Protein AF-0000000069404797 (afdb_homodimer)

Secondary structure (DSSP, 8-state):
------------------------------EETT-STTS-TTS-EEEEEEEEEGGGTEEEEEEEEEE-TTSGGG--EEEEEEEETTEEEEEEEETTTTEEEEEETTEEEEEES--SSB---TT-TT-GGG--B--HHHHHHHHHHSEEEEEEEEEETTEEEEEEEEEPPP-SSEEEEEEEEEEE-TT-B-SS-SSS--EEEEEEEEEETTT--EEEEEEEEEEEESS----HHHHHHHHSPPTT--BTTPPP-SPPPPPPSEEEEEEEEEETTTTEEEEEEEEEETTTTEEEEEE--SS-SSS---EEEEEETTTTEEEEEETTT--EEEEE-----S--S-HHHHHHHHHTT-SSS---HHHHTT--GGGEEEEEEEEETTEEEEEEEEEEEEE-TTS-EEEEEEEEEEE-TT-EEE-SSS-TT--B-S-EEEEEEEEEETTEEEEEEEEEEEEES---GGGG--GGGS-GGG-EEEEEEEES---GGGHHHHHHHHHHHHHHHHTS-GGGEEEEEEEE-SSEEEEEEEEPPPPPGGGGEEEETTEEES--SSEEE--SS--HHHHHHHHHHSTT--EEEEETT--EEEE-SPP-SSSGGG-EEE-TTEEEEEESSSS------HHHHHHHHHHHHHTT-----/------------------------------EEGGGSTT--TTS-EEEEEEEEEGGGTEEEEEEEEEE-TTSGGG--EEEEEEEETTEEEEEEEETTTTEEEEEETTEEEEEES--SS----TT-TT-GGG-----HHHHHHHHHHSEEEEEEEEEETTEEEEEEEEEPPP-SSEEEEEEEEEEE-TT-B-SS-SSS--EEEEEEEEEETTT--EEEEEEEEEEEESS----HHHHHHHHSPPTT--BTTPPP-SPPPPPPSEEEEEEEEEETTTTEEEEEEEEEETTTTEEEEEE--S--SS----EEEEEETTTTEEEEEETTT--EEEEE-----S--S-HHHHHHHHHTT-SSS---HHHHTT--GGGEEEEEEEEETTEEEEEEEEEEEEE-TTS-EEEEEEEEEEE-TT-EEE-SSS-TT--B-S-EEEEEEEEEETTEEEEEEEEEEEEES---GGGG--GGGS-GGG-EEEEEEEES---GGGHHHHHHHHHHHHHHHHTS-GGGEEEEEEEE-SSEEEEEEEEPPPPPGGGGEEEETTEEES--SSEEE--SS--HHHHHHHHHHSTT--EEEEETT--EEEE-SPP-SSSGGG-EEE-TTEEEEEESSS-------HHHHHHHHHHHHHTT-----

pLDDT: mean 77.27, std 16.29, range [20.8, 96.31]

Organism: NCBI:txid2607531

Radius of gyration: 42.54 Å; Cα contacts (8 Å, |Δi|>4): 2980; chains: 2; bounding box: 99×185×119 Å

Nearest PDB structures (foldseek):
  6jld-assembly2_D  TM=6.716E-01  e=2.270E-06  Homo sapiens
  6e8n-assembly1_B  TM=6.639E-01  e=4.235E-06  Homo sapiens
  6jl9-assembly1_A  TM=6.398E-01  e=2.653E-06  Xenopus tropicalis
  6jld-assembly2_C  TM=6.633E-01  e=7.903E-06  Homo sapiens
  6jla-assembly2_C  TM=6.370E-01  e=9.237E-06  Mus musculus

Sequence (1290 aa):
MLFTNRKSGPDFLLWPLIPLLLVMSQTVTGNTCGTSSTLGITKPFEAHIEGTFTDKSTSILIKEYFQPTGSVDNVELGAVVQTFNGEKIQAILNYTSSELFYIADDVCTVAQGIPRFTNLLPDNRSNVENAFIYSTKDILRMLQDTVCVSLPNGTVRGIEAEHFHGKLEDNVQFQDVVVDIYISRDNWTTANDYTKPEPLRIEFCGKVKSSGKTFCNYFDYFYFNYDPNFTFKERESVFEIPPGVYCTGRKTESDIPYLPLEYFVTIEFVDPAENSVKISKLWVSEKYQMVRRDFHPISYADAGHPVTEIYNYLTGTVYTRDNLMLNCSYNTLQNADTNDDDILQHILDVMNGKATRMVDTLQILQLDRENTFYNGQRSLRNVVCDVFISMKTIQTDSGASKNVTFEYYFMTNDWKLIPDRGGPESVITQIPMMLEISYSHKGHKRNFFYNFFDFSDVVSYKDFDTSACYNQTREIVFKIAFKGQYIPSLINAFEKKAHSQIADYGKVNPFRVQNMHLTYDDDYVFVFASIIDPAPPETLFTLHENKMIKSKTNRNLMFKKMTLNLCAVNCVEYSGCYGFELTADGVCTITTMVFSEQKSDSQLQDSQGTNFYARTIMHHIKWESNSNVWNKLFSSVYNRIWIFTMLFTNRKSGPDFLLWPLIPLLLVMSQTVTGNTCGTSSTLGITKPFEAHIEGTFTDKSTSILIKEYFQPTGSVDNVELGAVVQTFNGEKIQAILNYTSSELFYIADDVCTVAQGIPRFTNLLPDNRSNVENAFIYSTKDILRMLQDTVCVSLPNGTVRGIEAEHFHGKLEDNVQFQDVVVDIYISRDNWTTANDYTKPEPLRIEFCGKVKSSGKTFCNYFDYFYFNYDPNFTFKERESVFEIPPGVYCTGRKTESDIPYLPLEYFVTIEFVDPAENSVKISKLWVSEKYQMVRRDFHPISYADAGHPVTEIYNYLTGTVYTRDNLMLNCSYNTLQNADTNDDDILQHILDVMNGKATRMVDTLQILQLDRENTFYNGQRSLRNVVCDVFISMKTIQTDSGASKNVTFEYYFMTNDWKLIPDRGGPESVITQIPMMLEISYSHKGHKRNFFYNFFDFSDVVSYKDFDTSACYNQTREIVFKIAFKGQYIPSLINAFEKKAHSQIADYGKVNPFRVQNMHLTYDDDYVFVFASIIDPAPPETLFTLHENKMIKSKTNRNLMFKKMTLNLCAVNCVEYSGCYGFELTADGVCTITTMVFSEQKSDSQLQDSQGTNFYARTIMHHIKWESNSNVWNKLFSSVYNRIWIFT

Structure (mmCIF, N/CA/C/O backbone):
data_AF-0000000069404797-model_v1
#
loop_
_entity.id
_entity.type
_entity.pdbx_description
1 polymer 'Uncharacterized protein LOC115223610'
#
loop_
_atom_site.group_PDB
_atom_site.id
_atom_site.type_symbol
_atom_site.label_atom_id
_atom_site.label_alt_id
_atom_site.label_comp_id
_atom_site.label_asym_id
_atom_site.label_entity_id
_atom_site.label_seq_id
_atom_site.pdbx_PDB_ins_code
_atom_site.Cartn_x
_atom_site.Cartn_y
_atom_site.Cartn_z
_atom_site.occupancy
_atom_site.B_iso_or_equiv
_atom_site.auth_seq_id
_atom_site.auth_comp_id
_atom_site.auth_asym_id
_atom_site.auth_atom_id
_atom_site.pdbx_PDB_model_num
ATOM 1 N N . MET A 1 1 ? 43.094 -93.938 -79 1 25.91 1 MET A N 1
ATOM 2 C CA . MET A 1 1 ? 41.906 -94.438 -78.312 1 25.91 1 MET A CA 1
ATOM 3 C C . MET A 1 1 ? 41.438 -93.562 -77.188 1 25.91 1 MET A C 1
ATOM 5 O O . MET A 1 1 ? 42 -93.625 -76.125 1 25.91 1 MET A O 1
ATOM 9 N N . LEU A 1 2 ? 41.219 -92.312 -77.5 1 23.5 2 LEU A N 1
ATOM 10 C CA . LEU A 1 2 ? 41.219 -91.062 -76.75 1 23.5 2 LEU A CA 1
ATOM 11 C C . LEU A 1 2 ? 39.938 -91 -75.938 1 23.5 2 LEU A C 1
ATOM 13 O O . LEU A 1 2 ? 38.844 -91 -76.5 1 23.5 2 LEU A O 1
ATOM 17 N N . PHE A 1 3 ? 39.938 -91.688 -74.75 1 25.08 3 PHE A N 1
ATOM 18 C CA . PHE A 1 3 ? 38.812 -92.062 -73.875 1 25.08 3 PHE A CA 1
ATOM 19 C C . PHE A 1 3 ? 38.031 -90.812 -73.438 1 25.08 3 PHE A C 1
ATOM 21 O O . PHE A 1 3 ? 37 -90.938 -72.75 1 25.08 3 PHE A O 1
ATOM 28 N N . THR A 1 4 ? 38.469 -89.625 -73.625 1 22.5 4 THR A N 1
ATOM 29 C CA . THR A 1 4 ? 38.312 -88.688 -72.5 1 22.5 4 THR A CA 1
ATOM 30 C C . THR A 1 4 ? 36.875 -88.188 -72.438 1 22.5 4 THR A C 1
ATOM 32 O O . THR A 1 4 ? 36.625 -87.125 -71.75 1 22.5 4 THR A O 1
ATOM 35 N N . ASN A 1 5 ? 35.875 -89 -72.562 1 22.39 5 ASN A N 1
ATOM 36 C CA . ASN A 1 5 ? 34.562 -88.375 -72.875 1 22.39 5 ASN A CA 1
ATOM 37 C C . ASN A 1 5 ? 34 -87.625 -71.688 1 22.39 5 ASN A C 1
ATOM 39 O O . ASN A 1 5 ? 33.75 -88.188 -70.625 1 22.39 5 ASN A O 1
ATOM 43 N N . ARG A 1 6 ? 34.312 -86.375 -71.562 1 20.8 6 ARG A N 1
ATOM 44 C CA . ARG A 1 6 ? 33.969 -85.438 -70.438 1 20.8 6 ARG A CA 1
ATOM 45 C C . ARG A 1 6 ? 32.5 -85.438 -70.188 1 20.8 6 ARG A C 1
ATOM 47 O O . ARG A 1 6 ? 31.672 -85.688 -71.062 1 20.8 6 ARG A O 1
ATOM 54 N N . LYS A 1 7 ? 32.281 -85.375 -68.875 1 23.95 7 LYS A N 1
ATOM 55 C CA . LYS A 1 7 ? 31.297 -85.5 -67.812 1 23.95 7 LYS A CA 1
ATOM 56 C C . LYS A 1 7 ? 30.188 -84.438 -67.938 1 23.95 7 LYS A C 1
ATOM 58 O O . LYS A 1 7 ? 30.469 -83.25 -68.125 1 23.95 7 LYS A O 1
ATOM 63 N N . SER A 1 8 ? 29.156 -84.938 -68.625 1 21.88 8 SER A N 1
ATOM 64 C CA . SER A 1 8 ? 27.938 -84.188 -69 1 21.88 8 SER A CA 1
ATOM 65 C C . SER A 1 8 ? 27.5 -83.25 -67.875 1 21.88 8 SER A C 1
ATOM 67 O O . SER A 1 8 ? 27.578 -83.625 -66.688 1 21.88 8 SER A O 1
ATOM 69 N N . GLY A 1 9 ? 27.641 -82 -68 1 24.23 9 GLY A N 1
ATOM 70 C CA . GLY A 1 9 ? 27.453 -80.688 -67.375 1 24.23 9 GLY A CA 1
ATOM 71 C C . GLY A 1 9 ? 26.047 -80.5 -66.875 1 24.23 9 GLY A C 1
ATOM 72 O O . GLY A 1 9 ? 25.078 -80.625 -67.625 1 24.23 9 GLY A O 1
ATOM 73 N N . PRO A 1 10 ? 25.781 -81.25 -65.812 1 25.88 10 PRO A N 1
ATOM 74 C CA . PRO A 1 10 ? 24.375 -81.188 -65.375 1 25.88 10 PRO A CA 1
ATOM 75 C C . PRO A 1 10 ? 23.828 -79.75 -65.5 1 25.88 10 PRO A C 1
ATOM 77 O O . PRO A 1 10 ? 24.609 -78.75 -65.438 1 25.88 10 PRO A O 1
ATOM 80 N N . ASP A 1 11 ? 22.781 -79.562 -66.188 1 23.83 11 ASP A N 1
ATOM 81 C CA . ASP A 1 11 ? 21.953 -78.438 -66.5 1 23.83 11 ASP A CA 1
ATOM 82 C C . ASP A 1 11 ? 21.578 -77.625 -65.188 1 23.83 11 ASP A C 1
ATOM 84 O O . ASP A 1 11 ? 21.062 -78.25 -64.25 1 23.83 11 ASP A O 1
ATOM 88 N N . PHE A 1 12 ? 22.391 -76.688 -64.812 1 25.3 12 PHE A N 1
ATOM 89 C CA . PHE A 1 12 ? 22.172 -75.688 -63.75 1 25.3 12 PHE A CA 1
ATOM 90 C C . PHE A 1 12 ? 20.812 -75.062 -63.906 1 25.3 12 PHE A C 1
ATOM 92 O O . PHE A 1 12 ? 20.516 -74.438 -64.938 1 25.3 12 PHE A O 1
ATOM 99 N N . LEU A 1 13 ? 19.828 -75.812 -63.5 1 23.03 13 LEU A N 1
ATOM 100 C CA . LEU A 1 13 ? 18.516 -75.125 -63.438 1 23.03 13 LEU A CA 1
ATOM 101 C C . LEU A 1 13 ? 18.641 -73.75 -62.875 1 23.03 13 LEU A C 1
ATOM 103 O O . LEU A 1 13 ? 19.156 -73.5 -61.781 1 23.03 13 LEU A O 1
ATOM 107 N N . LEU A 1 14 ? 18.734 -72.75 -63.719 1 22.94 14 LEU A N 1
ATOM 108 C CA . LEU A 1 14 ? 18.703 -71.312 -63.5 1 22.94 14 LEU A CA 1
ATOM 109 C C . LEU A 1 14 ? 17.5 -70.938 -62.625 1 22.94 14 LEU A C 1
ATOM 111 O O . LEU A 1 14 ? 16.359 -71.062 -63.094 1 22.94 14 LEU A O 1
ATOM 115 N N . TRP A 1 15 ? 17.484 -71.312 -61.438 1 26.03 15 TRP A N 1
ATOM 116 C CA . TRP A 1 15 ? 16.375 -70.75 -60.688 1 26.03 15 TRP A CA 1
ATOM 117 C C . TRP A 1 15 ? 16.219 -69.25 -60.906 1 26.03 15 TRP A C 1
ATOM 119 O O . TRP A 1 15 ? 17.219 -68.562 -60.969 1 26.03 15 TRP A O 1
ATOM 129 N N . PRO A 1 16 ? 15.172 -68.875 -61.531 1 27.33 16 PRO A N 1
ATOM 130 C CA . PRO A 1 16 ? 14.984 -67.438 -61.781 1 27.33 16 PRO A CA 1
ATOM 131 C C . PRO A 1 16 ? 15.305 -66.562 -60.562 1 27.33 16 PRO A C 1
ATOM 133 O O . PRO A 1 16 ? 15.094 -67 -59.438 1 27.33 16 PRO A O 1
ATOM 136 N N . LEU A 1 17 ? 16.344 -65.75 -60.656 1 24.69 17 LEU A N 1
ATOM 137 C CA . LEU A 1 17 ? 16.672 -64.688 -59.75 1 24.69 17 LEU A CA 1
ATOM 138 C C . LEU A 1 17 ? 15.414 -63.875 -59.344 1 24.69 17 LEU A C 1
ATOM 140 O O . LEU A 1 17 ? 14.75 -63.312 -60.219 1 24.69 17 LEU A O 1
ATOM 144 N N . ILE A 1 18 ? 14.617 -64.375 -58.469 1 30.2 18 ILE A N 1
ATOM 145 C CA . ILE A 1 18 ? 13.594 -63.469 -57.969 1 30.2 18 ILE A CA 1
ATOM 146 C C . ILE A 1 18 ? 14.195 -62.094 -57.781 1 30.2 18 ILE A C 1
ATOM 148 O O . ILE A 1 18 ? 15.211 -61.938 -57.094 1 30.2 18 ILE A O 1
ATOM 152 N N . PRO A 1 19 ? 13.953 -61.156 -58.719 1 25.42 19 PRO A N 1
ATOM 153 C CA . PRO A 1 19 ? 14.484 -59.812 -58.531 1 25.42 19 PRO A CA 1
ATOM 154 C C . PRO A 1 19 ? 14.383 -59.375 -57.062 1 25.42 19 PRO A C 1
ATOM 156 O O . PRO A 1 19 ? 13.367 -59.594 -56.406 1 25.42 19 PRO A O 1
ATOM 159 N N . LEU A 1 20 ? 15.492 -59.469 -56.375 1 26.2 20 LEU A N 1
ATOM 160 C CA . LEU A 1 20 ? 15.625 -58.656 -55.156 1 26.2 20 LEU A CA 1
ATOM 161 C C . LEU A 1 20 ? 14.961 -57.312 -55.344 1 26.2 20 LEU A C 1
ATOM 163 O O . LEU A 1 20 ? 15.43 -56.469 -56.125 1 26.2 20 LEU A O 1
ATOM 167 N N . LEU A 1 21 ? 13.641 -57.312 -55.438 1 26.72 21 LEU A N 1
ATOM 168 C CA . LEU A 1 21 ? 13.078 -55.969 -55.25 1 26.72 21 LEU A CA 1
ATOM 169 C C . LEU A 1 21 ? 13.906 -55.156 -54.25 1 26.72 21 LEU A C 1
ATOM 171 O O . LEU A 1 21 ? 13.969 -55.5 -53.094 1 26.72 21 LEU A O 1
ATOM 175 N N . LEU A 1 22 ? 15.023 -54.625 -54.75 1 26.77 22 LEU A N 1
ATOM 176 C CA . LEU A 1 22 ? 15.602 -53.5 -54.031 1 26.77 22 LEU A CA 1
ATOM 177 C C . LEU A 1 22 ? 14.508 -52.656 -53.406 1 26.77 22 LEU A C 1
ATOM 179 O O . LEU A 1 22 ? 13.695 -52.031 -54.094 1 26.77 22 LEU A O 1
ATOM 183 N N . VAL A 1 23 ? 14.008 -53.125 -52.344 1 29.33 23 VAL A N 1
ATOM 184 C CA . VAL A 1 23 ? 13.383 -52.094 -51.5 1 29.33 23 VAL A CA 1
ATOM 185 C C . VAL A 1 23 ? 14.188 -50.781 -51.594 1 29.33 23 VAL A C 1
ATOM 187 O O . VAL A 1 23 ? 15.344 -50.75 -51.156 1 29.33 23 VAL A O 1
ATOM 190 N N . MET A 1 24 ? 14.086 -50.094 -52.781 1 28.8 24 MET A N 1
ATOM 191 C CA . MET A 1 24 ? 14.5 -48.688 -52.719 1 28.8 24 MET A CA 1
ATOM 192 C C . MET A 1 24 ? 14.297 -48.125 -51.312 1 28.8 24 MET A C 1
ATOM 194 O O . MET A 1 24 ? 13.227 -48.25 -50.719 1 28.8 24 MET A O 1
ATOM 198 N N . SER A 1 25 ? 15.367 -48.094 -50.625 1 31.48 25 SER A N 1
ATOM 199 C CA . SER A 1 25 ? 15.398 -47.125 -49.531 1 31.48 25 SER A CA 1
ATOM 200 C C . SER A 1 25 ? 14.664 -45.844 -49.906 1 31.48 25 SER A C 1
ATOM 202 O O . SER A 1 25 ? 15.117 -45.094 -50.781 1 31.48 25 SER A O 1
ATOM 204 N N . GLN A 1 26 ? 13.383 -45.906 -50.125 1 33.25 26 GLN A N 1
ATOM 205 C CA . GLN A 1 26 ? 12.797 -44.562 -50.125 1 33.25 26 GLN A CA 1
ATOM 206 C C . GLN A 1 26 ? 13.602 -43.625 -49.219 1 33.25 26 GLN A C 1
ATOM 208 O O . GLN A 1 26 ? 13.828 -43.938 -48.062 1 33.25 26 GLN A O 1
ATOM 213 N N . THR A 1 27 ? 14.594 -42.938 -49.812 1 34.31 27 THR A N 1
ATOM 214 C CA . THR A 1 27 ? 15.039 -41.75 -49.125 1 34.31 27 THR A CA 1
ATOM 215 C C . THR A 1 27 ? 13.898 -41.125 -48.344 1 34.31 27 THR A C 1
ATOM 217 O O . THR A 1 27 ? 12.953 -40.562 -48.906 1 34.31 27 THR A O 1
ATOM 220 N N . VAL A 1 28 ? 13.445 -41.781 -47.344 1 38.69 28 VAL A N 1
ATOM 221 C CA . VAL A 1 28 ? 12.656 -41 -46.406 1 38.69 28 VAL A CA 1
ATOM 222 C C . VAL A 1 28 ? 13.188 -39.562 -46.344 1 38.69 28 VAL A C 1
ATOM 224 O O . VAL A 1 28 ? 14.328 -39.344 -45.938 1 38.69 28 VAL A O 1
ATOM 227 N N . THR A 1 29 ? 13 -38.781 -47.406 1 40.12 29 THR A N 1
ATOM 228 C CA . THR A 1 29 ? 13.203 -37.344 -47.188 1 40.12 29 THR A CA 1
ATOM 229 C C . THR A 1 29 ? 12.922 -36.969 -45.75 1 40.12 29 THR A C 1
ATOM 231 O O . THR A 1 29 ? 11.797 -37.125 -45.281 1 40.12 29 THR A O 1
ATOM 234 N N . GLY A 1 30 ? 13.82 -37.219 -44.906 1 48.16 30 GLY A N 1
ATOM 235 C CA . GLY A 1 30 ? 13.766 -36.781 -43.531 1 48.16 30 GLY A CA 1
ATOM 236 C C . GLY A 1 30 ? 13.156 -35.375 -43.375 1 48.16 30 GLY A C 1
ATOM 237 O O . GLY A 1 30 ? 13.594 -34.438 -44.031 1 48.16 30 GLY A O 1
ATOM 238 N N . ASN A 1 31 ? 11.852 -35.344 -43.312 1 52.81 31 ASN A N 1
ATOM 239 C CA . ASN A 1 31 ? 11.242 -34.062 -43 1 52.81 31 ASN A CA 1
ATOM 240 C C . ASN A 1 31 ? 11.695 -33.531 -41.656 1 52.81 31 ASN A C 1
ATOM 242 O O . ASN A 1 31 ? 12.031 -34.312 -40.75 1 52.81 31 ASN A O 1
ATOM 246 N N . THR A 1 32 ? 12.117 -32.344 -41.688 1 59.91 32 THR A N 1
ATOM 247 C CA . THR A 1 32 ? 12.375 -31.656 -40.438 1 59.91 32 THR A CA 1
ATOM 248 C C . THR A 1 32 ? 11.164 -31.781 -39.5 1 59.91 32 THR A C 1
ATOM 250 O O . THR A 1 32 ? 10.031 -31.547 -39.906 1 59.91 32 THR A O 1
ATOM 253 N N . CYS A 1 33 ? 11.359 -32.625 -38.5 1 61.16 33 CYS A N 1
ATOM 254 C CA . CYS A 1 33 ? 10.312 -32.906 -37.531 1 61.16 33 CYS A CA 1
ATOM 255 C C . CYS A 1 33 ? 9.461 -31.672 -37.281 1 61.16 33 CYS A C 1
ATOM 257 O O . CYS A 1 33 ? 8.273 -31.781 -36.969 1 61.16 33 CYS A O 1
ATOM 259 N N . GLY A 1 34 ? 10 -30.469 -37.219 1 55.19 34 GLY A N 1
ATOM 260 C CA . GLY A 1 34 ? 9.359 -29.234 -36.75 1 55.19 34 GLY A CA 1
ATOM 261 C C . GLY A 1 34 ? 8.695 -28.453 -37.875 1 55.19 34 GLY A C 1
ATOM 262 O O . GLY A 1 34 ? 8.539 -27.234 -37.781 1 55.19 34 GLY A O 1
ATOM 263 N N . THR A 1 35 ? 8.617 -29.062 -38.969 1 52.03 35 THR A N 1
ATOM 264 C CA . THR A 1 35 ? 8.094 -28.234 -40.062 1 52.03 35 THR A CA 1
ATOM 265 C C . THR A 1 35 ? 6.664 -27.797 -39.75 1 52.03 35 THR A C 1
ATOM 267 O O . THR A 1 35 ? 6.023 -27.141 -40.562 1 52.03 35 THR A O 1
ATOM 270 N N . SER A 1 36 ? 6.152 -28.391 -38.719 1 49.75 36 SER A N 1
ATOM 271 C CA . SER A 1 36 ? 4.871 -27.719 -38.5 1 49.75 36 SER A CA 1
ATOM 272 C C . SER A 1 36 ? 5.074 -26.266 -38.062 1 49.75 36 SER A C 1
ATOM 274 O O . SER A 1 36 ? 5.848 -26 -37.156 1 49.75 36 SER A O 1
ATOM 276 N N . SER A 1 37 ? 4.914 -25.375 -38.906 1 50.44 37 SER A N 1
ATOM 277 C CA . SER A 1 37 ? 4.996 -23.922 -38.781 1 50.44 37 SER A CA 1
ATOM 278 C C . SER A 1 37 ? 4.5 -23.469 -37.406 1 50.44 37 SER A C 1
ATOM 280 O O . SER A 1 37 ? 4.816 -22.359 -36.969 1 50.44 37 SER A O 1
ATOM 282 N N . THR A 1 38 ? 3.779 -24.328 -36.719 1 54.81 38 THR A N 1
ATOM 283 C CA . THR A 1 38 ? 3.086 -23.766 -35.562 1 54.81 38 THR A CA 1
ATOM 284 C C . THR A 1 38 ? 3.986 -23.797 -34.312 1 54.81 38 THR A C 1
ATOM 286 O O . THR A 1 38 ? 3.771 -23.031 -33.375 1 54.81 38 THR A O 1
ATOM 289 N N . LEU A 1 39 ? 5.02 -24.562 -34.375 1 60.19 39 LEU A N 1
ATOM 290 C CA . LEU A 1 39 ? 5.875 -24.656 -33.188 1 60.19 39 LEU A CA 1
ATOM 291 C C . LEU A 1 39 ? 7.098 -23.766 -33.344 1 60.19 39 LEU A C 1
ATOM 293 O O . LEU A 1 39 ? 8.234 -24.234 -33.219 1 60.19 39 LEU A O 1
ATOM 297 N N . GLY A 1 40 ? 6.855 -22.562 -33.719 1 62.34 40 GLY A N 1
ATOM 298 C CA . GLY A 1 40 ? 7.977 -21.656 -33.938 1 62.34 40 GLY A CA 1
ATOM 299 C C . GLY A 1 40 ? 8.594 -21.141 -32.656 1 62.34 40 GLY A C 1
ATOM 300 O O . GLY A 1 40 ? 7.875 -20.766 -31.719 1 62.34 40 GLY A O 1
ATOM 301 N N . ILE A 1 41 ? 9.922 -21.172 -32.438 1 64.81 41 ILE A N 1
ATOM 302 C CA . ILE A 1 41 ? 10.711 -20.688 -31.312 1 64.81 41 ILE A CA 1
ATOM 303 C C . ILE A 1 41 ? 10.594 -19.172 -31.219 1 64.81 41 ILE A C 1
ATOM 305 O O . ILE A 1 41 ? 11.008 -18.562 -30.219 1 64.81 41 ILE A O 1
ATOM 309 N N . THR A 1 42 ? 9.977 -18.531 -32.062 1 69.94 42 THR A N 1
ATOM 310 C CA . THR A 1 42 ? 9.938 -17.062 -32.094 1 69.94 42 THR A CA 1
ATOM 311 C C . THR A 1 42 ? 8.68 -16.547 -31.422 1 69.94 42 THR A C 1
ATOM 313 O O . THR A 1 42 ? 8.477 -15.336 -31.312 1 69.94 42 THR A O 1
ATOM 316 N N . LYS A 1 43 ? 7.977 -17.328 -30.812 1 78.19 43 LYS A N 1
ATOM 317 C CA . LYS A 1 43 ? 6.762 -16.922 -30.109 1 78.19 43 LYS A CA 1
ATOM 318 C C . LYS A 1 43 ? 6.914 -17.094 -28.594 1 78.19 43 LYS A C 1
ATOM 320 O O . LYS A 1 43 ? 7.668 -17.953 -28.141 1 78.19 43 LYS A O 1
ATOM 325 N N . PRO A 1 44 ? 6.289 -16.156 -27.891 1 84.06 44 PRO A N 1
ATOM 326 C CA . PRO A 1 44 ? 6.273 -16.406 -26.453 1 84.06 44 PRO A CA 1
ATOM 327 C C . PRO A 1 44 ? 5.57 -17.703 -26.078 1 84.06 44 PRO A C 1
ATOM 329 O O . PRO A 1 44 ? 4.656 -18.141 -26.797 1 84.06 44 PRO A O 1
ATOM 332 N N . PHE A 1 45 ? 5.988 -18.328 -25.078 1 86.56 45 PHE A N 1
ATOM 333 C CA . PHE A 1 45 ? 5.285 -19.531 -24.656 1 86.56 45 PHE A CA 1
ATOM 334 C C . PHE A 1 45 ? 5.418 -19.75 -23.156 1 86.56 45 PHE A C 1
ATOM 336 O O . PHE A 1 45 ? 6.297 -19.156 -22.516 1 86.56 45 PHE A O 1
ATOM 343 N N . GLU A 1 46 ? 4.578 -20.484 -22.578 1 89.62 46 GLU A N 1
ATOM 344 C CA . GLU A 1 46 ? 4.578 -21.062 -21.25 1 89.62 46 GLU A CA 1
ATOM 345 C C . GLU A 1 46 ? 4.406 -22.578 -21.297 1 89.62 46 GLU A C 1
ATOM 347 O O . GLU A 1 46 ? 3.504 -23.078 -21.969 1 89.62 46 GLU A O 1
ATOM 352 N N . ALA A 1 47 ? 5.332 -23.281 -20.656 1 90.12 47 ALA A N 1
ATOM 353 C CA . ALA A 1 47 ? 5.273 -24.75 -20.656 1 90.12 47 ALA A CA 1
ATOM 354 C C . ALA A 1 47 ? 5.406 -25.312 -19.25 1 90.12 47 ALA A C 1
ATOM 356 O O . ALA A 1 47 ? 6.211 -24.812 -18.453 1 90.12 47 ALA A O 1
ATOM 357 N N . HIS A 1 48 ? 4.586 -26.25 -18.938 1 91.75 48 HIS A N 1
ATOM 358 C CA . HIS A 1 48 ? 4.719 -27.062 -17.734 1 91.75 48 HIS A CA 1
ATOM 359 C C . HIS A 1 48 ? 5.094 -28.5 -18.078 1 91.75 48 HIS A C 1
ATOM 361 O O . HIS A 1 48 ? 4.383 -29.156 -18.828 1 91.75 48 HIS A O 1
ATOM 367 N N . ILE A 1 49 ? 6.219 -28.922 -17.484 1 91.12 49 ILE A N 1
ATOM 368 C CA . ILE A 1 49 ? 6.832 -30.172 -17.906 1 91.12 49 ILE A CA 1
ATOM 369 C C . ILE A 1 49 ? 7.141 -31.031 -16.688 1 91.12 49 ILE A C 1
ATOM 371 O O . ILE A 1 49 ? 7.621 -30.531 -15.672 1 91.12 49 ILE A O 1
ATOM 375 N N . GLU A 1 50 ? 6.809 -32.281 -16.797 1 91.75 50 GLU A N 1
ATOM 376 C CA . GLU A 1 50 ? 7.371 -33.281 -15.875 1 91.75 50 GLU A CA 1
ATOM 377 C C . GLU A 1 50 ? 8.578 -33.969 -16.484 1 91.75 50 GLU A C 1
ATOM 379 O O . GLU A 1 50 ? 8.461 -34.625 -17.531 1 91.75 50 GLU A O 1
ATOM 384 N N . GLY A 1 51 ? 9.734 -33.719 -15.914 1 87.19 51 GLY A N 1
ATOM 385 C CA . GLY A 1 51 ? 10.922 -34.438 -16.328 1 87.19 51 GLY A CA 1
ATOM 386 C C . GLY A 1 51 ? 11.18 -35.688 -15.508 1 87.19 51 GLY A C 1
ATOM 387 O O . GLY A 1 51 ? 11.25 -35.625 -14.281 1 87.19 51 GLY A O 1
ATOM 388 N N . THR A 1 52 ? 11.172 -36.844 -16.188 1 89.56 52 THR A N 1
ATOM 389 C CA . THR A 1 52 ? 11.391 -38.125 -15.531 1 89.56 52 THR A CA 1
ATOM 390 C C . THR A 1 52 ? 12.727 -38.75 -15.945 1 89.56 52 THR A C 1
ATOM 392 O O . THR A 1 52 ? 12.953 -39 -17.125 1 89.56 52 THR A O 1
ATOM 395 N N . PHE A 1 53 ? 13.516 -38.906 -14.977 1 84.81 53 PHE A N 1
ATOM 396 C CA . PHE A 1 53 ? 14.82 -39.531 -15.164 1 84.81 53 PHE A CA 1
ATOM 397 C C . PHE A 1 53 ? 14.836 -40.969 -14.594 1 84.81 53 PHE A C 1
ATOM 399 O O . PHE A 1 53 ? 15.117 -41.156 -13.406 1 84.81 53 PHE A O 1
ATOM 406 N N . THR A 1 54 ? 14.672 -41.906 -15.438 1 84.06 54 THR A N 1
ATOM 407 C CA . THR A 1 54 ? 14.445 -43.281 -15.016 1 84.06 54 THR A CA 1
ATOM 408 C C . THR A 1 54 ? 15.719 -43.875 -14.414 1 84.06 54 THR A C 1
ATOM 410 O O . THR A 1 54 ? 15.648 -44.719 -13.5 1 84.06 54 THR A O 1
ATOM 413 N N . ASP A 1 55 ? 16.844 -43.469 -14.961 1 78.81 55 ASP A N 1
ATOM 414 C CA . ASP A 1 55 ? 18.109 -44 -14.469 1 78.81 55 ASP A CA 1
ATOM 415 C C . ASP A 1 55 ? 18.375 -43.562 -13.031 1 78.81 55 ASP A C 1
ATOM 417 O O . ASP A 1 55 ? 19.125 -44.219 -12.305 1 78.81 55 ASP A O 1
ATOM 421 N N . LYS A 1 56 ? 17.75 -42.562 -12.609 1 80.62 56 LYS A N 1
ATOM 422 C CA . LYS A 1 56 ? 17.953 -42.031 -11.258 1 80.62 56 LYS A CA 1
ATOM 423 C C . LYS A 1 56 ? 16.703 -42.219 -10.414 1 80.62 56 LYS A C 1
ATOM 425 O O . LYS A 1 56 ? 16.672 -41.812 -9.242 1 80.62 56 LYS A O 1
ATOM 430 N N . SER A 1 57 ? 15.586 -42.75 -10.961 1 84.81 57 SER A N 1
ATOM 431 C CA . SER A 1 57 ? 14.305 -42.875 -10.281 1 84.81 57 SER A CA 1
ATOM 432 C C . SER A 1 57 ? 13.82 -41.562 -9.711 1 84.81 57 SER A C 1
ATOM 434 O O . SER A 1 57 ? 13.469 -41.469 -8.531 1 84.81 57 SER A O 1
ATOM 436 N N . THR A 1 58 ? 13.945 -40.562 -10.602 1 86.19 58 THR A N 1
ATOM 437 C CA . THR A 1 58 ? 13.617 -39.219 -10.172 1 86.19 58 THR A CA 1
ATOM 438 C C . THR A 1 58 ? 12.719 -38.5 -11.188 1 86.19 58 THR A C 1
ATOM 440 O O . THR A 1 58 ? 12.922 -38.656 -12.398 1 86.19 58 THR A O 1
ATOM 443 N N . SER A 1 59 ? 11.727 -37.875 -10.648 1 88.62 59 SER A N 1
ATOM 444 C CA . SER A 1 59 ? 10.906 -36.969 -11.469 1 88.62 59 SER A CA 1
ATOM 445 C C . SER A 1 59 ? 10.93 -35.562 -10.93 1 88.62 59 SER A C 1
ATOM 447 O O . SER A 1 59 ? 10.93 -35.344 -9.719 1 88.62 59 SER A O 1
ATOM 449 N N . ILE A 1 60 ? 10.969 -34.562 -11.836 1 87.31 60 ILE A N 1
ATOM 450 C CA . ILE A 1 60 ? 11 -33.156 -11.461 1 87.31 60 ILE A CA 1
ATOM 451 C C . ILE A 1 60 ? 9.883 -32.406 -12.188 1 87.31 60 ILE A C 1
ATOM 453 O O . ILE A 1 60 ? 9.398 -32.844 -13.227 1 87.31 60 ILE A O 1
ATOM 457 N N . LEU A 1 61 ? 9.453 -31.344 -11.57 1 91 61 LEU A N 1
ATOM 458 C CA . LEU A 1 61 ? 8.523 -30.422 -12.219 1 91 61 LEU A CA 1
ATOM 459 C C . LEU A 1 61 ? 9.25 -29.203 -12.766 1 91 61 LEU A C 1
ATOM 461 O O . LEU A 1 61 ? 10.023 -28.562 -12.055 1 91 61 LEU A O 1
ATOM 465 N N . ILE A 1 62 ? 8.969 -28.906 -14.055 1 88.75 62 ILE A N 1
ATOM 466 C CA . ILE A 1 62 ? 9.609 -27.766 -14.719 1 88.75 62 ILE A CA 1
ATOM 467 C C . ILE A 1 62 ? 8.547 -26.828 -15.289 1 88.75 62 ILE A C 1
ATOM 469 O O . ILE A 1 62 ? 7.648 -27.281 -16.016 1 88.75 62 ILE A O 1
ATOM 473 N N . LYS A 1 63 ? 8.594 -25.609 -14.945 1 90.94 63 LYS A N 1
ATOM 474 C CA . LYS A 1 63 ? 7.824 -24.547 -15.594 1 90.94 63 LYS A CA 1
ATOM 475 C C . LYS A 1 63 ? 8.734 -23.594 -16.344 1 90.94 63 LYS A C 1
ATOM 477 O O . LYS A 1 63 ? 9.672 -23.031 -15.781 1 90.94 63 LYS A O 1
ATOM 482 N N . GLU A 1 64 ? 8.414 -23.453 -17.609 1 90.38 64 GLU A N 1
ATOM 483 C CA . GLU A 1 64 ? 9.258 -22.609 -18.469 1 90.38 64 GLU A CA 1
ATOM 484 C C . GLU A 1 64 ? 8.453 -21.484 -19.094 1 90.38 64 GLU A C 1
ATOM 486 O O . GLU A 1 64 ? 7.309 -21.688 -19.516 1 90.38 64 GLU A O 1
ATOM 491 N N . TYR A 1 65 ? 9.102 -20.359 -19.109 1 90.25 65 TYR A N 1
ATOM 492 C CA . TYR A 1 65 ? 8.531 -19.156 -19.719 1 90.25 65 TYR A CA 1
ATOM 493 C C . TYR A 1 65 ? 9.516 -18.516 -20.688 1 90.25 65 TYR A C 1
ATOM 495 O O . TYR A 1 65 ? 10.719 -18.469 -20.422 1 90.25 65 TYR A O 1
ATOM 503 N N . PHE A 1 66 ? 8.969 -18.031 -21.859 1 86.94 66 PHE A N 1
ATOM 504 C CA . PHE A 1 66 ? 9.805 -17.375 -22.859 1 86.94 66 PHE A CA 1
ATOM 505 C C . PHE A 1 66 ? 9.094 -16.156 -23.453 1 86.94 66 PHE A C 1
ATOM 507 O O . PHE A 1 66 ? 7.926 -16.25 -23.844 1 86.94 66 PHE A O 1
ATOM 514 N N . GLN A 1 67 ? 9.758 -15.062 -23.359 1 87.31 67 GLN A N 1
ATOM 515 C CA . GLN A 1 67 ? 9.32 -13.828 -24 1 87.31 67 GLN A CA 1
ATOM 516 C C . GLN A 1 67 ? 10.328 -13.359 -25.047 1 87.31 67 GLN A C 1
ATOM 518 O O . GLN A 1 67 ? 11.445 -12.969 -24.703 1 87.31 67 GLN A O 1
ATOM 523 N N . PRO A 1 68 ? 9.922 -13.25 -26.234 1 82.25 68 PRO A N 1
ATOM 524 C CA . PRO A 1 68 ? 10.836 -12.812 -27.297 1 82.25 68 PRO A CA 1
ATOM 525 C C . PRO A 1 68 ? 11 -11.289 -27.344 1 82.25 68 PRO A C 1
ATOM 527 O O . PRO A 1 68 ? 10.281 -10.57 -26.641 1 82.25 68 PRO A O 1
ATOM 530 N N . THR A 1 69 ? 12.047 -10.609 -28 1 74.25 69 THR A N 1
ATOM 531 C CA . THR A 1 69 ? 12.414 -9.203 -28.094 1 74.25 69 THR A CA 1
ATOM 532 C C . THR A 1 69 ? 11.234 -8.367 -28.578 1 74.25 69 THR A C 1
ATOM 534 O O . THR A 1 69 ? 11.086 -7.203 -28.188 1 74.25 69 THR A O 1
ATOM 537 N N . GLY A 1 70 ? 10.32 -8.859 -29.25 1 60.44 70 GLY A N 1
ATOM 538 C CA . GLY A 1 70 ? 9.227 -8.125 -29.875 1 60.44 70 GLY A CA 1
ATOM 539 C C . GLY A 1 70 ? 8.039 -7.934 -28.953 1 60.44 70 GLY A C 1
ATOM 540 O O . GLY A 1 70 ? 7.059 -7.285 -29.312 1 60.44 70 GLY A O 1
ATOM 541 N N . SER A 1 71 ? 8.242 -8.508 -27.859 1 55.34 71 SER A N 1
ATOM 542 C CA . SER A 1 71 ? 7.09 -8.32 -26.984 1 55.34 71 SER A CA 1
ATOM 543 C C . SER A 1 71 ? 7.148 -6.977 -26.266 1 55.34 71 SER A C 1
ATOM 545 O O . SER A 1 71 ? 7.797 -6.043 -26.75 1 55.34 71 SER A O 1
ATOM 547 N N . VAL A 1 72 ? 6.953 -6.91 -24.875 1 53.84 72 VAL A N 1
ATOM 548 C CA . VAL A 1 72 ? 6.941 -5.738 -24 1 53.84 72 VAL A CA 1
ATOM 549 C C . VAL A 1 72 ? 8.375 -5.316 -23.688 1 53.84 72 VAL A C 1
ATOM 551 O O . VAL A 1 72 ? 9.211 -6.145 -23.312 1 53.84 72 VAL A O 1
ATOM 554 N N . ASP A 1 73 ? 8.914 -3.996 -24.141 1 59.72 73 ASP A N 1
ATOM 555 C CA . ASP A 1 73 ? 10.078 -3.199 -23.75 1 59.72 73 ASP A CA 1
ATOM 556 C C . ASP A 1 73 ? 11.305 -3.584 -24.578 1 59.72 73 ASP A C 1
ATOM 558 O O . ASP A 1 73 ? 12.43 -3.201 -24.25 1 59.72 73 ASP A O 1
ATOM 562 N N . ASN A 1 74 ? 11.211 -4.629 -25.625 1 69.88 74 ASN A N 1
ATOM 563 C CA . ASN A 1 74 ? 12.273 -5.02 -26.531 1 69.88 74 ASN A CA 1
ATOM 564 C C . ASN A 1 74 ? 13.344 -5.84 -25.828 1 69.88 74 ASN A C 1
ATOM 566 O O . ASN A 1 74 ? 14.539 -5.688 -26.109 1 69.88 74 ASN A O 1
ATOM 570 N N . VAL A 1 75 ? 12.977 -6.5 -24.781 1 80.31 75 VAL A N 1
ATOM 571 C CA . VAL A 1 75 ? 13.891 -7.371 -24.062 1 80.31 75 VAL A CA 1
ATOM 572 C C . VAL A 1 75 ? 13.477 -8.828 -24.25 1 80.31 75 VAL A C 1
ATOM 574 O O . VAL A 1 75 ? 12.289 -9.156 -24.25 1 80.31 75 VAL A O 1
ATOM 577 N N . GLU A 1 76 ? 14.469 -9.703 -24.578 1 84.81 76 GLU A N 1
ATOM 578 C CA . GLU A 1 76 ? 14.242 -11.148 -24.672 1 84.81 76 GLU A CA 1
ATOM 579 C C . GLU A 1 76 ? 14.539 -11.836 -23.344 1 84.81 76 GLU A C 1
ATOM 581 O O . GLU A 1 76 ? 15.664 -11.773 -22.844 1 84.81 76 GLU A O 1
ATOM 586 N N . LEU A 1 77 ? 13.508 -12.492 -22.797 1 86.62 77 LEU A N 1
ATOM 587 C CA . LEU A 1 77 ? 13.625 -13.062 -21.469 1 86.62 77 LEU A CA 1
ATOM 588 C C . LEU A 1 77 ? 13.18 -14.523 -21.453 1 86.62 77 LEU A C 1
ATOM 590 O O . LEU A 1 77 ? 12.312 -14.914 -22.25 1 86.62 77 LEU A O 1
ATOM 594 N N . GLY A 1 78 ? 13.797 -15.32 -20.625 1 86.06 78 GLY A N 1
ATOM 595 C CA . GLY A 1 78 ? 13.398 -16.688 -20.297 1 86.06 78 GLY A CA 1
ATOM 596 C C . GLY A 1 78 ? 13.422 -16.969 -18.812 1 86.06 78 GLY A C 1
ATOM 597 O O . GLY A 1 78 ? 14.156 -16.312 -18.062 1 86.06 78 GLY A O 1
ATOM 598 N N . ALA A 1 79 ? 12.602 -17.781 -18.391 1 90 79 ALA A N 1
ATOM 599 C CA . ALA A 1 79 ? 12.602 -18.203 -16.984 1 90 79 ALA A CA 1
ATOM 600 C C . ALA A 1 79 ? 12.266 -19.688 -16.859 1 90 79 ALA A C 1
ATOM 602 O O . ALA A 1 79 ? 11.422 -20.203 -17.594 1 90 79 ALA A O 1
ATOM 603 N N . VAL A 1 80 ? 12.906 -20.359 -15.953 1 88.12 80 VAL A N 1
ATOM 604 C CA . VAL A 1 80 ? 12.664 -21.766 -15.656 1 88.12 80 VAL A CA 1
ATOM 605 C C . VAL A 1 80 ? 12.547 -21.969 -14.148 1 88.12 80 VAL A C 1
ATOM 607 O O . VAL A 1 80 ? 13.422 -21.531 -13.391 1 88.12 80 VAL A O 1
ATOM 610 N N . VAL A 1 81 ? 11.516 -22.531 -13.75 1 89.19 81 VAL A N 1
ATOM 611 C CA . VAL A 1 81 ? 11.328 -22.906 -12.352 1 89.19 81 VAL A CA 1
ATOM 612 C C . VAL A 1 81 ? 11.297 -24.438 -12.234 1 89.19 81 VAL A C 1
ATOM 614 O O . VAL A 1 81 ? 10.445 -25.094 -12.844 1 89.19 81 VAL A O 1
ATOM 617 N N . GLN A 1 82 ? 12.164 -24.938 -11.43 1 86.81 82 GLN A N 1
ATOM 618 C CA . GLN A 1 82 ? 12.227 -26.375 -11.211 1 86.81 82 GLN A CA 1
ATOM 619 C C . GLN A 1 82 ? 11.938 -26.719 -9.75 1 86.81 82 GLN A C 1
ATOM 621 O O . GLN A 1 82 ? 12.398 -26.031 -8.844 1 86.81 82 GLN A O 1
ATOM 626 N N . THR A 1 83 ? 11.133 -27.688 -9.594 1 87.44 83 THR A N 1
ATOM 627 C CA . THR A 1 83 ? 10.859 -28.219 -8.266 1 87.44 83 THR A CA 1
ATOM 628 C C . THR A 1 83 ? 11.305 -29.672 -8.172 1 87.44 83 THR A C 1
ATOM 630 O O . THR A 1 83 ? 10.891 -30.516 -8.969 1 87.44 83 THR A O 1
ATOM 633 N N . PHE A 1 84 ? 12.18 -29.906 -7.18 1 83.75 84 PHE A N 1
ATOM 634 C CA . PHE A 1 84 ? 12.727 -31.234 -6.98 1 83.75 84 PHE A CA 1
ATOM 635 C C . PHE A 1 84 ? 12.875 -31.547 -5.492 1 83.75 84 PHE A C 1
ATOM 637 O O . PHE A 1 84 ? 13.539 -30.812 -4.762 1 83.75 84 PHE A O 1
ATOM 644 N N . ASN A 1 85 ? 12.227 -32.562 -5.066 1 84.19 85 ASN A N 1
ATOM 645 C CA . ASN A 1 85 ? 12.297 -33 -3.682 1 84.19 85 ASN A CA 1
ATOM 646 C C . ASN A 1 85 ? 11.953 -31.891 -2.711 1 84.19 85 ASN A C 1
ATOM 648 O O . ASN A 1 85 ? 12.672 -31.656 -1.743 1 84.19 85 ASN A O 1
ATOM 652 N N . GLY A 1 86 ? 10.977 -31.141 -3.182 1 81.06 86 GLY A N 1
ATOM 653 C CA . GLY A 1 86 ? 10.492 -30.078 -2.314 1 81.06 86 GLY A CA 1
ATOM 654 C C . GLY A 1 86 ? 11.273 -28.781 -2.463 1 81.06 86 GLY A C 1
ATOM 655 O O . GLY A 1 86 ? 10.891 -27.75 -1.909 1 81.06 86 GLY A O 1
ATOM 656 N N . GLU A 1 87 ? 12.344 -28.875 -3.164 1 83.06 87 GLU A N 1
ATOM 657 C CA . GLU A 1 87 ? 13.18 -27.688 -3.363 1 83.06 87 GLU A CA 1
ATOM 658 C C . GLU A 1 87 ? 12.852 -27 -4.688 1 83.06 87 GLU A C 1
ATOM 660 O O . GLU A 1 87 ? 12.633 -27.672 -5.699 1 83.06 87 GLU A O 1
ATOM 665 N N . LYS A 1 88 ? 12.781 -25.703 -4.582 1 86.25 88 LYS A N 1
ATOM 666 C CA . LYS A 1 88 ? 12.477 -24.922 -5.773 1 86.25 88 LYS A CA 1
ATOM 667 C C . LYS A 1 88 ? 13.688 -24.094 -6.203 1 86.25 88 LYS A C 1
ATOM 669 O O . LYS A 1 88 ? 14.32 -23.438 -5.375 1 86.25 88 LYS A O 1
ATOM 674 N N . ILE A 1 89 ? 14.023 -24.219 -7.496 1 85.69 89 ILE A N 1
ATOM 675 C CA . ILE A 1 89 ? 15.102 -23.438 -8.102 1 85.69 89 ILE A CA 1
ATOM 676 C C . ILE A 1 89 ? 14.555 -22.625 -9.281 1 85.69 89 ILE A C 1
ATOM 678 O O . ILE A 1 89 ? 13.758 -23.141 -10.07 1 85.69 89 ILE A O 1
ATOM 682 N N . GLN A 1 90 ? 14.977 -21.406 -9.312 1 88.62 90 GLN A N 1
ATOM 683 C CA . GLN A 1 90 ? 14.539 -20.531 -10.398 1 88.62 90 GLN A CA 1
ATOM 684 C C . GLN A 1 90 ? 15.727 -19.984 -11.18 1 88.62 90 GLN A C 1
ATOM 686 O O . GLN A 1 90 ? 16.719 -19.562 -10.586 1 88.62 90 GLN A O 1
ATOM 691 N N . ALA A 1 91 ? 15.625 -20.078 -12.477 1 87.75 91 ALA A N 1
ATOM 692 C CA . ALA A 1 91 ? 16.609 -19.469 -13.375 1 87.75 91 ALA A CA 1
ATOM 693 C C . ALA A 1 91 ? 15.953 -18.422 -14.273 1 87.75 91 ALA A C 1
ATOM 695 O O . ALA A 1 91 ? 14.93 -18.688 -14.906 1 87.75 91 ALA A O 1
ATOM 696 N N . ILE A 1 92 ? 16.453 -17.297 -14.188 1 89.12 92 ILE A N 1
ATOM 697 C CA . ILE A 1 92 ? 16 -16.219 -15.055 1 89.12 92 ILE A CA 1
ATOM 698 C C . ILE A 1 92 ? 17.078 -15.875 -16.078 1 89.12 92 ILE A C 1
ATOM 700 O O . ILE A 1 92 ? 18.234 -15.633 -15.703 1 89.12 92 ILE A O 1
ATOM 704 N N . LEU A 1 93 ? 16.688 -15.875 -17.344 1 85.94 93 LEU A N 1
ATOM 705 C CA . LEU A 1 93 ? 17.625 -15.625 -18.438 1 85.94 93 LEU A CA 1
ATOM 706 C C . LEU A 1 93 ? 17.297 -14.312 -19.141 1 85.94 93 LEU A C 1
ATOM 708 O O . LEU A 1 93 ? 16.188 -14.141 -19.656 1 85.94 93 LEU A O 1
ATOM 712 N N . ASN A 1 94 ? 18.203 -13.438 -19.062 1 85.56 94 ASN A N 1
ATOM 713 C CA . ASN A 1 94 ? 18.156 -12.242 -19.891 1 85.56 94 ASN A CA 1
ATOM 714 C C . ASN A 1 94 ? 19.062 -12.359 -21.109 1 85.56 94 ASN A C 1
ATOM 716 O O . ASN A 1 94 ? 20.266 -12.078 -21.016 1 85.56 94 ASN A O 1
ATOM 720 N N . TYR A 1 95 ? 18.469 -12.578 -22.219 1 81.19 95 TYR A N 1
ATOM 721 C CA . TYR A 1 95 ? 19.25 -12.828 -23.422 1 81.19 95 TYR A CA 1
ATOM 722 C C . TYR A 1 95 ? 19.828 -11.531 -23.984 1 81.19 95 TYR A C 1
ATOM 724 O O . TYR A 1 95 ? 20.859 -11.539 -24.656 1 81.19 95 TYR A O 1
ATOM 732 N N . THR A 1 96 ? 19.172 -10.523 -23.719 1 82.62 96 THR A N 1
ATOM 733 C CA . THR A 1 96 ? 19.641 -9.234 -24.219 1 82.62 96 THR A CA 1
ATOM 734 C C . THR A 1 96 ? 20.922 -8.812 -23.516 1 82.62 96 THR A C 1
ATOM 736 O O . THR A 1 96 ? 21.891 -8.398 -24.156 1 82.62 96 THR A O 1
ATOM 739 N N . SER A 1 97 ? 20.969 -8.914 -22.234 1 82.38 97 SER A N 1
ATOM 740 C CA . SER A 1 97 ? 22.172 -8.562 -21.484 1 82.38 97 SER A CA 1
ATOM 741 C C . SER A 1 97 ? 23.094 -9.758 -21.328 1 82.38 97 SER A C 1
ATOM 743 O O . SER A 1 97 ? 24.234 -9.617 -20.859 1 82.38 97 SER A O 1
ATOM 745 N N . SER A 1 98 ? 22.656 -10.914 -21.719 1 84.5 98 SER A N 1
ATOM 746 C CA . SER A 1 98 ? 23.406 -12.164 -21.625 1 84.5 98 SER A CA 1
ATOM 747 C C . SER A 1 98 ? 23.75 -12.5 -20.172 1 84.5 98 SER A C 1
ATOM 749 O O . SER A 1 98 ? 24.906 -12.742 -19.844 1 84.5 98 SER A O 1
ATOM 751 N N . GLU A 1 99 ? 22.781 -12.453 -19.328 1 85.69 99 GLU A N 1
ATOM 752 C CA . GLU A 1 99 ? 22.922 -12.781 -17.922 1 85.69 99 GLU A CA 1
ATOM 753 C C . GLU A 1 99 ? 21.953 -13.891 -17.5 1 85.69 99 GLU A C 1
ATOM 755 O O . GLU A 1 99 ? 20.812 -13.93 -17.953 1 85.69 99 GLU A O 1
ATOM 760 N N . LEU A 1 100 ? 22.453 -14.773 -16.734 1 86.75 100 LEU A N 1
ATOM 761 C CA . LEU A 1 100 ? 21.656 -15.812 -16.094 1 86.75 100 LEU A CA 1
ATOM 762 C C . LEU A 1 100 ? 21.625 -15.625 -14.578 1 86.75 100 LEU A C 1
ATOM 764 O O . LEU A 1 100 ? 22.672 -15.609 -13.93 1 86.75 100 LEU A O 1
ATOM 768 N N . PHE A 1 101 ? 20.484 -15.453 -14.062 1 88.06 101 PHE A N 1
ATOM 769 C CA . PHE A 1 101 ? 20.281 -15.367 -12.617 1 88.06 101 PHE A CA 1
ATOM 770 C C . PHE A 1 101 ? 19.797 -16.688 -12.055 1 88.06 101 PHE A C 1
ATOM 772 O O . PHE A 1 101 ? 18.703 -17.156 -12.398 1 88.06 101 PHE A O 1
ATOM 779 N N . TYR A 1 102 ? 20.578 -17.297 -11.25 1 87.31 102 TYR A N 1
ATOM 780 C CA . TYR A 1 102 ? 20.234 -18.547 -10.602 1 87.31 102 TYR A CA 1
ATOM 781 C C . TYR A 1 102 ? 19.875 -18.328 -9.141 1 87.31 102 TYR A C 1
ATOM 783 O O . TYR A 1 102 ? 20.703 -17.891 -8.344 1 87.31 102 TYR A O 1
ATOM 791 N N . ILE A 1 103 ? 18.688 -18.625 -8.836 1 88.56 103 ILE A N 1
ATOM 792 C CA . ILE A 1 103 ? 18.172 -18.328 -7.5 1 88.56 103 ILE A CA 1
ATOM 793 C C . ILE A 1 103 ? 17.766 -19.625 -6.805 1 88.56 103 ILE A C 1
ATOM 795 O O . ILE A 1 103 ? 16.906 -20.359 -7.309 1 88.56 103 ILE A O 1
ATOM 799 N N . ALA A 1 104 ? 18.297 -19.922 -5.676 1 85.56 104 ALA A N 1
ATOM 800 C CA . ALA A 1 104 ? 17.984 -21.047 -4.812 1 85.56 104 ALA A CA 1
ATOM 801 C C . ALA A 1 104 ? 18.047 -20.656 -3.34 1 85.56 104 ALA A C 1
ATOM 803 O O . ALA A 1 104 ? 19.031 -20.047 -2.9 1 85.56 104 ALA A O 1
ATOM 804 N N . ASP A 1 105 ? 17.047 -20.938 -2.596 1 81.56 105 ASP A N 1
ATOM 805 C CA . ASP A 1 105 ? 17 -20.609 -1.172 1 81.56 105 ASP A CA 1
ATOM 806 C C . ASP A 1 105 ? 17.281 -19.141 -0.927 1 81.56 105 ASP A C 1
ATOM 808 O O . ASP A 1 105 ? 18.125 -18.797 -0.093 1 81.56 105 ASP A O 1
ATOM 812 N N . ASP A 1 106 ? 16.844 -18.328 -1.812 1 79.81 106 ASP A N 1
ATOM 813 C CA . ASP A 1 106 ? 16.906 -16.875 -1.708 1 79.81 106 ASP A CA 1
ATOM 814 C C . ASP A 1 106 ? 18.328 -16.359 -1.963 1 79.81 106 ASP A C 1
ATOM 816 O O . ASP A 1 106 ? 18.672 -15.258 -1.546 1 79.81 106 ASP A O 1
ATOM 820 N N . VAL A 1 107 ? 19.125 -17.25 -2.455 1 84.25 107 VAL A N 1
ATOM 821 C CA . VAL A 1 107 ? 20.469 -16.828 -2.859 1 84.25 107 VAL A CA 1
ATOM 822 C C . VAL A 1 107 ? 20.547 -16.75 -4.383 1 84.25 107 VAL A C 1
ATOM 824 O O . VAL A 1 107 ? 20.125 -17.672 -5.082 1 84.25 107 VAL A O 1
ATOM 827 N N . CYS A 1 108 ? 21.031 -15.648 -4.797 1 90.44 108 CYS A N 1
ATOM 828 C CA . CYS A 1 108 ? 21.109 -15.414 -6.234 1 90.44 108 CYS A CA 1
ATOM 829 C C . CYS A 1 108 ? 22.562 -15.414 -6.703 1 90.44 108 CYS A C 1
ATOM 831 O O . CYS A 1 108 ? 23.406 -14.727 -6.133 1 90.44 108 CYS A O 1
ATOM 833 N N . THR A 1 109 ? 22.859 -16.203 -7.723 1 86.5 109 THR A N 1
ATOM 834 C CA . THR A 1 109 ? 24.141 -16.219 -8.406 1 86.5 109 THR A CA 1
ATOM 835 C C . THR A 1 109 ? 23.984 -15.789 -9.859 1 86.5 109 THR A C 1
ATOM 837 O O . THR A 1 109 ? 23.062 -16.234 -10.547 1 86.5 109 THR A O 1
ATOM 840 N N . VAL A 1 110 ? 24.875 -14.906 -10.227 1 87.31 110 VAL A N 1
ATOM 841 C CA . VAL A 1 110 ? 24.781 -14.383 -11.586 1 87.31 110 VAL A CA 1
ATOM 842 C C . VAL A 1 110 ? 25.891 -14.977 -12.445 1 87.31 110 VAL A C 1
ATOM 844 O O . VAL A 1 110 ? 27.062 -15 -12.039 1 87.31 110 VAL A O 1
ATOM 847 N N . ALA A 1 111 ? 25.484 -15.547 -13.5 1 82.75 111 ALA A N 1
ATOM 848 C CA . ALA A 1 111 ? 26.453 -16 -14.492 1 82.75 111 ALA A CA 1
ATOM 849 C C . ALA A 1 111 ? 26.391 -15.133 -15.75 1 82.75 111 ALA A C 1
ATOM 851 O O . ALA A 1 111 ? 25.297 -14.766 -16.203 1 82.75 111 ALA A O 1
ATOM 852 N N . GLN A 1 112 ? 27.672 -14.75 -16.188 1 82.81 112 GLN A N 1
ATOM 853 C CA . GLN A 1 112 ? 27.734 -14.008 -17.438 1 82.81 112 GLN A CA 1
ATOM 854 C C . GLN A 1 112 ? 27.812 -14.961 -18.641 1 82.81 112 GLN A C 1
ATOM 856 O O . GLN A 1 112 ? 28.578 -15.938 -18.609 1 82.81 112 GLN A O 1
ATOM 861 N N . GLY A 1 113 ? 26.969 -14.82 -19.562 1 74.69 113 GLY A N 1
ATOM 862 C CA . GLY A 1 113 ? 26.891 -15.719 -20.703 1 74.69 113 GLY A CA 1
ATOM 863 C C . GLY A 1 113 ? 25.859 -16.828 -20.531 1 74.69 113 GLY A C 1
ATOM 864 O O . GLY A 1 113 ? 25.812 -17.453 -19.484 1 74.69 113 GLY A O 1
ATOM 865 N N . ILE A 1 114 ? 24.875 -16.766 -21.359 1 66.25 114 ILE A N 1
ATOM 866 C CA . ILE A 1 114 ? 23.828 -17.766 -21.281 1 66.25 114 ILE A CA 1
ATOM 867 C C . ILE A 1 114 ? 24.25 -19 -22.078 1 66.25 114 ILE A C 1
ATOM 869 O O . ILE A 1 114 ? 24.453 -18.938 -23.297 1 66.25 114 ILE A O 1
ATOM 873 N N . PRO A 1 115 ? 24.625 -20.047 -21.297 1 57.5 115 PRO A N 1
ATOM 874 C CA . PRO A 1 115 ? 25 -21.25 -22.031 1 57.5 115 PRO A CA 1
ATOM 875 C C . PRO A 1 115 ? 23.859 -21.797 -22.891 1 57.5 115 PRO A C 1
ATOM 877 O O . PRO A 1 115 ? 22.688 -21.594 -22.594 1 57.5 115 PRO A O 1
ATOM 880 N N . ARG A 1 116 ? 24.172 -22.016 -24.219 1 50.41 116 ARG A N 1
ATOM 881 C CA . ARG A 1 116 ? 23.266 -22.75 -25.094 1 50.41 116 ARG A CA 1
ATOM 882 C C . ARG A 1 116 ? 22.953 -24.125 -24.531 1 50.41 116 ARG A C 1
ATOM 884 O O . ARG A 1 116 ? 23.766 -24.719 -23.812 1 50.41 116 ARG A O 1
ATOM 891 N N . PHE A 1 117 ? 22.109 -24.891 -24.734 1 47.5 117 PHE A N 1
ATOM 892 C CA . PHE A 1 117 ? 21.5 -26.172 -24.391 1 47.5 117 PHE A CA 1
ATOM 893 C C . PHE A 1 117 ? 22.125 -26.734 -23.125 1 47.5 117 PHE A C 1
ATOM 895 O O . PHE A 1 117 ? 23.297 -27.109 -23.125 1 47.5 117 PHE A O 1
ATOM 902 N N . THR A 1 118 ? 21.984 -26.141 -21.938 1 41.91 118 THR A N 1
ATOM 903 C CA . THR A 1 118 ? 22.719 -26.734 -20.828 1 41.91 118 THR A CA 1
ATOM 904 C C . THR A 1 118 ? 21.812 -27.672 -20.031 1 41.91 118 THR A C 1
ATOM 906 O O . THR A 1 118 ? 20.609 -27.469 -19.969 1 41.91 118 THR A O 1
ATOM 909 N N . ASN A 1 119 ? 22.125 -28.984 -19.844 1 38.22 119 ASN A N 1
ATOM 910 C CA . ASN A 1 119 ? 21.531 -30.094 -19.109 1 38.22 119 ASN A CA 1
ATOM 911 C C . ASN A 1 119 ? 21.25 -29.734 -17.656 1 38.22 119 ASN A C 1
ATOM 913 O O . ASN A 1 119 ? 22.172 -29.422 -16.906 1 38.22 119 ASN A O 1
ATOM 917 N N . LEU A 1 120 ? 20.266 -29.219 -17.266 1 41.84 120 LEU A N 1
ATOM 918 C CA . LEU A 1 120 ? 20.047 -28.766 -15.891 1 41.84 120 LEU A CA 1
ATOM 919 C C . LEU A 1 120 ? 19.781 -29.938 -14.961 1 41.84 120 LEU A C 1
ATOM 921 O O . LEU A 1 120 ? 18.719 -30.547 -15.008 1 41.84 120 LEU A O 1
ATOM 925 N N . LEU A 1 121 ? 20.234 -31.109 -14.984 1 45.47 121 LEU A N 1
ATOM 926 C CA . LEU A 1 121 ? 19.906 -31.797 -13.734 1 45.47 121 LEU A CA 1
ATOM 927 C C . LEU A 1 121 ? 20.469 -31.031 -12.539 1 45.47 121 LEU A C 1
ATOM 929 O O . LEU A 1 121 ? 21.625 -30.594 -12.562 1 45.47 121 LEU A O 1
ATOM 933 N N . PRO A 1 122 ? 19.625 -30.531 -11.531 1 43.78 122 PRO A N 1
ATOM 934 C CA . PRO A 1 122 ? 20.078 -29.859 -10.32 1 43.78 122 PRO A CA 1
ATOM 935 C C . PRO A 1 122 ? 21.219 -30.609 -9.625 1 43.78 122 PRO A C 1
ATOM 937 O O . PRO A 1 122 ? 21.516 -30.344 -8.461 1 43.78 122 PRO A O 1
ATOM 940 N N . ASP A 1 123 ? 21.797 -31.516 -10 1 43 123 ASP A N 1
ATOM 941 C CA . ASP A 1 123 ? 22.625 -32.219 -9.023 1 43 123 ASP A CA 1
ATOM 942 C C . ASP A 1 123 ? 23.625 -31.25 -8.375 1 43 123 ASP A C 1
ATOM 944 O O . ASP A 1 123 ? 23.906 -31.359 -7.18 1 43 123 ASP A O 1
ATOM 948 N N . ASN A 1 124 ? 24.641 -30.672 -8.992 1 40.12 124 ASN A N 1
ATOM 949 C CA . ASN A 1 124 ? 25.734 -30.047 -8.266 1 40.12 124 ASN A CA 1
ATOM 950 C C . ASN A 1 124 ? 25.531 -28.547 -8.125 1 40.12 124 ASN A C 1
ATOM 952 O O . ASN A 1 124 ? 25.719 -27.797 -9.086 1 40.12 124 ASN A O 1
ATOM 956 N N . ARG A 1 125 ? 24.75 -28.141 -7.148 1 46.19 125 ARG A N 1
ATOM 957 C CA . ARG A 1 125 ? 24.516 -26.797 -6.637 1 46.19 125 ARG A CA 1
ATOM 958 C C . ARG A 1 125 ? 25.734 -25.906 -6.84 1 46.19 125 ARG A C 1
ATOM 960 O O . ARG A 1 125 ? 25.656 -24.688 -6.727 1 46.19 125 ARG A O 1
ATOM 967 N N . SER A 1 126 ? 26.828 -26.453 -6.766 1 45.69 126 SER A N 1
ATOM 968 C CA . SER A 1 126 ? 28.031 -25.656 -6.531 1 45.69 126 SER A CA 1
ATOM 969 C C . SER A 1 126 ? 28.5 -24.969 -7.809 1 45.69 126 SER A C 1
ATOM 971 O O . SER A 1 126 ? 29.297 -24.031 -7.758 1 45.69 126 SER A O 1
ATOM 973 N N . ASN A 1 127 ? 28.172 -25.516 -9.047 1 46.03 127 ASN A N 1
ATOM 974 C CA . ASN A 1 127 ? 28.719 -24.812 -10.211 1 46.03 127 ASN A CA 1
ATOM 975 C C . ASN A 1 127 ? 27.625 -24.406 -11.188 1 46.03 127 ASN A C 1
ATOM 977 O O . ASN A 1 127 ? 27.234 -25.188 -12.055 1 46.03 127 ASN A O 1
ATOM 981 N N . VAL A 1 128 ? 26.969 -23.281 -10.898 1 50.09 128 VAL A N 1
ATOM 982 C CA . VAL A 1 128 ? 25.922 -22.672 -11.719 1 50.09 128 VAL A CA 1
ATOM 983 C C . VAL A 1 128 ? 26.328 -22.719 -13.188 1 50.09 128 VAL A C 1
ATOM 985 O O . VAL A 1 128 ? 25.469 -22.875 -14.07 1 50.09 128 VAL A O 1
ATOM 988 N N . GLU A 1 129 ? 27.547 -22.578 -13.453 1 48.31 129 GLU A N 1
ATOM 989 C CA . GLU A 1 129 ? 28.031 -22.594 -14.828 1 48.31 129 GLU A CA 1
ATOM 990 C C . GLU A 1 129 ? 27.656 -23.891 -15.531 1 48.31 129 GLU A C 1
ATOM 992 O O . GLU A 1 129 ? 27.562 -23.938 -16.766 1 48.31 129 GLU A O 1
ATOM 997 N N . ASN A 1 130 ? 27.438 -24.859 -14.688 1 43.56 130 ASN A N 1
ATOM 998 C CA . ASN A 1 130 ? 27.141 -26.156 -15.273 1 43.56 130 ASN A CA 1
ATOM 999 C C . ASN A 1 130 ? 25.688 -26.562 -15.047 1 43.56 130 ASN A C 1
ATOM 1001 O O . ASN A 1 130 ? 25.344 -27.734 -15.188 1 43.56 130 ASN A O 1
ATOM 1005 N N . ALA A 1 131 ? 25.062 -25.594 -14.438 1 45.62 131 ALA A N 1
ATOM 1006 C CA . ALA A 1 131 ? 23.672 -25.922 -14.18 1 45.62 131 ALA A CA 1
ATOM 1007 C C . ALA A 1 131 ? 22.906 -26.125 -15.484 1 45.62 131 ALA A C 1
ATOM 1009 O O . ALA A 1 131 ? 23.047 -25.328 -16.422 1 45.62 131 ALA A O 1
ATOM 1010 N N . PHE A 1 132 ? 22.484 -27.375 -15.805 1 45.38 132 PHE A N 1
ATOM 1011 C CA . PHE A 1 132 ? 21.766 -27.828 -16.984 1 45.38 132 PHE A CA 1
ATOM 1012 C C . PHE A 1 132 ? 20.297 -27.406 -16.906 1 45.38 132 PHE A C 1
ATOM 1014 O O . PHE A 1 132 ? 19.594 -27.734 -15.945 1 45.38 132 PHE A O 1
ATOM 1021 N N . ILE A 1 133 ? 19.953 -26.297 -17.516 1 50.81 133 ILE A N 1
ATOM 1022 C CA . ILE A 1 133 ? 18.531 -25.953 -17.594 1 50.81 133 ILE A CA 1
ATOM 1023 C C . ILE A 1 133 ? 17.953 -26.453 -18.906 1 50.81 133 ILE A C 1
ATOM 1025 O O . ILE A 1 133 ? 18.406 -26.047 -19.984 1 50.81 133 ILE A O 1
ATOM 1029 N N . TYR A 1 134 ? 17.172 -27.594 -19 1 53.28 134 TYR A N 1
ATOM 1030 C CA . TYR A 1 134 ? 16.438 -28 -20.188 1 53.28 134 TYR A CA 1
ATOM 1031 C C . TYR A 1 134 ? 15.445 -26.922 -20.609 1 53.28 134 TYR A C 1
ATOM 1033 O O . TYR A 1 134 ? 14.641 -26.453 -19.797 1 53.28 134 TYR A O 1
ATOM 1041 N N . SER A 1 135 ? 15.758 -26.125 -21.719 1 65.19 135 SER A N 1
ATOM 1042 C CA . SER A 1 135 ? 14.82 -25.094 -22.156 1 65.19 135 SER A CA 1
ATOM 1043 C C . SER A 1 135 ? 13.953 -25.594 -23.312 1 65.19 135 SER A C 1
ATOM 1045 O O . SER A 1 135 ? 14.461 -26.188 -24.266 1 65.19 135 SER A O 1
ATOM 1047 N N . THR A 1 136 ? 12.648 -25.594 -23.141 1 74.38 136 THR A N 1
ATOM 1048 C CA . THR A 1 136 ? 11.719 -25.891 -24.234 1 74.38 136 THR A CA 1
ATOM 1049 C C . THR A 1 136 ? 12.148 -25.188 -25.516 1 74.38 136 THR A C 1
ATOM 1051 O O . THR A 1 136 ? 12 -25.75 -26.609 1 74.38 136 THR A O 1
ATOM 1054 N N . LYS A 1 137 ? 12.719 -24.078 -25.328 1 72.38 137 LYS A N 1
ATOM 1055 C CA . LYS A 1 137 ? 13.227 -23.359 -26.484 1 72.38 137 LYS A CA 1
ATOM 1056 C C . LYS A 1 137 ? 14.273 -24.188 -27.234 1 72.38 137 LYS A C 1
ATOM 1058 O O . LYS A 1 137 ? 14.227 -24.297 -28.453 1 72.38 137 LYS A O 1
ATOM 1063 N N . ASP A 1 138 ? 15.203 -24.766 -26.547 1 67.38 138 ASP A N 1
ATOM 1064 C CA . ASP A 1 138 ? 16.266 -25.562 -27.156 1 67.38 138 ASP A CA 1
ATOM 1065 C C . ASP A 1 138 ? 15.703 -26.859 -27.734 1 67.38 138 ASP A C 1
ATOM 1067 O O . ASP A 1 138 ? 16.156 -27.328 -28.781 1 67.38 138 ASP A O 1
ATOM 1071 N N . ILE A 1 139 ? 14.789 -27.312 -26.984 1 66.25 139 ILE A N 1
ATOM 1072 C CA . ILE A 1 139 ? 14.148 -28.531 -27.484 1 66.25 139 ILE A CA 1
ATOM 1073 C C . ILE A 1 139 ? 13.438 -28.234 -28.797 1 66.25 139 ILE A C 1
ATOM 1075 O O . ILE A 1 139 ? 13.562 -29 -29.766 1 66.25 139 ILE A O 1
ATOM 1079 N N . LEU A 1 140 ? 12.734 -27.156 -28.812 1 70.56 140 LEU A N 1
ATOM 1080 C CA . LEU A 1 140 ? 12.047 -26.766 -30.031 1 70.56 140 LEU A CA 1
ATOM 1081 C C . LEU A 1 140 ? 13.047 -26.516 -31.156 1 70.56 140 LEU A C 1
ATOM 1083 O O . LEU A 1 140 ? 12.805 -26.891 -32.312 1 70.56 140 LEU A O 1
ATOM 1087 N N . ARG A 1 141 ? 14.117 -25.953 -30.781 1 70.19 141 ARG A N 1
ATOM 1088 C CA . ARG A 1 141 ? 15.172 -25.75 -31.766 1 70.19 141 ARG A CA 1
ATOM 1089 C C . ARG A 1 141 ? 15.719 -27.094 -32.281 1 70.19 141 ARG A C 1
ATOM 1091 O O . ARG A 1 141 ? 15.969 -27.25 -33.469 1 70.19 141 ARG A O 1
ATOM 1098 N N . MET A 1 142 ? 15.977 -27.906 -31.375 1 63.84 142 MET A N 1
ATOM 1099 C CA . MET A 1 142 ? 16.438 -29.234 -31.75 1 63.84 142 MET A CA 1
ATOM 1100 C C . MET A 1 142 ? 15.453 -29.906 -32.719 1 63.84 142 MET A C 1
ATOM 1102 O O . MET A 1 142 ? 15.859 -30.531 -33.688 1 63.84 142 MET A O 1
ATOM 1106 N N . LEU A 1 143 ? 14.195 -29.672 -32.375 1 65.5 143 LEU A N 1
ATOM 1107 C CA . LEU A 1 143 ? 13.156 -30.234 -33.25 1 65.5 143 LEU A CA 1
ATOM 1108 C C . LEU A 1 143 ? 13.25 -29.656 -34.656 1 65.5 143 LEU A C 1
ATOM 1110 O O . LEU A 1 143 ? 13.102 -30.391 -35.625 1 65.5 143 LEU A O 1
ATOM 1114 N N . GLN A 1 144 ? 13.555 -28.469 -34.688 1 68.5 144 GLN A N 1
ATOM 1115 C CA . GLN A 1 144 ? 13.625 -27.797 -35.969 1 68.5 144 GLN A CA 1
ATOM 1116 C C . GLN A 1 144 ? 14.867 -28.234 -36.75 1 68.5 144 GLN A C 1
ATOM 1118 O O . GLN A 1 144 ? 14.852 -28.281 -38 1 68.5 144 GLN A O 1
ATOM 1123 N N . ASP A 1 145 ? 15.922 -28.562 -36.031 1 68.19 145 ASP A N 1
ATOM 1124 C CA . ASP A 1 145 ? 17.203 -28.844 -36.688 1 68.19 145 ASP A CA 1
ATOM 1125 C C . ASP A 1 145 ? 17.359 -30.344 -36.938 1 68.19 145 ASP A C 1
ATOM 1127 O O . ASP A 1 145 ? 18.266 -30.75 -37.656 1 68.19 145 ASP A O 1
ATOM 1131 N N . THR A 1 146 ? 16.531 -31.047 -36.281 1 67.5 146 THR A N 1
ATOM 1132 C CA . THR A 1 146 ? 16.719 -32.5 -36.375 1 67.5 146 THR A CA 1
ATOM 1133 C C . THR A 1 146 ? 15.969 -33.062 -37.562 1 67.5 146 THR A C 1
ATOM 1135 O O . THR A 1 146 ? 14.789 -32.75 -37.75 1 67.5 146 THR A O 1
ATOM 1138 N N . VAL A 1 147 ? 16.734 -33.812 -38.375 1 69.94 147 VAL A N 1
ATOM 1139 C CA . VAL A 1 147 ? 16.094 -34.594 -39.406 1 69.94 147 VAL A CA 1
ATOM 1140 C C . VAL A 1 147 ? 15.336 -35.781 -38.812 1 69.94 147 VAL A C 1
ATOM 1142 O O . VAL A 1 147 ? 15.898 -36.562 -38.031 1 69.94 147 VAL A O 1
ATOM 1145 N N . CYS A 1 148 ? 14.055 -35.719 -38.938 1 77.81 148 CYS A N 1
ATOM 1146 C CA . CYS A 1 148 ? 13.242 -36.75 -38.312 1 77.81 148 CYS A CA 1
ATOM 1147 C C . CYS A 1 148 ? 12.398 -37.5 -39.375 1 77.81 148 CYS A C 1
ATOM 1149 O O . CYS A 1 148 ? 12.219 -37 -40.469 1 77.81 148 CYS A O 1
ATOM 1151 N N . VAL A 1 149 ? 12.07 -38.719 -39 1 82.44 149 VAL A N 1
ATOM 1152 C CA . VAL A 1 149 ? 11.125 -39.531 -39.781 1 82.44 149 VAL A CA 1
ATOM 1153 C C . VAL A 1 149 ? 9.781 -39.594 -39.062 1 82.44 149 VAL A C 1
ATOM 1155 O O . VAL A 1 149 ? 9.734 -39.688 -37.844 1 82.44 149 VAL A O 1
ATOM 1158 N N . SER A 1 150 ? 8.758 -39.438 -39.844 1 83.94 150 SER A N 1
ATOM 1159 C CA . SER A 1 150 ? 7.414 -39.594 -39.281 1 83.94 150 SER A CA 1
ATOM 1160 C C . SER A 1 150 ? 7.07 -41.062 -39.062 1 83.94 150 SER A C 1
ATOM 1162 O O . SER A 1 150 ? 7.246 -41.875 -39.969 1 83.94 150 SER A O 1
ATOM 1164 N N . LEU A 1 151 ? 6.727 -41.344 -37.906 1 87.75 151 LEU A N 1
ATOM 1165 C CA . LEU A 1 151 ? 6.25 -42.688 -37.562 1 87.75 151 LEU A CA 1
ATOM 1166 C C . LEU A 1 151 ? 4.727 -42.719 -37.438 1 87.75 151 LEU A C 1
ATOM 1168 O O . LEU A 1 151 ? 4.086 -41.656 -37.469 1 87.75 151 LEU A O 1
ATOM 1172 N N . PRO A 1 152 ? 4.195 -43.969 -37.438 1 88.75 152 PRO A N 1
ATOM 1173 C CA . PRO A 1 152 ? 2.744 -44 -37.25 1 88.75 152 PRO A CA 1
ATOM 1174 C C . PRO A 1 152 ? 2.303 -43.281 -36 1 88.75 152 PRO A C 1
ATOM 1176 O O . PRO A 1 152 ? 2.998 -43.312 -34.969 1 88.75 152 PRO A O 1
ATOM 1179 N N . ASN A 1 153 ? 1.136 -42.656 -36.188 1 88.31 153 ASN A N 1
ATOM 1180 C CA . ASN A 1 153 ? 0.583 -41.906 -35.062 1 88.31 153 ASN A CA 1
ATOM 1181 C C . ASN A 1 153 ? 0.489 -42.781 -33.812 1 88.31 153 ASN A C 1
ATOM 1183 O O . ASN A 1 153 ? 0.298 -44 -33.875 1 88.31 153 ASN A O 1
ATOM 1187 N N . GLY A 1 154 ? 0.773 -42.156 -32.688 1 89 154 GLY A N 1
ATOM 1188 C CA . GLY A 1 154 ? 0.668 -42.781 -31.391 1 89 154 GLY A CA 1
ATOM 1189 C C . GLY A 1 154 ? -0.226 -42.062 -30.422 1 89 154 GLY A C 1
ATOM 1190 O O . GLY A 1 154 ? -1.034 -41.219 -30.828 1 89 154 GLY A O 1
ATOM 1191 N N . THR A 1 155 ? -0.307 -42.594 -29.203 1 91.31 155 THR A N 1
ATOM 1192 C CA . THR A 1 155 ? -1.048 -41.938 -28.125 1 91.31 155 THR A CA 1
ATOM 1193 C C . THR A 1 155 ? -0.138 -41.688 -26.922 1 91.31 155 THR A C 1
ATOM 1195 O O . THR A 1 155 ? 0.695 -42.531 -26.578 1 91.31 155 THR A O 1
ATOM 1198 N N . VAL A 1 156 ? -0.186 -40.469 -26.484 1 93.5 156 VAL A N 1
ATOM 1199 C CA . VAL A 1 156 ? 0.511 -40.094 -25.25 1 93.5 156 VAL A CA 1
ATOM 1200 C C . VAL A 1 156 ? -0.503 -39.688 -24.188 1 93.5 156 VAL A C 1
ATOM 1202 O O . VAL A 1 156 ? -1.228 -38.688 -24.359 1 93.5 156 VAL A O 1
ATOM 1205 N N . ARG A 1 157 ? -0.55 -40.344 -23.078 1 92.19 157 ARG A N 1
ATOM 1206 C CA . ARG A 1 157 ? -1.472 -40.062 -21.984 1 92.19 157 ARG A CA 1
ATOM 1207 C C . ARG A 1 157 ? -2.912 -40 -22.484 1 92.19 157 ARG A C 1
ATOM 1209 O O . ARG A 1 157 ? -3.674 -39.125 -22.078 1 92.19 157 ARG A O 1
ATOM 1216 N N . GLY A 1 158 ? -3.242 -40.719 -23.453 1 89.88 158 GLY A N 1
ATOM 1217 C CA . GLY A 1 158 ? -4.582 -40.812 -24 1 89.88 158 GLY A CA 1
ATOM 1218 C C . GLY A 1 158 ? -4.82 -39.812 -25.125 1 89.88 158 GLY A C 1
ATOM 1219 O O . GLY A 1 158 ? -5.883 -39.812 -25.75 1 89.88 158 GLY A O 1
ATOM 1220 N N . ILE A 1 159 ? -3.879 -38.938 -25.422 1 92.06 159 ILE A N 1
ATOM 1221 C CA . ILE A 1 159 ? -4.016 -37.906 -26.453 1 92.06 159 ILE A CA 1
ATOM 1222 C C . ILE A 1 159 ? -3.439 -38.438 -27.766 1 92.06 159 ILE A C 1
ATOM 1224 O O . ILE A 1 159 ? -2.307 -38.906 -27.812 1 92.06 159 ILE A O 1
ATOM 1228 N N . GLU A 1 160 ? -4.141 -38.312 -28.844 1 90 160 GLU A N 1
ATOM 1229 C CA . GLU A 1 160 ? -3.625 -38.688 -30.156 1 90 160 GLU A CA 1
ATOM 1230 C C . GLU A 1 160 ? -2.516 -37.75 -30.594 1 90 160 GLU A C 1
ATOM 1232 O O . GLU A 1 160 ? -2.65 -36.531 -30.5 1 90 160 GLU A O 1
ATOM 1237 N N . ALA A 1 161 ? -1.396 -38.375 -31.062 1 91.19 161 ALA A N 1
ATOM 1238 C CA . ALA A 1 161 ? -0.215 -37.562 -31.359 1 91.19 161 ALA A CA 1
ATOM 1239 C C . ALA A 1 161 ? 0.449 -38 -32.656 1 91.19 161 ALA A C 1
ATOM 1241 O O . ALA A 1 161 ? 0.449 -39.188 -33 1 91.19 161 ALA A O 1
ATOM 1242 N N . GLU A 1 162 ? 0.95 -37 -33.312 1 86.75 162 GLU A N 1
ATOM 1243 C CA . GLU A 1 162 ? 1.938 -37.281 -34.344 1 86.75 162 GLU A CA 1
ATOM 1244 C C . GLU A 1 162 ? 3.277 -37.688 -33.75 1 86.75 162 GLU A C 1
ATOM 1246 O O . GLU A 1 162 ? 3.695 -37.125 -32.719 1 86.75 162 GLU A O 1
ATOM 1251 N N . HIS A 1 163 ? 3.846 -38.719 -34.344 1 88.38 163 HIS A N 1
ATOM 1252 C CA . HIS A 1 163 ? 5.07 -39.281 -33.812 1 88.38 163 HIS A CA 1
ATOM 1253 C C . HIS A 1 163 ? 6.238 -39.125 -34.781 1 88.38 163 HIS A C 1
ATOM 1255 O O . HIS A 1 163 ? 6.168 -39.594 -35.906 1 88.38 163 HIS A O 1
ATOM 1261 N N . PHE A 1 164 ? 7.246 -38.469 -34.25 1 83.88 164 PHE A N 1
ATOM 1262 C CA . PHE A 1 164 ? 8.469 -38.25 -35.031 1 83.88 164 PHE A CA 1
ATOM 1263 C C . PHE A 1 164 ? 9.656 -38.906 -34.344 1 83.88 164 PHE A C 1
ATOM 1265 O O . PHE A 1 164 ? 9.719 -38.969 -33.094 1 83.88 164 PHE A O 1
ATOM 1272 N N . HIS A 1 165 ? 10.484 -39.469 -35.094 1 86.12 165 HIS A N 1
ATOM 1273 C CA . HIS A 1 165 ? 11.68 -40.125 -34.594 1 86.12 165 HIS A CA 1
ATOM 1274 C C . HIS A 1 165 ? 12.938 -39.594 -35.281 1 86.12 165 HIS A C 1
ATOM 1276 O O . HIS A 1 165 ? 12.945 -39.344 -36.5 1 86.12 165 HIS A O 1
ATOM 1282 N N . GLY A 1 166 ? 13.891 -39.281 -34.375 1 83.25 166 GLY A N 1
ATOM 1283 C CA . GLY A 1 166 ? 15.148 -38.781 -34.906 1 83.25 166 GLY A CA 1
ATOM 1284 C C . GLY A 1 166 ? 16.359 -39.25 -34.125 1 83.25 166 GLY A C 1
ATOM 1285 O O . GLY A 1 166 ? 16.203 -39.844 -33.031 1 83.25 166 GLY A O 1
ATOM 1286 N N . LYS A 1 167 ? 17.531 -39.188 -34.781 1 82.31 167 LYS A N 1
ATOM 1287 C CA . LYS A 1 167 ? 18.812 -39.5 -34.156 1 82.31 167 LYS A CA 1
ATOM 1288 C C . LYS A 1 167 ? 19.641 -38.219 -33.969 1 82.31 167 LYS A C 1
ATOM 1290 O O . LYS A 1 167 ? 19.781 -37.438 -34.906 1 82.31 167 LYS A O 1
ATOM 1295 N N . LEU A 1 168 ? 20.062 -38.062 -32.75 1 76.38 168 LEU A N 1
ATOM 1296 C CA . LEU A 1 168 ? 20.922 -36.906 -32.469 1 76.38 168 LEU A CA 1
ATOM 1297 C C . LEU A 1 168 ? 22.391 -37.281 -32.562 1 76.38 168 LEU A C 1
ATOM 1299 O O . LEU A 1 168 ? 22.766 -38.438 -32.344 1 76.38 168 LEU A O 1
ATOM 1303 N N . GLU A 1 169 ? 23.156 -36.25 -32.938 1 72.88 169 GLU A N 1
ATOM 1304 C CA . GLU A 1 169 ? 24.609 -36.469 -33 1 72.88 169 GLU A CA 1
ATOM 1305 C C . GLU A 1 169 ? 25.188 -36.688 -31.594 1 72.88 169 GLU A C 1
ATOM 1307 O O . GLU A 1 169 ? 24.719 -36.062 -30.625 1 72.88 169 GLU A O 1
ATOM 1312 N N . ASP A 1 170 ? 26.156 -37.562 -31.656 1 72.56 170 ASP A N 1
ATOM 1313 C CA . ASP A 1 170 ? 26.844 -37.812 -30.406 1 72.56 170 ASP A CA 1
ATOM 1314 C C . ASP A 1 170 ? 27.469 -36.562 -29.844 1 72.56 170 ASP A C 1
ATOM 1316 O O . ASP A 1 170 ? 27.938 -35.688 -30.609 1 72.56 170 ASP A O 1
ATOM 1320 N N . ASN A 1 171 ? 27.359 -36.344 -28.516 1 70.44 171 ASN A N 1
ATOM 1321 C CA . ASN A 1 171 ? 28.062 -35.25 -27.875 1 70.44 171 ASN A CA 1
ATOM 1322 C C . ASN A 1 171 ? 29.016 -35.75 -26.781 1 70.44 171 ASN A C 1
ATOM 1324 O O . ASN A 1 171 ? 29.344 -36.938 -26.75 1 70.44 171 ASN A O 1
ATOM 1328 N N . VAL A 1 172 ? 29.578 -34.812 -25.969 1 68.56 172 VAL A N 1
ATOM 1329 C CA . VAL A 1 172 ? 30.625 -35.156 -25 1 68.56 172 VAL A CA 1
ATOM 1330 C C . VAL A 1 172 ? 30.047 -36.062 -23.922 1 68.56 172 VAL A C 1
ATOM 1332 O O . VAL A 1 172 ? 30.766 -36.906 -23.359 1 68.56 172 VAL A O 1
ATOM 1335 N N . GLN A 1 173 ? 28.812 -36.156 -23.719 1 70.62 173 GLN A N 1
ATOM 1336 C CA . GLN A 1 173 ? 28.25 -36.844 -22.562 1 70.62 173 GLN A CA 1
ATOM 1337 C C . GLN A 1 173 ? 27.453 -38.094 -23 1 70.62 173 GLN A C 1
ATOM 1339 O O . GLN A 1 173 ? 27.359 -39.062 -22.266 1 70.62 173 GLN A O 1
ATOM 1344 N N . PHE A 1 174 ? 26.859 -37.969 -24.156 1 75.5 174 PHE A N 1
ATOM 1345 C CA . PHE A 1 174 ? 25.922 -39.031 -24.531 1 75.5 174 PHE A CA 1
ATOM 1346 C C . PHE A 1 174 ? 26.266 -39.594 -25.906 1 75.5 174 PHE A C 1
ATOM 1348 O O . PHE A 1 174 ? 26.812 -38.875 -26.75 1 75.5 174 PHE A O 1
ATOM 1355 N N . GLN A 1 175 ? 26.047 -40.906 -26.094 1 83.25 175 GLN A N 1
ATOM 1356 C CA . GLN A 1 175 ? 26.219 -41.562 -27.391 1 83.25 175 GLN A CA 1
ATOM 1357 C C . GLN A 1 175 ? 24.969 -42.344 -27.766 1 83.25 175 GLN A C 1
ATOM 1359 O O . GLN A 1 175 ? 24.172 -42.75 -26.891 1 83.25 175 GLN A O 1
ATOM 1364 N N . ASP A 1 176 ? 24.672 -42.531 -29.141 1 85.69 176 ASP A N 1
ATOM 1365 C CA . ASP A 1 176 ? 23.562 -43.281 -29.719 1 85.69 176 ASP A CA 1
ATOM 1366 C C . ASP A 1 176 ? 22.219 -42.75 -29.219 1 85.69 176 ASP A C 1
ATOM 1368 O O . ASP A 1 176 ? 21.359 -43.5 -28.797 1 85.69 176 ASP A O 1
ATOM 1372 N N . VAL A 1 177 ? 22.219 -41.375 -29.203 1 82.19 177 VAL A N 1
ATOM 1373 C CA . VAL A 1 177 ? 21.031 -40.75 -28.641 1 82.19 177 VAL A CA 1
ATOM 1374 C C . VAL A 1 177 ? 19.906 -40.75 -29.688 1 82.19 177 VAL A C 1
ATOM 1376 O O . VAL A 1 177 ? 20.109 -40.312 -30.828 1 82.19 177 VAL A O 1
ATOM 1379 N N . VAL A 1 178 ? 18.766 -41.312 -29.375 1 85.19 178 VAL A N 1
ATOM 1380 C CA . VAL A 1 178 ? 17.547 -41.25 -30.188 1 85.19 178 VAL A CA 1
ATOM 1381 C C . VAL A 1 178 ? 16.5 -40.406 -29.484 1 85.19 178 VAL A C 1
ATOM 1383 O O . VAL A 1 178 ? 16.406 -40.406 -28.25 1 85.19 178 VAL A O 1
ATOM 1386 N N . VAL A 1 179 ? 15.781 -39.625 -30.328 1 84.44 179 VAL A N 1
ATOM 1387 C CA . VAL A 1 179 ? 14.766 -38.75 -29.766 1 84.44 179 VAL A CA 1
ATOM 1388 C C . VAL A 1 179 ? 13.414 -39.031 -30.422 1 84.44 179 VAL A C 1
ATOM 1390 O O . VAL A 1 179 ? 13.305 -39.094 -31.656 1 84.44 179 VAL A O 1
ATOM 1393 N N . ASP A 1 180 ? 12.438 -39.312 -29.641 1 87.38 180 ASP A N 1
ATOM 1394 C CA . ASP A 1 180 ? 11.055 -39.406 -30.094 1 87.38 180 ASP A CA 1
ATOM 1395 C C . ASP A 1 180 ? 10.258 -38.156 -29.641 1 87.38 180 ASP A C 1
ATOM 1397 O O . ASP A 1 180 ? 10.336 -37.75 -28.484 1 87.38 180 ASP A O 1
ATOM 1401 N N . ILE A 1 181 ? 9.578 -37.594 -30.578 1 84.62 181 ILE A N 1
ATOM 1402 C CA . ILE A 1 181 ? 8.789 -36.406 -30.328 1 84.62 181 ILE A CA 1
ATOM 1403 C C . ILE A 1 181 ? 7.324 -36.656 -30.656 1 84.62 181 ILE A C 1
ATOM 1405 O O . ILE A 1 181 ? 7 -37.156 -31.734 1 84.62 181 ILE A O 1
ATOM 1409 N N . TYR A 1 182 ? 6.523 -36.281 -29.703 1 88.44 182 TYR A N 1
ATOM 1410 C CA . TYR A 1 182 ? 5.082 -36.438 -29.891 1 88.44 182 TYR A CA 1
ATOM 1411 C C . TYR A 1 182 ? 4.383 -35.094 -29.859 1 88.44 182 TYR A C 1
ATOM 1413 O O . TYR A 1 182 ? 4.555 -34.312 -28.906 1 88.44 182 TYR A O 1
ATOM 1421 N N . ILE A 1 183 ? 3.561 -34.75 -30.859 1 85.19 183 ILE A N 1
ATOM 1422 C CA . ILE A 1 183 ? 2.801 -33.531 -30.984 1 85.19 183 ILE A CA 1
ATOM 1423 C C . ILE A 1 183 ? 1.315 -33.844 -31.125 1 85.19 183 ILE A C 1
ATOM 1425 O O . ILE A 1 183 ? 0.937 -34.75 -31.875 1 85.19 183 ILE A O 1
ATOM 1429 N N . SER A 1 184 ? 0.514 -33.125 -30.406 1 88.25 184 SER A N 1
ATOM 1430 C CA . SER A 1 184 ? -0.923 -33.375 -30.484 1 88.25 184 SER A CA 1
ATOM 1431 C C . SER A 1 184 ? -1.441 -33.156 -31.906 1 88.25 184 SER A C 1
ATOM 1433 O O . SER A 1 184 ? -0.942 -32.312 -32.656 1 88.25 184 SER A O 1
ATOM 1435 N N . ARG A 1 185 ? -2.48 -33.844 -32.219 1 85.81 185 ARG A N 1
ATOM 1436 C CA . ARG A 1 185 ? -3.088 -33.719 -33.531 1 85.81 185 ARG A CA 1
ATOM 1437 C C . ARG A 1 185 ? -3.951 -32.438 -33.625 1 85.81 185 ARG A C 1
ATOM 1439 O O . ARG A 1 185 ? -4.395 -31.938 -32.594 1 85.81 185 ARG A O 1
ATOM 1446 N N . ASP A 1 186 ? -4.254 -31.922 -34.844 1 78.69 186 ASP A N 1
ATOM 1447 C CA . ASP A 1 186 ? -5.008 -30.703 -35.125 1 78.69 186 ASP A CA 1
ATOM 1448 C C . ASP A 1 186 ? -6.43 -30.812 -34.562 1 78.69 186 ASP A C 1
ATOM 1450 O O . ASP A 1 186 ? -7.043 -29.797 -34.219 1 78.69 186 ASP A O 1
ATOM 1454 N N . ASN A 1 187 ? -7.008 -31.922 -34.312 1 80.31 187 ASN A N 1
ATOM 1455 C CA . ASN A 1 187 ? -8.406 -32.031 -33.906 1 80.31 187 ASN A CA 1
ATOM 1456 C C . ASN A 1 187 ? -8.539 -32.312 -32.406 1 80.31 187 ASN A C 1
ATOM 1458 O O . ASN A 1 187 ? -9.602 -32.719 -31.938 1 80.31 187 ASN A O 1
ATOM 1462 N N . TRP A 1 188 ? -7.469 -32 -31.641 1 86.62 188 TRP A N 1
ATOM 1463 C CA . TRP A 1 188 ? -7.539 -32.219 -30.203 1 86.62 188 TRP A CA 1
ATOM 1464 C C . TRP A 1 188 ? -7.609 -30.891 -29.453 1 86.62 188 TRP A C 1
ATOM 1466 O O . TRP A 1 188 ? -6.762 -30.016 -29.656 1 86.62 188 TRP A O 1
ATOM 1476 N N . THR A 1 189 ? -8.648 -30.703 -28.625 1 86.69 189 THR A N 1
ATOM 1477 C CA . THR A 1 189 ? -8.75 -29.5 -27.797 1 86.69 189 THR A CA 1
ATOM 1478 C C . THR A 1 189 ? -7.926 -29.641 -26.531 1 86.69 189 THR A C 1
ATOM 1480 O O . THR A 1 189 ? -8.141 -30.578 -25.75 1 86.69 189 THR A O 1
ATOM 1483 N N . THR A 1 190 ? -7.008 -28.781 -26.359 1 87 190 THR A N 1
ATOM 1484 C CA . THR A 1 190 ? -6.176 -28.797 -25.172 1 87 190 THR A CA 1
ATOM 1485 C C . THR A 1 190 ? -6.637 -27.75 -24.156 1 87 190 THR A C 1
ATOM 1487 O O . THR A 1 190 ? -7.66 -27.094 -24.375 1 87 190 THR A O 1
ATOM 1490 N N . ALA A 1 191 ? -5.941 -27.625 -23.047 1 86.5 191 ALA A N 1
ATOM 1491 C CA . ALA A 1 191 ? -6.262 -26.656 -22.016 1 86.5 191 ALA A CA 1
ATOM 1492 C C . ALA A 1 191 ? -6.168 -25.234 -22.547 1 86.5 191 ALA A C 1
ATOM 1494 O O . ALA A 1 191 ? -6.926 -24.344 -22.141 1 86.5 191 ALA A O 1
ATOM 1495 N N . ASN A 1 192 ? -5.328 -24.906 -23.453 1 80.25 192 ASN A N 1
ATOM 1496 C CA . ASN A 1 192 ? -5.102 -23.531 -23.922 1 80.25 192 ASN A CA 1
ATOM 1497 C C . ASN A 1 192 ? -5.852 -23.25 -25.219 1 80.25 192 ASN A C 1
ATOM 1499 O O . ASN A 1 192 ? -6.305 -22.125 -25.438 1 80.25 192 ASN A O 1
ATOM 1503 N N . ASP A 1 193 ? -5.711 -24.125 -26.188 1 72.75 193 ASP A N 1
ATOM 1504 C CA . ASP A 1 193 ? -6.215 -23.781 -27.516 1 72.75 193 ASP A CA 1
ATOM 1505 C C . ASP A 1 193 ? -6.832 -24.984 -28.203 1 72.75 193 ASP A C 1
ATOM 1507 O O . ASP A 1 193 ? -6.395 -26.125 -27.984 1 72.75 193 ASP A O 1
ATOM 1511 N N . TYR A 1 194 ? -7.801 -24.75 -28.938 1 65.44 194 TYR A N 1
ATOM 1512 C CA . TYR A 1 194 ? -8.445 -25.781 -29.719 1 65.44 194 TYR A CA 1
ATOM 1513 C C . TYR A 1 194 ? -7.789 -25.906 -31.094 1 65.44 194 TYR A C 1
ATOM 1515 O O . TYR A 1 194 ? -7.988 -26.906 -31.797 1 65.44 194 TYR A O 1
ATOM 1523 N N . THR A 1 195 ? -7.016 -25.031 -31.328 1 66 195 THR A N 1
ATOM 1524 C CA . THR A 1 195 ? -6.707 -25 -32.75 1 66 195 THR A CA 1
ATOM 1525 C C . THR A 1 195 ? -5.227 -25.266 -33 1 66 195 THR A C 1
ATOM 1527 O O . THR A 1 195 ? -4.805 -25.469 -34.125 1 66 195 THR A O 1
ATOM 1530 N N . LYS A 1 196 ? -4.457 -25.297 -31.953 1 75.06 196 LYS A N 1
ATOM 1531 C CA . LYS A 1 196 ? -3.023 -25.375 -32.219 1 75.06 196 LYS A CA 1
ATOM 1532 C C . LYS A 1 196 ? -2.422 -26.641 -31.625 1 75.06 196 LYS A C 1
ATOM 1534 O O . LYS A 1 196 ? -2.695 -26.984 -30.469 1 75.06 196 LYS A O 1
ATOM 1539 N N . PRO A 1 197 ? -1.602 -27.375 -32.5 1 80.56 197 PRO A N 1
ATOM 1540 C CA . PRO A 1 197 ? -0.877 -28.516 -31.953 1 80.56 197 PRO A CA 1
ATOM 1541 C C . PRO A 1 197 ? 0.13 -28.125 -30.875 1 80.56 197 PRO A C 1
ATOM 1543 O O . PRO A 1 197 ? 0.745 -27.062 -30.953 1 80.56 197 PRO A O 1
ATOM 1546 N N . GLU A 1 198 ? 0.228 -28.969 -29.859 1 83.75 198 GLU A N 1
ATOM 1547 C CA . GLU A 1 198 ? 1.154 -28.719 -28.75 1 83.75 198 GLU A CA 1
ATOM 1548 C C . GLU A 1 198 ? 2.07 -29.922 -28.531 1 83.75 198 GLU A C 1
ATOM 1550 O O . GLU A 1 198 ? 1.678 -31.062 -28.766 1 83.75 198 GLU A O 1
ATOM 1555 N N . PRO A 1 199 ? 3.346 -29.609 -28.156 1 86 199 PRO A N 1
ATOM 1556 C CA . PRO A 1 199 ? 4.172 -30.75 -27.734 1 86 199 PRO A CA 1
ATOM 1557 C C . PRO A 1 199 ? 3.57 -31.516 -26.562 1 86 199 PRO A C 1
ATOM 1559 O O . PRO A 1 199 ? 3.047 -30.906 -25.625 1 86 199 PRO A O 1
ATOM 1562 N N . LEU A 1 200 ? 3.66 -32.844 -26.656 1 89.81 200 LEU A N 1
ATOM 1563 C CA . LEU A 1 200 ? 3.113 -33.688 -25.594 1 89.81 200 LEU A CA 1
ATOM 1564 C C . LEU A 1 200 ? 4.227 -34.375 -24.828 1 89.81 200 LEU A C 1
ATOM 1566 O O . LEU A 1 200 ? 4.156 -34.531 -23.609 1 89.81 200 LEU A O 1
ATOM 1570 N N . ARG A 1 201 ? 5.262 -34.812 -25.594 1 91.94 201 ARG A N 1
ATOM 1571 C CA . ARG A 1 201 ? 6.336 -35.594 -24.953 1 91.94 201 ARG A CA 1
ATOM 1572 C C . ARG A 1 201 ? 7.586 -35.594 -25.828 1 91.94 201 ARG A C 1
ATOM 1574 O O . ARG A 1 201 ? 7.496 -35.688 -27.062 1 91.94 201 ARG A O 1
ATOM 1581 N N . ILE A 1 202 ? 8.648 -35.562 -25.141 1 86.38 202 ILE A N 1
ATOM 1582 C CA . ILE A 1 202 ? 9.945 -35.812 -25.75 1 86.38 202 ILE A CA 1
ATOM 1583 C C . ILE A 1 202 ? 10.656 -36.938 -25 1 86.38 202 ILE A C 1
ATOM 1585 O O . ILE A 1 202 ? 10.82 -36.875 -23.781 1 86.38 202 ILE A O 1
ATOM 1589 N N . GLU A 1 203 ? 11 -38.031 -25.703 1 87.94 203 GLU A N 1
ATOM 1590 C CA . GLU A 1 203 ? 11.789 -39.125 -25.156 1 87.94 203 GLU A CA 1
ATOM 1591 C C . GLU A 1 203 ? 13.234 -39.062 -25.641 1 87.94 203 GLU A C 1
ATOM 1593 O O . GLU A 1 203 ? 13.492 -39 -26.844 1 87.94 203 GLU A O 1
ATOM 1598 N N . PHE A 1 204 ? 14.008 -38.969 -24.672 1 83.38 204 PHE A N 1
ATOM 1599 C CA . PHE A 1 204 ? 15.445 -38.906 -24.922 1 83.38 204 PHE A CA 1
ATOM 1600 C C . PHE A 1 204 ? 16.141 -40.156 -24.375 1 83.38 204 PHE A C 1
ATOM 1602 O O . PHE A 1 204 ? 16.391 -40.281 -23.172 1 83.38 204 PHE A O 1
ATOM 1609 N N . CYS A 1 205 ? 16.484 -41.094 -25.312 1 86.5 205 CYS A N 1
ATOM 1610 C CA . CYS A 1 205 ? 17.141 -42.312 -24.906 1 86.5 205 CYS A CA 1
ATOM 1611 C C . CYS A 1 205 ? 18.516 -42.469 -25.531 1 86.5 205 CYS A C 1
ATOM 1613 O O . CYS A 1 205 ? 18.734 -42.031 -26.672 1 86.5 205 CYS A O 1
ATOM 1615 N N . GLY A 1 206 ? 19.469 -42.938 -24.75 1 88.06 206 GLY A N 1
ATOM 1616 C CA . GLY A 1 206 ? 20.828 -43.125 -25.234 1 88.06 206 GLY A CA 1
ATOM 1617 C C . GLY A 1 206 ? 21.719 -43.812 -24.219 1 88.06 206 GLY A C 1
ATOM 1618 O O . GLY A 1 206 ? 21.266 -44.625 -23.406 1 88.06 206 GLY A O 1
ATOM 1619 N N . LYS A 1 207 ? 22.984 -43.625 -24.469 1 87 207 LYS A N 1
ATOM 1620 C CA . LYS A 1 207 ? 23.984 -44.156 -23.562 1 87 207 LYS A CA 1
ATOM 1621 C C . LYS A 1 207 ? 24.906 -43.062 -23.031 1 87 207 LYS A C 1
ATOM 1623 O O . LYS A 1 207 ? 25.266 -42.125 -23.766 1 87 207 LYS A O 1
ATOM 1628 N N . VAL A 1 208 ? 25.141 -43.188 -21.766 1 79.06 208 VAL A N 1
ATOM 1629 C CA . VAL A 1 208 ? 26.156 -42.312 -21.188 1 79.06 208 VAL A CA 1
ATOM 1630 C C . VAL A 1 208 ? 27.547 -42.75 -21.641 1 79.06 208 VAL A C 1
ATOM 1632 O O . VAL A 1 208 ? 27.922 -43.906 -21.438 1 79.06 208 VAL A O 1
ATOM 1635 N N . LYS A 1 209 ? 28.297 -41.844 -22.094 1 78.12 209 LYS A N 1
ATOM 1636 C CA . LYS A 1 209 ? 29.578 -42.219 -22.672 1 78.12 209 LYS A CA 1
ATOM 1637 C C . LYS A 1 209 ? 30.547 -42.75 -21.609 1 78.12 209 LYS A C 1
ATOM 1639 O O . LYS A 1 209 ? 31.25 -43.719 -21.844 1 78.12 209 LYS A O 1
ATOM 1644 N N . SER A 1 210 ? 30.578 -42.031 -20.5 1 77.81 210 SER A N 1
ATOM 1645 C CA . SER A 1 210 ? 31.547 -42.375 -19.469 1 77.81 210 SER A CA 1
ATOM 1646 C C . SER A 1 210 ? 31.266 -43.75 -18.875 1 77.81 210 SER A C 1
ATOM 1648 O O . SER A 1 210 ? 32.188 -44.531 -18.625 1 77.81 210 SER A O 1
ATOM 1650 N N . SER A 1 211 ? 30.031 -44.125 -18.688 1 79.69 211 SER A N 1
ATOM 1651 C CA . SER A 1 211 ? 29.703 -45.344 -17.969 1 79.69 211 SER A CA 1
ATOM 1652 C C . SER A 1 211 ? 29.141 -46.406 -18.906 1 79.69 211 SER A C 1
ATOM 1654 O O . SER A 1 211 ? 29.125 -47.594 -18.562 1 79.69 211 SER A O 1
ATOM 1656 N N . GLY A 1 212 ? 28.719 -46.031 -20.047 1 82.12 212 GLY A N 1
ATOM 1657 C CA . GLY A 1 212 ? 28.062 -46.969 -20.953 1 82.12 212 GLY A CA 1
ATOM 1658 C C . GLY A 1 212 ? 26.641 -47.312 -20.547 1 82.12 212 GLY A C 1
ATOM 1659 O O . GLY A 1 212 ? 25.969 -48.094 -21.219 1 82.12 212 GLY A O 1
ATOM 1660 N N . LYS A 1 213 ? 26.234 -46.688 -19.5 1 86.56 213 LYS A N 1
ATOM 1661 C CA . LYS A 1 213 ? 24.891 -46.969 -19 1 86.56 213 LYS A CA 1
ATOM 1662 C C . LYS A 1 213 ? 23.812 -46.375 -19.906 1 86.56 213 LYS A C 1
ATOM 1664 O O . LYS A 1 213 ? 23.969 -45.25 -20.391 1 86.56 213 LYS A O 1
ATOM 1669 N N . THR A 1 214 ? 22.734 -47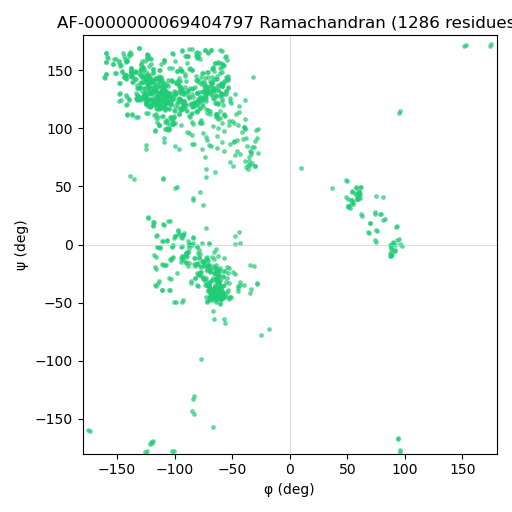.25 -20.156 1 87.62 214 THR A N 1
ATOM 1670 C CA . THR A 1 214 ? 21.625 -46.781 -20.969 1 87.62 214 THR A CA 1
ATOM 1671 C C . THR A 1 214 ? 20.656 -45.938 -20.125 1 87.62 214 THR A C 1
ATOM 1673 O O . THR A 1 214 ? 20.5 -46.188 -18.922 1 87.62 214 THR A O 1
ATOM 1676 N N . PHE A 1 215 ? 20.156 -44.938 -20.703 1 82.94 215 PHE A N 1
ATOM 1677 C CA . PHE A 1 215 ? 19.156 -44.125 -20.047 1 82.94 215 PHE A CA 1
ATOM 1678 C C . PHE A 1 215 ? 18.016 -43.781 -20.984 1 82.94 215 PHE A C 1
ATOM 1680 O O . PHE A 1 215 ? 18.172 -43.844 -22.203 1 82.94 215 PHE A O 1
ATOM 1687 N N . CYS A 1 216 ? 16.812 -43.656 -20.422 1 85.69 216 CYS A N 1
ATOM 1688 C CA . CYS A 1 216 ? 15.664 -43.094 -21.125 1 85.69 216 CYS A CA 1
ATOM 1689 C C . CYS A 1 216 ? 14.961 -42.031 -20.266 1 85.69 216 CYS A C 1
ATOM 1691 O O . CYS A 1 216 ? 14.391 -42.344 -19.219 1 85.69 216 CYS A O 1
ATOM 1693 N N . ASN A 1 217 ? 15.117 -40.812 -20.703 1 83.62 217 ASN A N 1
ATOM 1694 C CA . ASN A 1 217 ? 14.461 -39.719 -20.016 1 83.62 217 ASN A CA 1
ATOM 1695 C C . ASN A 1 217 ? 13.211 -39.25 -20.75 1 83.62 217 ASN A C 1
ATOM 1697 O O . ASN A 1 217 ? 13.172 -39.25 -21.984 1 83.62 217 ASN A O 1
ATOM 1701 N N . TYR A 1 218 ? 12.211 -38.938 -19.984 1 89.31 218 TYR A N 1
ATOM 1702 C CA . TYR A 1 218 ? 10.945 -38.469 -20.547 1 89.31 218 TYR A CA 1
ATOM 1703 C C . TYR A 1 218 ? 10.625 -37.062 -20.109 1 89.31 218 TYR A C 1
ATOM 1705 O O . TYR A 1 218 ? 10.766 -36.719 -18.938 1 89.31 218 TYR A O 1
ATOM 1713 N N . PHE A 1 219 ? 10.242 -36.219 -21.047 1 87.81 219 PHE A N 1
ATOM 1714 C CA . PHE A 1 219 ? 9.719 -34.875 -20.797 1 87.81 219 PHE A CA 1
ATOM 1715 C C . PHE A 1 219 ? 8.266 -34.781 -21.25 1 87.81 219 PHE A C 1
ATOM 1717 O O . PHE A 1 219 ? 7.996 -34.656 -22.453 1 87.81 219 PHE A O 1
ATOM 1724 N N . ASP A 1 220 ? 7.418 -34.781 -20.312 1 92.94 220 ASP A N 1
ATOM 1725 C CA . ASP A 1 220 ? 5.988 -34.719 -20.609 1 92.94 220 ASP A CA 1
ATOM 1726 C C . ASP A 1 220 ? 5.461 -33.312 -20.438 1 92.94 220 ASP A C 1
ATOM 1728 O O . ASP A 1 220 ? 5.516 -32.719 -19.359 1 92.94 220 ASP A O 1
ATOM 1732 N N . TYR A 1 221 ? 4.934 -32.719 -21.5 1 91.12 221 TYR A N 1
ATOM 1733 C CA . TYR A 1 221 ? 4.301 -31.406 -21.484 1 91.12 221 TYR A CA 1
ATOM 1734 C C . TYR A 1 221 ? 2.82 -31.516 -21.141 1 91.12 221 TYR A C 1
ATOM 1736 O O . TYR A 1 221 ? 2.02 -31.984 -21.953 1 91.12 221 TYR A O 1
ATOM 1744 N N . PHE A 1 222 ? 2.48 -31.047 -20 1 91.38 222 PHE A N 1
ATOM 1745 C CA . PHE A 1 222 ? 1.081 -31.172 -19.609 1 91.38 222 PHE A CA 1
ATOM 1746 C C . PHE A 1 222 ? 0.348 -29.859 -19.797 1 91.38 222 PHE A C 1
ATOM 1748 O O . PHE A 1 222 ? -0.879 -29.797 -19.688 1 91.38 222 PHE A O 1
ATOM 1755 N N . TYR A 1 223 ? 1.078 -28.859 -20.016 1 89.94 223 TYR A N 1
ATOM 1756 C CA . TYR A 1 223 ? 0.538 -27.562 -20.359 1 89.94 223 TYR A CA 1
ATOM 1757 C C . TYR A 1 223 ? 1.474 -26.812 -21.297 1 89.94 223 TYR A C 1
ATOM 1759 O O . TYR A 1 223 ? 2.688 -26.781 -21.078 1 89.94 223 TYR A O 1
ATOM 1767 N N . PHE A 1 224 ? 0.868 -26.297 -22.391 1 89.06 224 PHE A N 1
ATOM 1768 C CA . PHE A 1 224 ? 1.646 -25.484 -23.328 1 89.06 224 PHE A CA 1
ATOM 1769 C C . PHE A 1 224 ? 0.783 -24.406 -23.938 1 89.06 224 PHE A C 1
ATOM 1771 O O . PHE A 1 224 ? -0.253 -24.688 -24.547 1 89.06 224 PHE A O 1
ATOM 1778 N N . ASN A 1 225 ? 1.263 -23.156 -23.766 1 86.31 225 ASN A N 1
ATOM 1779 C CA . ASN A 1 225 ? 0.615 -22 -24.375 1 86.31 225 ASN A CA 1
ATOM 1780 C C . ASN A 1 225 ? 1.586 -21.219 -25.25 1 86.31 225 ASN A C 1
ATOM 1782 O O . ASN A 1 225 ? 2.506 -20.562 -24.75 1 86.31 225 ASN A O 1
ATOM 1786 N N . TYR A 1 226 ? 1.397 -21.188 -26.562 1 78.12 226 TYR A N 1
ATOM 1787 C CA . TYR A 1 226 ? 2.334 -20.578 -27.5 1 78.12 226 TYR A CA 1
ATOM 1788 C C . TYR A 1 226 ? 2.127 -19.078 -27.594 1 78.12 226 TYR A C 1
ATOM 1790 O O . TYR A 1 226 ? 3.016 -18.344 -28.031 1 78.12 226 TYR A O 1
ATOM 1798 N N . ASP A 1 227 ? 1.155 -18.531 -27.25 1 73.44 227 ASP A N 1
ATOM 1799 C CA . ASP A 1 227 ? 0.927 -17.094 -27.375 1 73.44 227 ASP A CA 1
ATOM 1800 C C . ASP A 1 227 ? 0.26 -16.531 -26.125 1 73.44 227 ASP A C 1
ATOM 1802 O O . ASP A 1 227 ? -0.806 -15.914 -26.203 1 73.44 227 ASP A O 1
ATOM 1806 N N . PRO A 1 228 ? 1.156 -16.844 -25.141 1 74 228 PRO A N 1
ATOM 1807 C CA . PRO A 1 228 ? 0.544 -16.281 -23.938 1 74 228 PRO A CA 1
ATOM 1808 C C . PRO A 1 228 ? 0.599 -14.758 -23.891 1 74 228 PRO A C 1
ATOM 1810 O O . PRO A 1 228 ? 1.58 -14.164 -24.344 1 74 228 PRO A O 1
ATOM 1813 N N . ASN A 1 229 ? -0.438 -14.109 -23.625 1 75.56 229 ASN A N 1
ATOM 1814 C CA . ASN A 1 229 ? -0.42 -12.688 -23.281 1 75.56 229 ASN A CA 1
ATOM 1815 C C . ASN A 1 229 ? -0.096 -12.477 -21.812 1 75.56 229 ASN A C 1
ATOM 1817 O O . ASN A 1 229 ? -1 -12.391 -20.984 1 75.56 229 ASN A O 1
ATOM 1821 N N . PHE A 1 230 ? 1.293 -12.445 -21.625 1 79.25 230 PHE A N 1
ATOM 1822 C CA . PHE A 1 230 ? 1.688 -12.281 -20.234 1 79.25 230 PHE A CA 1
ATOM 1823 C C . PHE A 1 230 ? 1.229 -10.93 -19.688 1 79.25 230 PHE A C 1
ATOM 1825 O O . PHE A 1 230 ? 1.603 -9.883 -20.219 1 79.25 230 PHE A O 1
ATOM 1832 N N . THR A 1 231 ? 0.485 -11.008 -18.688 1 78.94 231 THR A N 1
ATOM 1833 C CA . THR A 1 231 ? 0.116 -9.781 -17.984 1 78.94 231 THR A CA 1
ATOM 1834 C C . THR A 1 231 ? 1.309 -9.211 -17.234 1 78.94 231 THR A C 1
ATOM 1836 O O . THR A 1 231 ? 2.318 -9.891 -17.047 1 78.94 231 THR A O 1
ATOM 1839 N N . PHE A 1 232 ? 1.203 -8.016 -16.844 1 81.06 232 PHE A N 1
ATOM 1840 C CA . PHE A 1 232 ? 2.26 -7.402 -16.047 1 81.06 232 PHE A CA 1
ATOM 1841 C C . PHE A 1 232 ? 2.516 -8.203 -14.781 1 81.06 232 PHE A C 1
ATOM 1843 O O . PHE A 1 232 ? 3.67 -8.438 -14.406 1 81.06 232 PHE A O 1
ATOM 1850 N N . LYS A 1 233 ? 1.526 -8.578 -14.141 1 79.12 233 LYS A N 1
ATOM 1851 C CA . LYS A 1 233 ? 1.645 -9.328 -12.898 1 79.12 233 LYS A CA 1
ATOM 1852 C C . LYS A 1 233 ? 2.379 -10.648 -13.109 1 79.12 233 LYS A C 1
ATOM 1854 O O . LYS A 1 233 ? 3.182 -11.062 -12.273 1 79.12 233 LYS A O 1
ATOM 1859 N N . GLU A 1 234 ? 2.086 -11.25 -14.164 1 82.31 234 GLU A N 1
ATOM 1860 C CA . GLU A 1 234 ? 2.766 -12.5 -14.484 1 82.31 234 GLU A CA 1
ATOM 1861 C C . GLU A 1 234 ? 4.242 -12.266 -14.781 1 82.31 234 GLU A C 1
ATOM 1863 O O . GLU A 1 234 ? 5.102 -13.023 -14.32 1 82.31 234 GLU A O 1
ATOM 1868 N N . ARG A 1 235 ? 4.445 -11.266 -15.469 1 85.81 235 ARG A N 1
ATOM 1869 C CA . ARG A 1 235 ? 5.836 -10.945 -15.789 1 85.81 235 ARG A CA 1
ATOM 1870 C C . ARG A 1 235 ? 6.629 -10.648 -14.523 1 85.81 235 ARG A C 1
ATOM 1872 O O . ARG A 1 235 ? 7.766 -11.117 -14.367 1 85.81 235 ARG A O 1
ATOM 1879 N N . GLU A 1 236 ? 6.016 -9.977 -13.656 1 87.62 236 GLU A N 1
ATOM 1880 C CA . GLU A 1 236 ? 6.637 -9.641 -12.383 1 87.62 236 GLU A CA 1
ATOM 1881 C C . GLU A 1 236 ? 6.996 -10.906 -11.594 1 87.62 236 GLU A C 1
ATOM 1883 O O . GLU A 1 236 ? 8.078 -10.984 -11.008 1 87.62 236 GLU A O 1
ATOM 1888 N N . SER A 1 237 ? 6.199 -11.781 -11.688 1 86.44 237 SER A N 1
ATOM 1889 C CA . SER A 1 237 ? 6.355 -12.984 -10.875 1 86.44 237 SER A CA 1
ATOM 1890 C C . SER A 1 237 ? 7.348 -13.953 -11.516 1 86.44 237 SER A C 1
ATOM 1892 O O . SER A 1 237 ? 8.023 -14.711 -10.812 1 86.44 237 SER A O 1
ATOM 1894 N N . VAL A 1 238 ? 7.434 -13.891 -12.828 1 90.56 238 VAL A N 1
ATOM 1895 C CA . VAL A 1 238 ? 8.156 -14.969 -13.5 1 90.56 238 VAL A CA 1
ATOM 1896 C C . VAL A 1 238 ? 9.531 -14.469 -13.945 1 90.56 238 VAL A C 1
ATOM 1898 O O . VAL A 1 238 ? 10.516 -15.203 -13.883 1 90.56 238 VAL A O 1
ATOM 1901 N N . PHE A 1 239 ? 9.609 -13.234 -14.422 1 90.19 239 PHE A N 1
ATOM 1902 C CA . PHE A 1 239 ? 10.828 -12.789 -15.086 1 90.19 239 PHE A CA 1
ATOM 1903 C C . PHE A 1 239 ? 11.656 -11.891 -14.172 1 90.19 239 PHE A C 1
ATOM 1905 O O . PHE A 1 239 ? 12.812 -11.594 -14.469 1 90.19 239 PHE A O 1
ATOM 1912 N N . GLU A 1 240 ? 11.062 -11.453 -13.117 1 90.94 240 GLU A N 1
ATOM 1913 C CA . GLU A 1 240 ? 11.805 -10.57 -12.219 1 90.94 240 GLU A CA 1
ATOM 1914 C C . GLU A 1 240 ? 12.391 -11.344 -11.039 1 90.94 240 GLU A C 1
ATOM 1916 O O . GLU A 1 240 ? 11.844 -12.375 -10.633 1 90.94 240 GLU A O 1
ATOM 1921 N N . ILE A 1 241 ? 13.508 -10.836 -10.594 1 92.31 241 ILE A N 1
ATOM 1922 C CA . ILE A 1 241 ? 14.094 -11.406 -9.383 1 92.31 241 ILE A CA 1
ATOM 1923 C C . ILE A 1 241 ? 13.141 -11.227 -8.211 1 92.31 241 ILE A C 1
ATOM 1925 O O . ILE A 1 241 ? 12.578 -10.141 -8.023 1 92.31 241 ILE A O 1
ATOM 1929 N N . PRO A 1 242 ? 12.922 -12.234 -7.473 1 89.81 242 PRO A N 1
ATOM 1930 C CA . PRO A 1 242 ? 11.977 -12.125 -6.355 1 89.81 242 PRO A CA 1
ATOM 1931 C C . PRO A 1 242 ? 12.367 -11.031 -5.363 1 89.81 242 PRO A C 1
ATOM 1933 O O . PRO A 1 242 ? 13.547 -10.695 -5.238 1 89.81 242 PRO A O 1
ATOM 1936 N N . PRO A 1 243 ? 11.344 -10.523 -4.656 1 88.62 243 PRO A N 1
ATOM 1937 C CA . PRO A 1 243 ? 11.625 -9.484 -3.67 1 88.62 243 PRO A CA 1
ATOM 1938 C C . PRO A 1 243 ? 12.609 -9.938 -2.598 1 88.62 243 PRO A C 1
ATOM 1940 O O . PRO A 1 243 ? 12.531 -11.07 -2.123 1 88.62 243 PRO A O 1
ATOM 1943 N N . GLY A 1 244 ? 13.562 -9.078 -2.256 1 87.94 244 GLY A N 1
ATOM 1944 C CA . GLY A 1 244 ? 14.5 -9.336 -1.17 1 87.94 244 GLY A CA 1
ATOM 1945 C C . GLY A 1 244 ? 15.727 -10.102 -1.607 1 87.94 244 GLY A C 1
ATOM 1946 O O . GLY A 1 244 ? 16.656 -10.289 -0.82 1 87.94 244 GLY A O 1
ATOM 1947 N N . VAL A 1 245 ? 15.758 -10.57 -2.852 1 90.12 245 VAL A N 1
ATOM 1948 C CA . VAL A 1 245 ? 16.891 -11.359 -3.322 1 90.12 245 VAL A CA 1
ATOM 1949 C C . VAL A 1 245 ? 17.906 -10.453 -4.016 1 90.12 245 VAL A C 1
ATOM 1951 O O . VAL A 1 245 ? 17.578 -9.789 -5 1 90.12 245 VAL A O 1
ATOM 1954 N N . TYR A 1 246 ? 19.078 -10.414 -3.418 1 91.06 246 TYR A N 1
ATOM 1955 C CA . TYR A 1 246 ? 20.172 -9.609 -3.953 1 91.06 246 TYR A CA 1
ATOM 1956 C C . TYR A 1 246 ? 21.094 -10.453 -4.812 1 91.06 246 TYR A C 1
ATOM 1958 O O . TYR A 1 246 ? 21.562 -11.508 -4.383 1 91.06 246 TYR A O 1
ATOM 1966 N N . CYS A 1 247 ? 21.328 -10.008 -6.07 1 90.19 247 CYS A N 1
ATOM 1967 C CA . CYS A 1 247 ? 22.219 -10.703 -6.984 1 90.19 247 CYS A CA 1
ATOM 1968 C C . CYS A 1 247 ? 23.531 -9.93 -7.16 1 90.19 247 CYS A C 1
ATOM 1970 O O . CYS A 1 247 ? 23.594 -8.984 -7.941 1 90.19 247 CYS A O 1
ATOM 1972 N N . THR A 1 248 ? 24.516 -10.461 -6.566 1 83.69 248 THR A N 1
ATOM 1973 C CA . THR A 1 248 ? 25.812 -9.797 -6.648 1 83.69 248 THR A CA 1
ATOM 1974 C C . THR A 1 248 ? 26.375 -9.891 -8.062 1 83.69 248 THR A C 1
ATOM 1976 O O . THR A 1 248 ? 26.312 -10.945 -8.695 1 83.69 248 THR A O 1
ATOM 1979 N N . GLY A 1 249 ? 26.922 -8.82 -8.586 1 79.25 249 GLY A N 1
ATOM 1980 C CA . GLY A 1 249 ? 27.625 -8.836 -9.859 1 79.25 249 GLY A CA 1
ATOM 1981 C C . GLY A 1 249 ? 26.719 -8.57 -11.047 1 79.25 249 GLY A C 1
ATOM 1982 O O . GLY A 1 249 ? 27.156 -8.664 -12.203 1 79.25 249 GLY A O 1
ATOM 1983 N N . ARG A 1 250 ? 25.469 -8.32 -10.781 1 83.12 250 ARG A N 1
ATOM 1984 C CA . ARG A 1 250 ? 24.578 -8.039 -11.898 1 83.12 250 ARG A CA 1
ATOM 1985 C C . ARG A 1 250 ? 24.953 -6.719 -12.57 1 83.12 250 ARG A C 1
ATOM 1987 O O . ARG A 1 250 ? 25.531 -5.832 -11.938 1 83.12 250 ARG A O 1
ATOM 1994 N N . LYS A 1 251 ? 24.641 -6.629 -13.828 1 80 251 LYS A N 1
ATOM 1995 C CA . LYS A 1 251 ? 24.875 -5.387 -14.57 1 80 251 LYS A CA 1
ATOM 1996 C C . LYS A 1 251 ? 23.812 -4.34 -14.211 1 80 251 LYS A C 1
ATOM 1998 O O . LYS A 1 251 ? 22.656 -4.676 -13.953 1 80 251 LYS A O 1
ATOM 2003 N N . THR A 1 252 ? 24.312 -3.088 -14.094 1 73.44 252 THR A N 1
ATOM 2004 C CA . THR A 1 252 ? 23.406 -1.999 -13.766 1 73.44 252 THR A CA 1
ATOM 2005 C C . THR A 1 252 ? 22.641 -1.541 -15 1 73.44 252 THR A C 1
ATOM 2007 O O . THR A 1 252 ? 23.234 -1.215 -16.031 1 73.44 252 THR A O 1
ATOM 2010 N N . GLU A 1 253 ? 21.312 -1.528 -14.93 1 69.88 253 GLU A N 1
ATOM 2011 C CA . GLU A 1 253 ? 20.484 -1.193 -16.078 1 69.88 253 GLU A CA 1
ATOM 2012 C C . GLU A 1 253 ? 19.906 0.214 -15.953 1 69.88 253 GLU A C 1
ATOM 2014 O O . GLU A 1 253 ? 19.578 0.853 -16.953 1 69.88 253 GLU A O 1
ATOM 2019 N N . SER A 1 254 ? 19.688 0.694 -14.805 1 79 254 SER A N 1
ATOM 2020 C CA . SER A 1 254 ? 19.047 1.986 -14.609 1 79 254 SER A CA 1
ATOM 2021 C C . SER A 1 254 ? 19.609 2.709 -13.391 1 79 254 SER A C 1
ATOM 2023 O O . SER A 1 254 ? 20.031 2.072 -12.422 1 79 254 SER A O 1
ATOM 2025 N N . ASP A 1 255 ? 19.562 4.062 -13.578 1 84 255 ASP A N 1
ATOM 2026 C CA . ASP A 1 255 ? 20.031 4.879 -12.461 1 84 255 ASP A CA 1
ATOM 2027 C C . ASP A 1 255 ? 18.922 5.121 -11.445 1 84 255 ASP A C 1
ATOM 2029 O O . ASP A 1 255 ? 17.734 5.129 -11.797 1 84 255 ASP A O 1
ATOM 2033 N N . ILE A 1 256 ? 19.375 5.277 -10.203 1 86.56 256 ILE A N 1
ATOM 2034 C CA . ILE A 1 256 ? 18.438 5.629 -9.148 1 86.56 256 ILE A CA 1
ATOM 2035 C C . ILE A 1 256 ? 17.875 7.027 -9.398 1 86.56 256 ILE A C 1
ATOM 2037 O O . ILE A 1 256 ? 18.625 7.949 -9.742 1 86.56 256 ILE A O 1
ATOM 2041 N N . PRO A 1 257 ? 16.609 7.203 -9.258 1 85.88 257 PRO A N 1
ATOM 2042 C CA . PRO A 1 257 ? 16.047 8.539 -9.422 1 85.88 257 PRO A CA 1
ATOM 2043 C C . PRO A 1 257 ? 16.625 9.562 -8.445 1 85.88 257 PRO A C 1
ATOM 2045 O O . PRO A 1 257 ? 17.078 9.188 -7.363 1 85.88 257 PRO A O 1
ATOM 2048 N N . TYR A 1 258 ? 16.516 10.781 -8.914 1 82.88 258 TYR A N 1
ATOM 2049 C CA . TYR A 1 258 ? 16.953 11.875 -8.062 1 82.88 258 TYR A CA 1
ATOM 2050 C C . TYR A 1 258 ? 15.859 12.258 -7.066 1 82.88 258 TYR A C 1
ATOM 2052 O O . TYR A 1 258 ? 14.68 12.336 -7.422 1 82.88 258 TYR A O 1
ATOM 2060 N N . LEU A 1 259 ? 16.29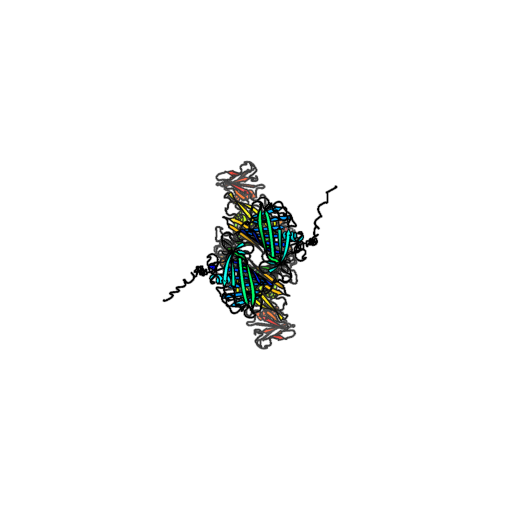7 12.445 -5.836 1 82.69 259 LEU A N 1
ATOM 2061 C CA . LEU A 1 259 ? 15.375 12.961 -4.828 1 82.69 259 LEU A CA 1
ATOM 2062 C C . LEU A 1 259 ? 15.547 14.469 -4.645 1 82.69 259 LEU A C 1
ATOM 2064 O O . LEU A 1 259 ? 16.672 14.969 -4.672 1 82.69 259 LEU A O 1
ATOM 2068 N N . PRO A 1 260 ? 14.445 15.156 -4.48 1 83.31 260 PRO A N 1
ATOM 2069 C CA . PRO A 1 260 ? 14.555 16.594 -4.242 1 83.31 260 PRO A CA 1
ATOM 2070 C C . PRO A 1 260 ? 15.305 16.922 -2.955 1 83.31 260 PRO A C 1
ATOM 2072 O O . PRO A 1 260 ? 15.305 16.125 -2.016 1 83.31 260 PRO A O 1
ATOM 2075 N N . LEU A 1 261 ? 15.852 18.125 -2.916 1 83.81 261 LEU A N 1
ATOM 2076 C CA . LEU A 1 261 ? 16.625 18.578 -1.772 1 83.81 261 LEU A CA 1
ATOM 2077 C C . LEU A 1 261 ? 15.719 19 -0.625 1 83.81 261 LEU A C 1
ATOM 2079 O O . LEU A 1 261 ? 16.156 19.109 0.519 1 83.81 261 LEU A O 1
ATOM 2083 N N . GLU A 1 262 ? 14.547 19.344 -0.916 1 86.31 262 GLU A N 1
ATOM 2084 C CA . GLU A 1 262 ? 13.5 19.641 0.062 1 86.31 262 GLU A CA 1
ATOM 2085 C C . GLU A 1 262 ? 12.258 18.781 -0.182 1 86.31 262 GLU A C 1
ATOM 2087 O O . GLU A 1 262 ? 11.758 18.719 -1.306 1 86.31 262 GLU A O 1
ATOM 2092 N N . TYR A 1 263 ? 11.852 18.141 0.859 1 87.94 263 TYR A N 1
ATOM 2093 C CA . TYR A 1 263 ? 10.625 17.359 0.66 1 87.94 263 TYR A CA 1
ATOM 2094 C C . TYR A 1 263 ? 9.953 17.062 1.991 1 87.94 263 TYR A C 1
ATOM 2096 O O . TYR A 1 263 ? 10.57 17.188 3.051 1 87.94 263 TYR A O 1
ATOM 2104 N N . PHE A 1 264 ? 8.781 16.828 1.92 1 89.75 264 PHE A N 1
ATOM 2105 C CA . PHE A 1 264 ? 7.922 16.297 2.975 1 89.75 264 PHE A CA 1
ATOM 2106 C C . PHE A 1 264 ? 7.375 14.93 2.598 1 89.75 264 PHE A C 1
ATOM 2108 O O . PHE A 1 264 ? 7.055 14.688 1.433 1 89.75 264 PHE A O 1
ATOM 2115 N N . VAL A 1 265 ? 7.391 14 3.596 1 90.62 265 VAL A N 1
ATOM 2116 C CA . VAL A 1 265 ? 6.84 12.68 3.314 1 90.62 265 VAL A CA 1
ATOM 2117 C C . VAL A 1 265 ? 6.215 12.102 4.582 1 90.62 265 VAL A C 1
ATOM 2119 O O . VAL A 1 265 ? 6.711 12.336 5.688 1 90.62 265 VAL A O 1
ATOM 2122 N N . THR A 1 266 ? 5.098 11.484 4.434 1 92.94 266 THR A N 1
ATOM 2123 C CA . THR A 1 266 ? 4.527 10.664 5.496 1 92.94 266 THR A CA 1
ATOM 2124 C C . THR A 1 266 ? 4.984 9.211 5.367 1 92.94 266 THR A C 1
ATOM 2126 O O . THR A 1 266 ? 4.992 8.656 4.27 1 92.94 266 THR A O 1
ATOM 2129 N N . ILE A 1 267 ? 5.383 8.586 6.488 1 91.44 267 ILE A N 1
ATOM 2130 C CA . ILE A 1 267 ? 5.945 7.234 6.484 1 91.44 267 ILE A CA 1
ATOM 2131 C C . ILE A 1 267 ? 5.055 6.305 7.301 1 91.44 267 ILE A C 1
ATOM 2133 O O . ILE A 1 267 ? 4.727 6.602 8.453 1 91.44 267 ILE A O 1
ATOM 2137 N N . GLU A 1 268 ? 4.637 5.277 6.73 1 94.06 268 GLU A N 1
ATOM 2138 C CA . GLU A 1 268 ? 4.016 4.148 7.418 1 94.06 268 GLU A CA 1
ATOM 2139 C C . GLU A 1 268 ? 5.008 3.004 7.609 1 94.06 268 GLU A C 1
ATOM 2141 O O . GLU A 1 268 ? 5.445 2.389 6.633 1 94.06 268 GLU A O 1
ATOM 2146 N N . PHE A 1 269 ? 5.379 2.797 8.844 1 91.19 269 PHE A N 1
ATOM 2147 C CA . PHE A 1 269 ? 6.277 1.7 9.172 1 91.19 269 PHE A CA 1
ATOM 2148 C C . PHE A 1 269 ? 5.492 0.449 9.547 1 91.19 269 PHE A C 1
ATOM 2150 O O . PHE A 1 269 ? 4.699 0.469 10.492 1 91.19 269 PHE A O 1
ATOM 2157 N N . VAL A 1 270 ? 5.672 -0.576 8.82 1 94.31 270 VAL A N 1
ATOM 2158 C CA . VAL A 1 270 ? 4.957 -1.827 9.055 1 94.31 270 VAL A CA 1
ATOM 2159 C C . VAL A 1 270 ? 5.934 -2.895 9.547 1 94.31 270 VAL A C 1
ATOM 2161 O O . VAL A 1 270 ? 6.941 -3.168 8.898 1 94.31 270 VAL A O 1
ATOM 2164 N N . ASP A 1 271 ? 5.633 -3.471 10.68 1 91.06 271 ASP A N 1
ATOM 2165 C CA . ASP A 1 271 ? 6.371 -4.598 11.242 1 91.06 271 ASP A CA 1
ATOM 2166 C C . ASP A 1 271 ? 5.48 -5.832 11.359 1 91.06 271 ASP A C 1
ATOM 2168 O O . ASP A 1 271 ? 4.773 -6 12.352 1 91.06 271 ASP A O 1
ATOM 2172 N N . PRO A 1 272 ? 5.586 -6.691 10.414 1 91 272 PRO A N 1
ATOM 2173 C CA . PRO A 1 272 ? 4.711 -7.867 10.422 1 91 272 PRO A CA 1
ATOM 2174 C C . PRO A 1 272 ? 4.953 -8.781 11.617 1 91 272 PRO A C 1
ATOM 2176 O O . PRO A 1 272 ? 4.043 -9.492 12.055 1 91 272 PRO A O 1
ATOM 2179 N N . ALA A 1 273 ? 6.148 -8.836 12.18 1 86.88 273 ALA A N 1
ATOM 2180 C CA . ALA A 1 273 ? 6.449 -9.695 13.32 1 86.88 273 ALA A CA 1
ATOM 2181 C C . ALA A 1 273 ? 5.719 -9.219 14.57 1 86.88 273 ALA A C 1
ATOM 2183 O O . ALA A 1 273 ? 5.312 -10.031 15.406 1 86.88 273 ALA A O 1
ATOM 2184 N N . GLU A 1 274 ? 5.52 -7.984 14.672 1 88.44 274 GLU A N 1
ATOM 2185 C CA . GLU A 1 274 ? 4.848 -7.41 15.836 1 88.44 274 GLU A CA 1
ATOM 2186 C C . GLU A 1 274 ? 3.396 -7.062 15.516 1 88.44 274 GLU A C 1
ATOM 2188 O O . GLU A 1 274 ? 2.648 -6.633 16.391 1 88.44 274 GLU A O 1
ATOM 2193 N N . ASN A 1 275 ? 2.99 -7.281 14.352 1 93.31 275 ASN A N 1
ATOM 2194 C CA . ASN A 1 275 ? 1.662 -6.875 13.898 1 93.31 275 ASN A CA 1
ATOM 2195 C C . ASN A 1 275 ? 1.374 -5.418 14.25 1 93.31 275 ASN A C 1
ATOM 2197 O O . ASN A 1 275 ? 0.355 -5.113 14.875 1 93.31 275 ASN A O 1
ATOM 2201 N N . SER A 1 276 ? 2.295 -4.574 13.773 1 92.31 276 SER A N 1
ATOM 2202 C CA . SER A 1 276 ? 2.146 -3.17 14.133 1 92.31 276 SER A CA 1
ATOM 2203 C C . SER A 1 276 ? 2.398 -2.262 12.938 1 92.31 276 SER A C 1
ATOM 2205 O O . SER A 1 276 ? 3.211 -2.582 12.062 1 92.31 276 SER A O 1
ATOM 2207 N N . VAL A 1 277 ? 1.666 -1.229 12.898 1 93.44 277 VAL A N 1
ATOM 2208 C CA . VAL A 1 277 ? 1.812 -0.137 11.945 1 93.44 277 VAL A CA 1
ATOM 2209 C C . VAL A 1 277 ? 2.062 1.173 12.688 1 93.44 277 VAL A C 1
ATOM 2211 O O . VAL A 1 277 ? 1.307 1.532 13.594 1 93.44 277 VAL A O 1
ATOM 2214 N N . LYS A 1 278 ? 3.109 1.865 12.375 1 90.25 278 LYS A N 1
ATOM 2215 C CA . LYS A 1 278 ? 3.438 3.156 12.977 1 90.25 278 LYS A CA 1
ATOM 2216 C C . LYS A 1 278 ? 3.494 4.254 11.914 1 90.25 278 LYS A C 1
ATOM 2218 O O . LYS A 1 278 ? 3.984 4.031 10.812 1 90.25 278 LYS A O 1
ATOM 2223 N N . ILE A 1 279 ? 2.996 5.395 12.328 1 91.25 279 ILE A N 1
ATOM 2224 C CA . ILE A 1 279 ? 2.992 6.527 11.406 1 91.25 279 ILE A CA 1
ATOM 2225 C C . ILE A 1 279 ? 4.004 7.574 11.867 1 91.25 279 ILE A C 1
ATOM 2227 O O . ILE A 1 279 ? 4.109 7.855 13.062 1 91.25 279 ILE A O 1
ATOM 2231 N N . SER A 1 280 ? 4.758 8.094 10.945 1 89.56 280 SER A N 1
ATOM 2232 C CA . SER A 1 280 ? 5.637 9.234 11.188 1 89.56 280 SER A CA 1
ATOM 2233 C C . SER A 1 280 ? 5.66 10.188 10 1 89.56 280 SER A C 1
ATOM 2235 O O . SER A 1 280 ? 5.277 9.805 8.891 1 89.56 280 SER A O 1
ATOM 2237 N N . LYS A 1 281 ? 6.023 11.359 10.25 1 91.44 281 LYS A N 1
ATOM 2238 C CA . LYS A 1 281 ? 6.18 12.367 9.203 1 91.44 281 LYS A CA 1
ATOM 2239 C C . LYS A 1 281 ? 7.586 12.961 9.219 1 91.44 281 LYS A C 1
ATOM 2241 O O . LYS A 1 281 ? 8.188 13.133 10.281 1 91.44 281 LYS A O 1
ATOM 2246 N N . LEU A 1 282 ? 8.055 13.227 8.008 1 89.19 282 LEU A N 1
ATOM 2247 C CA . LEU A 1 282 ? 9.43 13.695 7.855 1 89.19 282 LEU A CA 1
ATOM 2248 C C . LEU A 1 282 ? 9.492 14.906 6.93 1 89.19 282 LEU A C 1
ATOM 2250 O O . LEU A 1 282 ? 8.906 14.891 5.844 1 89.19 282 LEU A O 1
ATOM 2254 N N . TRP A 1 283 ? 10.055 16.016 7.395 1 89.62 283 TRP A N 1
ATOM 2255 C CA . TRP A 1 283 ? 10.422 17.172 6.59 1 89.62 283 TRP A CA 1
ATOM 2256 C C . TRP A 1 283 ? 11.938 17.281 6.461 1 89.62 283 TRP A C 1
ATOM 2258 O O . TRP A 1 283 ? 12.656 17.203 7.457 1 89.62 283 TRP A O 1
ATOM 2268 N N . VAL A 1 284 ? 12.391 17.438 5.258 1 86.12 284 VAL A N 1
ATOM 2269 C CA . VAL A 1 284 ? 13.82 17.641 5.004 1 86.12 284 VAL A CA 1
ATOM 2270 C C . VAL A 1 284 ? 14.031 18.891 4.168 1 86.12 284 VAL A C 1
ATOM 2272 O O . VAL A 1 284 ? 13.352 19.094 3.16 1 86.12 284 VAL A O 1
ATOM 2275 N N . SER A 1 285 ? 14.93 19.766 4.613 1 86.62 285 SER A N 1
ATOM 2276 C CA . SER A 1 285 ? 15.305 20.953 3.846 1 86.62 285 SER A CA 1
ATOM 2277 C C . SER A 1 285 ? 16.812 21.172 3.879 1 86.62 285 SER A C 1
ATOM 2279 O O . SER A 1 285 ? 17.359 21.547 4.914 1 86.62 285 SER A O 1
ATOM 2281 N N . GLU A 1 286 ? 17.375 21 2.754 1 82.31 286 GLU A N 1
ATOM 2282 C CA . GLU A 1 286 ? 18.797 21.312 2.654 1 82.31 286 GLU A CA 1
ATOM 2283 C C . GLU A 1 286 ? 19.047 22.828 2.732 1 82.31 286 GLU A C 1
ATOM 2285 O O . GLU A 1 286 ? 20.062 23.266 3.27 1 82.31 286 GLU A O 1
ATOM 2290 N N . LYS A 1 287 ? 18.125 23.562 2.219 1 80.56 287 LYS A N 1
ATOM 2291 C CA . LYS A 1 287 ? 18.234 25.016 2.23 1 80.56 287 LYS A CA 1
ATOM 2292 C C . LYS A 1 287 ? 18.344 25.547 3.658 1 80.56 287 LYS A C 1
ATOM 2294 O O . LYS A 1 287 ? 19.172 26.406 3.943 1 80.56 287 LYS A O 1
ATOM 2299 N N . TYR A 1 288 ? 17.531 25 4.527 1 82.12 288 TYR A N 1
ATOM 2300 C CA . TYR A 1 288 ? 17.516 25.453 5.914 1 82.12 288 TYR A CA 1
ATOM 2301 C C . TYR A 1 288 ? 18.438 24.594 6.773 1 82.12 288 TYR A C 1
ATOM 2303 O O . TYR A 1 288 ? 18.703 24.922 7.934 1 82.12 288 TYR A O 1
ATOM 2311 N N . GLN A 1 289 ? 18.891 23.484 6.234 1 83.19 289 GLN A N 1
ATOM 2312 C CA . GLN A 1 289 ? 19.719 22.516 6.945 1 83.19 289 GLN A CA 1
ATOM 2313 C C . GLN A 1 289 ? 19.016 22 8.195 1 83.19 289 GLN A C 1
ATOM 2315 O O . GLN A 1 289 ? 19.578 22.031 9.289 1 83.19 289 GLN A O 1
ATOM 2320 N N . MET A 1 290 ? 17.781 21.609 7.973 1 86.81 290 MET A N 1
ATOM 2321 C CA . MET A 1 290 ? 16.953 21.141 9.086 1 86.81 290 MET A CA 1
ATOM 2322 C C . MET A 1 290 ? 16.141 19.906 8.695 1 86.81 290 MET A C 1
ATOM 2324 O O . MET A 1 290 ? 15.805 19.734 7.523 1 86.81 290 MET A O 1
ATOM 2328 N N . VAL A 1 291 ? 15.906 19.062 9.664 1 87.81 291 VAL A N 1
ATOM 2329 C CA . VAL A 1 291 ? 15.023 17.906 9.539 1 87.81 291 VAL A CA 1
ATOM 2330 C C . VAL A 1 291 ? 14.008 17.891 10.68 1 87.81 291 VAL A C 1
ATOM 2332 O O . VAL A 1 291 ? 14.359 18.141 11.836 1 87.81 291 VAL A O 1
ATOM 2335 N N . ARG A 1 292 ? 12.789 17.812 10.336 1 89.12 292 ARG A N 1
ATOM 2336 C CA . ARG A 1 292 ? 11.727 17.656 11.328 1 89.12 292 ARG A CA 1
ATOM 2337 C C . ARG A 1 292 ? 11.117 16.25 11.242 1 89.12 292 ARG A C 1
ATOM 2339 O O . ARG A 1 292 ? 10.898 15.727 10.148 1 89.12 292 ARG A O 1
ATOM 2346 N N . ARG A 1 293 ? 10.859 15.695 12.375 1 88.44 293 ARG A N 1
ATOM 2347 C CA . ARG A 1 293 ? 10.188 14.406 12.469 1 88.44 293 ARG A CA 1
ATOM 2348 C C . ARG A 1 293 ? 9.047 14.461 13.477 1 88.44 293 ARG A C 1
ATOM 2350 O O . ARG A 1 293 ? 9.234 14.914 14.609 1 88.44 293 ARG A O 1
ATOM 2357 N N . ASP A 1 294 ? 7.926 14.07 13.094 1 88.94 294 ASP A N 1
ATOM 2358 C CA . ASP A 1 294 ? 6.789 13.852 13.977 1 88.94 294 ASP A CA 1
ATOM 2359 C C . ASP A 1 294 ? 6.516 12.359 14.148 1 88.94 294 ASP A C 1
ATOM 2361 O O . ASP A 1 294 ? 6.355 11.633 13.164 1 88.94 294 ASP A O 1
ATOM 2365 N N . PHE A 1 295 ? 6.539 11.852 15.328 1 84.56 295 PHE A N 1
ATOM 2366 C CA . PHE A 1 295 ? 6.367 10.422 15.539 1 84.56 295 PHE A CA 1
ATOM 2367 C C . PHE A 1 295 ? 5.93 10.133 16.969 1 84.56 295 PHE A C 1
ATOM 2369 O O . PHE A 1 295 ? 5.855 11.047 17.797 1 84.56 295 PHE A O 1
ATOM 2376 N N . HIS A 1 296 ? 5.457 8.906 17.141 1 82.44 296 HIS A N 1
ATOM 2377 C CA . HIS A 1 296 ? 5.16 8.383 18.469 1 82.44 296 HIS A CA 1
ATOM 2378 C C . HIS A 1 296 ? 6.266 7.457 18.953 1 82.44 296 HIS A C 1
ATOM 2380 O O . HIS A 1 296 ? 6.41 6.34 18.453 1 82.44 296 HIS A O 1
ATOM 2386 N N . PRO A 1 297 ? 7.156 7.938 19.891 1 72.06 297 PRO A N 1
ATOM 2387 C CA . PRO A 1 297 ? 8.25 7.086 20.344 1 72.06 297 PRO A CA 1
ATOM 2388 C C . PRO A 1 297 ? 7.766 5.867 21.125 1 72.06 297 PRO A C 1
ATOM 2390 O O . PRO A 1 297 ? 6.695 5.91 21.734 1 72.06 297 PRO A O 1
ATOM 2393 N N . ILE A 1 298 ? 8.43 4.648 20.953 1 55.75 298 ILE A N 1
ATOM 2394 C CA . ILE A 1 298 ? 8.078 3.471 21.734 1 55.75 298 ILE A CA 1
ATOM 2395 C C . ILE A 1 298 ? 8.422 3.717 23.203 1 55.75 298 ILE A C 1
ATOM 2397 O O . ILE A 1 298 ? 7.645 3.359 24.094 1 55.75 298 ILE A O 1
ATOM 2401 N N . SER A 1 299 ? 9.859 3.92 23.562 1 47.31 299 SER A N 1
ATOM 2402 C CA . SER A 1 299 ? 10.375 3.957 24.922 1 47.31 299 SER A CA 1
ATOM 2403 C C . SER A 1 299 ? 10.547 5.395 25.406 1 47.31 299 SER A C 1
ATOM 2405 O O . SER A 1 299 ? 11.211 5.637 26.422 1 47.31 299 SER A O 1
ATOM 2407 N N . TYR A 1 300 ? 10.703 6.324 24.688 1 37.06 300 TYR A N 1
ATOM 2408 C CA . TYR A 1 300 ? 11.234 7.398 25.531 1 37.06 300 TYR A CA 1
ATOM 2409 C C . TYR A 1 300 ? 10.688 7.297 26.953 1 37.06 300 TYR A C 1
ATOM 2411 O O . TYR A 1 300 ? 9.602 6.762 27.172 1 37.06 300 TYR A O 1
ATOM 2419 N N . ALA A 1 301 ? 11.664 7.668 27.797 1 38.69 301 ALA A N 1
ATOM 2420 C CA . ALA A 1 301 ? 11.367 7.703 29.234 1 38.69 301 ALA A CA 1
ATOM 2421 C C . ALA A 1 301 ? 9.875 7.902 29.469 1 38.69 301 ALA A C 1
ATOM 2423 O O . ALA A 1 301 ? 9.289 7.262 30.344 1 38.69 301 ALA A O 1
ATOM 2424 N N . ASP A 1 302 ? 9.5 9.195 29.297 1 40.34 302 ASP A N 1
ATOM 2425 C CA . ASP A 1 302 ? 8.25 9.734 29.812 1 40.34 302 ASP A CA 1
ATOM 2426 C C . ASP A 1 302 ? 7.051 9.102 29.109 1 40.34 302 ASP A C 1
ATOM 2428 O O . ASP A 1 302 ? 7.211 8.359 28.141 1 40.34 302 ASP A O 1
ATOM 2432 N N . ALA A 1 303 ? 5.711 9.797 29.062 1 46.38 303 ALA A N 1
ATOM 2433 C CA . ALA A 1 303 ? 4.273 9.562 29.094 1 46.38 303 ALA A CA 1
ATOM 2434 C C . ALA A 1 303 ? 3.789 8.938 27.781 1 46.38 303 ALA A C 1
ATOM 2436 O O . ALA A 1 303 ? 2.588 8.742 27.594 1 46.38 303 ALA A O 1
ATOM 2437 N N . GLY A 1 304 ? 4.938 8.312 26.719 1 64.06 304 GLY A N 1
ATOM 2438 C CA . GLY A 1 304 ? 4.344 7.66 25.562 1 64.06 304 GLY A CA 1
ATOM 2439 C C . GLY A 1 304 ? 3.504 8.594 24.719 1 64.06 304 GLY A C 1
ATOM 2440 O O . GLY A 1 304 ? 2.461 8.195 24.188 1 64.06 304 GLY A O 1
ATOM 2441 N N . HIS A 1 305 ? 4.008 9.867 24.547 1 77 305 HIS A N 1
ATOM 2442 C CA . HIS A 1 305 ? 3.246 10.859 23.797 1 77 305 HIS A CA 1
ATOM 2443 C C . HIS A 1 305 ? 3.846 11.086 22.406 1 77 305 HIS A C 1
ATOM 2445 O O . HIS A 1 305 ? 5.039 10.859 22.203 1 77 305 HIS A O 1
ATOM 2451 N N . PRO A 1 306 ? 3.002 11.477 21.438 1 82.69 306 PRO A N 1
ATOM 2452 C CA . PRO A 1 306 ? 3.555 11.922 20.156 1 82.69 306 PRO A CA 1
ATOM 2453 C C . PRO A 1 306 ? 4.484 13.125 20.297 1 82.69 306 PRO A C 1
ATOM 2455 O O . PRO A 1 306 ? 4.211 14.031 21.094 1 82.69 306 PRO A O 1
ATOM 2458 N N . VAL A 1 307 ? 5.598 13.086 19.578 1 85 307 VAL A N 1
ATOM 2459 C CA . VAL A 1 307 ? 6.594 14.148 19.719 1 85 307 VAL A CA 1
ATOM 2460 C C . VAL A 1 307 ? 6.969 14.688 18.344 1 85 307 VAL A C 1
ATOM 2462 O O . VAL A 1 307 ? 6.82 13.992 17.344 1 85 307 VAL A O 1
ATOM 2465 N N . THR A 1 308 ? 7.34 15.93 18.344 1 88.81 308 THR A N 1
ATOM 2466 C CA . THR A 1 308 ? 7.996 16.562 17.219 1 88.81 308 THR A CA 1
ATOM 2467 C C . THR A 1 308 ? 9.469 16.844 17.531 1 88.81 308 THR A C 1
ATOM 2469 O O . THR A 1 308 ? 9.781 17.484 18.531 1 88.81 308 THR A O 1
ATOM 2472 N N . GLU A 1 309 ? 10.352 16.344 16.703 1 88.56 309 GLU A N 1
ATOM 2473 C CA . GLU A 1 309 ? 11.773 16.656 16.812 1 88.56 309 GLU A CA 1
ATOM 2474 C C . GLU A 1 309 ? 12.266 17.453 15.609 1 88.56 309 GLU A C 1
ATOM 2476 O O . GLU A 1 309 ? 11.969 17.109 14.461 1 88.56 309 GLU A O 1
ATOM 2481 N N . ILE A 1 310 ? 12.891 18.5 15.891 1 89.31 310 ILE A N 1
ATOM 2482 C CA . ILE A 1 310 ? 13.484 19.328 14.844 1 89.31 310 ILE A CA 1
ATOM 2483 C C . ILE A 1 310 ? 15.008 19.344 15 1 89.31 310 ILE A C 1
ATOM 2485 O O . ILE A 1 310 ? 15.523 19.828 16 1 89.31 310 ILE A O 1
ATOM 2489 N N . TYR A 1 311 ? 15.656 18.844 14.023 1 86.19 311 TYR A N 1
ATOM 2490 C CA . TYR A 1 311 ? 17.109 18.797 13.977 1 86.19 311 TYR A CA 1
ATOM 2491 C C . TYR A 1 311 ? 17.672 19.984 13.211 1 86.19 311 TYR A C 1
ATOM 2493 O O . TYR A 1 311 ? 17.406 20.141 12.016 1 86.19 311 TYR A O 1
ATOM 2501 N N . ASN A 1 312 ? 18.375 20.781 13.898 1 86.06 312 ASN A N 1
ATOM 2502 C CA . ASN A 1 312 ? 19.047 21.922 13.281 1 86.06 312 ASN A CA 1
ATOM 2503 C C . ASN A 1 312 ? 20.547 21.656 13.102 1 86.06 312 ASN A C 1
ATOM 2505 O O . ASN A 1 312 ? 21.328 21.797 14.039 1 86.06 312 ASN A O 1
ATOM 2509 N N . TYR A 1 313 ? 20.891 21.5 11.906 1 83.19 313 TYR A N 1
ATOM 2510 C CA . TYR A 1 313 ? 22.266 21.094 11.625 1 83.19 313 TYR A CA 1
ATOM 2511 C C . TYR A 1 313 ? 23.172 22.312 11.492 1 83.19 313 TYR A C 1
ATOM 2513 O O . TYR A 1 313 ? 24.391 22.188 11.414 1 83.19 313 TYR A O 1
ATOM 2521 N N . LEU A 1 314 ? 22.641 23.453 11.508 1 80.5 314 LEU A N 1
ATOM 2522 C CA . LEU A 1 314 ? 23.453 24.672 11.508 1 80.5 314 LEU A CA 1
ATOM 2523 C C . LEU A 1 314 ? 23.984 24.953 12.906 1 80.5 314 LEU A C 1
ATOM 2525 O O . LEU A 1 314 ? 25.109 25.453 13.055 1 80.5 314 LEU A O 1
ATOM 2529 N N . THR A 1 315 ? 23.188 24.656 13.867 1 79.19 315 THR A N 1
ATOM 2530 C CA . THR A 1 315 ? 23.562 25 15.227 1 79.19 315 THR A CA 1
ATOM 2531 C C . THR A 1 315 ? 23.938 23.75 16.016 1 79.19 315 THR A C 1
ATOM 2533 O O . THR A 1 315 ? 24.562 23.844 17.078 1 79.19 315 THR A O 1
ATOM 2536 N N . GLY A 1 316 ? 23.531 22.609 15.5 1 79.5 316 GLY A N 1
ATOM 2537 C CA . GLY A 1 316 ? 23.797 21.375 16.219 1 79.5 316 GLY A CA 1
ATOM 2538 C C . GLY A 1 316 ? 22.828 21.141 17.359 1 79.5 316 GLY A C 1
ATOM 2539 O O . GLY A 1 316 ? 23.156 20.484 18.359 1 79.5 316 GLY A O 1
ATOM 2540 N N . THR A 1 317 ? 21.672 21.672 17.281 1 84 317 THR A N 1
ATOM 2541 C CA . THR A 1 317 ? 20.672 21.578 18.344 1 84 317 THR A CA 1
ATOM 2542 C C . THR A 1 317 ? 19.484 20.75 17.875 1 84 317 THR A C 1
ATOM 2544 O O . THR A 1 317 ? 19.062 20.844 16.719 1 84 317 THR A O 1
ATOM 2547 N N . VAL A 1 318 ? 18.938 19.922 18.766 1 87.44 318 VAL A N 1
ATOM 2548 C CA . VAL A 1 318 ? 17.703 19.203 18.531 1 87.44 318 VAL A CA 1
ATOM 2549 C C . VAL A 1 318 ? 16.609 19.719 19.469 1 87.44 318 VAL A C 1
ATOM 2551 O O . VAL A 1 318 ? 16.797 19.75 20.688 1 87.44 318 VAL A O 1
ATOM 2554 N N . TYR A 1 319 ? 15.609 20.203 18.891 1 88 319 TYR A N 1
ATOM 2555 C CA . TYR A 1 319 ? 14.438 20.609 19.656 1 88 319 TYR A CA 1
ATOM 2556 C C . TYR A 1 319 ? 13.398 19.5 19.703 1 88 319 TYR A C 1
ATOM 2558 O O . TYR A 1 319 ? 13.07 18.906 18.672 1 88 319 TYR A O 1
ATOM 2566 N N . THR A 1 320 ? 12.898 19.188 20.891 1 87.38 320 THR A N 1
ATOM 2567 C CA . THR A 1 320 ? 11.875 18.156 21.062 1 87.38 320 THR A CA 1
ATOM 2568 C C . THR A 1 320 ? 10.633 18.75 21.719 1 87.38 320 THR A C 1
ATOM 2570 O O . THR A 1 320 ? 10.695 19.25 22.859 1 87.38 320 THR A O 1
ATOM 2573 N N . ARG A 1 321 ? 9.555 18.672 21 1 86.06 321 ARG A N 1
ATOM 2574 C CA . ARG A 1 321 ? 8.281 19.156 21.531 1 86.06 321 ARG A CA 1
ATOM 2575 C C . ARG A 1 321 ? 7.34 18 21.828 1 86.06 321 ARG A C 1
ATOM 2577 O O . ARG A 1 321 ? 7.098 17.141 20.969 1 86.06 321 ARG A O 1
ATOM 2584 N N . ASP A 1 322 ? 6.789 17.938 23 1 80.44 322 ASP A N 1
ATOM 2585 C CA . ASP A 1 322 ? 5.699 17.031 23.344 1 80.44 322 ASP A CA 1
ATOM 2586 C C . ASP A 1 322 ? 4.363 17.547 22.812 1 80.44 322 ASP A C 1
ATOM 2588 O O . ASP A 1 322 ? 3.871 18.578 23.25 1 80.44 322 ASP A O 1
ATOM 2592 N N . ASN A 1 323 ? 3.764 16.844 21.969 1 79.5 323 ASN A N 1
ATOM 2593 C CA . ASN A 1 323 ? 2.592 17.344 21.266 1 79.5 323 ASN A CA 1
ATOM 2594 C C . ASN A 1 323 ? 1.322 17.188 22.094 1 79.5 323 ASN A C 1
ATOM 2596 O O . ASN A 1 323 ? 0.269 17.719 21.734 1 79.5 323 ASN A O 1
ATOM 2600 N N . LEU A 1 324 ? 1.459 16.469 23.109 1 72.44 324 LEU A N 1
ATOM 2601 C CA . LEU A 1 324 ? 0.32 16.344 24.016 1 72.44 324 LEU A CA 1
ATOM 2602 C C . LEU A 1 324 ? 0.416 17.375 25.141 1 72.44 324 LEU A C 1
ATOM 2604 O O . LEU A 1 324 ? -0.551 18.078 25.438 1 72.44 324 LEU A O 1
ATOM 2608 N N . MET A 1 325 ? 1.653 17.422 25.781 1 68.94 325 MET A N 1
ATOM 2609 C CA . MET A 1 325 ? 1.851 18.312 26.922 1 68.94 325 MET A CA 1
ATOM 2610 C C . MET A 1 325 ? 2.336 19.688 26.469 1 68.94 325 MET A C 1
ATOM 2612 O O . MET A 1 325 ? 2.291 20.656 27.219 1 68.94 325 MET A O 1
ATOM 2616 N N . LEU A 1 326 ? 2.787 19.766 25.234 1 68.75 326 LEU A N 1
ATOM 2617 C CA . LEU A 1 326 ? 3.205 20.984 24.562 1 68.75 326 LEU A CA 1
ATOM 2618 C C . LEU A 1 326 ? 4.48 21.547 25.188 1 68.75 326 LEU A C 1
ATOM 2620 O O . LEU A 1 326 ? 4.836 22.703 24.953 1 68.75 326 LEU A O 1
ATOM 2624 N N . ASN A 1 327 ? 5.117 20.734 26.062 1 71.5 327 ASN A N 1
ATOM 2625 C CA . ASN A 1 327 ? 6.43 21.141 26.562 1 71.5 327 ASN A CA 1
ATOM 2626 C C . ASN A 1 327 ? 7.516 20.922 25.516 1 71.5 327 ASN A C 1
ATOM 2628 O O . ASN A 1 327 ? 7.352 20.109 24.594 1 71.5 327 ASN A O 1
ATOM 2632 N N . CYS A 1 328 ? 8.492 21.781 25.547 1 81.12 328 CYS A N 1
ATOM 2633 C CA . CYS A 1 328 ? 9.586 21.719 24.594 1 81.12 328 CYS A CA 1
ATOM 2634 C C . CYS A 1 328 ? 10.938 21.672 25.297 1 81.12 328 CYS A C 1
ATOM 2636 O O . CYS A 1 328 ? 11.141 22.344 26.297 1 81.12 328 CYS A O 1
ATOM 2638 N N . SER A 1 329 ? 11.719 20.766 24.906 1 82.5 329 SER A N 1
ATOM 2639 C CA . SER A 1 329 ? 13.086 20.625 25.391 1 82.5 329 SER A CA 1
ATOM 2640 C C . SER A 1 329 ? 14.094 20.719 24.25 1 82.5 329 SER A C 1
ATOM 2642 O O . SER A 1 329 ? 13.711 20.703 23.078 1 82.5 329 SER A O 1
ATOM 2644 N N . TYR A 1 330 ? 15.305 21.016 24.594 1 83.62 330 TYR A N 1
ATOM 2645 C CA . TYR A 1 330 ? 16.359 21.031 23.594 1 83.62 330 TYR A CA 1
ATOM 2646 C C . TYR A 1 330 ? 17.547 20.188 24.031 1 83.62 330 TYR A C 1
ATOM 2648 O O . TYR A 1 330 ? 17.828 20.078 25.234 1 83.62 330 TYR A O 1
ATOM 2656 N N . ASN A 1 331 ? 18.172 19.547 23.062 1 83.81 331 ASN A N 1
ATOM 2657 C CA . ASN A 1 331 ? 19.375 18.734 23.281 1 83.81 331 ASN A CA 1
ATOM 2658 C C . ASN A 1 331 ? 20.391 18.953 22.156 1 83.81 331 ASN A C 1
ATOM 2660 O O . ASN A 1 331 ? 20.078 19.547 21.125 1 83.81 331 ASN A O 1
ATOM 2664 N N . THR A 1 332 ? 21.609 18.484 22.453 1 82.56 332 THR A N 1
ATOM 2665 C CA . THR A 1 332 ? 22.641 18.516 21.438 1 82.56 332 THR A CA 1
ATOM 2666 C C . THR A 1 332 ? 22.422 17.391 20.422 1 82.56 332 THR A C 1
ATOM 2668 O O . THR A 1 332 ? 22 16.297 20.781 1 82.56 332 THR A O 1
ATOM 2671 N N . LEU A 1 333 ? 22.75 17.734 19.188 1 80.88 333 LEU A N 1
ATOM 2672 C CA . LEU A 1 333 ? 22.688 16.734 18.141 1 80.88 333 LEU A CA 1
ATOM 2673 C C . LEU A 1 333 ? 23.625 15.562 18.453 1 80.88 333 LEU A C 1
ATOM 2675 O O . LEU A 1 333 ? 24.766 15.773 18.875 1 80.88 333 LEU A O 1
ATOM 2679 N N . GLN A 1 334 ? 23.094 14.367 18.359 1 72.94 334 GLN A N 1
ATOM 2680 C CA . GLN A 1 334 ? 23.891 13.172 18.594 1 72.94 334 GLN A CA 1
ATOM 2681 C C . GLN A 1 334 ? 23.859 12.242 17.391 1 72.94 334 GLN A C 1
ATOM 2683 O O . GLN A 1 334 ? 22.859 12.211 16.641 1 72.94 334 GLN A O 1
ATOM 2688 N N . ASN A 1 335 ? 24.953 11.57 17.156 1 67.75 335 ASN A N 1
ATOM 2689 C CA . ASN A 1 335 ? 24.969 10.531 16.125 1 67.75 335 ASN A CA 1
ATOM 2690 C C . ASN A 1 335 ? 24.172 9.305 16.562 1 67.75 335 ASN A C 1
ATOM 2692 O O . ASN A 1 335 ? 23.984 9.07 17.75 1 67.75 335 ASN A O 1
ATOM 2696 N N . ALA A 1 336 ? 23.578 8.664 15.484 1 62.25 336 ALA A N 1
ATOM 2697 C CA . ALA A 1 336 ? 22.906 7.398 15.781 1 62.25 336 ALA A CA 1
ATOM 2698 C C . ALA A 1 336 ? 23.844 6.461 16.547 1 62.25 336 ALA A C 1
ATOM 2700 O O . ALA A 1 336 ? 25.031 6.387 16.266 1 62.25 336 ALA A O 1
ATOM 2701 N N . ASP A 1 337 ? 23.25 6.008 17.766 1 55.72 337 ASP A N 1
ATOM 2702 C CA . ASP A 1 337 ? 24.047 5.105 18.594 1 55.72 337 ASP A CA 1
ATOM 2703 C C . ASP A 1 337 ? 24.312 3.791 17.875 1 55.72 337 ASP A C 1
ATOM 2705 O O . ASP A 1 337 ? 23.406 3.168 17.328 1 55.72 337 ASP A O 1
ATOM 2709 N N . THR A 1 338 ? 25.469 3.531 17.469 1 53.22 338 THR A N 1
ATOM 2710 C CA . THR A 1 338 ? 25.859 2.256 16.875 1 53.22 338 THR A CA 1
ATOM 2711 C C . THR A 1 338 ? 25.812 1.143 17.922 1 53.22 338 THR A C 1
ATOM 2713 O O . THR A 1 338 ? 25.984 -0.033 17.594 1 53.22 338 THR A O 1
ATOM 2716 N N . ASN A 1 339 ? 25.672 1.441 19.141 1 49.88 339 ASN A N 1
ATOM 2717 C CA . ASN A 1 339 ? 25.828 0.427 20.188 1 49.88 339 ASN A CA 1
ATOM 2718 C C . ASN A 1 339 ? 24.562 -0.422 20.312 1 49.88 339 ASN A C 1
ATOM 2720 O O . ASN A 1 339 ? 24.516 -1.354 21.125 1 49.88 339 ASN A O 1
ATOM 2724 N N . ASP A 1 340 ? 23.578 0.047 19.781 1 47.12 340 ASP A N 1
ATOM 2725 C CA . ASP A 1 340 ? 22.406 -0.757 20.109 1 47.12 340 ASP A CA 1
ATOM 2726 C C . ASP A 1 340 ? 22.391 -2.047 19.297 1 47.12 340 ASP A C 1
ATOM 2728 O O . ASP A 1 340 ? 22.781 -2.057 18.125 1 47.12 340 ASP A O 1
ATOM 2732 N N . ASP A 1 341 ? 22.391 -3.133 19.953 1 51.38 341 ASP A N 1
ATOM 2733 C CA . ASP A 1 341 ? 22.25 -4.48 19.422 1 51.38 341 ASP A CA 1
ATOM 2734 C C . ASP A 1 341 ? 21.062 -4.551 18.438 1 51.38 341 ASP A C 1
ATOM 2736 O O . ASP A 1 341 ? 20.859 -5.578 17.797 1 51.38 341 ASP A O 1
ATOM 2740 N N . ASP A 1 342 ? 20.453 -3.404 18.297 1 57.16 342 ASP A N 1
ATOM 2741 C CA . ASP A 1 342 ? 19.25 -3.475 17.453 1 57.16 342 ASP A CA 1
ATOM 2742 C C . ASP A 1 342 ? 19.484 -2.785 16.109 1 57.16 342 ASP A C 1
ATOM 2744 O O . ASP A 1 342 ? 19.438 -1.557 16.016 1 57.16 342 ASP A O 1
ATOM 2748 N N . ILE A 1 343 ? 19.922 -3.564 15.172 1 58.81 343 ILE A N 1
ATOM 2749 C CA . ILE A 1 343 ? 20.188 -3.121 13.805 1 58.81 343 ILE A CA 1
ATOM 2750 C C . ILE A 1 343 ? 19.031 -2.244 13.312 1 58.81 343 ILE A C 1
ATOM 2752 O O . ILE A 1 343 ? 19.25 -1.215 12.68 1 58.81 343 ILE A O 1
ATOM 2756 N N . LEU A 1 344 ? 17.984 -2.664 13.664 1 62.66 344 LEU A N 1
ATOM 2757 C CA . LEU A 1 344 ? 16.812 -1.909 13.219 1 62.66 344 LEU A CA 1
ATOM 2758 C C . LEU A 1 344 ? 16.797 -0.515 13.836 1 62.66 344 LEU A C 1
ATOM 2760 O O . LEU A 1 344 ? 16.562 0.475 13.141 1 62.66 344 LEU A O 1
ATOM 2764 N N . GLN A 1 345 ? 17.078 -0.455 15.008 1 65.19 345 GLN A N 1
ATOM 2765 C CA . GLN A 1 345 ? 17.078 0.839 15.68 1 65.19 345 GLN A CA 1
ATOM 2766 C C . GLN A 1 345 ? 18.125 1.777 15.086 1 65.19 345 GLN A C 1
ATOM 2768 O O . GLN A 1 345 ? 17.859 2.967 14.898 1 65.19 345 GLN A O 1
ATOM 2773 N N . HIS A 1 346 ? 19.219 1.204 14.805 1 62.97 346 HIS A N 1
ATOM 2774 C CA . HIS A 1 346 ? 20.25 2.016 14.18 1 62.97 346 HIS A CA 1
ATOM 2775 C C . HIS A 1 346 ? 19.781 2.59 12.852 1 62.97 346 HIS A C 1
ATOM 2777 O O . HIS A 1 346 ? 19.922 3.789 12.602 1 62.97 346 HIS A O 1
ATOM 2783 N N . ILE A 1 347 ? 19.297 1.744 12.055 1 62.59 347 ILE A N 1
ATOM 2784 C CA . ILE A 1 347 ? 18.797 2.17 10.742 1 62.59 347 ILE A CA 1
ATOM 2785 C C . ILE A 1 347 ? 17.734 3.24 10.922 1 62.59 347 ILE A C 1
ATOM 2787 O O . ILE A 1 347 ? 17.766 4.273 10.25 1 62.59 347 ILE A O 1
ATOM 2791 N N . LEU A 1 348 ? 16.938 2.945 11.883 1 63.56 348 LEU A N 1
ATOM 2792 C CA . LEU A 1 348 ? 15.852 3.879 12.133 1 63.56 348 LEU A CA 1
ATOM 2793 C C . LEU A 1 348 ? 16.391 5.223 12.617 1 63.56 348 LEU A C 1
ATOM 2795 O O . LEU A 1 348 ? 15.898 6.277 12.195 1 63.56 348 LEU A O 1
ATOM 2799 N N . ASP A 1 349 ? 17.344 5.172 13.414 1 63.75 349 ASP A N 1
ATOM 2800 C CA . ASP A 1 349 ? 17.938 6.395 13.945 1 63.75 349 ASP A CA 1
ATOM 2801 C C . ASP A 1 349 ? 18.547 7.234 12.828 1 63.75 349 ASP A C 1
ATOM 2803 O O . ASP A 1 349 ? 18.359 8.453 12.781 1 63.75 349 ASP A O 1
ATOM 2807 N N . VAL A 1 350 ? 19.125 6.523 11.977 1 58.44 350 VAL A N 1
ATOM 2808 C CA . VAL A 1 350 ? 19.734 7.219 10.852 1 58.44 350 VAL A CA 1
ATOM 2809 C C . VAL A 1 350 ? 18.641 7.809 9.953 1 58.44 350 VAL A C 1
ATOM 2811 O O . VAL A 1 350 ? 18.719 8.977 9.578 1 58.44 350 VAL A O 1
ATOM 2814 N N . MET A 1 351 ? 17.703 7.012 9.742 1 60.78 351 MET A N 1
ATOM 2815 C CA . MET A 1 351 ? 16.625 7.43 8.867 1 60.78 351 MET A CA 1
ATOM 2816 C C . MET A 1 351 ? 15.836 8.586 9.484 1 60.78 351 MET A C 1
ATOM 2818 O O . MET A 1 351 ? 15.25 9.398 8.773 1 60.78 351 MET A O 1
ATOM 2822 N N . ASN A 1 352 ? 15.945 8.594 10.742 1 58.25 352 ASN A N 1
ATOM 2823 C CA . ASN A 1 352 ? 15.211 9.625 11.469 1 58.25 352 ASN A CA 1
ATOM 2824 C C . ASN A 1 352 ? 16.078 10.859 11.695 1 58.25 352 ASN A C 1
ATOM 2826 O O . ASN A 1 352 ? 15.703 11.742 12.477 1 58.25 352 ASN A O 1
ATOM 2830 N N . GLY A 1 353 ? 17.219 10.891 11.109 1 53.81 353 GLY A N 1
ATOM 2831 C CA . GLY A 1 353 ? 18.031 12.102 11.109 1 53.81 353 GLY A CA 1
ATOM 2832 C C . GLY A 1 353 ? 19.078 12.125 12.203 1 53.81 353 GLY A C 1
ATOM 2833 O O . GLY A 1 353 ? 19.797 13.109 12.352 1 53.81 353 GLY A O 1
ATOM 2834 N N . LYS A 1 354 ? 19.094 11.07 12.969 1 57.81 354 LYS A N 1
ATOM 2835 C CA . LYS A 1 354 ? 20.109 11.086 14.031 1 57.81 354 LYS A CA 1
ATOM 2836 C C . LYS A 1 354 ? 21.516 10.992 13.445 1 57.81 354 LYS A C 1
ATOM 2838 O O . LYS A 1 354 ? 22.047 9.891 13.289 1 57.81 354 LYS A O 1
ATOM 2843 N N . ALA A 1 355 ? 21.969 12.188 13.086 1 55.22 355 ALA A N 1
ATOM 2844 C CA . ALA A 1 355 ? 23.328 12.336 12.562 1 55.22 355 ALA A CA 1
ATOM 2845 C C . ALA A 1 355 ? 23.891 13.711 12.883 1 55.22 355 ALA A C 1
ATOM 2847 O O . ALA A 1 355 ? 23.141 14.68 13.039 1 55.22 355 ALA A O 1
ATOM 2848 N N . THR A 1 356 ? 25.156 13.75 13.07 1 51.38 356 THR A N 1
ATOM 2849 C CA . THR A 1 356 ? 25.797 15.023 13.383 1 51.38 356 THR A CA 1
ATOM 2850 C C . THR A 1 356 ? 25.906 15.898 12.133 1 51.38 356 THR A C 1
ATOM 2852 O O . THR A 1 356 ? 26.156 17.109 12.234 1 51.38 356 THR A O 1
ATOM 2855 N N . ARG A 1 357 ? 25.719 15.281 11 1 57.56 357 ARG A N 1
ATOM 2856 C CA . ARG A 1 357 ? 25.625 16.047 9.766 1 57.56 357 ARG A CA 1
ATOM 2857 C C . ARG A 1 357 ? 24.328 15.734 9.031 1 57.56 357 ARG A C 1
ATOM 2859 O O . ARG A 1 357 ? 23.797 14.625 9.133 1 57.56 357 ARG A O 1
ATOM 2866 N N . MET A 1 358 ? 23.922 16.875 8.508 1 62.66 358 MET A N 1
ATOM 2867 C CA . MET A 1 358 ? 22.688 16.656 7.75 1 62.66 358 MET A CA 1
ATOM 2868 C C . MET A 1 358 ? 22.891 15.578 6.688 1 62.66 358 MET A C 1
ATOM 2870 O O . MET A 1 358 ? 23.875 15.602 5.945 1 62.66 358 MET A O 1
ATOM 2874 N N . VAL A 1 359 ? 22.297 14.492 6.863 1 59.47 359 VAL A N 1
ATOM 2875 C CA . VAL A 1 359 ? 22.359 13.406 5.887 1 59.47 359 VAL A CA 1
ATOM 2876 C C . VAL A 1 359 ? 21.5 13.75 4.68 1 59.47 359 VAL A C 1
ATOM 2878 O O . VAL A 1 359 ? 20.453 14.375 4.82 1 59.47 359 VAL A O 1
ATOM 2881 N N . ASP A 1 360 ? 22.203 13.688 3.525 1 61.72 360 ASP A N 1
ATOM 2882 C CA . ASP A 1 360 ? 21.438 13.922 2.305 1 61.72 360 ASP A CA 1
ATOM 2883 C C . ASP A 1 360 ? 20.234 12.984 2.229 1 61.72 360 ASP A C 1
ATOM 2885 O O . ASP A 1 360 ? 20.141 12.023 2.998 1 61.72 360 ASP A O 1
ATOM 2889 N N . THR A 1 361 ? 19.328 13.406 1.459 1 61.94 361 THR A N 1
ATOM 2890 C CA . THR A 1 361 ? 18.062 12.695 1.319 1 61.94 361 THR A CA 1
ATOM 2891 C C . THR A 1 361 ? 18.297 11.227 0.982 1 61.94 361 THR A C 1
ATOM 2893 O O . THR A 1 361 ? 17.594 10.344 1.471 1 61.94 361 THR A O 1
ATOM 2896 N N . LEU A 1 362 ? 19.328 10.977 0.256 1 64.19 362 LEU A N 1
ATOM 2897 C CA . LEU A 1 362 ? 19.625 9.602 -0.124 1 64.19 362 LEU A CA 1
ATOM 2898 C C . LEU A 1 362 ? 20.141 8.805 1.076 1 64.19 362 LEU A C 1
ATOM 2900 O O . LEU A 1 362 ? 19.781 7.637 1.236 1 64.19 362 LEU A O 1
ATOM 2904 N N . GLN A 1 363 ? 20.828 9.508 1.849 1 65.81 363 GLN A N 1
ATOM 2905 C CA . GLN A 1 363 ? 21.391 8.836 3.016 1 65.81 363 GLN A CA 1
ATOM 2906 C C . GLN A 1 363 ? 20.312 8.539 4.051 1 65.81 363 GLN A C 1
ATOM 2908 O O . GLN A 1 363 ? 20.375 7.516 4.742 1 65.81 363 GLN A O 1
ATOM 2913 N N . ILE A 1 364 ? 19.375 9.367 4.035 1 66.56 364 ILE A N 1
ATOM 2914 C CA . ILE A 1 364 ? 18.266 9.133 4.953 1 66.56 364 ILE A CA 1
ATOM 2915 C C . ILE A 1 364 ? 17.562 7.832 4.594 1 66.56 364 ILE A C 1
ATOM 2917 O O . ILE A 1 364 ? 17.156 7.07 5.477 1 66.56 364 ILE A O 1
ATOM 2921 N N . LEU A 1 365 ? 17.594 7.559 3.297 1 68.88 365 LEU A N 1
ATOM 2922 C CA . LEU A 1 365 ? 16.969 6.328 2.828 1 68.88 365 LEU A CA 1
ATOM 2923 C C . LEU A 1 365 ? 17.984 5.195 2.746 1 68.88 365 LEU A C 1
ATOM 2925 O O . LEU A 1 365 ? 17.656 4.102 2.279 1 68.88 365 LEU A O 1
ATOM 2929 N N . GLN A 1 366 ? 19.219 5.438 3.209 1 67.44 366 GLN A N 1
ATOM 2930 C CA . GLN A 1 366 ? 20.281 4.449 3.178 1 67.44 366 GLN A CA 1
ATOM 2931 C C . GLN A 1 366 ? 20.625 4.047 1.743 1 67.44 366 GLN A C 1
ATOM 2933 O O . GLN A 1 366 ? 20.969 2.895 1.479 1 67.44 366 GLN A O 1
ATOM 2938 N N . LEU A 1 367 ? 20.344 4.895 0.881 1 74.75 367 LEU A N 1
ATOM 2939 C CA . LEU A 1 367 ? 20.625 4.641 -0.53 1 74.75 367 LEU A CA 1
ATOM 2940 C C . LEU A 1 367 ? 22.062 4.984 -0.876 1 74.75 367 LEU A C 1
ATOM 2942 O O . LEU A 1 367 ? 22.578 6.031 -0.466 1 74.75 367 LEU A O 1
ATOM 2946 N N . ASP A 1 368 ? 22.781 3.934 -1.341 1 73.75 368 ASP A N 1
ATOM 2947 C CA . ASP A 1 368 ? 24.109 4.129 -1.905 1 73.75 368 ASP A CA 1
ATOM 2948 C C . ASP A 1 368 ? 24.125 3.854 -3.408 1 73.75 368 ASP A C 1
ATOM 2950 O O . ASP A 1 368 ? 23.859 2.73 -3.84 1 73.75 368 ASP A O 1
ATOM 2954 N N . ARG A 1 369 ? 24.438 4.848 -4.199 1 73.94 369 ARG A N 1
ATOM 2955 C CA . ARG A 1 369 ? 24.359 4.727 -5.652 1 73.94 369 ARG A CA 1
ATOM 2956 C C . ARG A 1 369 ? 25.344 3.678 -6.168 1 73.94 369 ARG A C 1
ATOM 2958 O O . ARG A 1 369 ? 25.078 3.02 -7.18 1 73.94 369 ARG A O 1
ATOM 2965 N N . GLU A 1 370 ? 26.406 3.527 -5.473 1 74.19 370 GLU A N 1
ATOM 2966 C CA . GLU A 1 370 ? 27.453 2.646 -5.969 1 74.19 370 GLU A CA 1
ATOM 2967 C C . GLU A 1 370 ? 27.078 1.179 -5.785 1 74.19 370 GLU A C 1
ATOM 2969 O O . GLU A 1 370 ? 27.422 0.334 -6.609 1 74.19 370 GLU A O 1
ATOM 2974 N N . ASN A 1 371 ? 26.312 0.881 -4.812 1 78.5 371 ASN A N 1
ATOM 2975 C CA . ASN A 1 371 ? 26.016 -0.513 -4.5 1 78.5 371 ASN A CA 1
ATOM 2976 C C . ASN A 1 371 ? 24.531 -0.813 -4.637 1 78.5 371 ASN A C 1
ATOM 2978 O O . ASN A 1 371 ? 24.031 -1.77 -4.043 1 78.5 371 ASN A O 1
ATOM 2982 N N . THR A 1 372 ? 23.891 -0.002 -5.328 1 88 372 THR A N 1
ATOM 2983 C CA . THR A 1 372 ? 22.469 -0.208 -5.566 1 88 372 THR A CA 1
ATOM 2984 C C . THR A 1 372 ? 22.203 -0.575 -7.023 1 88 372 THR A C 1
ATOM 2986 O O . THR A 1 372 ? 22.703 0.091 -7.934 1 88 372 THR A O 1
ATOM 2989 N N . PHE A 1 373 ? 21.453 -1.668 -7.238 1 87.94 373 PHE A N 1
ATOM 2990 C CA . PHE A 1 373 ? 21.203 -2.178 -8.578 1 87.94 373 PHE A CA 1
ATOM 2991 C C . PHE A 1 373 ? 19.703 -2.16 -8.898 1 87.94 373 PHE A C 1
ATOM 2993 O O . PHE A 1 373 ? 18.875 -2.336 -8.008 1 87.94 373 PHE A O 1
ATOM 3000 N N . TYR A 1 374 ? 19.484 -2.01 -10.148 1 89.88 374 TYR A N 1
ATOM 3001 C CA . TYR A 1 374 ? 18.109 -2.098 -10.633 1 89.88 374 TYR A CA 1
ATOM 3002 C C . TYR A 1 374 ? 17.609 -3.537 -10.602 1 89.88 374 TYR A C 1
ATOM 3004 O O . TYR A 1 374 ? 18.297 -4.453 -11.062 1 89.88 374 TYR A O 1
ATOM 3012 N N . ASN A 1 375 ? 16.422 -3.713 -10.055 1 89.62 375 ASN A N 1
ATOM 3013 C CA . ASN A 1 375 ? 15.891 -5.055 -9.836 1 89.62 375 ASN A CA 1
ATOM 3014 C C . ASN A 1 375 ? 14.547 -5.238 -10.523 1 89.62 375 ASN A C 1
ATOM 3016 O O . ASN A 1 375 ? 13.695 -5.988 -10.047 1 89.62 375 ASN A O 1
ATOM 3020 N N . GLY A 1 376 ? 14.25 -4.465 -11.555 1 88 376 GLY A N 1
ATOM 3021 C CA . GLY A 1 376 ? 13.055 -4.629 -12.359 1 88 376 GLY A CA 1
ATOM 3022 C C . GLY A 1 376 ? 11.898 -3.762 -11.898 1 88 376 GLY A C 1
ATOM 3023 O O . GLY A 1 376 ? 12.109 -2.75 -11.227 1 88 376 GLY A O 1
ATOM 3024 N N . GLN A 1 377 ? 10.688 -4.109 -12.453 1 89.94 377 GLN A N 1
ATOM 3025 C CA . GLN A 1 377 ? 9.484 -3.361 -12.109 1 89.94 377 GLN A CA 1
ATOM 3026 C C . GLN A 1 377 ? 8.5 -4.227 -11.328 1 89.94 377 GLN A C 1
ATOM 3028 O O . GLN A 1 377 ? 8.414 -5.438 -11.547 1 89.94 377 GLN A O 1
ATOM 3033 N N . ARG A 1 378 ? 7.859 -3.629 -10.422 1 94 378 ARG A N 1
ATOM 3034 C CA . ARG A 1 378 ? 6.82 -4.281 -9.625 1 94 378 ARG A CA 1
ATOM 3035 C C . ARG A 1 378 ? 5.668 -3.326 -9.344 1 94 378 ARG A C 1
ATOM 3037 O O . ARG A 1 378 ? 5.84 -2.105 -9.391 1 94 378 ARG A O 1
ATOM 3044 N N . SER A 1 379 ? 4.574 -3.951 -9.062 1 93.19 379 SER A N 1
ATOM 3045 C CA . SER A 1 379 ? 3.418 -3.154 -8.68 1 93.19 379 SER A CA 1
ATOM 3046 C C . SER A 1 379 ? 3.344 -2.99 -7.16 1 93.19 379 SER A C 1
ATOM 3048 O O . SER A 1 379 ? 3.553 -3.951 -6.418 1 93.19 379 SER A O 1
ATOM 3050 N N . LEU A 1 380 ? 3.199 -1.796 -6.742 1 95.69 380 LEU A N 1
ATOM 3051 C CA . LEU A 1 380 ? 2.977 -1.463 -5.34 1 95.69 380 LEU A CA 1
ATOM 3052 C C . LEU A 1 380 ? 1.785 -0.524 -5.188 1 95.69 380 LEU A C 1
ATOM 3054 O O . LEU A 1 380 ? 1.759 0.555 -5.781 1 95.69 380 LEU A O 1
ATOM 3058 N N . ARG A 1 381 ? 0.816 -0.9 -4.383 1 94.5 381 ARG A N 1
ATOM 3059 C CA . ARG A 1 381 ? -0.402 -0.114 -4.219 1 94.5 381 ARG A CA 1
ATOM 3060 C C . ARG A 1 381 ? -1.017 0.232 -5.57 1 94.5 381 ARG A C 1
ATOM 3062 O O . ARG A 1 381 ? -1.453 1.364 -5.785 1 94.5 381 ARG A O 1
ATOM 3069 N N . ASN A 1 382 ? -0.852 -0.705 -6.516 1 92.81 382 ASN A N 1
ATOM 3070 C CA . ASN A 1 382 ? -1.402 -0.633 -7.863 1 92.81 382 ASN A CA 1
ATOM 3071 C C . ASN A 1 382 ? -0.717 0.451 -8.695 1 92.81 382 ASN A C 1
ATOM 3073 O O . ASN A 1 382 ? -1.299 0.969 -9.648 1 92.81 382 ASN A O 1
ATOM 3077 N N . VAL A 1 383 ? 0.404 0.861 -8.281 1 95.94 383 VAL A N 1
ATOM 3078 C CA . VAL A 1 383 ? 1.276 1.759 -9.031 1 95.94 383 VAL A CA 1
ATOM 3079 C C . VAL A 1 383 ? 2.496 0.992 -9.539 1 95.94 383 VAL A C 1
ATOM 3081 O O . VAL A 1 383 ? 3.072 0.18 -8.805 1 95.94 383 VAL A O 1
ATOM 3084 N N . VAL A 1 384 ? 2.854 1.231 -10.742 1 94.94 384 VAL A N 1
ATOM 3085 C CA . VAL A 1 384 ? 4.043 0.574 -11.273 1 94.94 384 VAL A CA 1
ATOM 3086 C C . VAL A 1 384 ? 5.297 1.277 -10.758 1 94.94 384 VAL A C 1
ATOM 3088 O O . VAL A 1 384 ? 5.418 2.5 -10.867 1 94.94 384 VAL A O 1
ATOM 3091 N N . CYS A 1 385 ? 6.164 0.505 -10.195 1 96.19 385 CYS A N 1
ATOM 3092 C CA . CYS A 1 385 ? 7.371 1.058 -9.586 1 96.19 385 CYS A CA 1
ATOM 3093 C C . CYS A 1 385 ? 8.625 0.429 -10.188 1 96.19 385 CYS A C 1
ATOM 3095 O O . CYS A 1 385 ? 8.625 -0.758 -10.516 1 96.19 385 CYS A O 1
ATOM 3097 N N . ASP A 1 386 ? 9.648 1.202 -10.336 1 93.62 386 ASP A N 1
ATOM 3098 C CA . ASP A 1 386 ? 11 0.704 -10.531 1 93.62 386 ASP A CA 1
ATOM 3099 C C . ASP A 1 386 ? 11.633 0.297 -9.203 1 93.62 386 ASP A C 1
ATOM 3101 O O . ASP A 1 386 ? 11.617 1.064 -8.242 1 93.62 386 ASP A O 1
ATOM 3105 N N . VAL A 1 387 ? 12.18 -0.891 -9.195 1 94.38 387 VAL A N 1
ATOM 3106 C CA . VAL A 1 387 ? 12.695 -1.427 -7.938 1 94.38 387 VAL A CA 1
ATOM 3107 C C . VAL A 1 387 ? 14.227 -1.473 -7.988 1 94.38 387 VAL A C 1
ATOM 3109 O O . VAL A 1 387 ? 14.805 -1.916 -8.977 1 94.38 387 VAL A O 1
ATOM 3112 N N . PHE A 1 388 ? 14.867 -0.954 -6.953 1 92.62 388 PHE A N 1
ATOM 3113 C CA . PHE A 1 388 ? 16.312 -0.994 -6.77 1 92.62 388 PHE A CA 1
ATOM 3114 C C . PHE A 1 388 ? 16.672 -1.749 -5.496 1 92.62 388 PHE A C 1
ATOM 3116 O O . PHE A 1 388 ? 15.914 -1.743 -4.527 1 92.62 388 PHE A O 1
ATOM 3123 N N . ILE A 1 389 ? 17.812 -2.42 -5.504 1 92.19 389 ILE A N 1
ATOM 3124 C CA . ILE A 1 389 ? 18.172 -3.252 -4.359 1 92.19 389 ILE A CA 1
ATOM 3125 C C . ILE A 1 389 ? 19.656 -3.049 -4.016 1 92.19 389 ILE A C 1
ATOM 3127 O O . ILE A 1 389 ? 20.484 -2.848 -4.902 1 92.19 389 ILE A O 1
ATOM 3131 N N . SER A 1 390 ? 19.906 -2.998 -2.727 1 90 390 SER A N 1
ATOM 3132 C CA . SER A 1 390 ? 21.266 -2.939 -2.197 1 90 390 SER A CA 1
ATOM 3133 C C . SER A 1 390 ? 21.422 -3.85 -0.985 1 90 390 SER A C 1
ATOM 3135 O O . SER A 1 390 ? 20.438 -4.203 -0.332 1 90 390 SER A O 1
ATOM 3137 N N . MET A 1 391 ? 22.609 -4.301 -0.795 1 88.81 391 MET A N 1
ATOM 3138 C CA . MET A 1 391 ? 22.938 -5.102 0.379 1 88.81 391 MET A CA 1
ATOM 3139 C C . MET A 1 391 ? 24.094 -4.461 1.162 1 88.81 391 MET A C 1
ATOM 3141 O O . MET A 1 391 ? 25.094 -4.062 0.58 1 88.81 391 MET A O 1
ATOM 3145 N N . LYS A 1 392 ? 23.844 -4.219 2.428 1 83.38 392 LYS A N 1
ATOM 3146 C CA . LYS A 1 392 ? 24.859 -3.65 3.303 1 83.38 392 LYS A CA 1
ATOM 3147 C C . LYS A 1 392 ? 25.141 -4.566 4.492 1 83.38 392 LYS A C 1
ATOM 3149 O O . LYS A 1 392 ? 24.219 -5.18 5.039 1 83.38 392 LYS A O 1
ATOM 3154 N N . THR A 1 393 ? 26.422 -4.625 4.785 1 82.19 393 THR A N 1
ATOM 3155 C CA . THR A 1 393 ? 26.812 -5.348 5.992 1 82.19 393 THR A CA 1
ATOM 3156 C C . THR A 1 393 ? 26.844 -4.41 7.195 1 82.19 393 THR A C 1
ATOM 3158 O O . THR A 1 393 ? 27.578 -3.424 7.203 1 82.19 393 THR A O 1
ATOM 3161 N N . ILE A 1 394 ? 25.984 -4.68 8.102 1 76.5 394 ILE A N 1
ATOM 3162 C CA . ILE A 1 394 ? 25.906 -3.855 9.305 1 76.5 394 ILE A CA 1
ATOM 3163 C C . ILE A 1 394 ? 26.531 -4.609 10.484 1 76.5 394 ILE A C 1
ATOM 3165 O O . ILE A 1 394 ? 26.219 -5.785 10.695 1 76.5 394 ILE A O 1
ATOM 3169 N N . GLN A 1 395 ? 27.484 -3.99 11.094 1 72 395 GLN A N 1
ATOM 3170 C CA . GLN A 1 395 ? 28.156 -4.57 12.258 1 72 395 GLN A CA 1
ATOM 3171 C C . GLN A 1 395 ? 27.453 -4.164 13.547 1 72 395 GLN A C 1
ATOM 3173 O O . GLN A 1 395 ? 27.203 -2.979 13.781 1 72 395 GLN A O 1
ATOM 3178 N N . THR A 1 396 ? 27.016 -5.18 14.219 1 62.44 396 THR A N 1
ATOM 3179 C CA . THR A 1 396 ? 26.422 -4.902 15.523 1 62.44 396 THR A CA 1
ATOM 3180 C C . THR A 1 396 ? 27.5 -4.719 16.578 1 62.44 396 THR A C 1
ATOM 3182 O O . THR A 1 396 ? 28.656 -5.051 16.359 1 62.44 396 THR A O 1
ATOM 3185 N N . ASP A 1 397 ? 27.125 -4.184 17.703 1 59.19 397 ASP A N 1
ATOM 3186 C CA . ASP A 1 397 ? 28.078 -3.951 18.781 1 59.19 397 ASP A CA 1
ATOM 3187 C C . ASP A 1 397 ? 28.688 -5.266 19.281 1 59.19 397 ASP A C 1
ATOM 3189 O O . ASP A 1 397 ? 29.797 -5.285 19.797 1 59.19 397 ASP A O 1
ATOM 3193 N N . SER A 1 398 ? 27.812 -6.148 19.141 1 61.88 398 SER A N 1
ATOM 3194 C CA . SER A 1 398 ? 28.328 -7.434 19.609 1 61.88 398 SER A CA 1
ATOM 3195 C C . SER A 1 398 ? 29.406 -7.973 18.672 1 61.88 398 SER A C 1
ATOM 3197 O O . SER A 1 398 ? 30 -9.016 18.938 1 61.88 398 SER A O 1
ATOM 3199 N N . GLY A 1 399 ? 29.688 -7.18 17.641 1 63.78 399 GLY A N 1
ATOM 3200 C CA . GLY A 1 399 ? 30.703 -7.625 16.688 1 63.78 399 GLY A CA 1
ATOM 3201 C C . GLY A 1 399 ? 30.125 -8.484 15.578 1 63.78 399 GLY A C 1
ATOM 3202 O O . GLY A 1 399 ? 30.828 -8.828 14.625 1 63.78 399 GLY A O 1
ATOM 3203 N N . ALA A 1 400 ? 28.859 -8.812 15.789 1 69.5 400 ALA A N 1
ATOM 3204 C CA . ALA A 1 400 ? 28.266 -9.648 14.75 1 69.5 400 ALA A CA 1
ATOM 3205 C C . ALA A 1 400 ? 27.953 -8.828 13.5 1 69.5 400 ALA A C 1
ATOM 3207 O O . ALA A 1 400 ? 27.578 -7.66 13.594 1 69.5 400 ALA A O 1
ATOM 3208 N N . SER A 1 401 ? 28.375 -9.391 12.398 1 75.88 401 SER A N 1
ATOM 3209 C CA . SER A 1 401 ? 28.047 -8.766 11.117 1 75.88 401 SER A CA 1
ATOM 3210 C C . SER A 1 401 ? 26.812 -9.383 10.492 1 75.88 401 SER A C 1
ATOM 3212 O O . SER A 1 401 ? 26.641 -10.609 10.5 1 75.88 401 SER A O 1
ATOM 3214 N N . LYS A 1 402 ? 25.844 -8.555 10.172 1 79.06 402 LYS A N 1
ATOM 3215 C CA . LYS A 1 402 ? 24.641 -9.016 9.5 1 79.06 402 LYS A CA 1
ATOM 3216 C C . LYS A 1 402 ? 24.484 -8.344 8.133 1 79.06 402 LYS A C 1
ATOM 3218 O O . LYS A 1 402 ? 24.719 -7.145 7.992 1 79.06 402 LYS A O 1
ATOM 3223 N N . ASN A 1 403 ? 24.156 -9.211 7.191 1 83.38 403 ASN A N 1
ATOM 3224 C CA . ASN A 1 403 ? 23.812 -8.672 5.879 1 83.38 403 ASN A CA 1
ATOM 3225 C C . ASN A 1 403 ? 22.359 -8.219 5.82 1 83.38 403 ASN A C 1
ATOM 3227 O O . ASN A 1 403 ? 21.453 -9 6.113 1 83.38 403 ASN A O 1
ATOM 3231 N N . VAL A 1 404 ? 22.234 -6.926 5.52 1 86.62 404 VAL A N 1
ATOM 3232 C CA . VAL A 1 404 ? 20.906 -6.348 5.418 1 86.62 404 VAL A CA 1
ATOM 3233 C C . VAL A 1 404 ? 20.625 -5.938 3.975 1 86.62 404 VAL A C 1
ATOM 3235 O O . VAL A 1 404 ? 21.453 -5.293 3.336 1 86.62 404 VAL A O 1
ATOM 3238 N N . THR A 1 405 ? 19.484 -6.367 3.508 1 89.5 405 THR A N 1
ATOM 3239 C CA . THR A 1 405 ? 19.062 -6 2.158 1 89.5 405 THR A CA 1
ATOM 3240 C C . THR A 1 405 ? 18.078 -4.84 2.197 1 89.5 405 THR A C 1
ATOM 3242 O O . THR A 1 405 ? 17.141 -4.836 3.008 1 89.5 405 THR A O 1
ATOM 3245 N N . PHE A 1 406 ? 18.344 -3.836 1.362 1 91.12 406 PHE A N 1
ATOM 3246 C CA . PHE A 1 406 ? 17.469 -2.691 1.176 1 91.12 406 PHE A CA 1
ATOM 3247 C C . PHE A 1 406 ? 16.859 -2.693 -0.224 1 91.12 406 PHE A C 1
ATOM 3249 O O . PHE A 1 406 ? 17.594 -2.668 -1.219 1 91.12 406 PHE A O 1
ATOM 3256 N N . GLU A 1 407 ? 15.586 -2.787 -0.284 1 93.56 407 GLU A N 1
ATOM 3257 C CA . GLU A 1 407 ? 14.891 -2.723 -1.566 1 93.56 407 GLU A CA 1
ATOM 3258 C C . GLU A 1 407 ? 14.016 -1.477 -1.658 1 93.56 407 GLU A C 1
ATOM 3260 O O . GLU A 1 407 ? 13.141 -1.261 -0.814 1 93.56 407 GLU A O 1
ATOM 3265 N N . TYR A 1 408 ? 14.297 -0.687 -2.715 1 93.31 408 TYR A N 1
ATOM 3266 C CA . TYR A 1 408 ? 13.641 0.604 -2.895 1 93.31 408 TYR A CA 1
ATOM 3267 C C . TYR A 1 408 ? 12.664 0.561 -4.059 1 93.31 408 TYR A C 1
ATOM 3269 O O . TYR A 1 408 ? 13 0.087 -5.148 1 93.31 408 TYR A O 1
ATOM 3277 N N . TYR A 1 409 ? 11.523 1.039 -3.85 1 95.31 409 TYR A N 1
ATOM 3278 C CA . TYR A 1 409 ? 10.508 1.177 -4.887 1 95.31 409 TYR A CA 1
ATOM 3279 C C . TYR A 1 409 ? 10.297 2.641 -5.254 1 95.31 409 TYR A C 1
ATOM 3281 O O . TYR A 1 409 ? 9.945 3.459 -4.398 1 95.31 409 TYR A O 1
ATOM 3289 N N . PHE A 1 410 ? 10.492 2.99 -6.52 1 94.88 410 PHE A N 1
ATOM 3290 C CA . PHE A 1 410 ? 10.234 4.332 -7.031 1 94.88 410 PHE A CA 1
ATOM 3291 C C . PHE A 1 410 ? 9.133 4.305 -8.086 1 94.88 410 PHE A C 1
ATOM 3293 O O . PHE A 1 410 ? 9.133 3.445 -8.969 1 94.88 410 PHE A O 1
ATOM 3300 N N . MET A 1 411 ? 8.203 5.184 -7.93 1 96 411 MET A N 1
ATOM 3301 C CA . MET A 1 411 ? 7.195 5.336 -8.977 1 96 411 MET A CA 1
ATOM 3302 C C . MET A 1 411 ? 7.848 5.566 -10.336 1 96 411 MET A C 1
ATOM 3304 O O . MET A 1 411 ? 8.805 6.328 -10.445 1 96 411 MET A O 1
ATOM 3308 N N . THR A 1 412 ? 7.359 4.883 -11.336 1 94.44 412 THR A N 1
ATOM 3309 C CA . THR A 1 412 ? 7.941 5.043 -12.664 1 94.44 412 THR A CA 1
ATOM 3310 C C . THR A 1 412 ? 7.648 6.434 -13.219 1 94.44 412 THR A C 1
ATOM 3312 O O . THR A 1 412 ? 6.773 7.141 -12.711 1 94.44 412 THR A O 1
ATOM 3315 N N . ASN A 1 413 ? 8.328 6.793 -14.297 1 92.69 413 ASN A N 1
ATOM 3316 C CA . ASN A 1 413 ? 8.227 8.125 -14.883 1 92.69 413 ASN A CA 1
ATOM 3317 C C . ASN A 1 413 ? 6.883 8.336 -15.578 1 92.69 413 ASN A C 1
ATOM 3319 O O . ASN A 1 413 ? 6.48 9.477 -15.828 1 92.69 413 ASN A O 1
ATOM 3323 N N . ASP A 1 414 ? 6.195 7.285 -15.891 1 92.56 414 ASP A N 1
ATOM 3324 C CA . ASP A 1 414 ? 4.91 7.379 -16.578 1 92.56 414 ASP A CA 1
ATOM 3325 C C . ASP A 1 414 ? 3.799 7.777 -15.602 1 92.56 414 ASP A C 1
ATOM 3327 O O . ASP A 1 414 ? 2.719 8.195 -16.016 1 92.56 414 ASP A O 1
ATOM 3331 N N . TRP A 1 415 ? 4.094 7.594 -14.391 1 94.69 415 TRP A N 1
ATOM 3332 C CA . TRP A 1 415 ? 3.115 7.934 -13.359 1 94.69 415 TRP A CA 1
ATOM 3333 C C . TRP A 1 415 ? 3.361 9.344 -12.828 1 94.69 415 TRP A C 1
ATOM 3335 O O . TRP A 1 415 ? 4.5 9.812 -12.797 1 94.69 415 TRP A O 1
ATOM 3345 N N . LYS A 1 416 ? 2.271 10.008 -12.406 1 92.88 416 LYS A N 1
ATOM 3346 C CA . LYS A 1 416 ? 2.357 11.352 -11.844 1 92.88 416 LYS A CA 1
ATOM 3347 C C . LYS A 1 416 ? 1.657 11.422 -10.492 1 92.88 416 LYS A C 1
ATOM 3349 O O . LYS A 1 416 ? 0.599 10.82 -10.297 1 92.88 416 LYS A O 1
ATOM 3354 N N . LEU A 1 417 ? 2.275 12.141 -9.586 1 93 417 LEU A N 1
ATOM 3355 C CA . LEU A 1 417 ? 1.688 12.438 -8.281 1 93 417 LEU A CA 1
ATOM 3356 C C . LEU A 1 417 ? 1.18 13.875 -8.242 1 93 417 LEU A C 1
ATOM 3358 O O . LEU A 1 417 ? 1.907 14.812 -8.594 1 93 417 LEU A O 1
ATOM 3362 N N . ILE A 1 418 ? -0.031 14.062 -7.883 1 88.12 418 ILE A N 1
ATOM 3363 C CA . ILE A 1 418 ? -0.63 15.359 -7.605 1 88.12 418 ILE A CA 1
ATOM 3364 C C . ILE A 1 418 ? -0.795 15.539 -6.102 1 88.12 418 ILE A C 1
ATOM 3366 O O . ILE A 1 418 ? -1.748 15.031 -5.508 1 88.12 418 ILE A O 1
ATOM 3370 N N . PRO A 1 419 ? 0.119 16.25 -5.484 1 88.5 419 PRO A N 1
ATOM 3371 C CA . PRO A 1 419 ? 0.061 16.422 -4.027 1 88.5 419 PRO A CA 1
ATOM 3372 C C . PRO A 1 419 ? -1.045 17.375 -3.592 1 88.5 419 PRO A C 1
ATOM 3374 O O . PRO A 1 419 ? -1.613 18.094 -4.426 1 88.5 419 PRO A O 1
ATOM 3377 N N . ASP A 1 420 ? -1.379 17.422 -2.297 1 84.69 420 ASP A N 1
ATOM 3378 C CA . ASP A 1 420 ? -2.361 18.359 -1.742 1 84.69 420 ASP A CA 1
ATOM 3379 C C . ASP A 1 420 ? -1.706 19.672 -1.352 1 84.69 420 ASP A C 1
ATOM 3381 O O . ASP A 1 420 ? -2.359 20.547 -0.781 1 84.69 420 ASP A O 1
ATOM 3385 N N . ARG A 1 421 ? -0.45 19.734 -1.584 1 78.81 421 ARG A N 1
ATOM 3386 C CA . ARG A 1 421 ? 0.291 20.969 -1.305 1 78.81 421 ARG A CA 1
ATOM 3387 C C . ARG A 1 421 ? 1.059 21.438 -2.535 1 78.81 421 ARG A C 1
ATOM 3389 O O . ARG A 1 421 ? 1.277 20.656 -3.471 1 78.81 421 ARG A O 1
ATOM 3396 N N . GLY A 1 422 ? 1.366 22.641 -2.559 1 69.06 422 GLY A N 1
ATOM 3397 C CA . GLY A 1 422 ? 2.18 23.203 -3.629 1 69.06 422 GLY A CA 1
ATOM 3398 C C . GLY A 1 422 ? 1.356 23.844 -4.73 1 69.06 422 GLY A C 1
ATOM 3399 O O . GLY A 1 422 ? 0.156 24.062 -4.562 1 69.06 422 GLY A O 1
ATOM 3400 N N . GLY A 1 423 ? 2.02 24.328 -5.773 1 63.47 423 GLY A N 1
ATOM 3401 C CA . GLY A 1 423 ? 1.374 25 -6.887 1 63.47 423 GLY A CA 1
ATOM 3402 C C . GLY A 1 423 ? 0.923 24.047 -7.98 1 63.47 423 GLY A C 1
ATOM 3403 O O . GLY A 1 423 ? 1.102 22.828 -7.863 1 63.47 423 GLY A O 1
ATOM 3404 N N . PRO A 1 424 ? 0.185 24.547 -8.812 1 59.66 424 PRO A N 1
ATOM 3405 C CA . PRO A 1 424 ? -0.312 23.75 -9.938 1 59.66 424 PRO A CA 1
ATOM 3406 C C . PRO A 1 424 ? 0.793 22.953 -10.633 1 59.66 424 PRO A C 1
ATOM 3408 O O . PRO A 1 424 ? 0.527 21.906 -11.234 1 59.66 424 PRO A O 1
ATOM 3411 N N . GLU A 1 425 ? 1.914 23.453 -10.5 1 63.16 425 GLU A N 1
ATOM 3412 C CA . GLU A 1 425 ? 3.043 22.812 -11.156 1 63.16 425 GLU A CA 1
ATOM 3413 C C . GLU A 1 425 ? 3.6 21.656 -10.312 1 63.16 425 GLU A C 1
ATOM 3415 O O . GLU A 1 425 ? 4.516 20.953 -10.742 1 63.16 425 GLU A O 1
ATOM 3420 N N . SER A 1 426 ? 2.887 21.469 -9.336 1 68.88 426 SER A N 1
ATOM 3421 C CA . SER A 1 426 ? 3.469 20.516 -8.406 1 68.88 426 SER A CA 1
ATOM 3422 C C . SER A 1 426 ? 3.154 19.078 -8.828 1 68.88 426 SER A C 1
ATOM 3424 O O . SER A 1 426 ? 2.889 18.219 -7.98 1 68.88 426 SER A O 1
ATOM 3426 N N . VAL A 1 427 ? 3.197 18.797 -10.062 1 79.81 427 VAL A N 1
ATOM 3427 C CA . VAL A 1 427 ? 3.129 17.406 -10.523 1 79.81 427 VAL A CA 1
ATOM 3428 C C . VAL A 1 427 ? 4.523 16.781 -10.484 1 79.81 427 VAL A C 1
ATOM 3430 O O . VAL A 1 427 ? 5.457 17.297 -11.102 1 79.81 427 VAL A O 1
ATOM 3433 N N . ILE A 1 428 ? 4.57 15.742 -9.641 1 88.31 428 ILE A N 1
ATOM 3434 C CA . ILE A 1 428 ? 5.871 15.148 -9.352 1 88.31 428 ILE A CA 1
ATOM 3435 C C . ILE A 1 428 ? 5.918 13.719 -9.883 1 88.31 428 ILE A C 1
ATOM 3437 O O . ILE A 1 428 ? 4.902 13.023 -9.898 1 88.31 428 ILE A O 1
ATOM 3441 N N . THR A 1 429 ? 7.07 13.336 -10.375 1 91.12 429 THR A N 1
ATOM 3442 C CA . THR A 1 429 ? 7.301 11.977 -10.844 1 91.12 429 THR A CA 1
ATOM 3443 C C . THR A 1 429 ? 8.492 11.344 -10.125 1 91.12 429 THR A C 1
ATOM 3445 O O . THR A 1 429 ? 9.211 12.031 -9.398 1 91.12 429 THR A O 1
ATOM 3448 N N . GLN A 1 430 ? 8.617 9.992 -10.188 1 91.31 430 GLN A N 1
ATOM 3449 C CA . GLN A 1 430 ? 9.758 9.227 -9.688 1 91.31 430 GLN A CA 1
ATOM 3450 C C . GLN A 1 430 ? 9.953 9.438 -8.195 1 91.31 430 GLN A C 1
ATOM 3452 O O . GLN A 1 430 ? 11.07 9.68 -7.734 1 91.31 430 GLN A O 1
ATOM 3457 N N . ILE A 1 431 ? 8.859 9.391 -7.496 1 92 431 ILE A N 1
ATOM 3458 C CA . ILE A 1 431 ? 8.922 9.547 -6.047 1 92 431 ILE A CA 1
ATOM 3459 C C . ILE A 1 431 ? 9.156 8.195 -5.391 1 92 431 ILE A C 1
ATOM 3461 O O . ILE A 1 431 ? 8.781 7.156 -5.938 1 92 431 ILE A O 1
ATOM 3465 N N . PRO A 1 432 ? 9.805 8.195 -4.215 1 92.5 432 PRO A N 1
ATOM 3466 C CA . PRO A 1 432 ? 9.875 6.941 -3.463 1 92.5 432 PRO A CA 1
ATOM 3467 C C . PRO A 1 432 ? 8.516 6.492 -2.941 1 92.5 432 PRO A C 1
ATOM 3469 O O . PRO A 1 432 ? 7.742 7.305 -2.43 1 92.5 432 PRO A O 1
ATOM 3472 N N . MET A 1 433 ? 8.258 5.207 -3.025 1 95.38 433 MET A N 1
ATOM 3473 C CA . MET A 1 433 ? 6.961 4.688 -2.6 1 95.38 433 MET A CA 1
ATOM 3474 C C . MET A 1 433 ? 7.117 3.734 -1.421 1 95.38 433 MET A C 1
ATOM 3476 O O . MET A 1 433 ? 6.227 3.633 -0.577 1 95.38 433 MET A O 1
ATOM 3480 N N . MET A 1 434 ? 8.211 2.988 -1.421 1 94.69 434 MET A N 1
ATOM 3481 C CA . MET A 1 434 ? 8.398 2.033 -0.333 1 94.69 434 MET A CA 1
ATOM 3482 C C . MET A 1 434 ? 9.867 1.638 -0.207 1 94.69 434 MET A C 1
ATOM 3484 O O . MET A 1 434 ? 10.602 1.627 -1.199 1 94.69 434 MET A O 1
ATOM 3488 N N . LEU A 1 435 ? 10.312 1.385 0.995 1 92.5 435 LEU A N 1
ATOM 3489 C CA . LEU A 1 435 ? 11.578 0.741 1.336 1 92.5 435 LEU A CA 1
ATOM 3490 C C . LEU A 1 435 ? 11.336 -0.537 2.135 1 92.5 435 LEU A C 1
ATOM 3492 O O . LEU A 1 435 ? 10.688 -0.508 3.18 1 92.5 435 LEU A O 1
ATOM 3496 N N . GLU A 1 436 ? 11.758 -1.604 1.602 1 93.06 436 GLU A N 1
ATOM 3497 C CA . GLU A 1 436 ? 11.742 -2.873 2.322 1 93.06 436 GLU A CA 1
ATOM 3498 C C . GLU A 1 436 ? 13.125 -3.223 2.859 1 93.06 436 GLU A C 1
ATOM 3500 O O . GLU A 1 436 ? 14.109 -3.207 2.115 1 93.06 436 GLU A O 1
ATOM 3505 N N . ILE A 1 437 ? 13.195 -3.459 4.121 1 90.19 437 ILE A N 1
ATOM 3506 C CA . ILE A 1 437 ? 14.422 -3.896 4.773 1 90.19 437 ILE A CA 1
ATOM 3507 C C . ILE A 1 437 ? 14.281 -5.348 5.223 1 90.19 437 ILE A C 1
ATOM 3509 O O . ILE A 1 437 ? 13.312 -5.699 5.91 1 90.19 437 ILE A O 1
ATOM 3513 N N . SER A 1 438 ? 15.195 -6.141 4.805 1 89.69 438 SER A N 1
ATOM 3514 C CA . SER A 1 438 ? 15.125 -7.547 5.184 1 89.69 438 SER A CA 1
ATOM 3515 C C . SER A 1 438 ? 16.484 -8.07 5.645 1 89.69 438 SER A C 1
ATOM 3517 O O . SER A 1 438 ? 17.516 -7.656 5.121 1 89.69 438 SER A O 1
ATOM 3519 N N . TYR A 1 439 ? 16.516 -8.906 6.629 1 84.81 439 TYR A N 1
ATOM 3520 C CA . TYR A 1 439 ? 17.719 -9.602 7.082 1 84.81 439 TYR A CA 1
ATOM 3521 C C . TYR A 1 439 ? 17.359 -10.922 7.754 1 84.81 439 TYR A C 1
ATOM 3523 O O . TYR A 1 439 ? 16.203 -11.148 8.117 1 84.81 439 TYR A O 1
ATOM 3531 N N . SER A 1 440 ? 18.297 -11.781 7.727 1 80.94 440 SER A N 1
ATOM 3532 C CA . SER A 1 440 ? 18.094 -13.07 8.391 1 80.94 440 SER A CA 1
ATOM 3533 C C . SER A 1 440 ? 18.438 -12.984 9.875 1 80.94 440 SER A C 1
ATOM 3535 O O . SER A 1 440 ? 19.484 -12.453 10.25 1 80.94 440 SER A O 1
ATOM 3537 N N . HIS A 1 441 ? 17.484 -13.297 10.727 1 76.12 441 HIS A N 1
ATOM 3538 C CA . HIS A 1 441 ? 17.672 -13.359 12.164 1 76.12 441 HIS A CA 1
ATOM 3539 C C . HIS A 1 441 ? 17.297 -14.742 12.711 1 76.12 441 HIS A C 1
ATOM 3541 O O . HIS A 1 441 ? 16.141 -15.148 12.648 1 76.12 441 HIS A O 1
ATOM 3547 N N . LYS A 1 442 ? 18.266 -15.422 13.32 1 73.25 442 LYS A N 1
ATOM 3548 C CA . LYS A 1 442 ? 18.094 -16.75 13.906 1 73.25 442 LYS A CA 1
ATOM 3549 C C . LYS A 1 442 ? 17.406 -17.688 12.922 1 73.25 442 LYS A C 1
ATOM 3551 O O . LYS A 1 442 ? 16.438 -18.359 13.273 1 73.25 442 LYS A O 1
ATOM 3556 N N . GLY A 1 443 ? 17.766 -17.609 11.688 1 71.56 443 GLY A N 1
ATOM 3557 C CA . GLY A 1 443 ? 17.297 -18.531 10.688 1 71.56 443 GLY A CA 1
ATOM 3558 C C . GLY A 1 443 ? 15.977 -18.109 10.055 1 71.56 443 GLY A C 1
ATOM 3559 O O . GLY A 1 443 ? 15.469 -18.781 9.148 1 71.56 443 GLY A O 1
ATOM 3560 N N . HIS A 1 444 ? 15.461 -17 10.508 1 80.62 444 HIS A N 1
ATOM 3561 C CA . HIS A 1 444 ? 14.211 -16.516 9.93 1 80.62 444 HIS A CA 1
ATOM 3562 C C . HIS A 1 444 ? 14.406 -15.164 9.242 1 80.62 444 HIS A C 1
ATOM 3564 O O . HIS A 1 444 ? 15.195 -14.328 9.711 1 80.62 444 HIS A O 1
ATOM 3570 N N . LYS A 1 445 ? 13.719 -15.094 8.227 1 82.25 445 LYS A N 1
ATOM 3571 C CA . LYS A 1 445 ? 13.75 -13.812 7.523 1 82.25 445 LYS A CA 1
ATOM 3572 C C . LYS A 1 445 ? 12.844 -12.789 8.203 1 82.25 445 LYS A C 1
ATOM 3574 O O . LYS A 1 445 ? 11.688 -13.078 8.5 1 82.25 445 LYS A O 1
ATOM 3579 N N . ARG A 1 446 ? 13.461 -11.68 8.531 1 85.56 446 ARG A N 1
ATOM 3580 C CA . ARG A 1 446 ? 12.711 -10.547 9.078 1 85.56 446 ARG A CA 1
ATOM 3581 C C . ARG A 1 446 ? 12.594 -9.422 8.062 1 85.56 446 ARG A C 1
ATOM 3583 O O . ARG A 1 446 ? 13.57 -9.07 7.398 1 85.56 446 ARG A O 1
ATOM 3590 N N . ASN A 1 447 ? 11.336 -9 7.934 1 89.56 447 ASN A N 1
ATOM 3591 C CA . ASN A 1 447 ? 11.078 -7.914 6.996 1 89.56 447 ASN A CA 1
ATOM 3592 C C . ASN A 1 447 ? 10.414 -6.723 7.68 1 89.56 447 ASN A C 1
ATOM 3594 O O . ASN A 1 447 ? 9.594 -6.898 8.578 1 89.56 447 ASN A O 1
ATOM 3598 N N . PHE A 1 448 ? 10.883 -5.551 7.27 1 90.25 448 PHE A N 1
ATOM 3599 C CA . PHE A 1 448 ? 10.266 -4.285 7.652 1 90.25 448 PHE A CA 1
ATOM 3600 C C . PHE A 1 448 ? 9.914 -3.459 6.422 1 90.25 448 PHE A C 1
ATOM 3602 O O . PHE A 1 448 ? 10.656 -3.451 5.438 1 90.25 448 PHE A O 1
ATOM 3609 N N . PHE A 1 449 ? 8.836 -2.809 6.57 1 92.88 449 PHE A N 1
ATOM 3610 C CA . PHE A 1 449 ? 8.383 -2.049 5.41 1 92.88 449 PHE A CA 1
ATOM 3611 C C . PHE A 1 449 ? 8.148 -0.589 5.777 1 92.88 449 PHE A C 1
ATOM 3613 O O . PHE A 1 449 ? 7.461 -0.292 6.758 1 92.88 449 PHE A O 1
ATOM 3620 N N . TYR A 1 450 ? 8.742 0.316 5.035 1 92.12 450 TYR A N 1
ATOM 3621 C CA . TYR A 1 450 ? 8.5 1.753 5.094 1 92.12 450 TYR A CA 1
ATOM 3622 C C . TYR A 1 450 ? 7.723 2.223 3.869 1 92.12 450 TYR A C 1
ATOM 3624 O O . TYR A 1 450 ? 8.297 2.416 2.797 1 92.12 450 TYR A O 1
ATOM 3632 N N . ASN A 1 451 ? 6.461 2.379 4.043 1 94.69 451 ASN A N 1
ATOM 3633 C CA . ASN A 1 451 ? 5.652 2.945 2.969 1 94.69 451 ASN A CA 1
ATOM 3634 C C . ASN A 1 451 ? 5.691 4.473 2.98 1 94.69 451 ASN A C 1
ATOM 3636 O O . ASN A 1 451 ? 5.422 5.094 4.008 1 94.69 451 ASN A O 1
ATOM 3640 N N . PHE A 1 452 ? 6.023 5.02 1.875 1 93.38 452 PHE A N 1
ATOM 3641 C CA . PHE A 1 452 ? 6.055 6.473 1.73 1 93.38 452 PHE A CA 1
ATOM 3642 C C . PHE A 1 452 ? 4.801 6.973 1.02 1 93.38 452 PHE A C 1
ATOM 3644 O O . PHE A 1 452 ? 4.426 6.445 -0.029 1 93.38 452 PHE A O 1
ATOM 3651 N N . PHE A 1 453 ? 4.168 7.887 1.587 1 93 453 PHE A N 1
ATOM 3652 C CA . PHE A 1 453 ? 2.998 8.492 0.966 1 93 453 PHE A CA 1
ATOM 3653 C C . PHE A 1 453 ? 2.92 9.977 1.294 1 93 453 PHE A C 1
ATOM 3655 O O . PHE A 1 453 ? 3.699 10.484 2.105 1 93 453 PHE A O 1
ATOM 3662 N N . ASP A 1 454 ? 2.1 10.742 0.578 1 93 454 ASP A N 1
ATOM 3663 C CA . ASP A 1 454 ? 1.93 12.18 0.778 1 93 454 ASP A CA 1
ATOM 3664 C C . ASP A 1 454 ? 3.242 12.93 0.546 1 93 454 ASP A C 1
ATOM 3666 O O . ASP A 1 454 ? 3.654 13.742 1.374 1 93 454 ASP A O 1
ATOM 3670 N N . PHE A 1 455 ? 3.902 12.531 -0.506 1 90.88 455 PHE A N 1
ATOM 3671 C CA . PHE A 1 455 ? 5.18 13.148 -0.847 1 90.88 455 PHE A CA 1
ATOM 3672 C C . PHE A 1 455 ? 4.969 14.539 -1.431 1 90.88 455 PHE A C 1
ATOM 3674 O O . PHE A 1 455 ? 4.047 14.758 -2.223 1 90.88 455 PHE A O 1
ATOM 3681 N N . SER A 1 456 ? 5.75 15.492 -0.997 1 89.12 456 SER A N 1
ATOM 3682 C CA . SER A 1 456 ? 5.742 16.844 -1.534 1 89.12 456 SER A CA 1
ATOM 3683 C C . SER A 1 456 ? 7.152 17.438 -1.567 1 89.12 456 SER A C 1
ATOM 3685 O O . SER A 1 456 ? 7.953 17.188 -0.663 1 89.12 456 SER A O 1
ATOM 3687 N N . ASP A 1 457 ? 7.348 18.219 -2.627 1 86.56 457 ASP A N 1
ATOM 3688 C CA . ASP A 1 457 ? 8.648 18.859 -2.729 1 86.56 457 ASP A CA 1
ATOM 3689 C C . ASP A 1 457 ? 8.609 20.281 -2.186 1 86.56 457 ASP A C 1
ATOM 3691 O O . ASP A 1 457 ? 9.531 21.062 -2.406 1 86.56 457 ASP A O 1
ATOM 3695 N N . VAL A 1 458 ? 7.527 20.578 -1.526 1 83.19 458 VAL A N 1
ATOM 3696 C CA . VAL A 1 458 ? 7.371 21.922 -0.967 1 83.19 458 VAL A CA 1
ATOM 3697 C C . VAL A 1 458 ? 7.504 21.859 0.553 1 83.19 458 VAL A C 1
ATOM 3699 O O . VAL A 1 458 ? 6.719 21.188 1.228 1 83.19 458 VAL A O 1
ATOM 3702 N N . VAL A 1 459 ? 8.484 22.5 1.028 1 86.44 459 VAL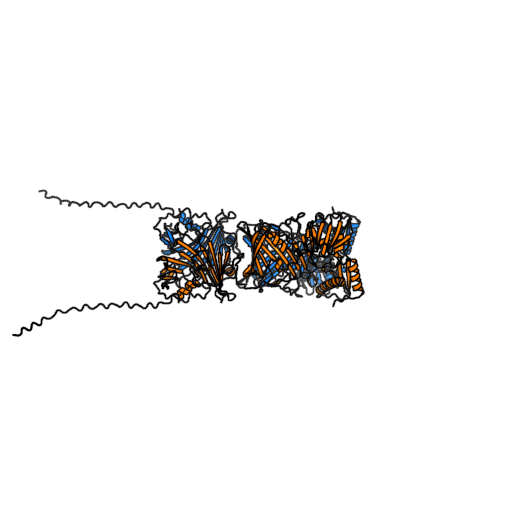 A N 1
ATOM 3703 C CA . VAL A 1 459 ? 8.719 22.656 2.461 1 86.44 459 VAL A CA 1
ATOM 3704 C C . VAL A 1 459 ? 8.875 24.125 2.807 1 86.44 459 VAL A C 1
ATOM 3706 O O . VAL A 1 459 ? 9.516 24.875 2.07 1 86.44 459 VAL A O 1
ATOM 3709 N N . SER A 1 460 ? 8.211 24.578 3.881 1 83.69 460 SER A N 1
ATOM 3710 C CA . SER A 1 460 ? 8.242 25.969 4.32 1 83.69 460 SER A CA 1
ATOM 3711 C C . SER A 1 460 ? 9.039 26.125 5.609 1 83.69 460 SER A C 1
ATOM 3713 O O . SER A 1 460 ? 9.227 25.156 6.348 1 83.69 460 SER A O 1
ATOM 3715 N N . TYR A 1 461 ? 9.492 27.359 5.832 1 84.81 461 TYR A N 1
ATOM 3716 C CA . TYR A 1 461 ? 10.156 27.641 7.098 1 84.81 461 TYR A CA 1
ATOM 3717 C C . TYR A 1 461 ? 9.211 27.438 8.273 1 84.81 461 TYR A C 1
ATOM 3719 O O . TYR A 1 461 ? 9.648 27.125 9.383 1 84.81 461 TYR A O 1
ATOM 3727 N N . LYS A 1 462 ? 7.938 27.516 8.039 1 84.5 462 LYS A N 1
ATOM 3728 C CA . LYS A 1 462 ? 6.926 27.375 9.078 1 84.5 462 LYS A CA 1
ATOM 3729 C C . LYS A 1 462 ? 6.855 25.938 9.602 1 84.5 462 LYS A C 1
ATOM 3731 O O . LYS A 1 462 ? 6.359 25.703 10.703 1 84.5 462 LYS A O 1
ATOM 3736 N N . ASP A 1 463 ? 7.34 25.094 8.781 1 90.12 463 ASP A N 1
ATOM 3737 C CA . ASP A 1 463 ? 7.328 23.688 9.172 1 90.12 463 ASP A CA 1
ATOM 3738 C C . ASP A 1 463 ? 8.336 23.422 10.289 1 90.12 463 ASP A C 1
ATOM 3740 O O . ASP A 1 463 ? 8.258 22.391 10.977 1 90.12 463 ASP A O 1
ATOM 3744 N N . PHE A 1 464 ? 9.25 24.312 10.445 1 90.12 464 PHE A N 1
ATOM 3745 C CA . PHE A 1 464 ? 10.289 24.156 11.453 1 90.12 464 PHE A CA 1
ATOM 3746 C C . PHE A 1 464 ? 10.109 25.156 12.586 1 90.12 464 PHE A C 1
ATOM 3748 O O . PHE A 1 464 ? 11.047 25.875 12.953 1 90.12 464 PHE A O 1
ATOM 3755 N N . ASP A 1 465 ? 8.953 25.109 13.211 1 86.12 465 ASP A N 1
ATOM 3756 C CA . ASP A 1 465 ? 8.617 26.031 14.289 1 86.12 465 ASP A CA 1
ATOM 3757 C C . ASP A 1 465 ? 9.172 25.547 15.625 1 86.12 465 ASP A C 1
ATOM 3759 O O . ASP A 1 465 ? 8.781 24.484 16.109 1 86.12 465 ASP A O 1
ATOM 3763 N N . THR A 1 466 ? 10.008 26.281 16.25 1 84.44 466 THR A N 1
ATOM 3764 C CA . THR A 1 466 ? 10.586 25.938 17.547 1 84.44 466 THR A CA 1
ATOM 3765 C C . THR A 1 466 ? 10.227 26.969 18.594 1 84.44 466 THR A C 1
ATOM 3767 O O . THR A 1 466 ? 10.844 27.031 19.656 1 84.44 466 THR A O 1
ATOM 3770 N N . SER A 1 467 ? 9.258 27.75 18.328 1 77.12 467 SER A N 1
ATOM 3771 C CA . SER A 1 467 ? 8.922 28.875 19.188 1 77.12 467 SER A CA 1
ATOM 3772 C C . SER A 1 467 ? 8.508 28.406 20.578 1 77.12 467 SER A C 1
ATOM 3774 O O . SER A 1 467 ? 8.75 29.078 21.578 1 77.12 467 SER A O 1
ATOM 3776 N N . ALA A 1 468 ? 8 27.234 20.609 1 74.69 468 ALA A N 1
ATOM 3777 C CA . ALA A 1 468 ? 7.52 26.703 21.891 1 74.69 468 ALA A CA 1
ATOM 3778 C C . ALA A 1 468 ? 8.68 26.391 22.828 1 74.69 468 ALA A C 1
ATOM 3780 O O . ALA A 1 468 ? 8.484 26.266 24.047 1 74.69 468 ALA A O 1
ATOM 3781 N N . CYS A 1 469 ? 9.828 26.281 22.312 1 79.06 469 CYS A N 1
ATOM 3782 C CA . CYS A 1 469 ? 10.977 25.875 23.109 1 79.06 469 CYS A CA 1
ATOM 3783 C C . CYS A 1 469 ? 11.664 27.094 23.734 1 79.06 469 CYS A C 1
ATOM 3785 O O . CYS A 1 469 ? 12.578 26.938 24.547 1 79.06 469 CYS A O 1
ATOM 3787 N N . TYR A 1 470 ? 11.258 28.188 23.391 1 74.31 470 TYR A N 1
ATOM 3788 C CA . TYR A 1 470 ? 11.914 29.391 23.891 1 74.31 470 TYR A CA 1
ATOM 3789 C C . TYR A 1 470 ? 10.977 30.188 24.797 1 74.31 470 TYR A C 1
ATOM 3791 O O . TYR A 1 470 ? 9.758 30.031 24.734 1 74.31 470 TYR A O 1
ATOM 3799 N N . ASN A 1 471 ? 11.688 30.797 25.656 1 59.47 471 ASN A N 1
ATOM 3800 C CA . ASN A 1 471 ? 10.945 31.641 26.578 1 59.47 471 ASN A CA 1
ATOM 3801 C C . ASN A 1 471 ? 10.258 32.781 25.875 1 59.47 471 ASN A C 1
ATOM 3803 O O . ASN A 1 471 ? 10.922 33.688 25.312 1 59.47 471 ASN A O 1
ATOM 3807 N N . GLN A 1 472 ? 9.031 32.75 25.844 1 59.69 472 GLN A N 1
ATOM 3808 C CA . GLN A 1 472 ? 8.211 33.719 25.094 1 59.69 472 GLN A CA 1
ATOM 3809 C C . GLN A 1 472 ? 8.367 35.125 25.641 1 59.69 472 GLN A C 1
ATOM 3811 O O . GLN A 1 472 ? 8.141 36.094 24.922 1 59.69 472 GLN A O 1
ATOM 3816 N N . THR A 1 473 ? 8.773 35.188 26.844 1 52.34 473 THR A N 1
ATOM 3817 C CA . THR A 1 473 ? 8.906 36.531 27.406 1 52.34 473 THR A CA 1
ATOM 3818 C C . THR A 1 473 ? 10.078 37.281 26.781 1 52.34 473 THR A C 1
ATOM 3820 O O . THR A 1 473 ? 10.164 38.5 26.875 1 52.34 473 THR A O 1
ATOM 3823 N N . ARG A 1 474 ? 10.859 36.594 26.125 1 59.81 474 ARG A N 1
ATOM 3824 C CA . ARG A 1 474 ? 12.039 37.219 25.547 1 59.81 474 ARG A CA 1
ATOM 3825 C C . ARG A 1 474 ? 11.891 37.375 24.047 1 59.81 474 ARG A C 1
ATOM 3827 O O . ARG A 1 474 ? 12.805 37.875 23.375 1 59.81 474 ARG A O 1
ATOM 3834 N N . GLU A 1 475 ? 10.852 37.031 23.578 1 71.25 475 GLU A N 1
ATOM 3835 C CA . GLU A 1 475 ? 10.625 37.156 22.141 1 71.25 475 GLU A CA 1
ATOM 3836 C C . GLU A 1 475 ? 10.266 38.594 21.766 1 71.25 475 GLU A C 1
ATOM 3838 O O . GLU A 1 475 ? 9.664 39.312 22.562 1 71.25 475 GLU A O 1
ATOM 3843 N N . ILE A 1 476 ? 10.828 39 20.641 1 76.06 476 ILE A N 1
ATOM 3844 C CA . ILE A 1 476 ? 10.398 40.25 20.047 1 76.06 476 ILE A CA 1
ATOM 3845 C C . ILE A 1 476 ? 9.273 40 19.047 1 76.06 476 ILE A C 1
ATOM 3847 O O . ILE A 1 476 ? 9.43 39.219 18.109 1 76.06 476 ILE A O 1
ATOM 3851 N N . VAL A 1 477 ? 8.164 40.594 19.359 1 79.44 477 VAL A N 1
ATOM 3852 C CA . VAL A 1 477 ? 7.055 40.562 18.422 1 79.44 477 VAL A CA 1
ATOM 3853 C C . VAL A 1 477 ? 6.887 41.938 17.766 1 79.44 477 VAL A C 1
ATOM 3855 O O . VAL A 1 477 ? 6.883 42.938 18.453 1 79.44 477 VAL A O 1
ATOM 3858 N N . PHE A 1 478 ? 6.867 41.906 16.484 1 80.88 478 PHE A N 1
ATOM 3859 C CA . PHE A 1 478 ? 6.789 43.188 15.812 1 80.88 478 PHE A CA 1
ATOM 3860 C C . PHE A 1 478 ? 5.844 43.125 14.617 1 80.88 478 PHE A C 1
ATOM 3862 O O . PHE A 1 478 ? 5.438 42.031 14.203 1 80.88 478 PHE A O 1
ATOM 3869 N N . LYS A 1 479 ? 5.441 44.219 14.18 1 82.38 479 LYS A N 1
ATOM 3870 C CA . LYS A 1 479 ? 4.586 44.438 13.016 1 82.38 479 LYS A CA 1
ATOM 3871 C C . LYS A 1 479 ? 5.207 45.438 12.055 1 82.38 479 LYS A C 1
ATOM 3873 O O . LYS A 1 479 ? 5.676 46.5 12.477 1 82.38 479 LYS A O 1
ATOM 3878 N N . ILE A 1 480 ? 5.32 45.062 10.789 1 83.31 480 ILE A N 1
ATOM 3879 C CA . ILE A 1 480 ? 5.781 45.969 9.75 1 83.31 480 ILE A CA 1
ATOM 3880 C C . ILE A 1 480 ? 4.641 46.281 8.781 1 83.31 480 ILE A C 1
ATOM 3882 O O . ILE A 1 480 ? 3.967 45.375 8.305 1 83.31 480 ILE A O 1
ATOM 3886 N N . ALA A 1 481 ? 4.453 47.531 8.531 1 83.81 481 ALA A N 1
ATOM 3887 C CA . ALA A 1 481 ? 3.422 47.969 7.594 1 83.81 481 ALA A CA 1
ATOM 3888 C C . ALA A 1 481 ? 4.035 48.375 6.266 1 83.81 481 ALA A C 1
ATOM 3890 O O . ALA A 1 481 ? 4.949 49.219 6.234 1 83.81 481 ALA A O 1
ATOM 3891 N N . PHE A 1 482 ? 3.566 47.75 5.242 1 83.06 482 PHE A N 1
ATOM 3892 C CA . PHE A 1 482 ? 3.973 48.094 3.889 1 83.06 482 PHE A CA 1
ATOM 3893 C C . PHE A 1 482 ? 2.842 48.812 3.158 1 83.06 482 PHE A C 1
ATOM 3895 O O . PHE A 1 482 ? 1.728 48.312 3.068 1 83.06 482 PHE A O 1
ATOM 3902 N N . LYS A 1 483 ? 3.164 49.969 2.703 1 80.94 483 LYS A N 1
ATOM 3903 C CA . LYS A 1 483 ? 2.16 50.688 1.919 1 80.94 483 LYS A CA 1
ATOM 3904 C C . LYS A 1 483 ? 1.99 50.062 0.54 1 80.94 483 LYS A C 1
ATOM 3906 O O . LYS A 1 483 ? 2.975 49.719 -0.114 1 80.94 483 LYS A O 1
ATOM 3911 N N . GLY A 1 484 ? 0.833 49.781 0.145 1 76.06 484 GLY A N 1
ATOM 3912 C CA . GLY A 1 484 ? 0.529 49.188 -1.151 1 76.06 484 GLY A CA 1
ATOM 3913 C C . GLY A 1 484 ? -0.732 48.344 -1.146 1 76.06 484 GLY A C 1
ATOM 3914 O O . GLY A 1 484 ? -1.346 48.125 -0.095 1 76.06 484 GLY A O 1
ATOM 3915 N N . GLN A 1 485 ? -1.143 47.938 -2.488 1 72.31 485 GLN A N 1
ATOM 3916 C CA . GLN A 1 485 ? -2.352 47.156 -2.648 1 72.31 485 GLN A CA 1
ATOM 3917 C C . GLN A 1 485 ? -2.043 45.656 -2.539 1 72.31 485 GLN A C 1
ATOM 3919 O O . GLN A 1 485 ? -1.009 45.188 -3.025 1 72.31 485 GLN A O 1
ATOM 3924 N N . TYR A 1 486 ? -2.881 45.031 -1.738 1 68.94 486 TYR A N 1
ATOM 3925 C CA . TYR A 1 486 ? -2.801 43.594 -1.589 1 68.94 486 TYR A CA 1
ATOM 3926 C C . TYR A 1 486 ? -3.121 42.875 -2.904 1 68.94 486 TYR A C 1
ATOM 3928 O O . TYR A 1 486 ? -4.18 43.094 -3.494 1 68.94 486 TYR A O 1
ATOM 3936 N N . ILE A 1 487 ? -2.031 42.219 -3.51 1 68.25 487 ILE A N 1
ATOM 3937 C CA . ILE A 1 487 ? -2.242 41.375 -4.684 1 68.25 487 ILE A CA 1
ATOM 3938 C C . ILE A 1 487 ? -2.246 39.906 -4.273 1 68.25 487 ILE A C 1
ATOM 3940 O O . ILE A 1 487 ? -1.189 39.312 -4.008 1 68.25 487 ILE A O 1
ATOM 3944 N N . PRO A 1 488 ? -3.393 39.219 -4.27 1 65.62 488 PRO A N 1
ATOM 3945 C CA . PRO A 1 488 ? -3.541 37.875 -3.74 1 65.62 488 PRO A CA 1
ATOM 3946 C C . PRO A 1 488 ? -2.602 36.875 -4.406 1 65.62 488 PRO A C 1
ATOM 3948 O O . PRO A 1 488 ? -2.041 36 -3.734 1 65.62 488 PRO A O 1
ATOM 3951 N N . SER A 1 489 ? -2.275 36.969 -5.699 1 64.69 489 SER A N 1
ATOM 3952 C CA . SER A 1 489 ? -1.482 36 -6.441 1 64.69 489 SER A CA 1
ATOM 3953 C C . SER A 1 489 ? -0.014 36.062 -6.035 1 64.69 489 SER A C 1
ATOM 3955 O O . SER A 1 489 ? 0.75 35.125 -6.309 1 64.69 489 SER A O 1
ATOM 3957 N N . LEU A 1 490 ? 0.344 37.094 -5.293 1 70.44 490 LEU A N 1
ATOM 3958 C CA . LEU A 1 490 ? 1.759 37.281 -4.992 1 70.44 490 LEU A CA 1
ATOM 3959 C C . LEU A 1 490 ? 2.021 37.125 -3.498 1 70.44 490 LEU A C 1
ATOM 3961 O O . LEU A 1 490 ? 3.148 37.312 -3.039 1 70.44 490 LEU A O 1
ATOM 3965 N N . ILE A 1 491 ? 1.09 36.719 -2.781 1 69.44 491 ILE A N 1
ATOM 3966 C CA . ILE A 1 491 ? 1.173 36.781 -1.325 1 69.44 491 ILE A CA 1
ATOM 3967 C C . ILE A 1 491 ? 2.201 35.75 -0.823 1 69.44 491 ILE A C 1
ATOM 3969 O O . ILE A 1 491 ? 2.953 36.031 0.112 1 69.44 491 ILE A O 1
ATOM 3973 N N . ASN A 1 492 ? 2.252 34.656 -1.465 1 69.88 492 ASN A N 1
ATOM 3974 C CA . ASN A 1 492 ? 3.227 33.656 -1.041 1 69.88 492 ASN A CA 1
ATOM 3975 C C . ASN A 1 492 ? 4.656 34.125 -1.327 1 69.88 492 ASN A C 1
ATOM 3977 O O . ASN A 1 492 ? 5.547 33.938 -0.499 1 69.88 492 ASN A O 1
ATOM 3981 N N . ALA A 1 493 ? 4.742 34.625 -2.475 1 74.75 493 ALA A N 1
ATOM 3982 C CA . ALA A 1 493 ? 6.059 35.125 -2.834 1 74.75 493 ALA A CA 1
ATOM 3983 C C . ALA A 1 493 ? 6.461 36.281 -1.919 1 74.75 493 ALA A C 1
ATOM 3985 O O . ALA A 1 493 ? 7.629 36.406 -1.529 1 74.75 493 ALA A O 1
ATOM 3986 N N . PHE A 1 494 ? 5.52 37.062 -1.606 1 81.62 494 PHE A N 1
ATOM 3987 C CA . PHE A 1 494 ? 5.777 38.188 -0.711 1 81.62 494 PHE A CA 1
ATOM 3988 C C . PHE A 1 494 ? 6.188 37.688 0.671 1 81.62 494 PHE A C 1
ATOM 3990 O O . PHE A 1 494 ? 7.145 38.219 1.261 1 81.62 494 PHE A O 1
ATOM 3997 N N . GLU A 1 495 ? 5.465 36.75 1.189 1 82.5 495 GLU A N 1
ATOM 3998 C CA . GLU A 1 495 ? 5.766 36.219 2.518 1 82.5 495 GLU A CA 1
ATOM 3999 C C . GLU A 1 495 ? 7.176 35.656 2.578 1 82.5 495 GLU A C 1
ATOM 4001 O O . GLU A 1 495 ? 7.922 35.938 3.52 1 82.5 495 GLU A O 1
ATOM 4006 N N . LYS A 1 496 ? 7.496 34.906 1.596 1 81.5 496 LYS A N 1
ATOM 4007 C CA . LYS A 1 496 ? 8.82 34.281 1.553 1 81.5 496 LYS A CA 1
ATOM 4008 C C . LYS A 1 496 ? 9.914 35.344 1.476 1 81.5 496 LYS A C 1
ATOM 4010 O O . LYS A 1 496 ? 10.938 35.25 2.16 1 81.5 496 LYS A O 1
ATOM 4015 N N . LYS A 1 497 ? 9.656 36.281 0.65 1 84.31 497 LYS A N 1
ATOM 4016 C CA . LYS A 1 497 ? 10.633 37.375 0.501 1 84.31 497 LYS A CA 1
ATOM 4017 C C . LYS A 1 497 ? 10.742 38.188 1.782 1 84.31 497 LYS A C 1
ATOM 4019 O O . LYS A 1 497 ? 11.844 38.562 2.191 1 84.31 497 LYS A O 1
ATOM 4024 N N . ALA A 1 498 ? 9.594 38.5 2.295 1 87.69 498 ALA A N 1
ATOM 4025 C CA . ALA A 1 498 ? 9.594 39.25 3.551 1 87.69 498 ALA A CA 1
ATOM 4026 C C . ALA A 1 498 ? 10.352 38.5 4.637 1 87.69 498 ALA A C 1
ATOM 4028 O O . ALA A 1 498 ? 11.125 39.094 5.391 1 87.69 498 ALA A O 1
ATOM 4029 N N . HIS A 1 499 ? 10.109 37.25 4.734 1 89.25 499 HIS A N 1
ATOM 4030 C CA . HIS A 1 499 ? 10.797 36.438 5.715 1 89.25 499 HIS A CA 1
ATOM 4031 C C . HIS A 1 499 ? 12.312 36.5 5.527 1 89.25 499 HIS A C 1
ATOM 4033 O O . HIS A 1 499 ? 13.047 36.688 6.496 1 89.25 499 HIS A O 1
ATOM 4039 N N . SER A 1 500 ? 12.727 36.375 4.312 1 87.88 500 SER A N 1
ATOM 4040 C CA . SER A 1 500 ? 14.156 36.406 4.004 1 87.88 500 SER A CA 1
ATOM 4041 C C . SER A 1 500 ? 14.758 37.781 4.309 1 87.88 500 SER A C 1
ATOM 4043 O O . SER A 1 500 ? 15.867 37.875 4.828 1 87.88 500 SER A O 1
ATOM 4045 N N . GLN A 1 501 ? 14.023 38.781 3.982 1 88.81 501 GLN A N 1
ATOM 4046 C CA . GLN A 1 501 ? 14.523 40.125 4.211 1 88.81 501 GLN A CA 1
ATOM 4047 C C . GLN A 1 501 ? 14.617 40.438 5.703 1 88.81 501 GLN A C 1
ATOM 4049 O O . GLN A 1 501 ? 15.555 41.094 6.145 1 88.81 501 GLN A O 1
ATOM 4054 N N . ILE A 1 502 ? 13.656 39.969 6.41 1 90.38 502 ILE A N 1
ATOM 4055 C CA . ILE A 1 502 ? 13.695 40.188 7.855 1 90.38 502 ILE A CA 1
ATOM 4056 C C . ILE A 1 502 ? 14.938 39.5 8.438 1 90.38 502 ILE A C 1
ATOM 4058 O O . ILE A 1 502 ? 15.633 40.094 9.266 1 90.38 502 ILE A O 1
ATOM 4062 N N . ALA A 1 503 ? 15.172 38.375 8.016 1 89.19 503 ALA A N 1
ATOM 4063 C CA . ALA A 1 503 ? 16.344 37.656 8.492 1 89.19 503 ALA A CA 1
ATOM 4064 C C . ALA A 1 503 ? 17.641 38.344 8.078 1 89.19 503 ALA A C 1
ATOM 4066 O O . ALA A 1 503 ? 18.562 38.5 8.883 1 89.19 503 ALA A O 1
ATOM 4067 N N . ASP A 1 504 ? 17.688 38.844 6.883 1 88.75 504 ASP A N 1
ATOM 4068 C CA . ASP A 1 504 ? 18.875 39.469 6.34 1 88.75 504 ASP A CA 1
ATOM 4069 C C . ASP A 1 504 ? 19.156 40.812 7.031 1 88.75 504 ASP A C 1
ATOM 4071 O O . ASP A 1 504 ? 20.281 41.094 7.434 1 88.75 504 ASP A O 1
ATOM 4075 N N . TYR A 1 505 ? 18.109 41.562 7.121 1 90.12 505 TYR A N 1
ATOM 4076 C CA . TYR A 1 505 ? 18.281 42.875 7.723 1 90.12 505 TYR A CA 1
ATOM 4077 C C . TYR A 1 505 ? 18.531 42.781 9.219 1 90.12 505 TYR A C 1
ATOM 4079 O O . TYR A 1 505 ? 19.234 43.594 9.805 1 90.12 505 TYR A O 1
ATOM 4087 N N . GLY A 1 506 ? 17.891 41.812 9.812 1 88.5 506 GLY A N 1
ATOM 4088 C CA . GLY A 1 506 ? 18.156 41.531 11.219 1 88.5 506 GLY A CA 1
ATOM 4089 C C . GLY A 1 506 ? 19.484 40.844 11.453 1 88.5 506 GLY A C 1
ATOM 4090 O O . GLY A 1 506 ? 19.984 40.812 12.586 1 88.5 506 GLY A O 1
ATOM 4091 N N . LYS A 1 507 ? 20.078 40.312 10.406 1 86.81 507 LYS A N 1
ATOM 4092 C CA . LYS A 1 507 ? 21.328 39.562 10.445 1 86.81 507 LYS A CA 1
ATOM 4093 C C . LYS A 1 507 ? 21.219 38.344 11.352 1 86.81 507 LYS A C 1
ATOM 4095 O O . LYS A 1 507 ? 22.078 38.125 12.211 1 86.81 507 LYS A O 1
ATOM 4100 N N . VAL A 1 508 ? 20.203 37.719 11.219 1 87.06 508 VAL A N 1
ATOM 4101 C CA . VAL A 1 508 ? 19.969 36.5 11.977 1 87.06 508 VAL A CA 1
ATOM 4102 C C . VAL A 1 508 ? 19.672 35.344 11.016 1 87.06 508 VAL A C 1
ATOM 4104 O O . VAL A 1 508 ? 19.328 35.562 9.852 1 87.06 508 VAL A O 1
ATOM 4107 N N . ASN A 1 509 ? 19.844 34.156 11.547 1 83.25 509 ASN A N 1
ATOM 4108 C CA . ASN A 1 509 ? 19.406 32.969 10.797 1 83.25 509 ASN A CA 1
ATOM 4109 C C . ASN A 1 509 ? 17.891 33 10.578 1 83.25 509 ASN A C 1
ATOM 4111 O O . ASN A 1 509 ? 17.141 33.375 11.477 1 83.25 509 ASN A O 1
ATOM 4115 N N . PRO A 1 510 ? 17.5 32.656 9.383 1 84.44 510 PRO A N 1
ATOM 4116 C CA . PRO A 1 510 ? 16.062 32.688 9.086 1 84.44 510 PRO A CA 1
ATOM 4117 C C . PRO A 1 510 ? 15.25 31.859 10.086 1 84.44 510 PRO A C 1
ATOM 4119 O O . PRO A 1 510 ? 14.078 32.156 10.32 1 84.44 510 PRO A O 1
ATOM 4122 N N . PHE A 1 511 ? 15.867 31.016 10.734 1 84.94 511 PHE A N 1
ATOM 4123 C CA . PHE A 1 511 ? 15.164 30.141 11.664 1 84.94 511 PHE A CA 1
ATOM 4124 C C . PHE A 1 511 ? 14.703 30.922 12.898 1 84.94 511 PHE A C 1
ATOM 4126 O O . PHE A 1 511 ? 13.766 30.516 13.578 1 84.94 511 PHE A O 1
ATOM 4133 N N . ARG A 1 512 ? 15.289 31.969 13.156 1 87.5 512 ARG A N 1
ATOM 4134 C CA . ARG A 1 512 ? 14.938 32.75 14.336 1 87.5 512 ARG A CA 1
ATOM 4135 C C . ARG A 1 512 ? 13.703 33.625 14.062 1 87.5 512 ARG A C 1
ATOM 4137 O O . ARG A 1 512 ? 13.102 34.156 15 1 87.5 512 ARG A O 1
ATOM 4144 N N . VAL A 1 513 ? 13.406 33.781 12.766 1 88.62 513 VAL A N 1
ATOM 4145 C CA . VAL A 1 513 ? 12.195 34.5 12.406 1 88.62 513 VAL A CA 1
ATOM 4146 C C . VAL A 1 513 ? 11 33.531 12.43 1 88.62 513 VAL A C 1
ATOM 4148 O O . VAL A 1 513 ? 10.906 32.625 11.594 1 88.62 513 VAL A O 1
ATOM 4151 N N . GLN A 1 514 ? 10.148 33.75 13.32 1 84.94 514 GLN A N 1
ATOM 4152 C CA . GLN A 1 514 ? 9.039 32.812 13.5 1 84.94 514 GLN A CA 1
ATOM 4153 C C . GLN A 1 514 ? 7.703 33.531 13.562 1 84.94 514 GLN A C 1
ATOM 4155 O O . GLN A 1 514 ? 7.664 34.781 13.516 1 84.94 514 GLN A O 1
ATOM 4160 N N . ASN A 1 515 ? 6.535 32.781 13.5 1 76.12 515 ASN A N 1
ATOM 4161 C CA . ASN A 1 515 ? 5.164 33.25 13.68 1 76.12 515 ASN A CA 1
ATOM 4162 C C . ASN A 1 515 ? 4.812 34.344 12.68 1 76.12 515 ASN A C 1
ATOM 4164 O O . ASN A 1 515 ? 4.191 35.344 13.047 1 76.12 515 ASN A O 1
ATOM 4168 N N . MET A 1 516 ? 5.289 34.125 11.531 1 81 516 MET A N 1
ATOM 4169 C CA . MET A 1 516 ? 5.008 35.125 10.516 1 81 516 MET A CA 1
ATOM 4170 C C . MET A 1 516 ? 3.605 34.938 9.938 1 81 516 MET A C 1
ATOM 4172 O O . MET A 1 516 ? 3.197 33.812 9.633 1 81 516 MET A O 1
ATOM 4176 N N . HIS A 1 517 ? 2.865 35.938 9.875 1 75.56 517 HIS A N 1
ATOM 4177 C CA . HIS A 1 517 ? 1.578 35.969 9.188 1 75.56 517 HIS A CA 1
ATOM 4178 C C . HIS A 1 517 ? 1.296 37.344 8.578 1 75.56 517 HIS A C 1
ATOM 4180 O O . HIS A 1 517 ? 1.876 38.344 9.008 1 75.56 517 HIS A O 1
ATOM 4186 N N . LEU A 1 518 ? 0.486 37.344 7.547 1 76.31 518 LEU A N 1
ATOM 4187 C CA . LEU A 1 518 ? 0.18 38.562 6.801 1 76.31 518 LEU A CA 1
ATOM 4188 C C . LEU A 1 518 ? -1.289 38.938 6.957 1 76.31 518 LEU A C 1
ATOM 4190 O O . LEU A 1 518 ? -2.16 38.062 6.988 1 76.31 518 LEU A O 1
ATOM 4194 N N . THR A 1 519 ? -1.469 40.188 7.156 1 70.69 519 THR A N 1
ATOM 4195 C CA . THR A 1 519 ? -2.801 40.781 7.066 1 70.69 519 THR A CA 1
ATOM 4196 C C . THR A 1 519 ? -2.797 42 6.148 1 70.69 519 THR A C 1
ATOM 4198 O O . THR A 1 519 ? -1.732 42.469 5.75 1 70.69 519 THR A O 1
ATOM 4201 N N . TYR A 1 520 ? -3.963 42.281 5.594 1 72.69 520 TYR A N 1
ATOM 4202 C CA . TYR A 1 520 ? -3.984 43.406 4.668 1 72.69 520 TYR A CA 1
ATOM 4203 C C . TYR A 1 520 ? -5.277 44.219 4.805 1 72.69 520 TYR A C 1
ATOM 4205 O O . TYR A 1 520 ? -6.285 43.688 5.293 1 72.69 520 TYR A O 1
ATOM 4213 N N . ASP A 1 521 ? -5.16 45.438 4.621 1 73.31 521 ASP A N 1
ATOM 4214 C CA . ASP A 1 521 ? -6.316 46.312 4.391 1 73.31 521 ASP A CA 1
ATOM 4215 C C . ASP A 1 521 ? -6.219 47 3.039 1 73.31 521 ASP A C 1
ATOM 4217 O O . ASP A 1 521 ? -5.469 46.562 2.162 1 73.31 521 ASP A O 1
ATOM 4221 N N . ASP A 1 522 ? -7.094 47.969 2.775 1 73.69 522 ASP A N 1
ATOM 4222 C CA . ASP A 1 522 ? -7.18 48.625 1.465 1 73.69 522 ASP A CA 1
ATOM 4223 C C . ASP A 1 522 ? -5.883 49.344 1.119 1 73.69 522 ASP A C 1
ATOM 4225 O O . ASP A 1 522 ? -5.52 49.469 -0.053 1 73.69 522 ASP A O 1
ATOM 4229 N N . ASP A 1 523 ? -5.137 49.781 2.178 1 79.31 523 ASP A N 1
ATOM 4230 C CA . ASP A 1 523 ? -4.02 50.688 1.901 1 79.31 523 ASP A CA 1
ATOM 4231 C C . ASP A 1 523 ? -2.689 50.031 2.281 1 79.31 523 ASP A C 1
ATOM 4233 O O . ASP A 1 523 ? -1.63 50.469 1.827 1 79.31 523 ASP A O 1
ATOM 4237 N N . TYR A 1 524 ? -2.766 49 3.176 1 78.38 524 TYR A N 1
ATOM 4238 C CA . TYR A 1 524 ? -1.515 48.5 3.73 1 78.38 524 TYR A CA 1
ATOM 4239 C C . TYR A 1 524 ? -1.517 46.969 3.783 1 78.38 524 TYR A C 1
ATOM 4241 O O . TYR A 1 524 ? -2.57 46.344 3.938 1 78.38 524 TYR A O 1
ATOM 4249 N N . VAL A 1 525 ? -0.236 46.438 3.59 1 80.81 525 VAL A N 1
ATOM 4250 C CA . VAL A 1 525 ? 0.036 45.031 3.93 1 80.81 525 VAL A CA 1
ATOM 4251 C C . VAL A 1 525 ? 0.859 44.969 5.215 1 80.81 525 VAL A C 1
ATOM 4253 O O . VAL A 1 525 ? 1.891 45.625 5.332 1 80.81 525 VAL A O 1
ATOM 4256 N N . PHE A 1 526 ? 0.373 44.25 6.145 1 78.5 526 PHE A N 1
ATOM 4257 C CA . PHE A 1 526 ? 1.029 44.125 7.441 1 78.5 526 PHE A CA 1
ATOM 4258 C C . PHE A 1 526 ? 1.705 42.781 7.586 1 78.5 526 PHE A C 1
ATOM 4260 O O . PHE A 1 526 ? 1.088 41.75 7.332 1 78.5 526 PHE A O 1
ATOM 4267 N N . VAL A 1 527 ? 2.973 42.812 7.961 1 84.12 527 VAL A N 1
ATOM 4268 C CA . VAL A 1 527 ? 3.721 41.625 8.266 1 84.12 527 VAL A CA 1
ATOM 4269 C C . VAL A 1 527 ? 3.963 41.531 9.773 1 84.12 527 VAL A C 1
ATOM 4271 O O . VAL A 1 527 ? 4.543 42.438 10.367 1 84.12 527 VAL A O 1
ATOM 4274 N N . PHE A 1 528 ? 3.424 40.469 10.32 1 79.5 528 PHE A N 1
ATOM 4275 C CA . PHE A 1 528 ? 3.721 40.125 11.711 1 79.5 528 PHE A CA 1
ATOM 4276 C C . PHE A 1 528 ? 4.785 39.062 11.805 1 79.5 528 PHE A C 1
ATOM 4278 O O . PHE A 1 528 ? 4.773 38.094 11.023 1 79.5 528 PHE A O 1
ATOM 4285 N N . ALA A 1 529 ? 5.719 39.188 12.742 1 84.94 529 ALA A N 1
ATOM 4286 C CA . ALA A 1 529 ? 6.734 38.156 12.961 1 84.94 529 ALA A CA 1
ATOM 4287 C C . ALA A 1 529 ? 7.332 38.281 14.367 1 84.94 529 ALA A C 1
ATOM 4289 O O . ALA A 1 529 ? 7.109 39.25 15.062 1 84.94 529 ALA A O 1
ATOM 4290 N N . SER A 1 530 ? 7.895 37.281 14.75 1 83.94 530 SER A N 1
ATOM 4291 C CA . SER A 1 530 ? 8.648 37.281 16 1 83.94 530 SER A CA 1
ATOM 4292 C C . SER A 1 530 ? 10.086 36.812 15.773 1 83.94 530 SER A C 1
ATOM 4294 O O . SER A 1 530 ? 10.367 36.094 14.828 1 83.94 530 SER A O 1
ATOM 4296 N N . ILE A 1 531 ? 10.914 37.344 16.562 1 87.88 531 ILE A N 1
ATOM 4297 C CA . ILE A 1 531 ? 12.28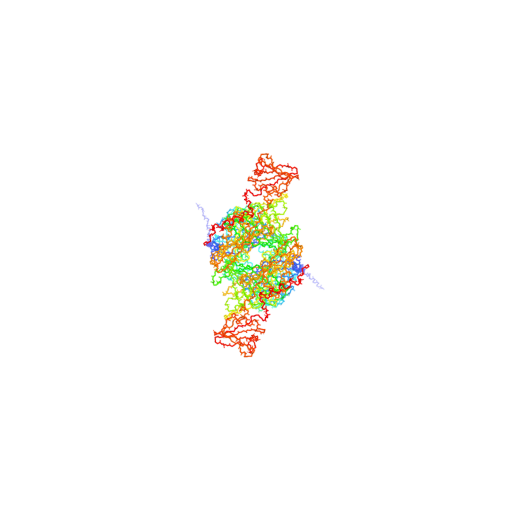9 36.844 16.609 1 87.88 531 ILE A CA 1
ATOM 4298 C C . ILE A 1 531 ? 12.508 36.094 17.922 1 87.88 531 ILE A C 1
ATOM 4300 O O . ILE A 1 531 ? 12.352 36.625 19 1 87.88 531 ILE A O 1
ATOM 4304 N N . ILE A 1 532 ? 12.898 34.875 17.734 1 86 532 ILE A N 1
ATOM 4305 C CA . ILE A 1 532 ? 13.133 34.062 18.906 1 86 532 ILE A CA 1
ATOM 4306 C C . ILE A 1 532 ? 14.602 34.125 19.312 1 86 532 ILE A C 1
ATOM 4308 O O . ILE A 1 532 ? 15.445 34.562 18.516 1 86 532 ILE A O 1
ATOM 4312 N N . ASP A 1 533 ? 14.836 33.625 20.5 1 82.69 533 ASP A N 1
ATOM 4313 C CA . ASP A 1 533 ? 16.203 33.625 21.016 1 82.69 533 ASP A CA 1
ATOM 4314 C C . ASP A 1 533 ? 17.078 32.656 20.188 1 82.69 533 ASP A C 1
ATOM 4316 O O . ASP A 1 533 ? 16.562 31.719 19.578 1 82.69 533 ASP A O 1
ATOM 4320 N N . PRO A 1 534 ? 18.344 33.031 20.156 1 80.19 534 PRO A N 1
ATOM 4321 C CA . PRO A 1 534 ? 19.234 32.031 19.547 1 80.19 534 PRO A CA 1
ATOM 4322 C C . PRO A 1 534 ? 19.234 30.703 20.297 1 80.19 534 PRO A C 1
ATOM 4324 O O . PRO A 1 534 ? 18.75 30.625 21.422 1 80.19 534 PRO A O 1
ATOM 4327 N N . ALA A 1 535 ? 19.812 29.734 19.625 1 82.44 535 ALA A N 1
ATOM 4328 C CA . ALA A 1 535 ? 19.953 28.422 20.25 1 82.44 535 ALA A CA 1
ATOM 4329 C C . ALA A 1 535 ? 20.703 28.531 21.578 1 82.44 535 ALA A C 1
ATOM 4331 O O . ALA A 1 535 ? 21.688 29.281 21.672 1 82.44 535 ALA A O 1
ATOM 4332 N N . PRO A 1 536 ? 20.266 27.781 22.516 1 82.19 536 PRO A N 1
ATOM 4333 C CA . PRO A 1 536 ? 21.031 27.781 23.75 1 82.19 536 PRO A CA 1
ATOM 4334 C C . PRO A 1 536 ? 22.5 27.422 23.531 1 82.19 536 PRO A C 1
ATOM 4336 O O . PRO A 1 536 ? 22.797 26.406 22.891 1 82.19 536 PRO A O 1
ATOM 4339 N N . PRO A 1 537 ? 23.312 28.188 24.094 1 82.62 537 PRO A N 1
ATOM 4340 C CA . PRO A 1 537 ? 24.734 28 23.781 1 82.62 537 PRO A CA 1
ATOM 4341 C C . PRO A 1 537 ? 25.234 26.609 24.156 1 82.62 537 PRO A C 1
ATOM 4343 O O . PRO A 1 537 ? 26.125 26.062 23.484 1 82.62 537 PRO A O 1
ATOM 4346 N N . GLU A 1 538 ? 24.781 26.062 25.156 1 84.75 538 GLU A N 1
ATOM 4347 C CA . GLU A 1 538 ? 25.266 24.75 25.609 1 84.75 538 GLU A CA 1
ATOM 4348 C C . GLU A 1 538 ? 24.969 23.672 24.562 1 84.75 538 GLU A C 1
ATOM 4350 O O . GLU A 1 538 ? 25.672 22.656 24.5 1 84.75 538 GLU A O 1
ATOM 4355 N N . THR A 1 539 ? 24 23.859 23.766 1 84.06 539 THR A N 1
ATOM 4356 C CA . THR A 1 539 ? 23.594 22.844 22.797 1 84.06 539 THR A CA 1
ATOM 4357 C C . THR A 1 539 ? 24.531 22.859 21.594 1 84.06 539 THR A C 1
ATOM 4359 O O . THR A 1 539 ? 24.531 21.906 20.797 1 84.06 539 THR A O 1
ATOM 4362 N N . LEU A 1 540 ? 25.312 23.812 21.516 1 85.06 540 LEU A N 1
ATOM 4363 C CA . LEU A 1 540 ? 26.25 23.906 20.391 1 85.06 540 LEU A CA 1
ATOM 4364 C C . LEU A 1 540 ? 27.453 23 20.609 1 85.06 540 LEU A C 1
ATOM 4366 O O . LEU A 1 540 ? 28.281 22.828 19.703 1 85.06 540 LEU A O 1
ATOM 4370 N N . PHE A 1 541 ? 27.531 22.453 21.719 1 84.44 541 PHE A N 1
ATOM 4371 C CA . PHE A 1 541 ? 28.719 21.688 22.062 1 84.44 541 PHE A CA 1
ATOM 4372 C C . PHE A 1 541 ? 28.344 20.266 22.469 1 84.44 541 PHE A C 1
ATOM 4374 O O . PHE A 1 541 ? 27.328 20.047 23.109 1 84.44 541 PHE A O 1
ATOM 4381 N N . THR A 1 542 ? 29.203 19.344 22.047 1 84.94 542 THR A N 1
ATOM 4382 C CA . THR A 1 542 ? 29.062 17.938 22.438 1 84.94 542 THR A CA 1
ATOM 4383 C C . THR A 1 542 ? 29.922 17.641 23.672 1 84.94 542 THR A C 1
ATOM 4385 O O . THR A 1 542 ? 31.109 17.969 23.703 1 84.94 542 THR A O 1
ATOM 4388 N N . LEU A 1 543 ? 29.328 16.984 24.578 1 87.38 543 LEU A N 1
ATOM 4389 C CA . LEU A 1 543 ? 30 16.656 25.828 1 87.38 543 LEU A CA 1
ATOM 4390 C C . LEU A 1 543 ? 30.875 15.414 25.656 1 87.38 543 LEU A C 1
ATOM 4392 O O . LEU A 1 543 ? 30.438 14.398 25.141 1 87.38 543 LEU A O 1
ATOM 4396 N N . HIS A 1 544 ? 32.094 15.586 25.938 1 86.06 544 HIS A N 1
ATOM 4397 C CA . HIS A 1 544 ? 33.031 14.484 26.172 1 86.06 544 HIS A CA 1
ATOM 4398 C C . HIS A 1 544 ? 33.406 14.383 27.641 1 86.06 544 HIS A C 1
ATOM 4400 O O . HIS A 1 544 ? 34.25 15.117 28.125 1 86.06 544 HIS A O 1
ATOM 4406 N N . GLU A 1 545 ? 32.844 13.406 28.234 1 88.81 545 GLU A N 1
ATOM 4407 C CA . GLU A 1 545 ? 32.938 13.289 29.688 1 88.81 545 GLU A CA 1
ATOM 4408 C C . GLU A 1 545 ? 34.344 12.891 30.125 1 88.81 545 GLU A C 1
ATOM 4410 O O . GLU A 1 545 ? 34.938 11.992 29.531 1 88.81 545 GLU A O 1
ATOM 4415 N N . ASN A 1 546 ? 34.875 13.555 31.078 1 91.44 546 ASN A N 1
ATOM 4416 C CA . ASN A 1 546 ? 36.156 13.273 31.719 1 91.44 546 ASN A CA 1
ATOM 4417 C C . ASN A 1 546 ? 37.312 13.305 30.703 1 91.44 546 ASN A C 1
ATOM 4419 O O . ASN A 1 546 ? 38.156 12.422 30.703 1 91.44 546 ASN A O 1
ATOM 4423 N N . LYS A 1 547 ? 37.125 14.297 29.844 1 89.88 547 LYS A N 1
ATOM 4424 C CA . LYS A 1 547 ? 38.156 14.461 28.828 1 89.88 547 LYS A CA 1
ATOM 4425 C C . LYS A 1 547 ? 38.656 15.906 28.781 1 89.88 547 LYS A C 1
ATOM 4427 O O . LYS A 1 547 ? 37.906 16.828 29.109 1 89.88 547 LYS A O 1
ATOM 4432 N N . MET A 1 548 ? 39.938 16.031 28.422 1 87.62 548 MET A N 1
ATOM 4433 C CA . MET A 1 548 ? 40.531 17.344 28.172 1 87.62 548 MET A CA 1
ATOM 4434 C C . MET A 1 548 ? 41.438 17.297 26.922 1 87.62 548 MET A C 1
ATOM 4436 O O . MET A 1 548 ? 41.875 16.234 26.516 1 87.62 548 MET A O 1
ATOM 4440 N N . ILE A 1 549 ? 41.5 18.391 26.312 1 86.06 549 ILE A N 1
ATOM 4441 C CA . ILE A 1 549 ? 42.344 18.453 25.141 1 86.06 549 ILE A CA 1
ATOM 4442 C C . ILE A 1 549 ? 43.812 18.312 25.531 1 86.06 549 ILE A C 1
ATOM 4444 O O . ILE A 1 549 ? 44.25 18.875 26.562 1 86.06 549 ILE A O 1
ATOM 4448 N N . LYS A 1 550 ? 44.562 17.594 24.766 1 81.75 550 LYS A N 1
ATOM 4449 C CA . LYS A 1 550 ? 45.969 17.312 25.062 1 81.75 550 LYS A CA 1
ATOM 4450 C C . LYS A 1 550 ? 46.844 18.562 24.891 1 81.75 550 LYS A C 1
ATOM 4452 O O . LYS A 1 550 ? 47.75 18.812 25.688 1 81.75 550 LYS A O 1
ATOM 4457 N N . SER A 1 551 ? 46.469 19.266 23.812 1 77.75 551 SER A N 1
ATOM 4458 C CA . SER A 1 551 ? 47.312 20.438 23.531 1 77.75 551 SER A CA 1
ATOM 4459 C C . SER A 1 551 ? 47.188 21.484 24.625 1 77.75 551 SER A C 1
ATOM 4461 O O . SER A 1 551 ? 46.062 21.781 25.078 1 77.75 551 SER A O 1
ATOM 4463 N N . LYS A 1 552 ? 48.312 21.953 25.062 1 71.62 552 LYS A N 1
ATOM 4464 C CA . LYS A 1 552 ? 48.312 23.016 26.062 1 71.62 552 LYS A CA 1
ATOM 4465 C C . LYS A 1 552 ? 48.406 24.391 25.406 1 71.62 552 LYS A C 1
ATOM 4467 O O . LYS A 1 552 ? 48.344 25.406 26.094 1 71.62 552 LYS A O 1
ATOM 4472 N N . THR A 1 553 ? 48.5 24.344 24.078 1 74.38 553 THR A N 1
ATOM 4473 C CA . THR A 1 553 ? 48.562 25.609 23.359 1 74.38 553 THR A CA 1
ATOM 4474 C C . THR A 1 553 ? 47.188 26.031 22.859 1 74.38 553 THR A C 1
ATOM 4476 O O . THR A 1 553 ? 46.281 25.219 22.812 1 74.38 553 THR A O 1
ATOM 4479 N N . ASN A 1 554 ? 46.906 27.406 22.891 1 76.44 554 ASN A N 1
ATOM 4480 C CA . ASN A 1 554 ? 45.688 27.984 22.312 1 76.44 554 ASN A CA 1
ATOM 4481 C C . ASN A 1 554 ? 44.5 27.828 23.25 1 76.44 554 ASN A C 1
ATOM 4483 O O . ASN A 1 554 ? 43.406 27.484 22.812 1 76.44 554 ASN A O 1
ATOM 4487 N N . ARG A 1 555 ? 44.906 27.641 24.469 1 83.62 555 ARG A N 1
ATOM 4488 C CA . ARG A 1 555 ? 43.906 27.609 25.547 1 83.62 555 ARG A CA 1
ATOM 4489 C C . ARG A 1 555 ? 43.844 28.922 26.297 1 83.62 555 ARG A C 1
ATOM 4491 O O . ARG A 1 555 ? 44.875 29.562 26.531 1 83.62 555 ARG A O 1
ATOM 4498 N N . ASN A 1 556 ? 42.656 29.422 26.453 1 82.62 556 ASN A N 1
ATOM 4499 C CA . ASN A 1 556 ? 42.438 30.641 27.219 1 82.62 556 ASN A CA 1
ATOM 4500 C C . ASN A 1 556 ? 41.625 30.375 28.484 1 82.62 556 ASN A C 1
ATOM 4502 O O . ASN A 1 556 ? 40.469 29.969 28.406 1 82.62 556 ASN A O 1
ATOM 4506 N N . LEU A 1 557 ? 42.375 30.5 29.562 1 76 557 LEU A N 1
ATOM 4507 C CA . LEU A 1 557 ? 41.688 30.359 30.844 1 76 557 LEU A CA 1
ATOM 4508 C C . LEU A 1 557 ? 40.75 31.531 31.109 1 76 557 LEU A C 1
ATOM 4510 O O . LEU A 1 557 ? 41.188 32.688 31.031 1 76 557 LEU A O 1
ATOM 4514 N N . MET A 1 558 ? 39.594 31.203 31.141 1 71.81 558 MET A N 1
ATOM 4515 C CA . MET A 1 558 ? 38.625 32.25 31.422 1 71.81 558 MET A CA 1
ATOM 4516 C C . MET A 1 558 ? 38.5 32.469 32.938 1 71.81 558 MET A C 1
ATOM 4518 O O . MET A 1 558 ? 39.438 32.25 33.688 1 71.81 558 MET A O 1
ATOM 4522 N N . PHE A 1 559 ? 37 32.562 33.562 1 69.81 559 PHE A N 1
ATOM 4523 C CA . PHE A 1 559 ? 36.719 32.938 34.938 1 69.81 559 PHE A CA 1
ATOM 4524 C C . PHE A 1 559 ? 36.469 31.703 35.781 1 69.81 559 PHE A C 1
ATOM 4526 O O . PHE A 1 559 ? 36.312 30.594 35.25 1 69.81 559 PHE A O 1
ATOM 4533 N N . LYS A 1 560 ? 36.656 31.859 37.188 1 72.25 560 LYS A N 1
ATOM 4534 C CA . LYS A 1 560 ? 36.312 30.875 38.188 1 72.25 560 LYS A CA 1
ATOM 4535 C C . LYS A 1 560 ? 34.812 30.938 38.531 1 72.25 560 LYS A C 1
ATOM 4537 O O . LYS A 1 560 ? 34.188 31.969 38.344 1 72.25 560 LYS A O 1
ATOM 4542 N N . LYS A 1 561 ? 34.062 29.734 38.844 1 81.25 561 LYS A N 1
ATOM 4543 C CA . LYS A 1 561 ? 32.688 29.484 39.25 1 81.25 561 LYS A CA 1
ATOM 4544 C C . LYS A 1 561 ? 31.703 29.641 38.094 1 81.25 561 LYS A C 1
ATOM 4546 O O . LYS A 1 561 ? 30.688 30.312 38.219 1 81.25 561 LYS A O 1
ATOM 4551 N N . MET A 1 562 ? 32.156 29.109 36.969 1 84.44 562 MET A N 1
ATOM 4552 C CA . MET A 1 562 ? 31.312 29.172 35.781 1 84.44 562 MET A CA 1
ATOM 4553 C C . MET A 1 562 ? 30.359 28 35.719 1 84.44 562 MET A C 1
ATOM 4555 O O . MET A 1 562 ? 30.688 26.891 36.125 1 84.44 562 MET A O 1
ATOM 4559 N N . THR A 1 563 ? 29.109 28.344 35.406 1 90.25 563 THR A N 1
ATOM 4560 C CA . THR A 1 563 ? 28.172 27.297 35.031 1 90.25 563 THR A CA 1
ATOM 4561 C C . THR A 1 563 ? 28.391 26.875 33.562 1 90.25 563 THR A C 1
ATOM 4563 O O . THR A 1 563 ? 29.109 27.516 32.812 1 90.25 563 THR A O 1
ATOM 4566 N N . LEU A 1 564 ? 27.875 25.719 33.25 1 90.5 564 LEU A N 1
ATOM 4567 C CA . LEU A 1 564 ? 27.969 25.219 31.891 1 90.5 564 LEU A CA 1
ATOM 4568 C C . LEU A 1 564 ? 27.484 26.266 30.891 1 90.5 564 LEU A C 1
ATOM 4570 O O . LEU A 1 564 ? 28.141 26.516 29.875 1 90.5 564 LEU A O 1
ATOM 4574 N N . ASN A 1 565 ? 26.375 26.891 31.188 1 87.25 565 ASN A N 1
ATOM 4575 C CA . ASN A 1 565 ? 25.781 27.891 30.297 1 87.25 565 ASN A CA 1
ATOM 4576 C C . ASN A 1 565 ? 26.719 29.078 30.109 1 87.25 565 ASN A C 1
ATOM 4578 O O . ASN A 1 565 ? 26.938 29.531 28.984 1 87.25 565 ASN A O 1
ATOM 4582 N N . LEU A 1 566 ? 27.25 29.547 31.156 1 88.94 566 LEU A N 1
ATOM 4583 C CA . LEU A 1 566 ? 28.094 30.734 31.094 1 88.94 566 LEU A CA 1
ATOM 4584 C C . LEU A 1 566 ? 29.391 30.422 30.344 1 88.94 566 LEU A C 1
ATOM 4586 O O . LEU A 1 566 ? 29.891 31.281 29.594 1 88.94 566 LEU A O 1
ATOM 4590 N N . CYS A 1 567 ? 29.922 29.281 30.625 1 91.31 567 CYS A N 1
ATOM 4591 C CA . CYS A 1 567 ? 31.125 28.906 29.906 1 91.31 567 CYS A CA 1
ATOM 4592 C C . CYS A 1 567 ? 30.844 28.797 28.406 1 91.31 567 CYS A C 1
ATOM 4594 O O . CYS A 1 567 ? 31.656 29.234 27.578 1 91.31 567 CYS A O 1
ATOM 4596 N N . ALA A 1 568 ? 29.75 28.203 28.078 1 89.75 568 ALA A N 1
ATOM 4597 C CA . ALA A 1 568 ? 29.344 28.062 26.688 1 89.75 568 ALA A CA 1
ATOM 4598 C C . ALA A 1 568 ? 29.172 29.422 26.031 1 89.75 568 ALA A C 1
ATOM 4600 O O . ALA A 1 568 ? 29.594 29.625 24.891 1 89.75 568 ALA A O 1
ATOM 4601 N N . VAL A 1 569 ? 28.562 30.312 26.734 1 85.56 569 VAL A N 1
ATOM 4602 C CA . VAL A 1 569 ? 28.359 31.672 26.219 1 85.56 569 VAL A CA 1
ATOM 4603 C C . VAL A 1 569 ? 29.703 32.312 25.922 1 85.56 569 VAL A C 1
ATOM 4605 O O . VAL A 1 569 ? 29.875 32.969 24.891 1 85.56 569 VAL A O 1
ATOM 4608 N N . ASN A 1 570 ? 30.609 32.188 26.844 1 86.88 570 ASN A N 1
ATOM 4609 C CA . ASN A 1 570 ? 31.938 32.75 26.672 1 86.88 570 ASN A CA 1
ATOM 4610 C C . ASN A 1 570 ? 32.625 32.188 25.438 1 86.88 570 ASN A C 1
ATOM 4612 O O . ASN A 1 570 ? 33.312 32.906 24.719 1 86.88 570 ASN A O 1
ATOM 4616 N N . CYS A 1 571 ? 32.438 31 25.266 1 88.62 571 CYS A N 1
ATOM 4617 C CA . CYS A 1 571 ? 33.062 30.391 24.094 1 88.62 571 CYS A CA 1
ATOM 4618 C C . CYS A 1 571 ? 32.438 30.906 22.812 1 88.62 571 CYS A C 1
ATOM 4620 O O . CYS A 1 571 ? 33.125 31.172 21.828 1 88.62 571 CYS A O 1
ATOM 4622 N N . VAL A 1 572 ? 31.141 30.984 22.766 1 85.06 572 VAL A N 1
ATOM 4623 C CA . VAL A 1 572 ? 30.422 31.438 21.578 1 85.06 572 VAL A CA 1
ATOM 4624 C C . VAL A 1 572 ? 30.812 32.875 21.25 1 85.06 572 VAL A C 1
ATOM 4626 O O . VAL A 1 572 ? 30.938 33.25 20.078 1 85.06 572 VAL A O 1
ATOM 4629 N N . GLU A 1 573 ? 31.047 33.656 22.25 1 81.56 573 GLU A N 1
ATOM 4630 C CA . GLU A 1 573 ? 31.375 35.062 22.078 1 81.56 573 GLU A CA 1
ATOM 4631 C C . GLU A 1 573 ? 32.844 35.219 21.688 1 81.56 573 GLU A C 1
ATOM 4633 O O . GLU A 1 573 ? 33.219 36.219 21.078 1 81.56 573 GLU A O 1
ATOM 4638 N N . TYR A 1 574 ? 33.594 34.25 22.094 1 82.75 574 TYR A N 1
ATOM 4639 C CA . TYR A 1 574 ? 35 34.312 21.781 1 82.75 574 TYR A CA 1
ATOM 4640 C C . TYR A 1 574 ? 35.281 33.844 20.359 1 82.75 574 TYR A C 1
ATOM 4642 O O . TYR A 1 574 ? 35.031 32.688 20.031 1 82.75 574 TYR A O 1
ATOM 4650 N N . SER A 1 575 ? 35.75 34.75 19.516 1 78.94 575 SER A N 1
ATOM 4651 C CA . SER A 1 575 ? 36 34.438 18.125 1 78.94 575 SER A CA 1
ATOM 4652 C C . SER A 1 575 ? 37.031 33.281 18.016 1 78.94 575 SER A C 1
ATOM 4654 O O . SER A 1 575 ? 38.125 33.375 18.609 1 78.94 575 SER A O 1
ATOM 4656 N N . GLY A 1 576 ? 36.656 32.25 17.359 1 78.75 576 GLY A N 1
ATOM 4657 C CA . GLY A 1 576 ? 37.594 31.156 17.078 1 78.75 576 GLY A CA 1
ATOM 4658 C C . GLY A 1 576 ? 37.5 30.047 18.109 1 78.75 576 GLY A C 1
ATOM 4659 O O . GLY A 1 576 ? 38.312 29.109 18.078 1 78.75 576 GLY A O 1
ATOM 4660 N N . CYS A 1 577 ? 36.594 30.172 18.984 1 87.25 577 CYS A N 1
ATOM 4661 C CA . CYS A 1 577 ? 36.469 29.125 19.984 1 87.25 577 CYS A CA 1
ATOM 4662 C C . CYS A 1 577 ? 35.844 27.875 19.391 1 87.25 577 CYS A C 1
ATOM 4664 O O . CYS A 1 577 ? 34.75 27.938 18.797 1 87.25 577 CYS A O 1
ATOM 4666 N N . TYR A 1 578 ? 36.531 26.719 19.594 1 88.75 578 TYR A N 1
ATOM 4667 C CA . TYR A 1 578 ? 36.031 25.453 19.047 1 88.75 578 TYR A CA 1
ATOM 4668 C C . TYR A 1 578 ? 35.656 24.5 20.172 1 88.75 578 TYR A C 1
ATOM 4670 O O . TYR A 1 578 ? 35.156 23.391 19.922 1 88.75 578 TYR A O 1
ATOM 4678 N N . GLY A 1 579 ? 35.875 24.938 21.391 1 89.62 579 GLY A N 1
ATOM 4679 C CA . GLY A 1 579 ? 35.5 24.125 22.531 1 89.62 579 GLY A CA 1
ATOM 4680 C C . GLY A 1 579 ? 35.938 24.719 23.859 1 89.62 579 GLY A C 1
ATOM 4681 O O . GLY A 1 579 ? 36.625 25.75 23.891 1 89.62 579 GLY A O 1
ATOM 4682 N N . PHE A 1 580 ? 35.469 24.078 24.938 1 91.38 580 PHE A N 1
ATOM 4683 C CA . PHE A 1 580 ? 35.875 24.531 26.266 1 91.38 580 PHE A CA 1
ATOM 4684 C C . PHE A 1 580 ? 35.938 23.359 27.25 1 91.38 580 PHE A C 1
ATOM 4686 O O . PHE A 1 580 ? 35.312 22.328 27.016 1 91.38 580 PHE A O 1
ATOM 4693 N N . GLU A 1 581 ? 36.688 23.562 28.219 1 92.31 581 GLU A N 1
ATOM 4694 C CA . GLU A 1 581 ? 36.781 22.656 29.359 1 92.31 581 GLU A CA 1
ATOM 4695 C C . GLU A 1 581 ? 36.125 23.25 30.594 1 92.31 581 GLU A C 1
ATOM 4697 O O . GLU A 1 581 ? 36.25 24.453 30.844 1 92.31 581 GLU A O 1
ATOM 4702 N N . LEU A 1 582 ? 35.344 22.391 31.156 1 93.5 582 LEU A N 1
ATOM 4703 C CA . LEU A 1 582 ? 34.719 22.812 32.406 1 93.5 582 LEU A CA 1
ATOM 4704 C C . LEU A 1 582 ? 35.031 21.797 33.531 1 93.5 582 LEU A C 1
ATOM 4706 O O . LEU A 1 582 ? 34.656 20.625 33.406 1 93.5 582 LEU A O 1
ATOM 4710 N N . THR A 1 583 ? 35.656 22.297 34.562 1 91 583 THR A N 1
ATOM 4711 C CA . THR A 1 583 ? 35.969 21.438 35.688 1 91 583 THR A CA 1
ATOM 4712 C C . THR A 1 583 ? 34.812 21.422 36.719 1 91 583 THR A C 1
ATOM 4714 O O . THR A 1 583 ? 33.938 22.281 36.688 1 91 583 THR A O 1
ATOM 4717 N N . ALA A 1 584 ? 34.844 20.406 37.562 1 88.31 584 ALA A N 1
ATOM 4718 C CA . ALA A 1 584 ? 33.812 20.234 38.594 1 88.31 584 ALA A CA 1
ATOM 4719 C C . ALA A 1 584 ? 33.75 21.453 39.5 1 88.31 584 ALA A C 1
ATOM 4721 O O . ALA A 1 584 ? 32.656 21.797 40 1 88.31 584 ALA A O 1
ATOM 4722 N N . ASP A 1 585 ? 34.875 22.234 39.688 1 83.75 585 ASP A N 1
ATOM 4723 C CA . ASP A 1 585 ? 34.938 23.406 40.531 1 83.75 585 ASP A CA 1
ATOM 4724 C C . ASP A 1 585 ? 34.531 24.656 39.781 1 83.75 585 ASP A C 1
ATOM 4726 O O . ASP A 1 585 ? 34.594 25.766 40.312 1 83.75 585 ASP A O 1
ATOM 4730 N N . GLY A 1 586 ? 34.188 24.516 38.469 1 89 586 GLY A N 1
ATOM 4731 C CA . GLY A 1 586 ? 33.656 25.625 37.719 1 89 586 GLY A CA 1
ATOM 4732 C C . GLY A 1 586 ? 34.719 26.406 36.969 1 89 586 GLY A C 1
ATOM 4733 O O . GLY A 1 586 ? 34.531 27.578 36.656 1 89 586 GLY A O 1
ATOM 4734 N N . VAL A 1 587 ? 35.906 25.844 36.812 1 90.19 587 VAL A N 1
ATOM 4735 C CA . VAL A 1 587 ? 36.938 26.516 36.031 1 90.19 587 VAL A CA 1
ATOM 4736 C C . VAL A 1 587 ? 36.688 26.281 34.531 1 90.19 587 VAL A C 1
ATOM 4738 O O . VAL A 1 587 ? 36.625 25.125 34.094 1 90.19 587 VAL A O 1
ATOM 4741 N N . CYS A 1 588 ? 36.5 27.359 33.812 1 93.94 588 CYS A N 1
ATOM 4742 C CA . CYS A 1 588 ? 36.219 27.297 32.375 1 93.94 588 CYS A CA 1
ATOM 4743 C C . CYS A 1 588 ? 37.469 27.672 31.578 1 93.94 588 CYS A C 1
ATOM 4745 O O . CYS A 1 588 ? 38.062 28.734 31.797 1 93.94 588 CYS A O 1
ATOM 4747 N N . THR A 1 589 ? 37.906 26.781 30.719 1 91.44 589 THR A N 1
ATOM 4748 C CA . THR A 1 589 ? 39 27.031 29.812 1 91.44 589 THR A CA 1
ATOM 4749 C C . THR A 1 589 ? 38.562 26.859 28.359 1 91.44 589 THR A C 1
ATOM 4751 O O . THR A 1 589 ? 38.125 25.781 27.953 1 91.44 589 THR A O 1
ATOM 4754 N N . ILE A 1 590 ? 38.688 27.906 27.594 1 91.88 590 ILE A N 1
ATOM 4755 C CA . ILE A 1 590 ? 38.281 27.875 26.188 1 91.88 590 ILE A CA 1
ATOM 4756 C C . ILE A 1 590 ? 39.469 27.453 25.312 1 91.88 590 ILE A C 1
ATOM 4758 O O . ILE A 1 590 ? 40.625 27.75 25.641 1 91.88 590 ILE A O 1
ATOM 4762 N N . THR A 1 591 ? 39.125 26.75 24.266 1 89.5 591 THR A N 1
ATOM 4763 C CA . THR A 1 591 ? 40.156 26.328 23.344 1 89.5 591 THR A CA 1
ATOM 4764 C C . THR A 1 591 ? 39.844 26.781 21.922 1 89.5 591 THR A C 1
ATOM 4766 O O . THR A 1 591 ? 38.656 26.75 21.516 1 89.5 591 THR A O 1
ATOM 4769 N N . THR A 1 592 ? 40.812 27.188 21.141 1 86.62 592 THR A N 1
ATOM 4770 C CA . THR A 1 592 ? 40.688 27.578 19.734 1 86.62 592 THR A CA 1
ATOM 4771 C C . THR A 1 592 ? 41.125 26.453 18.828 1 86.62 592 THR A C 1
ATOM 4773 O O . THR A 1 592 ? 41.125 26.594 17.594 1 86.62 592 THR A O 1
ATOM 4776 N N . MET A 1 593 ? 41.375 25.328 19.438 1 81.62 593 MET A N 1
ATOM 4777 C CA . MET A 1 593 ? 41.812 24.172 18.656 1 81.62 593 MET A CA 1
ATOM 4778 C C . MET A 1 593 ? 40.625 23.281 18.312 1 81.62 593 MET A C 1
ATOM 4780 O O . MET A 1 593 ? 39.781 22.984 19.172 1 81.62 593 MET A O 1
ATOM 4784 N N . VAL A 1 594 ? 40.656 22.938 17 1 79.31 594 VAL A N 1
ATOM 4785 C CA . VAL A 1 594 ? 39.625 22 16.547 1 79.31 594 VAL A CA 1
ATOM 4786 C C . VAL A 1 594 ? 39.969 20.594 17 1 79.31 594 VAL A C 1
ATOM 4788 O O . VAL A 1 594 ? 41.062 20.109 16.781 1 79.31 594 VAL A O 1
ATOM 4791 N N . PHE A 1 595 ? 38.969 20.031 17.672 1 75.56 595 PHE A N 1
ATOM 4792 C CA . PHE A 1 595 ? 39.094 18.641 18.078 1 75.56 595 PHE A CA 1
ATOM 4793 C C . PHE A 1 595 ? 39.219 17.734 16.859 1 75.56 595 PHE A C 1
ATOM 4795 O O . PHE A 1 595 ? 38.469 17.906 15.883 1 75.56 595 PHE A O 1
ATOM 4802 N N . SER A 1 596 ? 40.281 16.969 16.703 1 69.06 596 SER A N 1
ATOM 4803 C CA . SER A 1 596 ? 40.469 15.938 15.688 1 69.06 596 SER A CA 1
ATOM 4804 C C . SER A 1 596 ? 41 14.641 16.297 1 69.06 596 SER A C 1
ATOM 4806 O O . SER A 1 596 ? 41.969 14.664 17.062 1 69.06 596 SER A O 1
ATOM 4808 N N . GLU A 1 597 ? 40.375 13.609 16.016 1 64.75 597 GLU A N 1
ATOM 4809 C CA . GLU A 1 597 ? 40.875 12.312 16.484 1 64.75 597 GLU A CA 1
ATOM 4810 C C . GLU A 1 597 ? 42.156 11.922 15.789 1 64.75 597 GLU A C 1
ATOM 4812 O O . GLU A 1 597 ? 42.938 11.109 16.297 1 64.75 597 GLU A O 1
ATOM 4817 N N . GLN A 1 598 ? 42.312 12.484 14.672 1 61.53 598 GLN A N 1
ATOM 4818 C CA . GLN A 1 598 ? 43.438 12.07 13.836 1 61.53 598 GLN A CA 1
ATOM 4819 C C . GLN A 1 598 ? 44.719 12.844 14.203 1 61.53 598 GLN A C 1
ATOM 4821 O O . GLN A 1 598 ? 45.812 12.32 14.062 1 61.53 598 GLN A O 1
ATOM 4826 N N . LYS A 1 599 ? 44.594 14.023 14.586 1 66.88 599 LYS A N 1
ATOM 4827 C CA . LYS A 1 599 ? 45.75 14.828 14.875 1 66.88 599 LYS A CA 1
ATOM 4828 C C . LYS A 1 599 ? 46.156 14.734 16.344 1 66.88 599 LYS A C 1
ATOM 4830 O O . LYS A 1 599 ? 45.344 15.016 17.234 1 66.88 599 LYS A O 1
ATOM 4835 N N . SER A 1 600 ? 47.281 14.359 16.641 1 64.19 600 SER A N 1
ATOM 4836 C CA . SER A 1 600 ? 47.781 14.023 17.969 1 64.19 600 SER A CA 1
ATOM 4837 C C . SER A 1 600 ? 47.531 15.164 18.953 1 64.19 600 SER A C 1
ATOM 4839 O O . SER A 1 600 ? 47.094 14.938 20.078 1 64.19 600 SER A O 1
ATOM 4841 N N . ASP A 1 601 ? 47.812 16.391 18.578 1 65.81 601 ASP A N 1
ATOM 4842 C CA . ASP A 1 601 ? 47.719 17.516 19.5 1 65.81 601 ASP A CA 1
ATOM 4843 C C . ASP A 1 601 ? 46.281 17.922 19.734 1 65.81 601 ASP A C 1
ATOM 4845 O O . ASP A 1 601 ? 45.938 18.594 20.719 1 65.81 601 ASP A O 1
ATOM 4849 N N . SER A 1 602 ? 45.469 17.453 18.938 1 73.56 602 SER A N 1
ATOM 4850 C CA . SER A 1 602 ? 44.062 17.844 18.984 1 73.56 602 SER A CA 1
ATOM 4851 C C . SER A 1 602 ? 43.188 16.703 19.484 1 73.56 602 SER A C 1
ATOM 4853 O O . SER A 1 602 ? 41.969 16.797 19.438 1 73.56 602 SER A O 1
ATOM 4855 N N . GLN A 1 603 ? 43.906 15.742 20.094 1 80.62 603 GLN A N 1
ATOM 4856 C CA . GLN A 1 603 ? 43.188 14.609 20.641 1 80.62 603 GLN A CA 1
ATOM 4857 C C . GLN A 1 603 ? 42.75 14.875 22.078 1 80.62 603 GLN A C 1
ATOM 4859 O O . GLN A 1 603 ? 43.25 15.781 22.734 1 80.62 603 GLN A O 1
ATOM 4864 N N . LEU A 1 604 ? 41.812 14.094 22.516 1 86.19 604 LEU A N 1
ATOM 4865 C CA . LEU A 1 604 ? 41.344 14.203 23.891 1 86.19 604 LEU A CA 1
ATOM 4866 C C . LEU A 1 604 ? 42.062 13.211 24.797 1 86.19 604 LEU A C 1
ATOM 4868 O O . LEU A 1 604 ? 42.406 12.117 24.359 1 86.19 604 LEU A O 1
ATOM 4872 N N . GLN A 1 605 ? 42.531 13.672 25.922 1 85.19 605 GLN A N 1
ATOM 4873 C CA . GLN A 1 605 ? 43.094 12.812 26.953 1 85.19 605 GLN A CA 1
ATOM 4874 C C . GLN A 1 605 ? 42.188 12.727 28.156 1 85.19 605 GLN A C 1
ATOM 4876 O O . GLN A 1 605 ? 41.344 13.594 28.375 1 85.19 605 GLN A O 1
ATOM 4881 N N . ASP A 1 606 ? 42.375 11.648 28.891 1 88.75 606 ASP A N 1
ATOM 4882 C CA . ASP A 1 606 ? 41.562 11.422 30.078 1 88.75 606 ASP A CA 1
ATOM 4883 C C . ASP A 1 606 ? 41.875 12.438 31.172 1 88.75 606 ASP A C 1
ATOM 4885 O O . ASP A 1 606 ? 43.031 12.789 31.375 1 88.75 606 ASP A O 1
ATOM 4889 N N . SER A 1 607 ? 40.875 13.062 31.703 1 88.44 607 SER A N 1
ATOM 4890 C CA . SER A 1 607 ? 41.031 14 32.812 1 88.44 607 SER A CA 1
ATOM 4891 C C . SER A 1 607 ? 39.875 13.859 33.812 1 88.44 607 SER A C 1
ATOM 4893 O O . SER A 1 607 ? 38.719 14.188 33.5 1 88.44 607 SER A O 1
ATOM 4895 N N . GLN A 1 608 ? 40.281 13.367 35 1 86.06 608 GLN A N 1
ATOM 4896 C CA . GLN A 1 608 ? 39.25 13.156 36 1 86.06 608 GLN A CA 1
ATOM 4897 C C . GLN A 1 608 ? 38.656 14.484 36.469 1 86.06 608 GLN A C 1
ATOM 4899 O O . GLN A 1 608 ? 39.406 15.391 36.844 1 86.06 608 GLN A O 1
ATOM 4904 N N . GLY A 1 609 ? 37.406 14.695 36.438 1 88.19 609 GLY A N 1
ATOM 4905 C CA . GLY A 1 609 ? 36.688 15.852 36.938 1 88.19 609 GLY A CA 1
ATOM 4906 C C . GLY A 1 609 ? 36.562 16.984 35.938 1 88.19 609 GLY A C 1
ATOM 4907 O O . GLY A 1 609 ? 36.031 18.047 36.281 1 88.19 609 GLY A O 1
ATOM 4908 N N . THR A 1 610 ? 37.156 16.844 34.812 1 91 610 THR A N 1
ATOM 4909 C CA . THR A 1 610 ? 37.062 17.844 33.75 1 91 610 THR A CA 1
ATOM 4910 C C . THR A 1 610 ? 36.344 17.281 32.531 1 91 610 THR A C 1
ATOM 4912 O O . THR A 1 610 ? 36.656 16.172 32.094 1 91 610 THR A O 1
ATOM 4915 N N . ASN A 1 611 ? 35.375 18.016 32.156 1 92.62 611 ASN A N 1
ATOM 4916 C CA . ASN A 1 611 ? 34.656 17.656 30.922 1 92.62 611 ASN A CA 1
ATOM 4917 C C . ASN A 1 611 ? 35.062 18.562 29.75 1 92.62 611 ASN A C 1
ATOM 4919 O O . ASN A 1 611 ? 35.312 19.75 29.938 1 92.62 611 ASN A O 1
ATOM 4923 N N . PHE A 1 612 ? 35.156 18 28.672 1 90.5 612 PHE A N 1
ATOM 4924 C CA . PHE A 1 612 ? 35.406 18.766 27.453 1 90.5 612 PHE A CA 1
ATOM 4925 C C . PHE A 1 612 ? 34.156 18.859 26.594 1 90.5 612 PHE A C 1
ATOM 4927 O O . PHE A 1 612 ? 33.469 17.859 26.375 1 90.5 612 PHE A O 1
ATOM 4934 N N . TYR A 1 613 ? 33.844 20.047 26.234 1 90.06 613 TYR A N 1
ATOM 4935 C CA . TYR A 1 613 ? 32.75 20.328 25.312 1 90.06 613 TYR A CA 1
ATOM 4936 C C . TYR A 1 613 ? 33.281 20.812 23.969 1 90.06 613 TYR A C 1
ATOM 4938 O O . TYR A 1 613 ? 33.812 21.922 23.859 1 90.06 613 TYR A O 1
ATOM 4946 N N . ALA A 1 614 ? 33.125 19.969 22.953 1 87.19 614 ALA A N 1
ATOM 4947 C CA . ALA A 1 614 ? 33.594 20.312 21.594 1 87.19 614 ALA A CA 1
ATOM 4948 C C . ALA A 1 614 ? 32.438 20.859 20.75 1 87.19 614 ALA A C 1
ATOM 4950 O O . ALA A 1 614 ? 31.312 20.375 20.828 1 87.19 614 ALA A O 1
ATOM 4951 N N . ARG A 1 615 ? 32.719 21.844 20.047 1 84.12 615 ARG A N 1
ATOM 4952 C CA . ARG A 1 615 ? 31.688 22.375 19.141 1 84.12 615 ARG A CA 1
ATOM 4953 C C . ARG A 1 615 ? 31.203 21.297 18.188 1 84.12 615 ARG A C 1
ATOM 4955 O O . ARG A 1 615 ? 32 20.609 17.547 1 84.12 615 ARG A O 1
ATOM 4962 N N . THR A 1 616 ? 29.922 21.188 18.141 1 76.69 616 THR A N 1
ATOM 4963 C CA . THR A 1 616 ? 29.297 20.125 17.359 1 76.69 616 THR A CA 1
ATOM 4964 C C . THR A 1 616 ? 29.438 20.406 15.859 1 76.69 616 THR A C 1
ATOM 4966 O O . THR A 1 616 ? 29.75 19.5 15.078 1 76.69 616 THR A O 1
ATOM 4969 N N . ILE A 1 617 ? 29.094 21.625 15.516 1 76.31 617 ILE A N 1
ATOM 4970 C CA . ILE A 1 617 ? 29.25 22.062 14.133 1 76.31 617 ILE A CA 1
ATOM 4971 C C . ILE A 1 617 ? 30.328 23.141 14.047 1 76.31 617 ILE A C 1
ATOM 4973 O O . ILE A 1 617 ? 30.359 24.062 14.859 1 76.31 617 ILE A O 1
ATOM 4977 N N . MET A 1 618 ? 31.188 23 13.047 1 70.94 618 MET A N 1
ATOM 4978 C CA . MET A 1 618 ? 32.375 23.859 12.961 1 70.94 618 MET A CA 1
ATOM 4979 C C . MET A 1 618 ? 32 25.234 12.398 1 70.94 618 MET A C 1
ATOM 4981 O O . MET A 1 618 ? 32.812 26.172 12.461 1 70.94 618 MET A O 1
ATOM 4985 N N . HIS A 1 619 ? 30.781 25.344 12.031 1 65.06 619 HIS A N 1
ATOM 4986 C CA . HIS A 1 619 ? 30.406 26.641 11.5 1 65.06 619 HIS A CA 1
ATOM 4987 C C . HIS A 1 619 ? 30.047 27.609 12.617 1 65.06 619 HIS A C 1
ATOM 4989 O O . HIS A 1 619 ? 29.266 27.266 13.516 1 65.06 619 HIS A O 1
ATOM 4995 N N . HIS A 1 620 ? 30.812 28.766 12.664 1 64.25 620 HIS A N 1
ATOM 4996 C CA . HIS A 1 620 ? 30.562 29.797 13.672 1 64.25 620 HIS A CA 1
ATOM 4997 C C . HIS A 1 620 ? 29.359 30.641 13.312 1 64.25 620 HIS A C 1
ATOM 4999 O O . HIS A 1 620 ? 29.328 31.266 12.258 1 64.25 620 HIS A O 1
ATOM 5005 N N . ILE A 1 621 ? 28.312 30.375 14.008 1 63.16 621 ILE A N 1
ATOM 5006 C CA . ILE A 1 621 ? 27.141 31.219 13.805 1 63.16 621 ILE A CA 1
ATOM 5007 C C . ILE A 1 621 ? 27.141 32.375 14.812 1 63.16 621 ILE A C 1
ATOM 5009 O O . ILE A 1 621 ? 27.422 32.156 15.992 1 63.16 621 ILE A O 1
ATOM 5013 N N . LYS A 1 622 ? 27.109 33.562 14.234 1 62.59 622 LYS A N 1
ATOM 5014 C CA . LYS A 1 622 ? 27.078 34.719 15.102 1 62.59 622 LYS A CA 1
ATOM 5015 C C . LYS A 1 622 ? 25.797 34.75 15.938 1 62.59 622 LYS A C 1
ATOM 5017 O O . LYS A 1 622 ? 24.703 34.562 15.414 1 62.59 622 LYS A O 1
ATOM 5022 N N . TRP A 1 623 ? 26.031 34.906 17.172 1 70.94 623 TRP A N 1
ATOM 5023 C CA . TRP A 1 623 ? 24.938 35.031 18.141 1 70.94 623 TRP A CA 1
ATOM 5024 C C . TRP A 1 623 ? 24.5 36.469 18.281 1 70.94 623 TRP A C 1
ATOM 5026 O O . TRP A 1 623 ? 25.266 37.312 18.766 1 70.94 623 TRP A O 1
ATOM 5036 N N . GLU A 1 624 ? 23.484 36.875 17.594 1 77.69 624 GLU A N 1
ATOM 5037 C CA . GLU A 1 624 ? 22.953 38.219 17.75 1 77.69 624 GLU A CA 1
ATOM 5038 C C . GLU A 1 624 ? 21.828 38.281 18.797 1 77.69 624 GLU A C 1
ATOM 5040 O O . GLU A 1 624 ? 20.875 37.5 18.719 1 77.69 624 GLU A O 1
ATOM 5045 N N . SER A 1 625 ? 22.047 39.125 19.766 1 79.75 625 SER A N 1
ATOM 5046 C CA . SER A 1 625 ? 21 39.281 20.75 1 79.75 625 SER A CA 1
ATOM 5047 C C . SER A 1 625 ? 19.734 39.875 20.125 1 79.75 625 SER A C 1
ATOM 5049 O O . SER A 1 625 ? 19.797 40.562 19.125 1 79.75 625 SER A O 1
ATOM 5051 N N . ASN A 1 626 ? 18.594 39.594 20.781 1 85.81 626 ASN A N 1
ATOM 5052 C CA . ASN A 1 626 ? 17.328 40.094 20.266 1 85.81 626 ASN A CA 1
ATOM 5053 C C . ASN A 1 626 ? 17.281 41.625 20.25 1 85.81 626 ASN A C 1
ATOM 5055 O O . ASN A 1 626 ? 16.688 42.219 19.344 1 85.81 626 ASN A O 1
ATOM 5059 N N . SER A 1 627 ? 17.922 42.219 21.234 1 84.94 627 SER A N 1
ATOM 5060 C CA . SER A 1 627 ? 17.984 43.656 21.266 1 84.94 627 SER A CA 1
ATOM 5061 C C . SER A 1 627 ? 18.719 44.219 20.062 1 84.94 627 SER A C 1
ATOM 5063 O O . SER A 1 627 ? 18.297 45.219 19.469 1 84.94 627 SER A O 1
ATOM 5065 N N . ASN A 1 628 ? 19.781 43.562 19.75 1 87.25 628 ASN A N 1
ATOM 5066 C CA . ASN A 1 628 ? 20.547 44 18.578 1 87.25 628 ASN A CA 1
ATOM 5067 C C . ASN A 1 628 ? 19.766 43.781 17.281 1 87.25 628 ASN A C 1
ATOM 5069 O O . ASN A 1 628 ? 19.828 44.625 16.375 1 87.25 628 ASN A O 1
ATOM 5073 N N . VAL A 1 629 ? 19.125 42.688 17.203 1 89.56 629 VAL A N 1
ATOM 5074 C CA . VAL A 1 629 ? 18.312 42.375 16.031 1 89.56 629 VAL A CA 1
ATOM 5075 C C . VAL A 1 629 ? 17.234 43.438 15.867 1 89.56 629 VAL A C 1
ATOM 5077 O O . VAL A 1 629 ? 16.984 43.938 14.766 1 89.56 629 VAL A O 1
ATOM 5080 N N . TRP A 1 630 ? 16.656 43.781 17 1 89.12 630 TRP A N 1
ATOM 5081 C CA . TRP A 1 630 ? 15.602 44.812 16.984 1 89.12 630 TRP A CA 1
ATOM 5082 C C . TRP A 1 630 ? 16.141 46.125 16.469 1 89.12 630 TRP A C 1
ATOM 5084 O O . TRP A 1 630 ? 15.516 46.781 15.633 1 89.12 630 TRP A O 1
ATOM 5094 N N . ASN A 1 631 ? 17.25 46.5 16.938 1 89.12 631 ASN A N 1
ATOM 5095 C CA . ASN A 1 631 ? 17.859 47.781 16.516 1 89.12 631 ASN A CA 1
ATOM 5096 C C . ASN A 1 631 ? 18.172 47.781 15.031 1 89.12 631 ASN A C 1
ATOM 5098 O O . ASN A 1 631 ? 17.984 48.781 14.352 1 89.12 631 ASN A O 1
ATOM 5102 N N . LYS A 1 632 ? 18.531 46.688 14.617 1 91.62 632 LYS A N 1
ATOM 5103 C CA . LYS A 1 632 ? 18.859 46.594 13.203 1 91.62 632 LYS A CA 1
ATOM 5104 C C . LYS A 1 632 ? 17.609 46.656 12.336 1 91.62 632 LYS A C 1
ATOM 5106 O O . LYS A 1 632 ? 17.594 47.344 11.305 1 91.62 632 LYS A O 1
ATOM 5111 N N . LEU A 1 633 ? 16.625 45.969 12.688 1 90.94 633 LEU A N 1
ATOM 5112 C CA . LEU A 1 633 ? 15.367 46 11.953 1 90.94 633 LEU A CA 1
ATOM 5113 C C . LEU A 1 633 ? 14.734 47.375 11.984 1 90.94 633 LEU A C 1
ATOM 5115 O O . LEU A 1 633 ? 14.25 47.875 10.961 1 90.94 633 LEU A O 1
ATOM 5119 N N . PHE A 1 634 ? 14.805 48 13.172 1 89.5 634 PHE A N 1
ATOM 5120 C CA . PHE A 1 634 ? 14.273 49.344 13.312 1 89.5 634 PHE A CA 1
ATOM 5121 C C . PHE A 1 634 ? 15.016 50.312 12.406 1 89.5 634 PHE A C 1
ATOM 5123 O O . PHE A 1 634 ? 14.391 51.156 11.734 1 89.5 634 PHE A O 1
ATOM 5130 N N . SER A 1 635 ? 16.266 50.188 12.383 1 88.44 635 SER A N 1
ATOM 5131 C CA . SER A 1 635 ? 17.078 51.062 11.539 1 88.44 635 SER A CA 1
ATOM 5132 C C . SER A 1 635 ? 16.781 50.812 10.062 1 88.44 635 SER A C 1
ATOM 5134 O O . SER A 1 635 ? 16.781 51.75 9.266 1 88.44 635 SER A O 1
ATOM 5136 N N . SER A 1 636 ? 16.531 49.625 9.789 1 89.44 636 SER A N 1
ATOM 5137 C CA . SER A 1 636 ? 16.25 49.312 8.391 1 89.44 636 SER A CA 1
ATOM 5138 C C . SER A 1 636 ? 14.922 49.938 7.945 1 89.44 636 SER A C 1
ATOM 5140 O O . SER A 1 636 ? 14.781 50.344 6.797 1 89.44 636 SER A O 1
ATOM 5142 N N . VAL A 1 637 ? 13.945 49.938 8.719 1 85.38 637 VAL A N 1
ATOM 5143 C CA . VAL A 1 637 ? 12.648 50.531 8.414 1 85.38 637 VAL A CA 1
ATOM 5144 C C . VAL A 1 637 ? 12.789 52.062 8.352 1 85.38 637 VAL A C 1
ATOM 5146 O O . VAL A 1 637 ? 12.25 52.688 7.453 1 85.38 637 VAL A O 1
ATOM 5149 N N . TYR A 1 638 ? 13.516 52.531 9.281 1 82 638 TYR A N 1
ATOM 5150 C CA . TYR A 1 638 ? 13.734 53.969 9.336 1 82 638 TYR A CA 1
ATOM 5151 C C . TYR A 1 638 ? 14.438 54.469 8.078 1 82 638 TYR A C 1
ATOM 5153 O O . TYR A 1 638 ? 14.125 55.562 7.562 1 82 638 TYR A O 1
ATOM 5161 N N . ASN A 1 639 ? 15.336 53.656 7.641 1 82 639 ASN A N 1
ATOM 5162 C CA . ASN A 1 639 ? 16.109 54.031 6.453 1 82 639 ASN A CA 1
ATOM 5163 C C . ASN A 1 639 ? 15.367 53.656 5.172 1 82 639 ASN A C 1
ATOM 5165 O O . ASN A 1 639 ? 15.883 53.844 4.07 1 82 639 ASN A O 1
ATOM 5169 N N . ARG A 1 640 ? 14.234 53.094 5.219 1 72.38 640 ARG A N 1
ATOM 5170 C CA . ARG A 1 640 ? 13.336 52.781 4.113 1 72.38 640 ARG A CA 1
ATOM 5171 C C . ARG A 1 640 ? 14 51.844 3.109 1 72.38 640 ARG A C 1
ATOM 5173 O O . ARG A 1 640 ? 13.969 52.094 1.903 1 72.38 640 ARG A O 1
ATOM 5180 N N . ILE A 1 641 ? 14.602 50.875 3.631 1 71.5 641 ILE A N 1
ATOM 5181 C CA . ILE A 1 641 ? 15.375 50 2.748 1 71.5 641 ILE A CA 1
ATOM 5182 C C . ILE A 1 641 ? 14.516 48.844 2.301 1 71.5 641 ILE A C 1
ATOM 5184 O O . ILE A 1 641 ? 14.898 48.094 1.394 1 71.5 641 ILE A O 1
ATOM 5188 N N . TRP A 1 642 ? 13.398 48.688 2.877 1 74.38 642 TRP A N 1
ATOM 5189 C CA . TRP A 1 642 ? 12.523 47.594 2.533 1 74.38 642 TRP A CA 1
ATOM 5190 C C . TRP A 1 642 ? 11.812 47.844 1.212 1 74.38 642 TRP A C 1
ATOM 5192 O O . TRP A 1 642 ? 11.086 48.844 1.072 1 74.38 642 TRP A O 1
ATOM 5202 N N . ILE A 1 643 ? 12.219 47.188 0.155 1 63.59 643 ILE A N 1
ATOM 5203 C CA . ILE A 1 643 ? 11.562 47.312 -1.143 1 63.59 643 ILE A CA 1
ATOM 5204 C C . ILE A 1 643 ? 10.969 45.969 -1.55 1 63.59 643 ILE A C 1
ATOM 5206 O O . ILE A 1 643 ? 11.656 44.938 -1.547 1 63.59 643 ILE A O 1
ATOM 5210 N N . PHE A 1 644 ? 9.641 45.906 -1.591 1 63.75 644 PHE A N 1
ATOM 5211 C CA . PHE A 1 644 ? 8.992 44.75 -2.186 1 63.75 644 PHE A CA 1
ATOM 5212 C C . PHE A 1 644 ? 8.453 45.062 -3.572 1 63.75 644 PHE A C 1
ATOM 5214 O O . PHE A 1 644 ? 7.793 46.094 -3.756 1 63.75 644 PHE A O 1
ATOM 5221 N N . THR A 1 645 ? 9.07 44.656 -4.719 1 53.44 645 THR A N 1
ATOM 5222 C CA . THR A 1 645 ? 8.492 44.812 -6.051 1 53.44 645 THR A CA 1
ATOM 5223 C C . THR A 1 645 ? 7.602 43.625 -6.395 1 53.44 645 THR A C 1
ATOM 5225 O O . THR A 1 645 ? 7.957 42.469 -6.117 1 53.44 645 THR A O 1
ATOM 5228 N N . MET B 1 1 ? -19.672 -131.375 -20.531 1 27.03 1 MET B N 1
ATOM 5229 C CA . MET B 1 1 ? -18.594 -131 -21.438 1 27.03 1 MET B CA 1
ATOM 5230 C C . MET B 1 1 ? -18.516 -129.5 -21.547 1 27.03 1 MET B C 1
ATOM 5232 O O . MET B 1 1 ? -19.094 -128.875 -22.469 1 27.03 1 MET B O 1
ATOM 5236 N N . LEU B 1 2 ? -18.719 -128.75 -20.469 1 26.23 2 LEU B N 1
ATOM 5237 C CA . LEU B 1 2 ? -19.141 -127.438 -20.078 1 26.23 2 LEU B CA 1
ATOM 5238 C C . LEU B 1 2 ? -18.047 -126.438 -20.375 1 26.23 2 LEU B C 1
ATOM 5240 O O . LEU B 1 2 ? -16.953 -126.562 -19.828 1 26.23 2 LEU B O 1
ATOM 5244 N N . PHE B 1 3 ? -17.859 -126.062 -21.719 1 27.7 3 PHE B N 1
ATOM 5245 C CA . PHE B 1 3 ? -16.75 -125.312 -22.266 1 27.7 3 PHE B CA 1
ATOM 5246 C C . PHE B 1 3 ? -16.641 -123.938 -21.594 1 27.7 3 PHE B C 1
ATOM 5248 O O . PHE B 1 3 ? -17.609 -123.188 -21.547 1 27.7 3 PHE B O 1
ATOM 5255 N N . THR B 1 4 ? -15.898 -123.75 -20.438 1 25.34 4 THR B N 1
ATOM 5256 C CA . THR B 1 4 ? -15.773 -122.625 -19.516 1 25.34 4 THR B CA 1
ATOM 5257 C C . THR B 1 4 ? -14.977 -121.5 -20.141 1 25.34 4 THR B C 1
ATOM 5259 O O . THR B 1 4 ? -13.758 -121.562 -20.281 1 25.34 4 THR B O 1
ATOM 5262 N N . ASN B 1 5 ? -15.305 -120.875 -21.281 1 24.14 5 ASN B N 1
ATOM 5263 C CA . ASN B 1 5 ? -14.516 -119.938 -22.109 1 24.14 5 ASN B CA 1
ATOM 5264 C C . ASN B 1 5 ? -14.227 -118.625 -21.359 1 24.14 5 ASN B C 1
ATOM 5266 O O . ASN B 1 5 ? -15.109 -117.812 -21.234 1 24.14 5 ASN B O 1
ATOM 5270 N N . ARG B 1 6 ? -13.508 -118.5 -20.203 1 25.83 6 ARG B N 1
ATOM 5271 C CA . ARG B 1 6 ? -13.398 -117.312 -19.328 1 25.83 6 ARG B CA 1
ATOM 5272 C C . ARG B 1 6 ? -12.539 -116.25 -19.984 1 25.83 6 ARG B C 1
ATOM 5274 O O . ARG B 1 6 ? -11.312 -116.375 -20.062 1 25.83 6 ARG B O 1
ATOM 5281 N N . LYS B 1 7 ? -12.992 -115.688 -21.109 1 28.78 7 LYS B N 1
ATOM 5282 C CA . LYS B 1 7 ? -12.188 -114.75 -21.875 1 28.78 7 LYS B CA 1
ATOM 5283 C C . LYS B 1 7 ? -11.758 -113.562 -21.016 1 28.78 7 LYS B C 1
ATOM 5285 O O . LYS B 1 7 ? -12.578 -113 -20.297 1 28.78 7 LYS B O 1
ATOM 5290 N N . SER B 1 8 ? -10.461 -113.438 -20.719 1 25.7 8 SER B N 1
ATOM 5291 C CA . SER B 1 8 ? -9.664 -112.562 -19.891 1 25.7 8 SER B CA 1
ATOM 5292 C C . SER B 1 8 ? -9.758 -111.125 -20.391 1 25.7 8 SER B C 1
ATOM 5294 O O . SER B 1 8 ? -9.523 -110.875 -21.562 1 25.7 8 SER B O 1
ATOM 5296 N N . GLY B 1 9 ? -10.742 -110.375 -20.047 1 25.48 9 GLY B N 1
ATOM 5297 C CA . GLY B 1 9 ? -11.078 -109 -20.453 1 25.48 9 GLY B CA 1
ATOM 5298 C C . GLY B 1 9 ? -9.93 -108.062 -20.297 1 25.48 9 GLY B C 1
ATOM 5299 O O . GLY B 1 9 ? -8.984 -108.312 -19.547 1 25.48 9 GLY B O 1
ATOM 5300 N N . PRO B 1 10 ? -9.555 -107.438 -21.422 1 25.64 10 PRO B N 1
ATOM 5301 C CA . PRO B 1 10 ? -8.398 -106.5 -21.578 1 25.64 10 PRO B CA 1
ATOM 5302 C C . PRO B 1 10 ? -8.336 -105.438 -20.5 1 25.64 10 PRO B C 1
ATOM 5304 O O . PRO B 1 10 ? -9.352 -105.125 -19.891 1 25.64 10 PRO B O 1
ATOM 5307 N N . ASP B 1 11 ? -7.184 -105.25 -19.859 1 25.3 11 ASP B N 1
ATOM 5308 C CA . ASP B 1 11 ? -6.672 -104.375 -18.812 1 25.3 11 ASP B CA 1
ATOM 5309 C C . ASP B 1 11 ? -6.848 -102.938 -19.203 1 25.3 11 ASP B C 1
ATOM 5311 O O . ASP B 1 11 ? -6.363 -102.5 -20.25 1 25.3 11 ASP B O 1
ATOM 5315 N N . PHE B 1 12 ? -8.023 -102.312 -19.062 1 25.75 12 PHE B N 1
ATOM 5316 C CA . PHE B 1 12 ? -8.266 -100.875 -19.266 1 25.75 12 PHE B CA 1
ATOM 5317 C C . PHE B 1 12 ? -7.215 -100.062 -18.531 1 25.75 12 PHE B C 1
ATOM 5319 O O . PHE B 1 12 ? -7.047 -100.188 -17.312 1 25.75 12 PHE B O 1
ATOM 5326 N N . LEU B 1 13 ? -6.098 -99.75 -19.141 1 24.45 13 LEU B N 1
ATOM 5327 C CA . LEU B 1 13 ? -5.113 -98.812 -18.625 1 24.45 13 LEU B CA 1
ATOM 5328 C C . LEU B 1 13 ? -5.793 -97.562 -18.109 1 24.45 13 LEU B C 1
ATOM 5330 O O . LEU B 1 13 ? -6.5 -96.875 -18.859 1 24.45 13 LEU B O 1
ATOM 5334 N N . LEU B 1 14 ? -6.168 -97.5 -16.859 1 24.77 14 LEU B N 1
ATOM 5335 C CA . LEU B 1 14 ? -6.633 -96.312 -16.109 1 24.77 14 LEU B CA 1
ATOM 5336 C C . LEU B 1 14 ? -5.727 -95.125 -16.359 1 24.77 14 LEU B C 1
ATOM 5338 O O . LEU B 1 14 ? -4.547 -95.125 -16.016 1 24.77 14 LEU B O 1
ATOM 5342 N N . TRP B 1 15 ? -5.918 -94.438 -17.484 1 27.53 15 TRP B N 1
ATOM 5343 C CA . TRP B 1 15 ? -5.191 -93.188 -17.609 1 27.53 15 TRP B CA 1
ATOM 5344 C C . TRP B 1 15 ? -5.324 -92.312 -16.359 1 27.53 15 TRP B C 1
ATOM 5346 O O . TRP B 1 15 ? -6.43 -92.125 -15.844 1 27.53 15 TRP B O 1
ATOM 5356 N N . PRO B 1 16 ? -4.289 -92.25 -15.547 1 29.31 16 PRO B N 1
ATOM 5357 C CA . PRO B 1 16 ? -4.398 -91.375 -14.359 1 29.31 16 PRO B CA 1
ATOM 5358 C C . PRO B 1 16 ? -5 -90 -14.664 1 29.31 16 PRO B C 1
ATOM 5360 O O . PRO B 1 16 ? -4.707 -89.438 -15.711 1 29.31 16 PRO B O 1
ATOM 5363 N N . LEU B 1 17 ? -6.289 -89.812 -14.32 1 27.42 17 LEU B N 1
ATOM 5364 C CA . LEU B 1 17 ? -6.867 -88.438 -14.297 1 27.42 17 LEU B CA 1
ATOM 5365 C C . LEU B 1 17 ? -5.859 -87.438 -13.781 1 27.42 17 LEU B C 1
ATOM 5367 O O . LEU B 1 17 ? -5.344 -87.562 -12.672 1 27.42 17 LEU B O 1
ATOM 5371 N N . ILE B 1 18 ? -5.062 -86.812 -14.656 1 30.88 18 ILE B N 1
ATOM 5372 C CA . ILE B 1 18 ? -4.301 -85.625 -14.266 1 30.88 18 ILE B CA 1
ATOM 5373 C C . ILE B 1 18 ? -5.16 -84.75 -13.383 1 30.88 18 ILE B C 1
ATOM 5375 O O . ILE B 1 18 ? -6.266 -84.375 -13.766 1 30.88 18 ILE B O 1
ATOM 5379 N N . PRO B 1 19 ? -4.941 -84.812 -12.023 1 27.14 19 PRO B N 1
ATOM 5380 C CA . PRO B 1 19 ? -5.707 -83.875 -11.172 1 27.14 19 PRO B CA 1
ATOM 5381 C C . PRO B 1 19 ? -5.871 -82.5 -11.773 1 27.14 19 PRO B C 1
ATOM 5383 O O . PRO B 1 19 ? -4.914 -81.938 -12.32 1 27.14 19 PRO B O 1
ATOM 5386 N N . LEU B 1 20 ? -7.039 -82.25 -12.367 1 28.34 20 LEU B N 1
ATOM 5387 C CA . LEU B 1 20 ? -7.43 -80.875 -12.562 1 28.34 20 LEU B CA 1
ATOM 5388 C C . LEU B 1 20 ? -6.961 -80 -11.391 1 28.34 20 LEU B C 1
ATOM 5390 O O . LEU B 1 20 ? -7.449 -80.188 -10.266 1 28.34 20 LEU B O 1
ATOM 5394 N N . LEU B 1 21 ? -5.648 -79.688 -11.328 1 28.42 21 LEU B N 1
ATOM 5395 C CA . LEU B 1 21 ? -5.293 -78.625 -10.445 1 28.42 21 LEU B CA 1
ATOM 5396 C C . LEU B 1 21 ? -6.391 -77.562 -10.422 1 28.42 21 LEU B C 1
ATOM 5398 O O . LEU B 1 21 ? -6.648 -76.875 -11.438 1 28.42 21 LEU B O 1
ATOM 5402 N N . LEU B 1 22 ? -7.461 -77.812 -9.641 1 28.7 22 LEU B N 1
ATOM 5403 C CA . LEU B 1 22 ? -8.289 -76.688 -9.211 1 28.7 22 LEU B CA 1
ATOM 5404 C C . LEU B 1 22 ? -7.445 -75.438 -9.031 1 28.7 22 LEU B C 1
ATOM 5406 O O . LEU B 1 22 ? -6.582 -75.375 -8.148 1 28.7 22 LEU B O 1
ATOM 5410 N N . VAL B 1 23 ? -7.215 -74.75 -10.109 1 31.17 23 VAL B N 1
ATOM 5411 C CA . VAL B 1 23 ? -6.871 -73.375 -9.883 1 31.17 23 VAL B CA 1
ATOM 5412 C C . VAL B 1 23 ? -7.711 -72.812 -8.742 1 31.17 23 VAL B C 1
ATOM 5414 O O . VAL B 1 23 ? -8.938 -72.688 -8.859 1 31.17 23 VAL B O 1
ATOM 5417 N N . MET B 1 24 ? -7.398 -73.25 -7.469 1 30.03 24 MET B N 1
ATOM 5418 C CA . MET B 1 24 ? -7.906 -72.438 -6.375 1 30.03 24 MET B CA 1
ATOM 5419 C C . MET B 1 24 ? -8.031 -70.938 -6.805 1 30.03 24 MET B C 1
ATOM 5421 O O . MET B 1 24 ? -7.078 -70.375 -7.328 1 30.03 24 MET B O 1
ATOM 5425 N N . SER B 1 25 ? -9.227 -70.625 -7.145 1 33.03 25 SER B N 1
ATOM 5426 C CA . SER B 1 25 ? -9.531 -69.188 -7.059 1 33.03 25 SER B CA 1
ATOM 5427 C C . SER B 1 25 ? -8.859 -68.562 -5.844 1 33.03 25 SER B C 1
ATOM 5429 O O . SER B 1 25 ? -9.242 -68.812 -4.707 1 33.03 25 SER B O 1
ATOM 5431 N N . GLN B 1 26 ? -7.551 -68.5 -5.828 1 33.78 26 GLN B N 1
ATOM 5432 C CA . GLN B 1 26 ? -7.078 -67.562 -4.812 1 33.78 26 GLN B CA 1
ATOM 5433 C C . GLN B 1 26 ? -8.07 -66.438 -4.602 1 33.78 26 GLN B C 1
ATOM 5435 O O . GLN B 1 26 ? -8.43 -65.75 -5.551 1 33.78 26 GLN B O 1
ATOM 5440 N N . THR B 1 27 ? -9.047 -66.625 -3.686 1 35.06 27 THR B N 1
ATOM 5441 C CA . THR B 1 27 ? -9.68 -65.438 -3.154 1 35.06 27 THR B CA 1
ATOM 5442 C C . THR B 1 27 ? -8.703 -64.25 -3.141 1 35.06 27 THR B C 1
ATOM 5444 O O . THR B 1 27 ? -7.777 -64.188 -2.326 1 35.06 27 THR B O 1
ATOM 5447 N N . VAL B 1 28 ? -8.336 -63.781 -4.285 1 39.72 28 VAL B N 1
ATOM 5448 C CA . VAL B 1 28 ? -7.75 -62.438 -4.242 1 39.72 28 VAL B CA 1
ATOM 5449 C C . VAL B 1 28 ? -8.438 -61.625 -3.164 1 39.72 28 VAL B C 1
ATOM 5451 O O . VAL B 1 28 ? -9.625 -61.312 -3.271 1 39.72 28 VAL B O 1
ATOM 5454 N N . THR B 1 29 ? -8.258 -61.938 -1.895 1 40.91 29 THR B N 1
ATOM 5455 C CA . THR B 1 29 ? -8.664 -60.969 -0.895 1 40.91 29 THR B CA 1
ATOM 5456 C C . THR B 1 29 ? -8.508 -59.562 -1.434 1 40.91 29 THR B C 1
ATOM 5458 O O . THR B 1 29 ? -7.398 -59.125 -1.771 1 40.91 29 THR B O 1
ATOM 5461 N N . GLY B 1 30 ? -9.461 -59.094 -2.139 1 49.38 30 GLY B N 1
ATOM 5462 C CA . GLY B 1 30 ? -9.523 -57.719 -2.57 1 49.38 30 GLY B CA 1
ATOM 5463 C C . GLY B 1 30 ? -9.086 -56.719 -1.499 1 49.38 30 GLY B C 1
ATOM 5464 O O . GLY B 1 30 ? -9.562 -56.781 -0.365 1 49.38 30 GLY B O 1
ATOM 5465 N N . ASN B 1 31 ? -7.836 -56.406 -1.494 1 53.91 31 ASN B N 1
ATOM 5466 C CA . ASN B 1 31 ? -7.418 -55.344 -0.598 1 53.91 31 ASN B CA 1
ATOM 5467 C C . ASN B 1 31 ? -8.016 -54 -1.012 1 53.91 31 ASN B C 1
ATOM 5469 O O . ASN B 1 31 ? -8.359 -53.812 -2.178 1 53.91 31 ASN B O 1
ATOM 5473 N N . THR B 1 32 ? -8.531 -53.344 -0.016 1 58.75 32 THR B N 1
ATOM 5474 C CA . THR B 1 32 ? -8.938 -51.969 -0.278 1 58.75 32 THR B CA 1
ATOM 5475 C C . THR B 1 32 ? -7.793 -51.156 -0.896 1 58.75 32 THR B C 1
ATOM 5477 O O . THR B 1 32 ? -6.668 -51.188 -0.396 1 58.75 32 THR B O 1
ATOM 5480 N N . CYS B 1 33 ? -7.938 -50.906 -2.18 1 60.03 33 CYS B N 1
ATOM 5481 C CA . CYS B 1 33 ? -6.93 -50.219 -2.967 1 60.03 33 CYS B CA 1
ATOM 5482 C C . CYS B 1 33 ? -6.223 -49.156 -2.131 1 60.03 33 CYS B C 1
ATOM 5484 O O . CYS B 1 33 ? -5.035 -48.906 -2.32 1 60.03 33 CYS B O 1
ATOM 5486 N N . GLY B 1 34 ? -6.91 -48.375 -1.305 1 54.5 34 GLY B N 1
ATOM 5487 C CA . GLY B 1 34 ? -6.438 -47.188 -0.606 1 54.5 34 GLY B CA 1
ATOM 5488 C C . GLY B 1 34 ? -5.773 -47.531 0.72 1 54.5 34 GLY B C 1
ATOM 5489 O O . GLY B 1 34 ? -5.664 -46.656 1.586 1 54.5 34 GLY B O 1
ATOM 5490 N N . THR B 1 35 ? -5.734 -48.781 0.972 1 51.53 35 THR B N 1
ATOM 5491 C CA . THR B 1 35 ? -5.18 -49.062 2.293 1 51.53 35 THR B CA 1
ATOM 5492 C C . THR B 1 35 ? -3.711 -48.656 2.357 1 51.53 35 THR B C 1
ATOM 5494 O O . THR B 1 35 ? -3.051 -48.844 3.381 1 51.53 35 THR B O 1
ATOM 5497 N N . SER B 1 36 ? -3.246 -48.406 1.206 1 48.56 36 SER B N 1
ATOM 5498 C CA . SER B 1 36 ? -1.93 -47.844 1.526 1 48.56 36 SER B CA 1
ATOM 5499 C C . SER B 1 36 ? -2.045 -46.562 2.346 1 48.56 36 SER B C 1
ATOM 5501 O O . SER B 1 36 ? -2.814 -45.688 1.998 1 48.56 36 SER B O 1
ATOM 5503 N N . SER B 1 37 ? -1.862 -46.656 3.566 1 49.56 37 SER B N 1
ATOM 5504 C CA . SER B 1 37 ? -1.914 -45.656 4.633 1 49.56 37 SER B CA 1
ATOM 5505 C C . SER B 1 37 ? -1.509 -44.281 4.125 1 49.56 37 SER B C 1
ATOM 5507 O O . SER B 1 37 ? -1.86 -43.25 4.727 1 49.56 37 SER B O 1
ATOM 5509 N N . THR B 1 38 ? -0.844 -44.219 3 1 53.75 38 THR B N 1
ATOM 5510 C CA . THR B 1 38 ? -0.195 -42.938 2.727 1 53.75 38 THR B CA 1
ATOM 5511 C C . THR B 1 38 ? -1.146 -42 1.996 1 53.75 38 THR B C 1
ATOM 5513 O O . THR B 1 38 ? -0.974 -40.75 2.039 1 53.75 38 THR B O 1
ATOM 5516 N N . LEU B 1 39 ? -2.189 -42.531 1.409 1 58.94 39 LEU B N 1
ATOM 5517 C CA . LEU B 1 39 ? -3.072 -41.656 0.64 1 58.94 39 LEU B CA 1
ATOM 5518 C C . LEU B 1 39 ? -4.293 -41.25 1.462 1 58.94 39 LEU B C 1
ATOM 5520 O O . LEU B 1 39 ? -5.406 -41.719 1.192 1 58.94 39 LEU B O 1
ATOM 5524 N N . GLY B 1 40 ? -4.09 -40.812 2.617 1 61.41 40 GLY B N 1
ATOM 5525 C CA . GLY B 1 40 ? -5.211 -40.438 3.473 1 61.41 40 GLY B CA 1
ATOM 5526 C C . GLY B 1 40 ? -5.879 -39.156 3.066 1 61.41 40 GLY B C 1
ATOM 5527 O O . GLY B 1 40 ? -5.199 -38.156 2.797 1 61.41 40 GLY B O 1
ATOM 5528 N N . ILE B 1 41 ? -7.223 -39.062 2.848 1 63.62 41 ILE B N 1
ATOM 5529 C CA . ILE B 1 41 ? -8.07 -37.938 2.475 1 63.62 41 ILE B CA 1
ATOM 5530 C C . ILE B 1 41 ? -8.078 -36.906 3.604 1 63.62 41 ILE B C 1
ATOM 5532 O O . ILE B 1 41 ? -8.578 -35.781 3.43 1 63.62 41 ILE B O 1
ATOM 5536 N N . THR B 1 42 ? -7.535 -37.156 4.668 1 69.19 42 THR B N 1
ATOM 5537 C CA . THR B 1 42 ? -7.633 -36.281 5.824 1 69.19 42 THR B CA 1
ATOM 5538 C C . THR B 1 42 ? -6.434 -35.344 5.887 1 69.19 42 THR B C 1
ATOM 5540 O O . THR B 1 42 ? -6.348 -34.5 6.781 1 69.19 42 THR B O 1
ATOM 5543 N N . LYS B 1 43 ? -5.672 -35.312 4.949 1 77.88 43 LYS B N 1
ATOM 5544 C CA . LYS B 1 43 ? -4.508 -34.438 4.914 1 77.88 43 LYS B CA 1
ATOM 5545 C C . LYS B 1 43 ? -4.668 -33.344 3.854 1 77.88 43 LYS B C 1
ATOM 5547 O O . LYS B 1 43 ? -5.363 -33.531 2.854 1 77.88 43 LYS B O 1
ATOM 5552 N N . PRO B 1 44 ? -4.148 -32.156 4.191 1 83.69 44 PRO B N 1
ATOM 5553 C CA . PRO B 1 44 ? -4.141 -31.188 3.111 1 83.69 44 PRO B CA 1
ATOM 5554 C C . PRO B 1 44 ? -3.363 -31.656 1.885 1 83.69 44 PRO B C 1
ATOM 5556 O O . PRO B 1 44 ? -2.412 -32.438 2.014 1 83.69 44 PRO B O 1
ATOM 5559 N N . PHE B 1 45 ? -3.758 -31.25 0.777 1 86.44 45 PHE B N 1
ATOM 5560 C CA . PHE B 1 45 ? -2.984 -31.625 -0.403 1 86.44 45 PHE B CA 1
ATOM 5561 C C . PHE B 1 45 ? -3.146 -30.578 -1.503 1 86.44 45 PHE B C 1
ATOM 5563 O O . PHE B 1 45 ? -4.082 -29.781 -1.474 1 86.44 45 PHE B O 1
ATOM 5570 N N . GLU B 1 46 ? -2.273 -30.531 -2.414 1 89.56 46 GLU B N 1
ATOM 5571 C CA . GLU B 1 46 ? -2.273 -29.828 -3.697 1 89.56 46 GLU B CA 1
ATOM 5572 C C . GLU B 1 46 ? -1.999 -30.797 -4.848 1 89.56 46 GLU B C 1
ATOM 5574 O O . GLU B 1 46 ? -1.041 -31.578 -4.797 1 89.56 46 GLU B O 1
ATOM 5579 N N . ALA B 1 47 ? -2.896 -30.781 -5.832 1 90.06 47 ALA B N 1
ATOM 5580 C CA . ALA B 1 47 ? -2.742 -31.688 -6.969 1 90.06 47 ALA B CA 1
ATOM 5581 C C . ALA B 1 47 ? -2.873 -30.938 -8.289 1 90.06 47 ALA B C 1
ATOM 5583 O O . ALA B 1 47 ? -3.725 -30.047 -8.43 1 90.06 47 ALA B O 1
ATOM 5584 N N . HIS B 1 48 ? -2.002 -31.219 -9.188 1 91.69 48 HIS B N 1
ATOM 5585 C CA . HIS B 1 48 ? -2.109 -30.781 -10.578 1 91.69 48 HIS B CA 1
ATOM 5586 C C . HIS B 1 48 ? -2.371 -31.969 -11.508 1 91.69 48 HIS B C 1
ATOM 5588 O O . HIS B 1 48 ? -1.587 -32.906 -11.547 1 91.69 48 HIS B O 1
ATOM 5594 N N . ILE B 1 49 ? -3.471 -31.844 -12.25 1 91.19 49 ILE B N 1
ATOM 5595 C CA . ILE B 1 49 ? -3.98 -33 -12.984 1 91.19 49 ILE B CA 1
ATOM 5596 C C . ILE B 1 49 ? -4.27 -32.594 -14.43 1 91.19 49 ILE B C 1
ATOM 5598 O O . ILE B 1 49 ? -4.816 -31.516 -14.688 1 91.19 49 ILE B O 1
ATOM 5602 N N . GLU B 1 50 ? -3.861 -33.406 -15.328 1 91.75 50 GLU B N 1
ATOM 5603 C CA . GLU B 1 50 ? -4.387 -33.344 -16.688 1 91.75 50 GLU B CA 1
ATOM 5604 C C . GLU B 1 50 ? -5.527 -34.3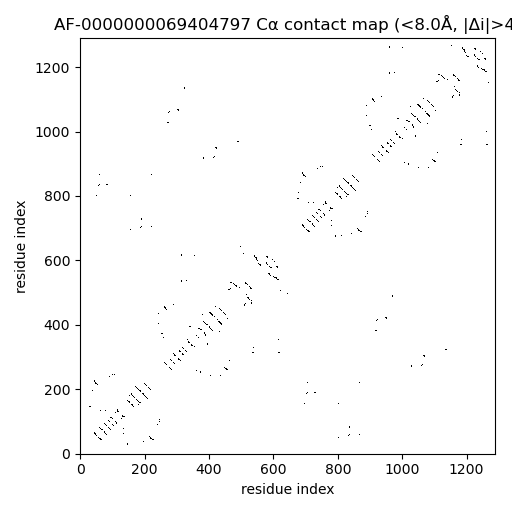44 -16.891 1 91.75 50 GLU B C 1
ATOM 5606 O O . GLU B 1 50 ? -5.336 -35.562 -16.75 1 91.75 50 GLU B O 1
ATOM 5611 N N . GLY B 1 51 ? -6.711 -33.812 -17.078 1 86.94 51 GLY B N 1
ATOM 5612 C CA . GLY B 1 51 ? -7.84 -34.656 -17.406 1 86.94 51 GLY B CA 1
ATOM 5613 C C . GLY B 1 51 ? -8.031 -34.812 -18.906 1 86.94 51 GLY B C 1
ATOM 5614 O O . GLY B 1 51 ? -8.141 -33.844 -19.641 1 86.94 51 GLY B O 1
ATOM 5615 N N . THR B 1 52 ? -7.934 -36.062 -19.375 1 89.5 52 THR B N 1
ATOM 5616 C CA . THR B 1 52 ? -8.086 -36.375 -20.797 1 89.5 52 THR B CA 1
ATOM 5617 C C . THR B 1 52 ? -9.367 -37.156 -21.047 1 89.5 52 THR B C 1
ATOM 5619 O O . THR B 1 52 ? -9.531 -38.281 -20.531 1 89.5 52 THR B O 1
ATOM 5622 N N . PHE B 1 53 ? -10.164 -36.562 -21.844 1 84.62 53 PHE B N 1
ATOM 5623 C CA . PHE B 1 53 ? -11.422 -37.188 -22.25 1 84.62 53 PHE B CA 1
ATOM 5624 C C . PHE B 1 53 ? -11.359 -37.625 -23.703 1 84.62 53 PHE B C 1
ATOM 5626 O O . PHE B 1 53 ? -11.664 -36.844 -24.609 1 84.62 53 PHE B O 1
ATOM 5633 N N . THR B 1 54 ? -11.117 -38.875 -23.906 1 83.81 54 THR B N 1
ATOM 5634 C CA . THR B 1 54 ? -10.812 -39.375 -25.25 1 83.81 54 THR B CA 1
ATOM 5635 C C . THR B 1 54 ? -12.062 -39.344 -26.125 1 83.81 54 THR B C 1
ATOM 5637 O O . THR B 1 54 ? -11.969 -39.156 -27.328 1 83.81 54 THR B O 1
ATOM 5640 N N . ASP B 1 55 ? -13.195 -39.625 -25.5 1 78.81 55 ASP B N 1
ATOM 5641 C CA . ASP B 1 55 ? -14.445 -39.656 -26.266 1 78.81 55 ASP B CA 1
ATOM 5642 C C . ASP B 1 55 ? -14.781 -38.281 -26.828 1 78.81 55 ASP B C 1
ATOM 5644 O O . ASP B 1 55 ? -15.508 -38.156 -27.812 1 78.81 55 ASP B O 1
ATOM 5648 N N . LYS B 1 56 ? -14.234 -37.281 -26.266 1 80.88 56 LYS B N 1
ATOM 5649 C CA . LYS B 1 56 ? -14.516 -35.906 -26.703 1 80.88 56 LYS B CA 1
ATOM 5650 C C . LYS B 1 56 ? -13.281 -35.281 -27.328 1 80.88 56 LYS B C 1
ATOM 5652 O O . LYS B 1 56 ? -13.312 -34.125 -27.75 1 80.88 56 LYS B O 1
ATOM 5657 N N . SER B 1 57 ? -12.117 -35.969 -27.375 1 84.88 57 SER B N 1
ATOM 5658 C CA . SER B 1 57 ? -10.852 -35.438 -27.891 1 84.88 57 SER B CA 1
ATOM 5659 C C . SER B 1 57 ? -10.477 -34.125 -27.188 1 84.88 57 SER B C 1
ATOM 5661 O O . SER B 1 57 ? -10.18 -33.125 -27.859 1 84.88 57 SER B O 1
ATOM 5663 N N . THR B 1 58 ? -10.648 -34.219 -25.844 1 86.12 58 THR B N 1
ATOM 5664 C CA . THR B 1 58 ? -10.414 -33 -25.062 1 86.12 58 THR B CA 1
ATOM 5665 C C . THR B 1 58 ? -9.531 -33.312 -23.844 1 86.12 58 THR B C 1
ATOM 5667 O O . THR B 1 58 ? -9.695 -34.344 -23.203 1 86.12 58 THR B O 1
ATOM 5670 N N . SER B 1 59 ? -8.609 -32.406 -23.656 1 88.44 59 SER B N 1
ATOM 5671 C CA . SER B 1 59 ? -7.832 -32.438 -22.422 1 88.44 59 SER B CA 1
ATOM 5672 C C . SER B 1 59 ? -7.969 -31.141 -21.656 1 88.44 59 SER B C 1
ATOM 5674 O O . SER B 1 59 ? -8.023 -30.062 -22.25 1 88.44 59 SER B O 1
ATOM 5676 N N . ILE B 1 60 ? -8.031 -31.234 -20.312 1 87.06 60 ILE B N 1
ATOM 5677 C CA . ILE B 1 60 ? -8.156 -30.062 -19.438 1 87.06 60 ILE B CA 1
ATOM 5678 C C . ILE B 1 60 ? -7.078 -30.094 -18.359 1 87.06 60 ILE B C 1
ATOM 5680 O O . ILE B 1 60 ? -6.535 -31.156 -18.047 1 87.06 60 ILE B O 1
ATOM 5684 N N . LEU B 1 61 ? -6.727 -28.938 -17.906 1 90.75 61 LEU B N 1
ATOM 5685 C CA . LEU B 1 61 ? -5.84 -28.812 -16.766 1 90.75 61 LEU B CA 1
ATOM 5686 C C . LEU B 1 61 ? -6.633 -28.531 -15.492 1 90.75 61 LEU B C 1
ATOM 5688 O O . LEU B 1 61 ? -7.465 -27.625 -15.469 1 90.75 61 LEU B O 1
ATOM 5692 N N . ILE B 1 62 ? -6.34 -29.328 -14.445 1 88.38 62 ILE B N 1
ATOM 5693 C CA . ILE B 1 62 ? -7.031 -29.188 -13.172 1 88.38 62 ILE B CA 1
ATOM 5694 C C . ILE B 1 62 ? -6.016 -28.984 -12.047 1 88.38 62 ILE B C 1
ATOM 5696 O O . ILE B 1 62 ? -5.066 -29.766 -11.914 1 88.38 62 ILE B O 1
ATOM 5700 N N . LYS B 1 63 ? -6.164 -27.953 -11.312 1 90.88 63 LYS B N 1
ATOM 5701 C CA . LYS B 1 63 ? -5.445 -27.75 -10.062 1 90.88 63 LYS B CA 1
ATOM 5702 C C . LYS B 1 63 ? -6.395 -27.812 -8.867 1 90.88 63 LYS B C 1
ATOM 5704 O O . LYS B 1 63 ? -7.383 -27.078 -8.812 1 90.88 63 LYS B O 1
ATOM 5709 N N . GLU B 1 64 ? -6.051 -28.688 -7.953 1 90.38 64 GLU B N 1
ATOM 5710 C CA . GLU B 1 64 ? -6.922 -28.891 -6.801 1 90.38 64 GLU B CA 1
ATOM 5711 C C . GLU B 1 64 ? -6.172 -28.641 -5.492 1 90.38 64 GLU B C 1
ATOM 5713 O O . GLU B 1 64 ? -5.008 -29.016 -5.355 1 90.38 64 GLU B O 1
ATOM 5718 N N . TYR B 1 65 ? -6.895 -28 -4.629 1 90.31 65 TYR B N 1
ATOM 5719 C CA . TYR B 1 65 ? -6.387 -27.688 -3.299 1 90.31 65 TYR B CA 1
ATOM 5720 C C . TYR B 1 65 ? -7.383 -28.109 -2.223 1 90.31 65 TYR B C 1
ATOM 5722 O O . TYR B 1 65 ? -8.594 -27.953 -2.395 1 90.31 65 TYR B O 1
ATOM 5730 N N . PHE B 1 66 ? -6.82 -28.703 -1.099 1 86.88 66 PHE B N 1
ATOM 5731 C CA . PHE B 1 66 ? -7.672 -29.125 0.007 1 86.88 66 PHE B CA 1
ATOM 5732 C C . PHE B 1 66 ? -7.02 -28.797 1.347 1 86.88 66 PHE B C 1
ATOM 5734 O O . PHE B 1 66 ? -5.844 -29.094 1.558 1 86.88 66 PHE B O 1
ATOM 5741 N N . GLN B 1 67 ? -7.762 -28.094 2.125 1 87.31 67 GLN B N 1
ATOM 5742 C CA . GLN B 1 67 ? -7.383 -27.812 3.504 1 87.31 67 GLN B CA 1
ATOM 5743 C C . GLN B 1 67 ? -8.391 -28.391 4.488 1 87.31 67 GLN B C 1
ATOM 5745 O O . GLN B 1 67 ? -9.539 -27.953 4.547 1 87.31 67 GLN B O 1
ATOM 5750 N N . PRO B 1 68 ? -7.949 -29.234 5.332 1 82.44 68 PRO B N 1
ATOM 5751 C CA . PRO B 1 68 ? -8.867 -29.844 6.301 1 82.44 68 PRO B CA 1
ATOM 5752 C C . PRO B 1 68 ? -9.125 -28.938 7.512 1 82.44 68 PRO B C 1
ATOM 5754 O O . PRO B 1 68 ? -8.477 -27.906 7.664 1 82.44 68 PRO B O 1
ATOM 5757 N N . THR B 1 69 ? -10.164 -29.125 8.406 1 74 69 THR B N 1
ATOM 5758 C CA . THR B 1 69 ? -10.602 -28.344 9.555 1 74 69 THR B CA 1
ATOM 5759 C C . THR B 1 69 ? -9.453 -28.125 10.539 1 74 69 THR B C 1
ATOM 5761 O O . THR B 1 69 ? -9.398 -27.109 11.227 1 74 69 THR B O 1
ATOM 5764 N N . GLY B 1 70 ? -8.508 -28.984 10.625 1 60.81 70 GLY B N 1
ATOM 5765 C CA . GLY B 1 70 ? -7.449 -28.922 11.617 1 60.81 70 GLY B CA 1
ATOM 5766 C C . GLY B 1 70 ? -6.336 -27.953 11.234 1 60.81 70 GLY B C 1
ATOM 5767 O O . GLY B 1 70 ? -5.383 -27.781 11.992 1 60.81 70 GLY B O 1
ATOM 5768 N N . SER B 1 71 ? -6.551 -27.438 10.133 1 55.88 71 SER B N 1
ATOM 5769 C CA . SER B 1 71 ? -5.496 -26.516 9.758 1 55.88 71 SER B CA 1
ATOM 5770 C C . SER B 1 71 ? -5.738 -25.125 10.359 1 55.88 71 SER B C 1
ATOM 5772 O O . SER B 1 71 ? -6.555 -24.984 11.281 1 55.88 71 SER B O 1
ATOM 5774 N N . VAL B 1 72 ? -5.395 -23.969 9.609 1 54.25 72 VAL B N 1
ATOM 5775 C CA . VAL B 1 72 ? -5.5 -22.578 10.008 1 54.25 72 VAL B CA 1
ATOM 5776 C C . VAL B 1 72 ? -6.969 -22.156 10.055 1 54.25 72 VAL B C 1
ATOM 5778 O O . VAL B 1 72 ? -7.727 -22.438 9.117 1 54.25 72 VAL B O 1
ATOM 5781 N N . ASP B 1 73 ? -7.625 -21.75 11.336 1 60.06 73 ASP B N 1
ATOM 5782 C CA . ASP B 1 73 ? -8.859 -21.031 11.648 1 60.06 73 ASP B CA 1
ATOM 5783 C C . ASP B 1 73 ? -10.023 -22 11.82 1 60.06 73 ASP B C 1
ATOM 5785 O O . ASP B 1 73 ? -11.18 -21.578 11.891 1 60.06 73 ASP B O 1
ATOM 5789 N N . ASN B 1 74 ? -9.812 -23.469 11.648 1 70.25 74 ASN B N 1
ATOM 5790 C CA . ASN B 1 74 ? -10.812 -24.5 11.875 1 70.25 74 ASN B CA 1
ATOM 5791 C C . ASN B 1 74 ? -11.859 -24.531 10.758 1 70.25 74 ASN B C 1
ATOM 5793 O O . ASN B 1 74 ? -13.047 -24.734 11.023 1 70.25 74 ASN B O 1
ATOM 5797 N N . VAL B 1 75 ? -11.477 -24.125 9.602 1 80.5 75 VAL B N 1
ATOM 5798 C CA . VAL B 1 75 ? -12.352 -24.141 8.438 1 80.5 75 VAL B CA 1
ATOM 5799 C C . VAL B 1 75 ? -11.844 -25.172 7.426 1 80.5 75 VAL B C 1
ATOM 5801 O O . VAL B 1 75 ? -10.633 -25.281 7.207 1 80.5 75 VAL B O 1
ATOM 5804 N N . GLU B 1 76 ? -12.773 -26.031 6.918 1 84.56 76 GLU B N 1
ATOM 5805 C CA . GLU B 1 76 ? -12.445 -26.969 5.855 1 84.56 76 GLU B CA 1
ATOM 5806 C C . GLU B 1 76 ? -12.734 -26.375 4.48 1 84.56 76 GLU B C 1
ATOM 5808 O O . GLU B 1 76 ? -13.875 -26.016 4.18 1 84.56 76 GLU B O 1
ATOM 5813 N N . LEU B 1 77 ? -11.695 -26.297 3.67 1 86.62 77 LEU B N 1
ATOM 5814 C CA . LEU B 1 77 ? -11.805 -25.609 2.391 1 86.62 77 LEU B CA 1
ATOM 5815 C C . LEU B 1 77 ? -11.266 -26.469 1.257 1 86.62 77 LEU B C 1
ATOM 5817 O O . LEU B 1 77 ? -10.359 -27.281 1.467 1 86.62 77 LEU B O 1
ATOM 5821 N N . GLY B 1 78 ? -11.859 -26.359 0.09 1 86 78 GLY B N 1
ATOM 5822 C CA . GLY B 1 78 ? -11.375 -26.906 -1.166 1 86 78 GLY B CA 1
ATOM 5823 C C . GLY B 1 78 ? -11.422 -25.922 -2.312 1 86 78 GLY B C 1
ATOM 5824 O O . GLY B 1 78 ? -12.219 -24.969 -2.291 1 86 78 GLY B O 1
ATOM 5825 N N . ALA B 1 79 ? -10.562 -26.031 -3.176 1 89.94 79 ALA B N 1
ATOM 5826 C CA . ALA B 1 79 ? -10.578 -25.203 -4.375 1 89.94 79 ALA B CA 1
ATOM 5827 C C . ALA B 1 79 ? -10.141 -26 -5.602 1 89.94 79 ALA B C 1
ATOM 5829 O O . ALA B 1 79 ? -9.242 -26.844 -5.516 1 89.94 79 ALA B O 1
ATOM 5830 N N . VAL B 1 80 ? -10.758 -25.734 -6.73 1 88.19 80 VAL B N 1
ATOM 5831 C CA . VAL B 1 80 ? -10.43 -26.359 -8.008 1 88.19 80 VAL B CA 1
ATOM 5832 C C . VAL B 1 80 ? -10.344 -25.297 -9.102 1 88.19 80 VAL B C 1
ATOM 5834 O O . VAL B 1 80 ? -11.258 -24.484 -9.258 1 88.19 80 VAL B O 1
ATOM 5837 N N . VAL B 1 81 ? -9.297 -25.281 -9.75 1 89.44 81 VAL B N 1
ATOM 5838 C CA . VAL B 1 81 ? -9.125 -24.406 -10.914 1 89.44 81 VAL B CA 1
ATOM 5839 C C . VAL B 1 81 ? -8.992 -25.266 -12.172 1 89.44 81 VAL B C 1
ATOM 5841 O O . VAL B 1 81 ? -8.094 -26.094 -12.281 1 89.44 81 VAL B O 1
ATOM 5844 N N . GLN B 1 82 ? -9.859 -25 -13.086 1 86.56 82 GLN B N 1
ATOM 5845 C CA . GLN B 1 82 ? -9.836 -25.719 -14.352 1 86.56 82 GLN B CA 1
ATOM 5846 C C . GLN B 1 82 ? -9.57 -24.781 -15.523 1 86.56 82 GLN B C 1
ATOM 5848 O O . GLN B 1 82 ? -10.094 -23.672 -15.562 1 86.56 82 GLN B O 1
ATOM 5853 N N . THR B 1 83 ? -8.711 -25.203 -16.344 1 87.25 83 THR B N 1
ATOM 5854 C CA . THR B 1 83 ? -8.438 -24.484 -17.578 1 87.25 83 THR B CA 1
ATOM 5855 C C . THR B 1 83 ? -8.797 -25.344 -18.797 1 87.25 83 THR B C 1
ATOM 5857 O O . THR B 1 83 ? -8.297 -26.469 -18.938 1 87.25 83 THR B O 1
AT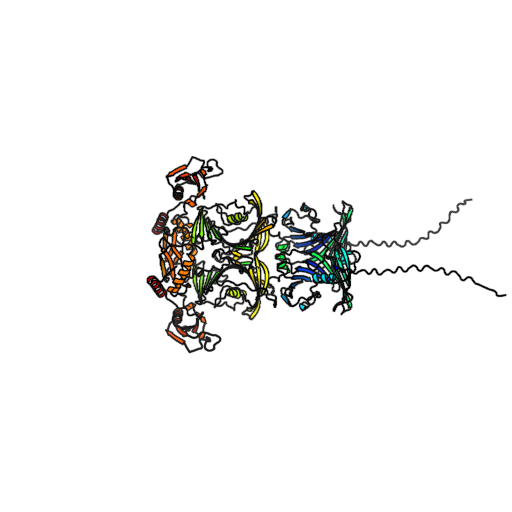OM 5860 N N . PHE B 1 84 ? -9.688 -24.781 -19.609 1 83.5 84 PHE B N 1
ATOM 5861 C CA . PHE B 1 84 ? -10.156 -25.484 -20.797 1 83.5 84 PHE B CA 1
ATOM 5862 C C . PHE B 1 84 ? -10.32 -24.531 -21.969 1 83.5 84 PHE B C 1
ATOM 5864 O O . PHE B 1 84 ? -11.055 -23.547 -21.875 1 83.5 84 PHE B O 1
ATOM 5871 N N . ASN B 1 85 ? -9.633 -24.797 -23.016 1 84.19 85 ASN B N 1
ATOM 5872 C CA . ASN B 1 85 ? -9.703 -23.984 -24.234 1 84.19 85 ASN B CA 1
ATOM 5873 C C . ASN B 1 85 ? -9.453 -22.516 -23.938 1 84.19 85 ASN B C 1
ATOM 5875 O O . ASN B 1 85 ? -10.211 -21.656 -24.391 1 84.19 85 ASN B O 1
ATOM 5879 N N . GLY B 1 86 ? -8.531 -22.359 -23.031 1 81.06 86 GLY B N 1
ATOM 5880 C CA . GLY B 1 86 ? -8.141 -21 -22.719 1 81.06 86 GLY B CA 1
ATOM 5881 C C . GLY B 1 86 ? -8.992 -20.359 -21.641 1 81.06 86 GLY B C 1
ATOM 5882 O O . GLY B 1 86 ? -8.688 -19.266 -21.172 1 81.06 86 GLY B O 1
ATOM 5883 N N . GLU B 1 87 ? -10.039 -21.016 -21.312 1 83.31 87 GLU B N 1
ATOM 5884 C CA . GLU B 1 87 ? -10.945 -20.484 -20.297 1 83.31 87 GLU B CA 1
ATOM 5885 C C . GLU B 1 87 ? -10.633 -21.062 -18.922 1 83.31 87 GLU B C 1
ATOM 5887 O O . GLU B 1 87 ? -10.359 -22.266 -18.797 1 83.31 87 GLU B O 1
ATOM 5892 N N . LYS B 1 88 ? -10.625 -20.172 -17.969 1 85.69 88 LYS B N 1
ATOM 5893 C CA . LYS B 1 88 ? -10.336 -20.594 -16.609 1 85.69 88 LYS B CA 1
ATOM 5894 C C . LYS B 1 88 ? -11.578 -20.484 -15.727 1 85.69 88 LYS B C 1
ATOM 5896 O O . LYS B 1 88 ? -12.281 -19.469 -15.75 1 85.69 88 LYS B O 1
ATOM 5901 N N . ILE B 1 89 ? -11.859 -21.609 -15.047 1 85.5 89 ILE B N 1
ATOM 5902 C CA . ILE B 1 89 ? -12.969 -21.656 -14.102 1 85.5 89 ILE B CA 1
ATOM 5903 C C . ILE B 1 89 ? -12.445 -22.047 -12.719 1 85.5 89 ILE B C 1
ATOM 5905 O O . ILE B 1 89 ? -11.602 -22.938 -12.594 1 85.5 89 ILE B O 1
ATOM 5909 N N . GLN B 1 90 ? -12.953 -21.328 -11.734 1 88.62 90 GLN B N 1
ATOM 5910 C CA . GLN B 1 90 ? -12.539 -21.609 -10.367 1 88.62 90 GLN B CA 1
ATOM 5911 C C . GLN B 1 90 ? -13.742 -21.953 -9.492 1 88.62 90 GLN B C 1
ATOM 5913 O O . GLN B 1 90 ? -14.781 -21.297 -9.57 1 88.62 90 GLN B O 1
ATOM 5918 N N . ALA B 1 91 ? -13.586 -23.016 -8.75 1 87.75 91 ALA B N 1
ATOM 5919 C CA . ALA B 1 91 ? -14.578 -23.406 -7.75 1 87.75 91 ALA B CA 1
ATOM 5920 C C . ALA B 1 91 ? -13.969 -23.406 -6.352 1 87.75 91 ALA B C 1
ATOM 5922 O O . ALA B 1 91 ? -12.914 -24 -6.129 1 87.75 91 ALA B O 1
ATOM 5923 N N . ILE B 1 92 ? -14.547 -22.688 -5.535 1 89.12 92 ILE B N 1
ATOM 5924 C CA . ILE B 1 92 ? -14.141 -22.672 -4.137 1 89.12 92 ILE B CA 1
ATOM 5925 C C . ILE B 1 92 ? -15.219 -23.312 -3.271 1 89.12 92 ILE B C 1
ATOM 5927 O O . ILE B 1 92 ? -16.391 -22.953 -3.352 1 89.12 92 ILE B O 1
ATOM 5931 N N . LEU B 1 93 ? -14.789 -24.297 -2.471 1 86.06 93 LEU B N 1
ATOM 5932 C CA . LEU B 1 93 ? -15.703 -25.062 -1.626 1 86.06 93 LEU B CA 1
ATOM 5933 C C . LEU B 1 93 ? -15.445 -24.766 -0.151 1 86.06 93 LEU B C 1
ATOM 5935 O O . LEU B 1 93 ? -14.336 -25 0.345 1 86.06 93 LEU B O 1
ATOM 5939 N N . ASN B 1 94 ? -16.422 -24.234 0.451 1 85.62 94 ASN B N 1
ATOM 5940 C CA . ASN B 1 94 ? -16.422 -24.141 1.907 1 85.62 94 ASN B CA 1
ATOM 5941 C C . ASN B 1 94 ? -17.297 -25.219 2.539 1 85.62 94 ASN B C 1
ATOM 5943 O O . ASN B 1 94 ? -18.5 -25.062 2.662 1 85.62 94 ASN B O 1
ATOM 5947 N N . TYR B 1 95 ? -16.641 -26.203 3.061 1 81.25 95 TYR B N 1
ATOM 5948 C CA . TYR B 1 95 ? -17.359 -27.344 3.59 1 81.25 95 TYR B CA 1
ATOM 5949 C C . TYR B 1 95 ? -18 -27.016 4.934 1 81.25 95 TYR B C 1
ATOM 5951 O O . TYR B 1 95 ? -19 -27.625 5.316 1 81.25 95 TYR B O 1
ATOM 5959 N N . THR B 1 96 ? -17.422 -26.141 5.582 1 82.62 96 THR B N 1
ATOM 5960 C CA . THR B 1 96 ? -17.953 -25.766 6.887 1 82.62 96 THR B CA 1
ATOM 5961 C C . THR B 1 96 ? -19.281 -25.031 6.742 1 82.62 96 THR B C 1
ATOM 5963 O O . THR B 1 96 ? -20.25 -25.328 7.445 1 82.62 96 THR B O 1
ATOM 5966 N N . SER B 1 97 ? -19.359 -24.109 5.871 1 82.38 97 SER B N 1
ATOM 5967 C CA . SER B 1 97 ? -20.594 -23.375 5.645 1 82.38 97 SER B CA 1
ATOM 5968 C C . SER B 1 97 ? -21.453 -24.047 4.582 1 82.38 97 SER B C 1
ATOM 5970 O O . SER B 1 97 ? -22.594 -23.656 4.355 1 82.38 97 SER B O 1
ATOM 5972 N N . SER B 1 98 ? -20.922 -25.031 3.93 1 84 98 SER B N 1
ATOM 5973 C CA . SER B 1 98 ? -21.609 -25.766 2.869 1 84 98 SER B CA 1
ATOM 5974 C C . SER B 1 98 ? -21.953 -24.859 1.698 1 84 98 SER B C 1
ATOM 5976 O O . SER B 1 98 ? -23.109 -24.812 1.267 1 84 98 SER B O 1
ATOM 5978 N N . GLU B 1 99 ? -21.016 -24.125 1.242 1 85.75 99 GLU B N 1
ATOM 5979 C CA . GLU B 1 99 ? -21.188 -23.219 0.105 1 85.75 99 GLU B CA 1
ATOM 5980 C C . GLU B 1 99 ? -20.172 -23.516 -0.991 1 85.75 99 GLU B C 1
ATOM 5982 O O . GLU B 1 99 ? -19.016 -23.828 -0.702 1 85.75 99 GLU B O 1
ATOM 5987 N N . LEU B 1 100 ? -20.641 -23.484 -2.191 1 86.44 100 LEU B N 1
ATOM 5988 C CA . LEU B 1 100 ? -19.797 -23.578 -3.379 1 86.44 100 LEU B CA 1
ATOM 5989 C C . LEU B 1 100 ? -19.812 -22.266 -4.168 1 86.44 100 LEU B C 1
ATOM 5991 O O . LEU B 1 100 ? -20.875 -21.812 -4.582 1 86.44 100 LEU B O 1
ATOM 5995 N N . PHE B 1 101 ? -18.688 -21.688 -4.316 1 87.88 101 PHE B N 1
ATOM 5996 C CA . PHE B 1 101 ? -18.547 -20.484 -5.137 1 87.88 101 PHE B CA 1
ATOM 5997 C C . PHE B 1 101 ? -17.984 -20.844 -6.508 1 87.88 101 PHE B C 1
ATOM 5999 O O . PHE B 1 101 ? -16.844 -21.328 -6.617 1 87.88 101 PHE B O 1
ATOM 6006 N N . TYR B 1 102 ? -18.75 -20.625 -7.504 1 87.25 102 TYR B N 1
ATOM 6007 C CA . TYR B 1 102 ? -18.344 -20.875 -8.883 1 87.25 102 TYR B CA 1
ATOM 6008 C C . TYR B 1 102 ? -18.031 -19.562 -9.602 1 87.25 102 TYR B C 1
ATOM 6010 O O . TYR B 1 102 ? -18.906 -18.719 -9.781 1 87.25 102 TYR B O 1
ATOM 6018 N N . ILE B 1 103 ? -16.844 -19.453 -9.984 1 88.56 103 ILE B N 1
ATOM 6019 C CA . ILE B 1 103 ? -16.375 -18.203 -10.57 1 88.56 103 ILE B CA 1
ATOM 6020 C C . ILE B 1 103 ? -15.898 -18.438 -12 1 88.56 103 ILE B C 1
ATOM 6022 O O . ILE B 1 103 ? -14.992 -19.234 -12.234 1 88.56 103 ILE B O 1
ATOM 6026 N N . ALA B 1 104 ? -16.453 -17.781 -12.953 1 85.62 104 ALA B N 1
ATOM 6027 C CA . ALA B 1 104 ? -16.094 -17.797 -14.367 1 85.62 104 ALA B CA 1
ATOM 6028 C C . ALA B 1 104 ? -16.219 -16.406 -14.984 1 85.62 104 ALA B C 1
ATOM 6030 O O . ALA B 1 104 ? -17.234 -15.734 -14.812 1 85.62 104 ALA B O 1
ATOM 6031 N N . ASP B 1 105 ? -15.219 -15.93 -15.609 1 81.44 105 ASP B N 1
ATOM 6032 C CA . ASP B 1 105 ? -15.211 -14.617 -16.25 1 81.44 105 ASP B CA 1
ATOM 6033 C C . ASP B 1 105 ? -15.594 -13.523 -15.258 1 81.44 105 ASP B C 1
ATOM 6035 O O . ASP B 1 105 ? -16.469 -12.695 -15.531 1 81.44 105 ASP B O 1
ATOM 6039 N N . ASP B 1 106 ? -15.188 -13.703 -14.055 1 79.69 106 ASP B N 1
ATOM 6040 C CA . ASP B 1 106 ? -15.336 -12.727 -12.984 1 79.69 106 ASP B CA 1
ATOM 6041 C C . ASP B 1 106 ? -16.766 -12.68 -12.477 1 79.69 106 ASP B C 1
ATOM 6043 O O . ASP B 1 106 ? -17.188 -11.688 -11.875 1 79.69 106 ASP B O 1
ATOM 6047 N N . VAL B 1 107 ? -17.516 -13.648 -12.891 1 84.38 107 VAL B N 1
ATOM 6048 C CA . VAL B 1 107 ? -18.875 -13.781 -12.352 1 84.38 107 VAL B CA 1
ATOM 6049 C C . VAL B 1 107 ? -18.922 -14.922 -11.344 1 84.38 107 VAL B C 1
ATOM 6051 O O . VAL B 1 107 ? -18.422 -16.031 -11.617 1 84.38 107 VAL B O 1
ATOM 6054 N N . CYS B 1 108 ? -19.453 -14.594 -10.234 1 90.38 108 CYS B N 1
ATOM 6055 C CA . CYS B 1 108 ? -19.516 -15.57 -9.156 1 90.38 108 CYS B CA 1
ATOM 6056 C C . CYS B 1 108 ? -20.953 -16.016 -8.922 1 90.38 108 CYS B C 1
ATOM 6058 O O . CYS B 1 108 ? -21.859 -15.188 -8.766 1 90.38 108 CYS B O 1
ATOM 6060 N N . THR B 1 109 ? -21.188 -17.328 -8.93 1 86.38 109 THR B N 1
ATOM 6061 C CA . THR B 1 109 ? -22.453 -17.938 -8.555 1 86.38 109 THR B CA 1
ATOM 6062 C C . THR B 1 109 ? -22.281 -18.812 -7.305 1 86.38 109 THR B C 1
ATOM 6064 O O . THR B 1 109 ? -21.328 -19.594 -7.207 1 86.38 109 THR B O 1
ATOM 6067 N N . VAL B 1 110 ? -23.219 -18.609 -6.406 1 87.12 110 VAL B N 1
ATOM 6068 C CA . VAL B 1 110 ? -23.125 -19.344 -5.152 1 87.12 110 VAL B CA 1
ATOM 6069 C C . VAL B 1 110 ? -24.172 -20.438 -5.121 1 87.12 110 VAL B C 1
ATOM 6071 O O . VAL B 1 110 ? -25.344 -20.203 -5.441 1 87.12 110 VAL B O 1
ATOM 6074 N N . ALA B 1 111 ? -23.688 -21.594 -4.898 1 82.75 111 ALA B N 1
ATOM 6075 C CA . ALA B 1 111 ? -24.609 -22.719 -4.676 1 82.75 111 ALA B CA 1
ATOM 6076 C C . ALA B 1 111 ? -24.562 -23.188 -3.221 1 82.75 111 ALA B C 1
ATOM 6078 O O . ALA B 1 111 ? -23.484 -23.25 -2.617 1 82.75 111 ALA B O 1
ATOM 6079 N N . GLN B 1 112 ? -25.828 -23.375 -2.688 1 82.75 112 GLN B N 1
ATOM 6080 C CA . GLN B 1 112 ? -25.906 -23.922 -1.341 1 82.75 112 GLN B CA 1
ATOM 6081 C C . GLN B 1 112 ? -25.906 -25.453 -1.371 1 82.75 112 GLN B C 1
ATOM 6083 O O . GLN B 1 112 ? -26.578 -26.062 -2.199 1 82.75 112 GLN B O 1
ATOM 6088 N N . GLY B 1 113 ? -25.031 -26.062 -0.636 1 74.5 113 GLY B N 1
ATOM 6089 C CA . GLY B 1 113 ? -24.875 -27.5 -0.637 1 74.5 113 GLY B CA 1
ATOM 6090 C C . GLY B 1 113 ? -23.797 -27.984 -1.577 1 74.5 113 GLY B C 1
ATOM 6091 O O . GLY B 1 113 ? -23.75 -27.594 -2.744 1 74.5 113 GLY B O 1
ATOM 6092 N N . ILE B 1 114 ? -22.781 -28.516 -0.995 1 67.62 114 ILE B N 1
ATOM 6093 C CA . ILE B 1 114 ? -21.672 -29.047 -1.796 1 67.62 114 ILE B CA 1
ATOM 6094 C C . ILE B 1 114 ? -22 -30.469 -2.244 1 67.62 114 ILE B C 1
ATOM 6096 O O . ILE B 1 114 ? -22.156 -31.359 -1.414 1 67.62 114 ILE B O 1
ATOM 6100 N N . PRO B 1 115 ? -22.391 -30.578 -3.572 1 58 115 PRO B N 1
ATOM 6101 C CA . PRO B 1 115 ? -22.672 -31.938 -4.027 1 58 115 PRO B CA 1
ATOM 6102 C C . PRO B 1 115 ? -21.484 -32.875 -3.881 1 58 115 PRO B C 1
ATOM 6104 O O . PRO B 1 115 ? -20.328 -32.406 -3.938 1 58 115 PRO B O 1
ATOM 6107 N N . ARG B 1 116 ? -21.766 -34.062 -3.234 1 49.81 116 ARG B N 1
ATOM 6108 C CA . ARG B 1 116 ? -20.797 -35.156 -3.252 1 49.81 116 ARG B CA 1
ATOM 6109 C C . ARG B 1 116 ? -20.578 -35.656 -4.672 1 49.81 116 ARG B C 1
ATOM 6111 O O . ARG B 1 116 ? -21.484 -35.625 -5.508 1 49.81 116 ARG B O 1
ATOM 6118 N N . PHE B 1 117 ? -19.422 -36.094 -5.129 1 48.25 117 PHE B N 1
ATOM 6119 C CA . PHE B 1 117 ? -18.844 -36.719 -6.328 1 48.25 117 PHE B CA 1
ATOM 6120 C C . PHE B 1 117 ? -19.5 -36.156 -7.582 1 48.25 117 PHE B C 1
ATOM 6122 O O . PHE B 1 117 ? -20.562 -36.625 -7.996 1 48.25 117 PHE B O 1
ATOM 6129 N N . THR B 1 118 ? -19.672 -34.938 -7.844 1 43.16 118 THR B N 1
ATOM 6130 C CA . THR B 1 118 ? -20.438 -34.625 -9.055 1 43.16 118 THR B CA 1
ATOM 6131 C C . THR B 1 118 ? -19.5 -34.5 -10.258 1 43.16 118 THR B C 1
ATOM 6133 O O . THR B 1 118 ? -18.328 -34.219 -10.109 1 43.16 118 THR B O 1
ATOM 6136 N N . ASN B 1 119 ? -19.922 -35.031 -11.562 1 38.75 119 ASN B N 1
ATOM 6137 C CA . ASN B 1 119 ? -19.344 -35.125 -12.898 1 38.75 119 ASN B CA 1
ATOM 6138 C C . ASN B 1 119 ? -18.859 -33.781 -13.406 1 38.75 119 ASN B C 1
ATOM 6140 O O . ASN B 1 119 ? -19.625 -32.812 -13.422 1 38.75 119 ASN B O 1
ATOM 6144 N N . LEU B 1 120 ? -17.781 -33.531 -13.398 1 42.41 120 LEU B N 1
ATOM 6145 C CA . LEU B 1 120 ? -17.172 -32.219 -13.711 1 42.41 120 LEU B CA 1
ATOM 6146 C C . LEU B 1 120 ? -17.172 -31.984 -15.219 1 42.41 120 LEU B C 1
ATOM 6148 O O . LEU B 1 120 ? -16.422 -31.125 -15.711 1 42.41 120 LEU B O 1
ATOM 6152 N N . LEU B 1 121 ? -17.594 -32.656 -16.141 1 44.47 121 LEU B N 1
ATOM 6153 C CA . LEU B 1 121 ? -17.25 -32.094 -17.453 1 44.47 121 LEU B CA 1
ATOM 6154 C C . LEU B 1 121 ? -17.844 -30.688 -17.609 1 44.47 121 LEU B C 1
ATOM 6156 O O . LEU B 1 121 ? -19.031 -30.484 -17.328 1 44.47 121 LEU B O 1
ATOM 6160 N N . PRO B 1 122 ? -17.016 -29.609 -17.719 1 43.44 122 PRO B N 1
ATOM 6161 C CA . PRO B 1 122 ? -17.469 -28.234 -17.969 1 43.44 122 PRO B CA 1
ATOM 6162 C C . PRO B 1 122 ? -18.547 -28.156 -19.047 1 43.44 122 PRO B C 1
ATOM 6164 O O . PRO B 1 122 ? -18.766 -27.078 -19.625 1 43.44 122 PRO B O 1
ATOM 6167 N N . ASP B 1 123 ? -19.125 -29 -19.516 1 42.56 123 ASP B N 1
ATOM 6168 C CA . ASP B 1 123 ? -19.906 -28.688 -20.703 1 42.56 123 ASP B CA 1
ATOM 6169 C C . ASP B 1 123 ? -20.906 -27.562 -20.422 1 42.56 123 ASP B C 1
ATOM 6171 O O . ASP B 1 123 ? -21.219 -26.766 -21.297 1 42.56 123 ASP B O 1
ATOM 6175 N N . ASN B 1 124 ? -21.922 -27.625 -19.578 1 40.28 124 ASN B N 1
ATOM 6176 C CA . ASN B 1 124 ? -23.031 -26.688 -19.594 1 40.28 124 ASN B CA 1
ATOM 6177 C C . ASN B 1 124 ? -22.891 -25.594 -18.531 1 40.28 124 ASN B C 1
ATOM 6179 O O . ASN B 1 124 ? -23.062 -25.875 -17.344 1 40.28 124 ASN B O 1
ATOM 6183 N N . ARG B 1 125 ? -22.172 -24.531 -18.844 1 46.59 125 ARG B N 1
ATOM 6184 C CA . ARG B 1 125 ? -22.016 -23.25 -18.156 1 46.59 125 ARG B CA 1
ATOM 6185 C C . ARG B 1 125 ? -23.281 -22.922 -17.344 1 46.59 125 ARG B C 1
ATOM 6187 O O . ARG B 1 125 ? -23.266 -22.016 -16.516 1 46.59 125 ARG B O 1
ATOM 6194 N N . SER B 1 126 ? -24.344 -23.281 -17.797 1 45.62 126 SER B N 1
ATOM 6195 C CA . SER B 1 126 ? -25.578 -22.625 -17.375 1 45.62 126 SER B CA 1
ATOM 6196 C C . SER B 1 126 ? -26.062 -23.156 -16.031 1 45.62 126 SER B C 1
ATOM 6198 O O . SER B 1 126 ? -26.891 -22.531 -15.359 1 45.62 126 SER B O 1
ATOM 6200 N N . ASN B 1 127 ? -25.688 -24.422 -15.609 1 46.53 127 ASN B N 1
ATOM 6201 C CA . ASN B 1 127 ? -26.281 -24.859 -14.352 1 46.53 127 ASN B CA 1
ATOM 6202 C C . ASN B 1 127 ? -25.219 -25.281 -13.344 1 46.53 127 ASN B C 1
ATOM 6204 O O . ASN B 1 127 ? -24.75 -26.422 -13.367 1 46.53 127 ASN B O 1
ATOM 6208 N N . VAL B 1 128 ? -24.688 -24.297 -12.594 1 50.47 128 VAL B N 1
ATOM 6209 C CA . VAL B 1 128 ? -23.703 -24.469 -11.531 1 50.47 128 VAL B CA 1
ATOM 6210 C C . VAL B 1 128 ? -24.094 -25.641 -10.648 1 50.47 128 VAL B C 1
ATOM 6212 O O . VAL B 1 128 ? -23.219 -26.375 -10.148 1 50.47 128 VAL B O 1
ATOM 6215 N N . GLU B 1 129 ? -25.328 -25.797 -10.453 1 47.91 129 GLU B N 1
ATOM 6216 C CA . GLU B 1 129 ? -25.797 -26.891 -9.602 1 47.91 129 GLU B CA 1
ATOM 6217 C C . GLU B 1 129 ? -25.297 -28.234 -10.102 1 47.91 129 GLU B C 1
ATOM 6219 O O . GLU B 1 129 ? -25.188 -29.188 -9.328 1 47.91 129 GLU B O 1
ATOM 6224 N N . ASN B 1 130 ? -25 -28.188 -11.352 1 43.31 130 ASN B N 1
ATOM 6225 C CA . ASN B 1 130 ? -24.562 -29.453 -11.938 1 43.31 130 ASN B CA 1
ATOM 6226 C C . ASN B 1 130 ? -23.078 -29.406 -12.297 1 43.31 130 ASN B C 1
ATOM 6228 O O . ASN B 1 130 ? -22.609 -30.219 -13.102 1 43.31 130 ASN B O 1
ATOM 6232 N N . ALA B 1 131 ? -22.578 -28.25 -11.922 1 44.84 131 ALA B N 1
ATOM 6233 C CA . ALA B 1 131 ? -21.172 -28.141 -12.258 1 44.84 131 ALA B CA 1
ATOM 6234 C C . ALA B 1 131 ? -20.359 -29.234 -11.555 1 44.84 131 ALA B C 1
ATOM 6236 O O . ALA B 1 131 ? -20.547 -29.469 -10.359 1 44.84 131 ALA B O 1
ATOM 6237 N N . PHE B 1 132 ? -19.859 -30.234 -12.32 1 43.5 132 PHE B N 1
ATOM 6238 C CA . PHE B 1 132 ? -19.094 -31.422 -11.938 1 43.5 132 PHE B CA 1
ATOM 6239 C C . PHE B 1 132 ? -17.672 -31.047 -11.547 1 43.5 132 PHE B C 1
ATOM 6241 O O . PHE B 1 132 ? -16.953 -30.391 -12.328 1 43.5 132 PHE B O 1
ATOM 6248 N N . ILE B 1 133 ? -17.391 -30.797 -10.312 1 50.56 133 ILE B N 1
ATOM 6249 C CA . ILE B 1 133 ? -15.992 -30.609 -9.93 1 50.56 133 ILE B CA 1
ATOM 6250 C C . ILE B 1 133 ? -15.383 -31.953 -9.547 1 50.56 133 ILE B C 1
ATOM 6252 O O . ILE B 1 133 ? -15.844 -32.625 -8.609 1 50.56 133 ILE B O 1
ATOM 6256 N N . TYR B 1 134 ? -14.625 -32.75 -10.43 1 53.38 134 TYR B N 1
ATOM 6257 C CA . TYR B 1 134 ? -13.859 -33.938 -10.039 1 53.38 134 TYR B CA 1
ATOM 6258 C C . TYR B 1 134 ? -12.844 -33.594 -8.953 1 53.38 134 TYR B C 1
ATOM 6260 O O . TYR B 1 134 ? -11.969 -32.75 -9.164 1 53.38 134 TYR B O 1
ATOM 6268 N N . SER B 1 135 ? -13.172 -33.844 -7.656 1 65.75 135 SER B N 1
ATOM 6269 C CA . SER B 1 135 ? -12.227 -33.531 -6.59 1 65.75 135 SER B CA 1
ATOM 6270 C C . SER B 1 135 ? -11.328 -34.719 -6.273 1 65.75 135 SER B C 1
ATOM 6272 O O . SER B 1 135 ? -11.812 -35.875 -6.145 1 65.75 135 SER B O 1
ATOM 6274 N N . THR B 1 136 ? -10.023 -34.562 -6.398 1 73.81 136 THR B N 1
ATOM 6275 C CA . THR B 1 136 ? -9.062 -35.562 -5.953 1 73.81 136 THR B CA 1
ATOM 6276 C C . THR B 1 136 ? -9.492 -36.188 -4.617 1 73.81 136 THR B C 1
ATOM 6278 O O . THR B 1 136 ? -9.32 -37.375 -4.395 1 73.81 136 THR B O 1
ATOM 6281 N N . LYS B 1 137 ? -10.086 -35.344 -3.848 1 72 137 LYS B N 1
ATOM 6282 C CA . LYS B 1 137 ? -10.578 -35.844 -2.561 1 72 137 LYS B CA 1
ATOM 6283 C C . LYS B 1 137 ? -11.609 -36.938 -2.746 1 72 137 LYS B C 1
ATOM 6285 O O . LYS B 1 137 ? -11.523 -38 -2.1 1 72 137 LYS B O 1
ATOM 6290 N N . ASP B 1 138 ? -12.547 -36.781 -3.615 1 67.44 138 ASP B N 1
ATOM 6291 C CA . ASP B 1 138 ? -13.602 -37.75 -3.842 1 67.44 138 ASP B CA 1
ATOM 6292 C C . ASP B 1 138 ? -13.047 -39 -4.535 1 67.44 138 ASP B C 1
ATOM 6294 O O . ASP B 1 138 ? -13.461 -40.125 -4.23 1 67.44 138 ASP B O 1
ATOM 6298 N N . ILE B 1 139 ? -12.188 -38.688 -5.395 1 66.06 139 ILE B N 1
ATOM 6299 C CA . ILE B 1 139 ? -11.555 -39.812 -6.07 1 66.06 139 ILE B CA 1
ATOM 6300 C C . ILE B 1 139 ? -10.797 -40.656 -5.059 1 66.06 139 ILE B C 1
ATOM 6302 O O . ILE B 1 139 ? -10.93 -41.906 -5.051 1 66.06 139 ILE B O 1
ATOM 6306 N N . LEU B 1 140 ? -10.07 -40.031 -4.211 1 68.81 140 LEU B N 1
ATOM 6307 C CA . LEU B 1 140 ? -9.32 -40.75 -3.186 1 68.81 140 LEU B CA 1
ATOM 6308 C C . LEU B 1 140 ? -10.266 -41.469 -2.24 1 68.81 140 LEU B C 1
ATOM 6310 O O . LEU B 1 140 ? -10 -42.625 -1.847 1 68.81 140 LEU B O 1
ATOM 6314 N N . ARG B 1 141 ? -11.328 -40.844 -1.966 1 69.5 141 ARG B N 1
ATOM 6315 C CA . ARG B 1 141 ? -12.328 -41.5 -1.133 1 69.5 141 ARG B CA 1
ATOM 6316 C C . ARG B 1 141 ? -12.898 -42.75 -1.827 1 69.5 141 ARG B C 1
ATOM 6318 O O . ARG B 1 141 ? -13.078 -43.781 -1.198 1 69.5 141 ARG B O 1
ATOM 6325 N N . MET B 1 142 ? -13.266 -42.562 -3.014 1 63.47 142 MET B N 1
ATOM 6326 C CA . MET B 1 142 ? -13.773 -43.688 -3.789 1 63.47 142 MET B CA 1
ATOM 6327 C C . MET B 1 142 ? -12.773 -44.844 -3.789 1 63.47 142 MET B C 1
ATOM 6329 O O . MET B 1 142 ? -13.164 -46 -3.631 1 63.47 142 MET B O 1
ATOM 6333 N N . LEU B 1 143 ? -11.562 -44.406 -3.875 1 63.81 143 LEU B N 1
ATOM 6334 C CA . LEU B 1 143 ? -10.523 -45.438 -3.898 1 63.81 143 LEU B CA 1
ATOM 6335 C C . LEU B 1 143 ? -10.445 -46.156 -2.564 1 63.81 143 LEU B C 1
ATOM 6337 O O . LEU B 1 143 ? -10.258 -47.375 -2.531 1 63.81 143 LEU B O 1
ATOM 6341 N N . GLN B 1 144 ? -10.602 -45.438 -1.581 1 67.25 144 GLN B N 1
ATOM 6342 C CA . GLN B 1 144 ? -10.555 -46.031 -0.253 1 67.25 144 GLN B CA 1
ATOM 6343 C C . GLN B 1 144 ? -11.727 -46.969 -0.035 1 67.25 144 GLN B C 1
ATOM 6345 O O . GLN B 1 144 ? -11.602 -47.969 0.707 1 67.25 144 GLN B O 1
ATOM 6350 N N . ASP B 1 145 ? -12.828 -46.688 -0.714 1 67.81 145 ASP B N 1
ATOM 6351 C CA . ASP B 1 145 ? -14.039 -47.469 -0.494 1 67.81 145 ASP B CA 1
ATOM 6352 C C . ASP B 1 145 ? -14.125 -48.625 -1.488 1 67.81 145 ASP B C 1
ATOM 6354 O O . ASP B 1 145 ? -14.969 -49.5 -1.337 1 67.81 145 ASP B O 1
ATOM 6358 N N . THR B 1 146 ? -13.297 -48.531 -2.453 1 66.94 146 THR B N 1
ATOM 6359 C CA . THR B 1 146 ? -13.398 -49.531 -3.518 1 66.94 146 THR B CA 1
ATOM 6360 C C . THR B 1 146 ? -12.531 -50.75 -3.213 1 66.94 146 THR B C 1
ATOM 6362 O O . THR B 1 146 ? -11.375 -50.594 -2.809 1 66.94 146 THR B O 1
ATOM 6365 N N . VAL B 1 147 ? -13.172 -51.906 -3.369 1 67.81 147 VAL B N 1
ATOM 6366 C CA . VAL B 1 147 ? -12.406 -53.156 -3.297 1 67.81 147 VAL B CA 1
ATOM 6367 C C . VAL B 1 147 ? -11.562 -53.312 -4.562 1 67.81 147 VAL B C 1
ATOM 6369 O O . VAL B 1 147 ? -12.086 -53.219 -5.676 1 67.81 147 VAL B O 1
ATOM 6372 N N . CYS B 1 148 ? -10.281 -53.312 -4.367 1 77.38 148 CYS B N 1
ATOM 6373 C CA . CYS B 1 148 ? -9.391 -53.375 -5.523 1 77.38 148 CYS B CA 1
ATOM 6374 C C . CYS B 1 148 ? -8.477 -54.594 -5.418 1 77.38 148 CYS B C 1
ATOM 6376 O O . CYS B 1 148 ? -8.305 -55.156 -4.336 1 77.38 148 CYS B O 1
ATOM 6378 N N . VAL B 1 149 ? -8.055 -55.062 -6.598 1 81.81 149 VAL B N 1
ATOM 6379 C CA . VAL B 1 149 ? -7.043 -56.125 -6.676 1 81.81 149 VAL B CA 1
ATOM 6380 C C . VAL B 1 149 ? -5.715 -55.5 -7.133 1 81.81 149 VAL B C 1
ATOM 6382 O O . VAL B 1 149 ? -5.691 -54.594 -7.965 1 81.81 149 VAL B O 1
ATOM 6385 N N . SER B 1 150 ? -4.668 -55.938 -6.5 1 83.44 150 SER B N 1
ATOM 6386 C CA . SER B 1 150 ? -3.336 -55.531 -6.922 1 83.44 150 SER B CA 1
ATOM 6387 C C . SER B 1 150 ? -2.898 -56.25 -8.188 1 83.44 150 SER B C 1
ATOM 6389 O O . SER B 1 150 ? -3.01 -57.469 -8.281 1 83.44 150 SER B O 1
ATOM 6391 N N . LEU B 1 151 ? -2.564 -55.5 -9.125 1 87.69 151 LEU B N 1
ATOM 6392 C CA . LEU B 1 151 ? -2.012 -56.031 -10.359 1 87.69 151 LEU B CA 1
ATOM 6393 C C . LEU B 1 151 ? -0.496 -55.875 -10.398 1 87.69 151 LEU B C 1
ATOM 6395 O O . LEU B 1 151 ? 0.079 -55.219 -9.539 1 87.69 151 LEU B O 1
ATOM 6399 N N . PRO B 1 152 ? 0.128 -56.656 -11.367 1 88.06 152 PRO B N 1
ATOM 6400 C CA . PRO B 1 152 ? 1.571 -56.438 -11.477 1 88.06 152 PRO B CA 1
ATOM 6401 C C . PRO B 1 152 ? 1.932 -54.969 -11.68 1 88.06 152 PRO B C 1
ATOM 6403 O O . PRO B 1 152 ? 1.212 -54.219 -12.367 1 88.06 152 PRO B O 1
ATOM 6406 N N . ASN B 1 153 ? 3.057 -54.656 -11.078 1 88.25 153 ASN B N 1
ATOM 6407 C CA . ASN B 1 153 ? 3.533 -53.281 -11.18 1 88.25 153 ASN B CA 1
ATOM 6408 C C . ASN B 1 153 ? 3.641 -52.844 -12.641 1 88.25 153 ASN B C 1
ATOM 6410 O O . ASN B 1 153 ? 3.889 -53.656 -13.523 1 88.25 153 ASN B O 1
ATOM 6414 N N . GLY B 1 154 ? 3.305 -51.594 -12.844 1 89.12 154 GLY B N 1
ATOM 6415 C CA . GLY B 1 154 ? 3.41 -50.969 -14.164 1 89.12 154 GLY B CA 1
ATOM 6416 C C . GLY B 1 154 ? 4.227 -49.688 -14.164 1 89.12 154 GLY B C 1
ATOM 6417 O O . GLY B 1 154 ? 4.988 -49.438 -13.234 1 89.12 154 GLY B O 1
ATOM 6418 N N . THR B 1 155 ? 4.309 -49.094 -15.359 1 91.38 155 THR B N 1
ATOM 6419 C CA . THR B 1 155 ? 4.973 -47.781 -15.516 1 91.38 155 THR B CA 1
ATOM 6420 C C . THR B 1 155 ? 4.016 -46.75 -16.094 1 91.38 155 THR B C 1
ATOM 6422 O O . THR B 1 155 ? 3.227 -47.062 -16.984 1 91.38 155 THR B O 1
ATOM 6425 N N . VAL B 1 156 ? 3.967 -45.625 -15.414 1 93.44 156 VAL B N 1
ATOM 6426 C CA . VAL B 1 156 ? 3.207 -44.5 -15.906 1 93.44 156 VAL B CA 1
ATOM 6427 C C . VAL B 1 156 ? 4.156 -43.344 -16.219 1 93.44 156 VAL B C 1
ATOM 6429 O O . VAL B 1 156 ? 4.82 -42.812 -15.32 1 93.44 156 VAL B O 1
ATOM 6432 N N . ARG B 1 157 ? 4.199 -42.875 -17.438 1 92.12 157 ARG B N 1
ATOM 6433 C CA . ARG B 1 157 ? 5.062 -41.812 -17.859 1 92.12 157 ARG B CA 1
ATOM 6434 C C . ARG B 1 157 ? 6.508 -42.062 -17.453 1 92.12 157 ARG B C 1
ATOM 6436 O O . ARG B 1 157 ? 7.199 -41.125 -17 1 92.12 157 ARG B O 1
ATOM 6443 N N . GLY B 1 158 ? 6.922 -43.25 -17.406 1 89.75 158 GLY B N 1
ATOM 6444 C CA . GLY B 1 158 ? 8.281 -43.625 -17.078 1 89.75 158 GLY B CA 1
ATOM 6445 C C . GLY B 1 158 ? 8.484 -43.875 -15.594 1 89.75 158 GLY B C 1
ATOM 6446 O O . GLY B 1 158 ? 9.562 -44.312 -15.172 1 89.75 158 GLY B O 1
ATOM 6447 N N . ILE B 1 159 ? 7.492 -43.625 -14.75 1 91.94 159 ILE B N 1
ATOM 6448 C CA . ILE B 1 159 ? 7.594 -43.781 -13.305 1 91.94 159 ILE B CA 1
ATOM 6449 C C . ILE B 1 159 ? 7.098 -45.156 -12.906 1 91.94 159 ILE B C 1
ATOM 6451 O O . ILE B 1 159 ? 6.004 -45.562 -13.305 1 91.94 159 ILE B O 1
ATOM 6455 N N . GLU B 1 160 ? 7.82 -45.875 -12.125 1 89.94 160 GLU B N 1
ATOM 6456 C CA . GLU B 1 160 ? 7.371 -47.188 -11.617 1 89.94 160 GLU B CA 1
ATOM 6457 C C . GLU B 1 160 ? 6.215 -47 -10.633 1 89.94 160 GLU B C 1
ATOM 6459 O O . GLU B 1 160 ? 6.273 -46.156 -9.742 1 89.94 160 GLU B O 1
ATOM 6464 N N . ALA B 1 161 ? 5.164 -47.844 -10.867 1 90.81 161 ALA B N 1
ATOM 6465 C CA . ALA B 1 161 ? 3.943 -47.625 -10.094 1 90.81 161 ALA B CA 1
ATOM 6466 C C . ALA B 1 161 ? 3.348 -48.969 -9.633 1 90.81 161 ALA B C 1
ATOM 6468 O O . ALA B 1 161 ? 3.439 -49.969 -10.344 1 90.81 161 ALA B O 1
ATOM 6469 N N . GLU B 1 162 ? 2.799 -48.875 -8.445 1 86.19 162 GLU B N 1
ATOM 6470 C CA . GLU B 1 162 ? 1.86 -49.938 -8.055 1 86.19 162 GLU B CA 1
ATOM 6471 C C . GLU B 1 162 ? 0.531 -49.781 -8.789 1 86.19 162 GLU B C 1
ATOM 6473 O O . GLU B 1 162 ? 0.05 -48.656 -8.992 1 86.19 162 GLU B O 1
ATOM 6478 N N . HIS B 1 163 ? 0.046 -50.938 -9.227 1 88.25 163 HIS B N 1
ATOM 6479 C CA . HIS B 1 163 ? -1.155 -50.938 -10.047 1 88.25 163 HIS B CA 1
ATOM 6480 C C . HIS B 1 163 ? -2.305 -51.656 -9.359 1 88.25 163 HIS B C 1
ATOM 6482 O O . HIS B 1 163 ? -2.18 -52.844 -8.992 1 88.25 163 HIS B O 1
ATOM 6488 N N . PHE B 1 164 ? -3.357 -50.906 -9.18 1 83.38 164 PHE B N 1
ATOM 6489 C CA . PHE B 1 164 ? -4.57 -51.438 -8.586 1 83.38 164 PHE B CA 1
ATOM 6490 C C . PHE B 1 164 ? -5.73 -51.406 -9.57 1 83.38 164 PHE B C 1
ATOM 6492 O O . PHE B 1 164 ? -5.82 -50.469 -10.383 1 83.38 164 PHE B O 1
ATOM 6499 N N . HIS B 1 165 ? -6.512 -52.375 -9.531 1 85.56 165 HIS B N 1
ATOM 6500 C CA . HIS B 1 165 ? -7.676 -52.469 -10.398 1 85.56 165 HIS B CA 1
ATOM 6501 C C . HIS B 1 165 ? -8.945 -52.75 -9.594 1 85.56 165 HIS B C 1
ATOM 6503 O O . HIS B 1 165 ? -8.938 -53.531 -8.664 1 85.56 165 HIS B O 1
ATOM 6509 N N . GLY B 1 166 ? -9.938 -51.906 -9.961 1 81.88 166 GLY B N 1
ATOM 6510 C CA . GLY B 1 166 ? -11.219 -52.094 -9.281 1 81.88 166 GLY B CA 1
ATOM 6511 C C . GLY B 1 166 ? -12.406 -51.844 -10.188 1 81.88 166 GLY B C 1
ATOM 6512 O O . GLY B 1 166 ? -12.25 -51.375 -11.32 1 81.88 166 GLY B O 1
ATOM 6513 N N . LYS B 1 167 ? -13.578 -52.344 -9.75 1 81 167 LYS B N 1
ATOM 6514 C CA . LYS B 1 167 ? -14.852 -52.094 -10.43 1 81 167 LYS B CA 1
ATOM 6515 C C . LYS B 1 167 ? -15.773 -51.25 -9.578 1 81 167 LYS B C 1
ATOM 6517 O O . LYS B 1 167 ? -15.891 -51.438 -8.367 1 81 167 LYS B O 1
ATOM 6522 N N . LEU B 1 168 ? -16.266 -50.25 -10.25 1 76.06 168 LEU B N 1
ATOM 6523 C CA . LEU B 1 168 ? -17.203 -49.344 -9.555 1 76.06 168 LEU B CA 1
ATOM 6524 C C . LEU B 1 168 ? -18.641 -49.781 -9.836 1 76.06 168 LEU B C 1
ATOM 6526 O O . LEU B 1 168 ? -18.938 -50.312 -10.898 1 76.06 168 LEU B O 1
ATOM 6530 N N . GLU B 1 169 ? -19.453 -49.438 -8.828 1 71.81 169 GLU B N 1
ATOM 6531 C CA . GLU B 1 169 ? -20.875 -49.719 -9.008 1 71.81 169 GLU B CA 1
ATOM 6532 C C . GLU B 1 169 ? -21.484 -48.781 -10.055 1 71.81 169 GLU B C 1
ATOM 6534 O O . GLU B 1 169 ? -21.094 -47.625 -10.164 1 71.81 169 GLU B O 1
ATOM 6539 N N . ASP B 1 170 ? -22.391 -49.438 -10.742 1 71.31 170 ASP B N 1
ATOM 6540 C CA . ASP B 1 170 ? -23.109 -48.656 -11.758 1 71.31 170 ASP B CA 1
ATOM 6541 C C . ASP B 1 170 ? -23.828 -47.469 -11.125 1 71.31 170 ASP B C 1
ATOM 6543 O O . ASP B 1 170 ? -24.328 -47.594 -10 1 71.31 170 ASP B O 1
ATOM 6547 N N . ASN B 1 171 ? -23.766 -46.312 -11.805 1 69.88 171 ASN B N 1
ATOM 6548 C CA . ASN B 1 171 ? -24.562 -45.156 -11.383 1 69.88 171 ASN B CA 1
ATOM 6549 C C . ASN B 1 171 ? -25.5 -44.688 -12.484 1 69.88 171 ASN B C 1
ATOM 6551 O O . ASN B 1 171 ? -25.75 -45.438 -13.445 1 69.88 171 ASN B O 1
ATOM 6555 N N . VAL B 1 172 ? -26.156 -43.531 -12.289 1 68.25 172 VAL B N 1
ATOM 6556 C CA . VAL B 1 172 ? -27.188 -43.031 -13.195 1 68.25 172 VAL B CA 1
ATOM 6557 C C . VAL B 1 172 ? -26.594 -42.719 -14.562 1 68.25 172 VAL B C 1
ATOM 6559 O O . VAL B 1 172 ? -27.266 -42.875 -15.586 1 68.25 172 VAL B O 1
ATOM 6562 N N . GLN B 1 173 ? -25.359 -42.531 -14.68 1 70.81 173 GLN B N 1
ATOM 6563 C CA . GLN B 1 173 ? -24.781 -42.031 -15.93 1 70.81 173 GLN B CA 1
ATOM 6564 C C . GLN B 1 173 ? -23.891 -43.094 -16.578 1 70.81 173 GLN B C 1
ATOM 6566 O O . GLN B 1 173 ? -23.75 -43.125 -17.797 1 70.81 173 GLN B O 1
ATOM 6571 N N . PHE B 1 174 ? -23.281 -43.906 -15.758 1 75.12 174 PHE B N 1
ATOM 6572 C CA . PHE B 1 174 ? -22.266 -44.812 -16.297 1 75.12 174 PHE B CA 1
ATOM 6573 C C . PHE B 1 174 ? -22.531 -46.25 -15.883 1 75.12 174 PHE B C 1
ATOM 6575 O O . PHE B 1 174 ? -23.109 -46.5 -14.82 1 75.12 174 PHE B O 1
ATOM 6582 N N . GLN B 1 175 ? -22.234 -47.219 -16.812 1 82.44 175 GLN B N 1
ATOM 6583 C CA . GLN B 1 175 ? -22.312 -48.625 -16.516 1 82.44 175 GLN B CA 1
ATOM 6584 C C . GLN B 1 175 ? -21.016 -49.344 -16.844 1 82.44 175 GLN B C 1
ATOM 6586 O O . GLN B 1 175 ? -20.219 -48.844 -17.656 1 82.44 175 GLN B O 1
ATOM 6591 N N . ASP B 1 176 ? -20.672 -50.5 -16.094 1 84.75 176 ASP B N 1
ATOM 6592 C CA . ASP B 1 176 ? -19.516 -51.344 -16.297 1 84.75 176 ASP B CA 1
ATOM 6593 C C . ASP B 1 176 ? -18.219 -50.562 -16.156 1 84.75 176 ASP B C 1
ATOM 6595 O O . ASP B 1 176 ? -17.312 -50.656 -16.984 1 84.75 176 ASP B O 1
ATOM 6599 N N . VAL B 1 177 ? -18.281 -49.688 -15.102 1 81 177 VAL B N 1
ATOM 6600 C CA . VAL B 1 177 ? -17.141 -48.781 -14.906 1 81 177 VAL B CA 1
ATOM 6601 C C . VAL B 1 177 ? -16 -49.531 -14.219 1 81 177 VAL B C 1
ATOM 6603 O O . VAL B 1 177 ? -16.203 -50.156 -13.172 1 81 177 VAL B O 1
ATOM 6606 N N . VAL B 1 178 ? -14.82 -49.562 -14.828 1 83.94 178 VAL B N 1
ATOM 6607 C CA . VAL B 1 178 ? -13.594 -50.094 -14.25 1 83.94 178 VAL B CA 1
ATOM 6608 C C . VAL B 1 178 ? -12.609 -48.969 -13.992 1 83.94 178 VAL B C 1
ATOM 6610 O O . VAL B 1 178 ? -12.555 -48 -14.758 1 83.94 178 VAL B O 1
ATOM 6613 N N . VAL B 1 179 ? -11.922 -49.094 -12.828 1 84 179 VAL B N 1
ATOM 6614 C CA . VAL B 1 179 ? -10.977 -48.062 -12.453 1 84 179 VAL B CA 1
ATOM 6615 C C . VAL B 1 179 ? -9.594 -48.656 -12.242 1 84 179 VAL B C 1
ATOM 6617 O O . VAL B 1 179 ? -9.445 -49.656 -11.516 1 84 179 VAL B O 1
ATOM 6620 N N . ASP B 1 180 ? -8.633 -48.156 -12.922 1 86.56 180 ASP B N 1
ATOM 6621 C CA . ASP B 1 180 ? -7.227 -48.469 -12.664 1 86.56 180 ASP B CA 1
ATOM 6622 C C . ASP B 1 180 ? -6.527 -47.312 -11.969 1 86.56 180 ASP B C 1
ATOM 6624 O O . ASP B 1 180 ? -6.664 -46.156 -12.375 1 86.56 180 ASP B O 1
ATOM 6628 N N . ILE B 1 181 ? -5.844 -47.625 -10.898 1 84.25 181 ILE B N 1
ATOM 6629 C CA . ILE B 1 181 ? -5.137 -46.625 -10.102 1 84.25 181 ILE B CA 1
ATOM 6630 C C . ILE B 1 181 ? -3.648 -46.969 -10.062 1 84.25 181 ILE B C 1
ATOM 6632 O O . ILE B 1 181 ? -3.264 -48.094 -9.773 1 84.25 181 ILE B O 1
ATOM 6636 N N . TYR B 1 182 ? -2.908 -45.969 -10.352 1 88.12 182 TYR B N 1
ATOM 6637 C CA . TYR B 1 182 ? -1.458 -46.094 -10.312 1 88.12 182 TYR B CA 1
ATOM 6638 C C . TYR B 1 182 ? -0.842 -45.188 -9.258 1 88.12 182 TYR B C 1
ATOM 6640 O O . TYR B 1 182 ? -1.093 -44 -9.25 1 88.12 182 TYR B O 1
ATOM 6648 N N . ILE B 1 183 ? -0.019 -45.719 -8.336 1 84.62 183 ILE B N 1
ATOM 6649 C CA . ILE B 1 183 ? 0.665 -45 -7.27 1 84.62 183 ILE B CA 1
ATOM 6650 C C . ILE B 1 183 ? 2.172 -45.219 -7.383 1 84.62 183 ILE B C 1
ATOM 6652 O O . ILE B 1 183 ? 2.627 -46.344 -7.613 1 84.62 183 ILE B O 1
ATOM 6656 N N . SER B 1 184 ? 2.898 -44.156 -7.242 1 87.81 184 SER B N 1
ATOM 6657 C CA . SER B 1 184 ? 4.348 -44.281 -7.34 1 87.81 184 SER B CA 1
ATOM 6658 C C . SER B 1 184 ? 4.895 -45.25 -6.285 1 87.81 184 SER B C 1
ATOM 6660 O O . SER B 1 184 ? 4.363 -45.312 -5.176 1 87.81 184 SER B O 1
ATOM 6662 N N . ARG B 1 185 ? 5.98 -45.844 -6.578 1 85.25 185 ARG B N 1
ATOM 6663 C CA . ARG B 1 185 ? 6.613 -46.75 -5.625 1 85.25 185 ARG B CA 1
ATOM 6664 C C . ARG B 1 185 ? 7.41 -45.969 -4.578 1 85.25 185 ARG B C 1
ATOM 6666 O O . ARG B 1 185 ? 7.789 -44.844 -4.805 1 85.25 185 ARG B O 1
ATOM 6673 N N . ASP B 1 186 ? 7.727 -46.594 -3.391 1 78.5 186 ASP B N 1
ATOM 6674 C CA . ASP B 1 186 ? 8.422 -46 -2.256 1 78.5 186 ASP B CA 1
ATOM 6675 C C . ASP B 1 186 ? 9.828 -45.531 -2.646 1 78.5 186 ASP B C 1
ATOM 6677 O O . ASP B 1 186 ? 10.367 -44.625 -2.051 1 78.5 186 ASP B O 1
ATOM 6681 N N . ASN B 1 187 ? 10.461 -45.969 -3.674 1 80.19 187 ASN B N 1
ATOM 6682 C CA . ASN B 1 187 ? 11.844 -45.656 -3.984 1 80.19 187 ASN B CA 1
ATOM 6683 C C . ASN B 1 187 ? 11.938 -44.656 -5.137 1 80.19 187 ASN B C 1
ATOM 6685 O O . ASN B 1 187 ? 12.992 -44.5 -5.75 1 80.19 187 ASN B O 1
ATOM 6689 N N . TRP B 1 188 ? 10.836 -43.938 -5.371 1 86.62 188 TRP B N 1
ATOM 6690 C CA . TRP B 1 188 ? 10.867 -42.938 -6.434 1 86.62 188 TRP B CA 1
ATOM 6691 C C . TRP B 1 188 ? 10.82 -41.5 -5.855 1 86.62 188 TRP B C 1
ATOM 6693 O O . TRP B 1 188 ? 9.922 -41.188 -5.082 1 86.62 188 TRP B O 1
ATOM 6703 N N . THR B 1 189 ? 11.812 -40.688 -6.195 1 86.69 189 THR B N 1
ATOM 6704 C CA . THR B 1 189 ? 11.805 -39.281 -5.762 1 86.69 189 THR B CA 1
ATOM 6705 C C . THR B 1 189 ? 10.953 -38.438 -6.699 1 86.69 189 THR B C 1
ATOM 6707 O O . THR B 1 189 ? 11.203 -38.406 -7.906 1 86.69 189 THR B O 1
ATOM 6710 N N . THR B 1 190 ? 9.977 -37.812 -6.148 1 86.94 190 THR B N 1
ATOM 6711 C CA . THR B 1 190 ? 9.109 -36.938 -6.938 1 86.94 190 THR B CA 1
ATOM 6712 C C . THR B 1 190 ? 9.477 -35.469 -6.719 1 86.94 190 THR B C 1
ATOM 6714 O O . THR B 1 190 ? 10.461 -35.188 -6.047 1 86.94 190 THR B O 1
ATOM 6717 N N . ALA B 1 191 ? 8.734 -34.594 -7.348 1 86.62 191 ALA B N 1
ATOM 6718 C CA . ALA B 1 191 ? 8.953 -33.156 -7.207 1 86.62 191 ALA B CA 1
ATOM 6719 C C . ALA B 1 191 ? 8.781 -32.688 -5.758 1 86.62 191 ALA B C 1
ATOM 6721 O O . ALA B 1 191 ? 9.453 -31.781 -5.301 1 86.62 191 ALA B O 1
ATOM 6722 N N . ASN B 1 192 ? 7.969 -33.281 -4.973 1 80.38 192 ASN B N 1
ATOM 6723 C CA . ASN B 1 192 ? 7.656 -32.812 -3.625 1 80.38 192 ASN B CA 1
ATOM 6724 C C . ASN B 1 192 ? 8.43 -33.594 -2.57 1 80.38 192 ASN B C 1
ATOM 6726 O O . ASN B 1 192 ? 8.82 -33.062 -1.542 1 80.38 192 ASN B O 1
ATOM 6730 N N . ASP B 1 193 ? 8.383 -34.906 -2.676 1 72.81 193 ASP B N 1
ATOM 6731 C CA . ASP B 1 193 ? 8.898 -35.688 -1.567 1 72.81 193 ASP B CA 1
ATOM 6732 C C . ASP B 1 193 ? 9.609 -36.969 -2.074 1 72.81 193 ASP B C 1
ATOM 6734 O O . ASP B 1 193 ? 9.25 -37.5 -3.121 1 72.81 193 ASP B O 1
ATOM 6738 N N . TYR B 1 194 ? 10.578 -37.344 -1.387 1 65.69 194 TYR B N 1
ATOM 6739 C CA . TYR B 1 194 ? 11.305 -38.562 -1.695 1 65.69 194 TYR B CA 1
ATOM 6740 C C . TYR B 1 194 ? 10.703 -39.75 -0.961 1 65.69 194 TYR B C 1
ATOM 6742 O O . TYR B 1 194 ? 10.961 -40.906 -1.314 1 65.69 194 TYR B O 1
ATOM 6750 N N . THR B 1 195 ? 9.891 -39.438 -0.117 1 66.31 195 THR B N 1
ATOM 6751 C CA . THR B 1 195 ? 9.625 -40.531 0.791 1 66.31 195 THR B CA 1
ATOM 6752 C C . THR B 1 195 ? 8.172 -41 0.688 1 66.31 195 THR B C 1
ATOM 6754 O O . THR B 1 195 ? 7.801 -42.062 1.197 1 66.31 195 THR B O 1
ATOM 6757 N N . LYS B 1 196 ? 7.363 -40.25 0.005 1 75.44 196 LYS B N 1
ATOM 6758 C CA . LYS B 1 196 ? 5.945 -40.594 0.063 1 75.44 196 LYS B CA 1
ATOM 6759 C C . LYS B 1 196 ? 5.41 -40.938 -1.319 1 75.44 196 LYS B C 1
ATOM 6761 O O . LYS B 1 196 ? 5.68 -40.25 -2.299 1 75.44 196 LYS B O 1
ATOM 6766 N N . PRO B 1 197 ? 4.66 -42.125 -1.367 1 80.19 197 PRO B N 1
ATOM 6767 C CA . PRO B 1 197 ? 4.004 -42.438 -2.635 1 80.19 197 PRO B CA 1
ATOM 6768 C C . PRO B 1 197 ? 2.941 -41.438 -3.033 1 80.19 197 PRO B C 1
ATOM 6770 O O . PRO B 1 197 ? 2.256 -40.875 -2.168 1 80.19 197 PRO B O 1
ATOM 6773 N N . GLU B 1 198 ? 2.867 -41.156 -4.328 1 83.38 198 GLU B N 1
ATOM 6774 C CA . GLU B 1 198 ? 1.897 -40.219 -4.859 1 83.38 198 GLU B CA 1
ATOM 6775 C C . GLU B 1 198 ? 1.065 -40.844 -5.977 1 83.38 198 GLU B C 1
ATOM 6777 O O . GLU B 1 198 ? 1.545 -41.719 -6.703 1 83.38 198 GLU B O 1
ATOM 6782 N N . PRO B 1 199 ? -0.221 -40.438 -6.012 1 85.88 199 PRO B N 1
ATOM 6783 C CA . PRO B 1 199 ? -0.978 -40.875 -7.188 1 85.88 199 PRO B CA 1
ATOM 6784 C C . PRO B 1 199 ? -0.362 -40.375 -8.5 1 85.88 199 PRO B C 1
ATOM 6786 O O . PRO B 1 199 ? 0.088 -39.25 -8.594 1 85.88 199 PRO B O 1
ATOM 6789 N N . LEU B 1 200 ? -0.364 -41.281 -9.477 1 89.69 200 LEU B N 1
ATOM 6790 C CA . LEU B 1 200 ? 0.201 -40.938 -10.773 1 89.69 200 LEU B CA 1
ATOM 6791 C C . LEU B 1 200 ? -0.889 -40.844 -11.836 1 89.69 200 LEU B C 1
ATOM 6793 O O . LEU B 1 200 ? -0.848 -39.969 -12.711 1 89.69 200 LEU B O 1
ATOM 6797 N N . ARG B 1 201 ? -1.866 -41.75 -11.758 1 92 201 ARG B N 1
ATOM 6798 C CA . ARG B 1 201 ? -2.912 -41.812 -12.773 1 92 201 ARG B CA 1
ATOM 6799 C C . ARG B 1 201 ? -4.137 -42.562 -12.266 1 92 201 ARG B C 1
ATOM 6801 O O . ARG B 1 201 ? -4.004 -43.562 -11.562 1 92 201 ARG B O 1
ATOM 6808 N N . ILE B 1 202 ? -5.207 -42.062 -12.695 1 86 202 ILE B N 1
ATOM 6809 C CA . ILE B 1 202 ? -6.469 -42.781 -12.555 1 86 202 ILE B CA 1
ATOM 6810 C C . ILE B 1 202 ? -7.137 -42.938 -13.922 1 86 202 ILE B C 1
ATOM 6812 O O . ILE B 1 202 ? -7.336 -41.938 -14.633 1 86 202 ILE B O 1
ATOM 6816 N N . GLU B 1 203 ? -7.395 -44.188 -14.32 1 87.31 203 GLU B N 1
ATOM 6817 C CA . GLU B 1 203 ? -8.133 -44.5 -15.547 1 87.31 203 GLU B CA 1
ATOM 6818 C C . GLU B 1 203 ? -9.562 -44.938 -15.242 1 87.31 203 GLU B C 1
ATOM 6820 O O . GLU B 1 203 ? -9.789 -45.844 -14.453 1 87.31 203 GLU B O 1
ATOM 6825 N N . PHE B 1 204 ? -10.383 -44.156 -15.82 1 83.12 204 PHE B N 1
ATOM 6826 C CA . PHE B 1 204 ? -11.805 -44.406 -15.664 1 83.12 204 PHE B CA 1
ATOM 6827 C C . PHE B 1 204 ? -12.438 -44.812 -17 1 83.12 204 PHE B C 1
ATOM 6829 O O . PHE B 1 204 ? -12.695 -43.969 -17.844 1 83.12 204 PHE B O 1
ATOM 6836 N N . CYS B 1 205 ? -12.695 -46.156 -17.125 1 86.31 205 CYS B N 1
ATOM 6837 C CA . CYS B 1 205 ? -13.273 -46.625 -18.375 1 86.31 205 CYS B CA 1
ATOM 6838 C C . CYS B 1 205 ? -14.625 -47.312 -18.125 1 86.31 205 CYS B C 1
ATOM 6840 O O . CYS B 1 205 ? -14.828 -47.938 -17.094 1 86.31 205 CYS B O 1
ATOM 6842 N N . GLY B 1 206 ? -15.547 -47.031 -19.016 1 87.5 206 GLY B N 1
ATOM 6843 C CA . GLY B 1 206 ? -16.875 -47.625 -18.922 1 87.5 206 GLY B CA 1
ATOM 6844 C C . GLY B 1 206 ? -17.766 -47.281 -20.094 1 87.5 206 GLY B C 1
ATOM 6845 O O . GLY B 1 206 ? -17.281 -47.125 -21.219 1 87.5 206 GLY B O 1
ATOM 6846 N N . LYS B 1 207 ? -19.031 -47.438 -19.828 1 87 207 LYS B N 1
ATOM 6847 C CA . LYS B 1 207 ? -20.031 -47.125 -20.859 1 87 207 LYS B CA 1
ATOM 6848 C C . LYS B 1 207 ? -21.016 -46.094 -20.359 1 87 207 LYS B C 1
ATOM 6850 O O . LYS B 1 207 ? -21.422 -46.094 -19.188 1 87 207 LYS B O 1
ATOM 6855 N N . VAL B 1 208 ? -21.281 -45.188 -21.266 1 78.81 208 VAL B N 1
ATOM 6856 C CA . VAL B 1 208 ? -22.359 -44.25 -20.984 1 78.81 208 VAL B CA 1
ATOM 6857 C C . VAL B 1 208 ? -23.703 -44.969 -21.109 1 78.81 208 VAL B C 1
ATOM 6859 O O . VAL B 1 208 ? -24 -45.562 -22.141 1 78.81 208 VAL B O 1
ATOM 6862 N N . LYS B 1 209 ? -24.5 -44.812 -20.141 1 77.94 209 LYS B N 1
ATOM 6863 C CA . LYS B 1 209 ? -25.75 -45.562 -20.094 1 77.94 209 LYS B CA 1
ATOM 6864 C C . LYS B 1 209 ? -26.703 -45.125 -21.203 1 77.94 209 LYS B C 1
ATOM 6866 O O . LYS B 1 209 ? -27.328 -45.969 -21.859 1 77.94 209 LYS B O 1
ATOM 6871 N N . SER B 1 210 ? -26.828 -43.812 -21.344 1 77.81 210 SER B N 1
ATOM 6872 C CA . SER B 1 210 ? -27.797 -43.281 -22.297 1 77.81 210 SER B CA 1
ATOM 6873 C C . SER B 1 210 ? -27.438 -43.656 -23.734 1 77.81 210 SER B C 1
ATOM 6875 O O . SER B 1 210 ? -28.328 -44.031 -24.516 1 77.81 210 SER B O 1
ATOM 6877 N N . SER B 1 211 ? -26.203 -43.688 -24.094 1 79.62 211 SER B N 1
ATOM 6878 C CA . SER B 1 211 ? -25.812 -43.875 -25.484 1 79.62 211 SER B CA 1
ATOM 6879 C C . SER B 1 211 ? -25.156 -45.219 -25.719 1 79.62 211 SER B C 1
ATOM 6881 O O . SER B 1 211 ? -25.062 -45.688 -26.859 1 79.62 211 SER B O 1
ATOM 6883 N N . GLY B 1 212 ? -24.734 -45.844 -24.688 1 82 212 GLY B N 1
ATOM 6884 C CA . GLY B 1 212 ? -24 -47.094 -24.812 1 82 212 GLY B CA 1
ATOM 6885 C C . GLY B 1 212 ? -22.562 -46.906 -25.297 1 82 212 GLY B C 1
ATOM 6886 O O . GLY B 1 212 ? -21.828 -47.875 -25.453 1 82 212 GLY B O 1
ATOM 6887 N N . LYS B 1 213 ? -22.203 -45.688 -25.438 1 86.56 213 LYS B N 1
ATOM 6888 C CA . LYS B 1 213 ? -20.859 -45.375 -25.922 1 86.56 213 LYS B CA 1
ATOM 6889 C C . LYS B 1 213 ? -19.812 -45.656 -24.859 1 86.56 213 LYS B C 1
ATOM 6891 O O . LYS B 1 213 ? -20.016 -45.344 -23.672 1 86.56 213 LYS B O 1
ATOM 6896 N N . THR B 1 214 ? -18.672 -46.344 -25.359 1 87.44 214 THR B N 1
ATOM 6897 C CA . THR B 1 214 ? -17.562 -46.625 -24.438 1 87.44 214 THR B CA 1
ATOM 6898 C C . THR B 1 214 ? -16.688 -45.375 -24.281 1 87.44 214 THR B C 1
ATOM 6900 O O . THR B 1 214 ? -16.547 -44.594 -25.234 1 87.44 214 THR B O 1
ATOM 6903 N N . PHE B 1 215 ? -16.266 -45.188 -23.109 1 82.94 215 PHE B N 1
ATOM 6904 C CA . PHE B 1 215 ? -15.336 -44.094 -22.859 1 82.94 215 PHE B CA 1
ATOM 6905 C C . PHE B 1 215 ? -14.18 -44.562 -21.984 1 82.94 215 PHE B C 1
ATOM 6907 O O . PHE B 1 215 ? -14.297 -45.562 -21.266 1 82.94 215 PHE B O 1
ATOM 6914 N N . CYS B 1 216 ? -13 -43.938 -22.188 1 85.5 216 CYS B N 1
ATOM 6915 C CA . CYS B 1 216 ? -11.867 -44.062 -21.281 1 85.5 216 CYS B CA 1
ATOM 6916 C C . CYS B 1 216 ? -11.258 -42.719 -20.984 1 85.5 216 CYS B C 1
ATOM 6918 O O . CYS B 1 216 ? -10.703 -42.062 -21.875 1 85.5 216 CYS B O 1
ATOM 6920 N N . ASN B 1 217 ? -11.477 -42.312 -19.75 1 83.62 217 ASN B N 1
ATOM 6921 C CA . ASN B 1 217 ? -10.914 -41.031 -19.297 1 83.62 217 ASN B CA 1
ATOM 6922 C C . ASN B 1 217 ? -9.672 -41.25 -18.438 1 83.62 217 ASN B C 1
ATOM 6924 O O . ASN B 1 217 ? -9.602 -42.188 -17.656 1 83.62 217 ASN B O 1
ATOM 6928 N N . TYR B 1 218 ? -8.719 -40.375 -18.656 1 89 218 TYR B N 1
ATOM 6929 C CA . TYR B 1 218 ? -7.461 -40.469 -17.922 1 89 218 TYR B CA 1
ATOM 6930 C C . TYR B 1 218 ? -7.246 -39.219 -17.062 1 89 218 TYR B C 1
ATOM 6932 O O . TYR B 1 218 ? -7.438 -38.094 -17.531 1 89 218 TYR B O 1
ATOM 6940 N N . PHE B 1 219 ? -6.906 -39.375 -15.82 1 87.75 219 PHE B N 1
ATOM 6941 C CA . PHE B 1 219 ? -6.469 -38.344 -14.922 1 87.75 219 PHE B CA 1
ATOM 6942 C C . PHE B 1 219 ? -5.012 -38.531 -14.516 1 87.75 219 PHE B C 1
ATOM 6944 O O . PHE B 1 219 ? -4.711 -39.375 -13.664 1 87.75 219 PHE B O 1
ATOM 6951 N N . ASP B 1 220 ? -4.188 -37.75 -15.109 1 93 220 ASP B N 1
ATOM 6952 C CA . ASP B 1 220 ? -2.758 -37.844 -14.828 1 93 220 ASP B CA 1
ATOM 6953 C C . ASP B 1 220 ? -2.328 -36.812 -13.797 1 93 220 ASP B C 1
ATOM 6955 O O . ASP B 1 220 ? -2.455 -35.594 -14.039 1 93 220 ASP B O 1
ATOM 6959 N N . TYR B 1 221 ? -1.82 -37.25 -12.664 1 91.25 221 TYR B N 1
ATOM 6960 C CA . TYR B 1 221 ? -1.277 -36.375 -11.625 1 91.25 221 TYR B CA 1
ATOM 6961 C C . TYR B 1 221 ? 0.195 -36.062 -11.875 1 91.25 221 TYR B C 1
ATOM 6963 O O . TYR B 1 221 ? 1.051 -36.938 -11.711 1 91.25 221 TYR B O 1
ATOM 6971 N N . PHE B 1 222 ? 0.47 -34.844 -12.227 1 91.44 222 PHE B N 1
ATOM 6972 C CA . PHE B 1 222 ? 1.861 -34.531 -12.523 1 91.44 222 PHE B CA 1
ATOM 6973 C C . PHE B 1 222 ? 2.51 -33.812 -11.344 1 91.44 222 PHE B C 1
ATOM 6975 O O . PHE B 1 222 ? 3.725 -33.625 -11.328 1 91.44 222 PHE B O 1
ATOM 6982 N N . TYR B 1 223 ? 1.708 -33.438 -10.461 1 89.94 223 TYR B N 1
ATOM 6983 C CA . TYR B 1 223 ? 2.166 -32.844 -9.203 1 89.94 223 TYR B CA 1
ATOM 6984 C C . TYR B 1 223 ? 1.208 -33.188 -8.07 1 89.94 223 TYR B C 1
ATOM 6986 O O . TYR B 1 223 ? -0.01 -33.062 -8.219 1 89.94 223 TYR B O 1
ATOM 6994 N N . PHE B 1 224 ? 1.808 -33.688 -6.969 1 89 224 PHE B N 1
ATOM 6995 C CA . PHE B 1 224 ? 1.002 -34 -5.793 1 89 224 PHE B CA 1
ATOM 6996 C C . PHE B 1 224 ? 1.805 -33.781 -4.516 1 89 224 PHE B C 1
ATOM 6998 O O . PHE B 1 224 ? 2.877 -34.344 -4.34 1 89 224 PHE B O 1
ATOM 7005 N N . ASN B 1 225 ? 1.238 -32.906 -3.639 1 86.31 225 ASN B N 1
ATOM 7006 C CA . ASN B 1 225 ? 1.823 -32.656 -2.326 1 86.31 225 ASN B CA 1
ATOM 7007 C C . ASN B 1 225 ? 0.819 -32.906 -1.206 1 86.31 225 ASN B C 1
ATOM 7009 O O . ASN B 1 225 ? -0.135 -32.156 -1.035 1 86.31 225 ASN B O 1
ATOM 7013 N N . TYR B 1 226 ? 1.033 -33.906 -0.376 1 79 226 TYR B N 1
ATOM 7014 C CA . TYR B 1 226 ? 0.086 -34.312 0.653 1 79 226 TYR B CA 1
ATOM 7015 C C . TYR B 1 226 ? 0.223 -33.469 1.9 1 79 226 TYR B C 1
ATOM 7017 O O . TYR B 1 226 ? -0.684 -33.406 2.734 1 79 226 TYR B O 1
ATOM 7025 N N . ASP B 1 227 ? 1.155 -32.812 2.133 1 74.75 227 ASP B N 1
ATOM 7026 C CA . ASP B 1 227 ? 1.336 -32 3.342 1 74.75 227 ASP B CA 1
ATOM 7027 C C . ASP B 1 227 ? 1.869 -30.609 3.01 1 74.75 227 ASP B C 1
ATOM 7029 O O . ASP B 1 227 ? 2.889 -30.188 3.557 1 74.75 227 ASP B O 1
ATOM 7033 N N . PRO B 1 228 ? 0.953 -30.109 2.137 1 75.31 228 PRO B N 1
ATOM 7034 C CA . PRO B 1 228 ? 1.455 -28.766 1.827 1 75.31 228 PRO B CA 1
ATOM 7035 C C . PRO B 1 228 ? 1.31 -27.797 3 1 75.31 228 PRO B C 1
ATOM 7037 O O . PRO B 1 228 ? 0.305 -27.844 3.715 1 75.31 228 PRO B O 1
ATOM 7040 N N . ASN B 1 229 ? 2.283 -27.109 3.354 1 77.31 229 ASN B N 1
ATOM 7041 C CA . ASN B 1 229 ? 2.182 -25.969 4.246 1 77.31 229 ASN B CA 1
ATOM 7042 C C . ASN B 1 229 ? 1.811 -24.688 3.488 1 77.31 229 ASN B C 1
ATOM 7044 O O . ASN B 1 229 ? 2.689 -23.938 3.062 1 77.31 229 ASN B O 1
ATOM 7048 N N . PHE B 1 230 ? 0.439 -24.594 3.373 1 80.56 230 PHE B N 1
ATOM 7049 C CA . PHE B 1 230 ? -0.007 -23.422 2.623 1 80.56 230 PHE B CA 1
ATOM 7050 C C . PHE B 1 230 ? 0.35 -22.141 3.361 1 80.56 230 PHE B C 1
ATOM 7052 O O . PHE B 1 230 ? -0.081 -21.922 4.496 1 80.56 230 PHE B O 1
ATOM 7059 N N . THR B 1 231 ? 1.085 -21.359 2.699 1 80.31 231 THR B N 1
ATOM 7060 C CA . THR B 1 231 ? 1.357 -20.031 3.238 1 80.31 231 THR B CA 1
ATOM 7061 C C . THR B 1 231 ? 0.112 -19.141 3.168 1 80.31 231 THR B C 1
ATOM 7063 O O . THR B 1 231 ? -0.86 -19.484 2.492 1 80.31 231 THR B O 1
ATOM 7066 N N . PHE B 1 232 ? 0.143 -18.078 3.85 1 82.81 232 PHE B N 1
ATOM 7067 C CA . PHE B 1 232 ? -0.97 -17.141 3.803 1 82.81 232 PHE B CA 1
ATOM 7068 C C . PHE B 1 232 ? -1.216 -16.656 2.377 1 82.81 232 PHE B C 1
ATOM 7070 O O . PHE B 1 232 ? -2.361 -16.594 1.93 1 82.81 232 PHE B O 1
ATOM 7077 N N . LYS B 1 233 ? -0.216 -16.344 1.732 1 80.75 233 LYS B N 1
ATOM 7078 C CA . LYS B 1 233 ? -0.326 -15.836 0.366 1 80.75 233 LYS B CA 1
ATOM 7079 C C . LYS B 1 233 ? -0.97 -16.875 -0.552 1 80.75 233 LYS B C 1
ATOM 7081 O O . LYS B 1 233 ? -1.769 -16.531 -1.425 1 80.75 233 LYS B O 1
ATOM 7086 N N . GLU B 1 234 ? -0.613 -18.047 -0.36 1 83.75 234 GLU B N 1
ATOM 7087 C CA . GLU B 1 234 ? -1.203 -19.109 -1.158 1 83.75 234 GLU B CA 1
ATOM 7088 C C . GLU B 1 234 ? -2.684 -19.281 -0.836 1 83.75 234 GLU B C 1
ATOM 7090 O O . GLU B 1 234 ? -3.506 -19.453 -1.741 1 83.75 234 GLU B O 1
ATOM 7095 N N . ARG B 1 235 ? -2.924 -19.234 0.365 1 86.81 235 ARG B N 1
ATOM 7096 C CA . ARG B 1 235 ? -4.32 -19.359 0.766 1 86.81 235 ARG B CA 1
ATOM 7097 C C . ARG B 1 235 ? -5.172 -18.25 0.18 1 86.81 235 ARG B C 1
ATOM 7099 O O . ARG B 1 235 ? -6.273 -18.484 -0.312 1 86.81 235 ARG B O 1
ATOM 7106 N N . GLU B 1 236 ? -4.625 -17.094 0.213 1 88.44 236 GLU B N 1
ATOM 7107 C CA . GLU B 1 236 ? -5.309 -15.938 -0.344 1 88.44 236 GLU B CA 1
ATOM 7108 C C . GLU B 1 236 ? -5.602 -16.125 -1.83 1 88.44 236 GLU B C 1
ATOM 7110 O O . GLU B 1 236 ? -6.688 -15.781 -2.303 1 88.44 236 GLU B O 1
ATOM 7115 N N . SER B 1 237 ? -4.75 -16.703 -2.438 1 87.06 237 SER B N 1
ATOM 7116 C CA . SER B 1 237 ? -4.855 -16.828 -3.889 1 87.06 237 SER B CA 1
ATOM 7117 C C . SER B 1 237 ? -5.762 -17.984 -4.281 1 87.06 237 SER B C 1
ATOM 7119 O O . SER B 1 237 ? -6.406 -17.953 -5.328 1 87.06 237 SER B O 1
ATOM 7121 N N . VAL B 1 238 ? -5.812 -18.969 -3.424 1 90.94 238 VAL B N 1
ATOM 7122 C CA . VAL B 1 238 ? -6.449 -20.203 -3.867 1 90.94 238 VAL B CA 1
ATOM 7123 C C . VAL B 1 238 ? -7.836 -20.328 -3.244 1 90.94 238 VAL B C 1
ATOM 7125 O O . VAL B 1 238 ? -8.773 -20.797 -3.893 1 90.94 238 VAL B O 1
ATOM 7128 N N . PHE B 1 239 ? -7.984 -19.938 -1.984 1 90.31 239 PHE B N 1
ATOM 7129 C CA . PHE B 1 239 ? -9.211 -20.266 -1.262 1 90.31 239 PHE B CA 1
ATOM 7130 C C . PHE B 1 239 ? -10.117 -19.047 -1.151 1 90.31 239 PHE B C 1
ATOM 7132 O O . PHE B 1 239 ? -11.281 -19.156 -0.759 1 90.31 239 PHE B O 1
ATOM 7139 N N . GLU B 1 240 ? -9.578 -17.906 -1.459 1 91.19 240 GLU B N 1
ATOM 7140 C CA . GLU B 1 240 ? -10.398 -16.703 -1.354 1 91.19 240 GLU B CA 1
ATOM 7141 C C . GLU B 1 240 ? -10.969 -16.297 -2.713 1 91.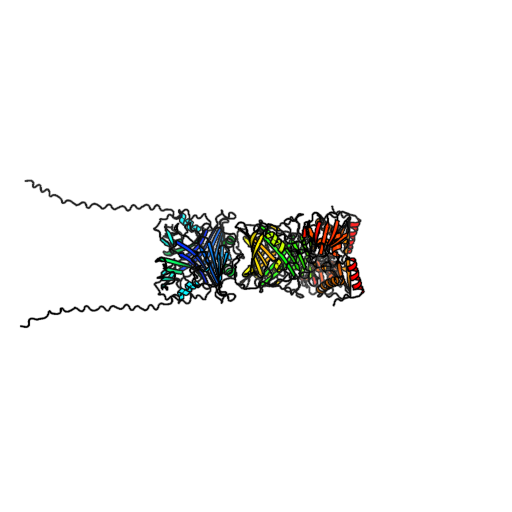19 240 GLU B C 1
ATOM 7143 O O . GLU B 1 240 ? -10.359 -16.578 -3.75 1 91.19 240 GLU B O 1
ATOM 7148 N N . ILE B 1 241 ? -12.117 -15.703 -2.641 1 92.31 241 ILE B N 1
ATOM 7149 C CA . ILE B 1 241 ? -12.695 -15.156 -3.859 1 92.31 241 ILE B CA 1
ATOM 7150 C C . ILE B 1 241 ? -11.781 -14.062 -4.414 1 92.31 241 ILE B C 1
ATOM 7152 O O . ILE B 1 241 ? -11.297 -13.211 -3.668 1 92.31 241 ILE B O 1
ATOM 7156 N N . PRO B 1 242 ? -11.523 -14.102 -5.648 1 89.88 242 PRO B N 1
ATOM 7157 C CA . PRO B 1 242 ? -10.625 -13.102 -6.227 1 89.88 242 PRO B CA 1
ATOM 7158 C C . PRO B 1 242 ? -11.109 -11.672 -5.996 1 89.88 242 PRO B C 1
ATOM 7160 O O . PRO B 1 242 ? -12.312 -11.438 -5.855 1 89.88 242 PRO B O 1
ATOM 7163 N N . PRO B 1 243 ? -10.133 -10.742 -6.008 1 88.69 243 PRO B N 1
ATOM 7164 C CA . PRO B 1 243 ? -10.508 -9.336 -5.812 1 88.69 243 PRO B CA 1
ATOM 7165 C C . PRO B 1 243 ? -11.5 -8.836 -6.863 1 88.69 243 PRO B C 1
ATOM 7167 O O . PRO B 1 243 ? -11.359 -9.164 -8.047 1 88.69 243 PRO B O 1
ATOM 7170 N N . GLY B 1 244 ? -12.508 -8.109 -6.434 1 87.81 244 GLY B N 1
ATOM 7171 C CA . GLY B 1 244 ? -13.445 -7.465 -7.336 1 87.81 244 GLY B CA 1
ATOM 7172 C C . GLY B 1 244 ? -14.625 -8.352 -7.699 1 87.81 244 GLY B C 1
ATOM 7173 O O . GLY B 1 244 ? -15.555 -7.906 -8.375 1 87.81 244 GLY B O 1
ATOM 7174 N N . VAL B 1 245 ? -14.586 -9.617 -7.301 1 89.94 245 VAL B N 1
ATOM 7175 C CA . VAL B 1 245 ? -15.656 -10.539 -7.664 1 89.94 245 VAL B CA 1
ATOM 7176 C C . VAL B 1 245 ? -16.703 -10.578 -6.555 1 89.94 245 VAL B C 1
ATOM 7178 O O . VAL B 1 245 ? -16.391 -10.914 -5.41 1 89.94 245 VAL B O 1
ATOM 7181 N N . TYR B 1 246 ? -17.906 -10.156 -6.926 1 90.69 246 TYR B N 1
ATOM 7182 C CA . TYR B 1 246 ? -19.031 -10.148 -6 1 90.69 246 TYR B CA 1
ATOM 7183 C C . TYR B 1 246 ? -19.875 -11.406 -6.152 1 90.69 246 TYR B C 1
ATOM 7185 O O . TYR B 1 246 ? -20.297 -11.75 -7.258 1 90.69 246 TYR B O 1
ATOM 7193 N N . CYS B 1 247 ? -20.078 -12.117 -5.02 1 90 247 CYS B N 1
ATOM 7194 C CA . CYS B 1 247 ? -20.906 -13.312 -5.02 1 90 247 CYS B CA 1
ATOM 7195 C C . CYS B 1 247 ? -22.234 -13.055 -4.34 1 90 247 CYS B C 1
ATOM 7197 O O . CYS B 1 247 ? -22.344 -13.102 -3.111 1 90 247 CYS B O 1
ATOM 7199 N N . THR B 1 248 ? -23.203 -12.945 -5.137 1 83.31 248 THR B N 1
ATOM 7200 C CA . THR B 1 248 ? -24.531 -12.68 -4.602 1 83.31 248 THR B CA 1
ATOM 7201 C C . THR B 1 248 ? -25.062 -13.875 -3.814 1 83.31 248 THR B C 1
ATOM 7203 O O . THR B 1 248 ? -24.922 -15.023 -4.254 1 83.31 248 THR B O 1
ATOM 7206 N N . GLY B 1 249 ? -25.656 -13.656 -2.668 1 79 249 GLY B N 1
ATOM 7207 C CA . GLY B 1 249 ? -26.328 -14.711 -1.918 1 79 249 GLY B CA 1
ATOM 7208 C C . GLY B 1 249 ? -25.406 -15.422 -0.941 1 79 249 GLY B C 1
ATOM 7209 O O . GLY B 1 249 ? -25.797 -16.406 -0.317 1 79 249 GLY B O 1
ATOM 7210 N N . ARG B 1 250 ? -24.172 -14.984 -0.882 1 83 250 ARG B N 1
ATOM 7211 C CA . ARG B 1 250 ? -23.266 -15.641 0.061 1 83 250 ARG B CA 1
ATOM 7212 C C . ARG B 1 250 ? -23.688 -15.375 1.501 1 83 250 ARG B C 1
ATOM 7214 O O . ARG B 1 250 ? -24.344 -14.359 1.785 1 83 250 ARG B O 1
ATOM 7221 N N . LYS B 1 251 ? -23.375 -16.281 2.348 1 79.94 251 LYS B N 1
ATOM 7222 C CA . LYS B 1 251 ? -23.656 -16.109 3.77 1 79.94 251 LYS B CA 1
ATOM 7223 C C . LYS B 1 251 ? -22.688 -15.125 4.406 1 79.94 251 LYS B C 1
ATOM 7225 O O . LYS B 1 251 ? -21.516 -15.07 4.035 1 79.94 251 LYS B O 1
ATOM 7230 N N . THR B 1 252 ? -23.266 -14.289 5.297 1 72.69 252 THR B N 1
ATOM 7231 C CA . THR B 1 252 ? -22.438 -13.305 5.973 1 72.69 252 THR B CA 1
ATOM 7232 C C . THR B 1 252 ? -21.656 -13.945 7.125 1 72.69 252 THR B C 1
ATOM 7234 O O . THR B 1 252 ? -22.25 -14.578 8 1 72.69 252 THR B O 1
ATOM 7237 N N . GLU B 1 253 ? -20.359 -13.812 7.117 1 69.88 253 GLU B N 1
ATOM 7238 C CA . GLU B 1 253 ? -19.516 -14.453 8.117 1 69.88 253 GLU B CA 1
ATOM 7239 C C . GLU B 1 253 ? -19.031 -13.453 9.164 1 69.88 253 GLU B C 1
ATOM 7241 O O . GLU B 1 253 ? -18.719 -13.828 10.297 1 69.88 253 GLU B O 1
ATOM 7246 N N . SER B 1 254 ? -18.875 -12.234 8.836 1 79.12 254 SER B N 1
ATOM 7247 C CA . SER B 1 254 ? -18.312 -11.25 9.75 1 79.12 254 SER B CA 1
ATOM 7248 C C . SER B 1 254 ? -18.953 -9.883 9.555 1 79.12 254 SER B C 1
ATOM 7250 O O . SER B 1 254 ? -19.375 -9.539 8.438 1 79.12 254 SER B O 1
ATOM 7252 N N . ASP B 1 255 ? -18.984 -9.195 10.727 1 84.38 255 ASP B N 1
ATOM 7253 C CA . ASP B 1 255 ? -19.547 -7.852 10.664 1 84.38 255 ASP B CA 1
ATOM 7254 C C . ASP B 1 255 ? -18.5 -6.832 10.242 1 84.38 255 ASP B C 1
ATOM 7256 O O . ASP B 1 255 ? -17.297 -7.027 10.492 1 84.38 255 ASP B O 1
ATOM 7260 N N . ILE B 1 256 ? -19.016 -5.797 9.578 1 86.81 256 ILE B N 1
ATOM 7261 C CA . ILE B 1 256 ? -18.125 -4.691 9.219 1 86.81 256 ILE B CA 1
ATOM 7262 C C . ILE B 1 256 ? -17.641 -3.984 10.484 1 86.81 256 ILE B C 1
ATOM 7264 O O . ILE B 1 256 ? -18.438 -3.719 11.391 1 86.81 256 ILE B O 1
ATOM 7268 N N . PRO B 1 257 ? -16.391 -3.693 10.57 1 86.25 257 PRO B N 1
ATOM 7269 C CA . PRO B 1 257 ? -15.898 -2.959 11.734 1 86.25 257 PRO B CA 1
ATOM 7270 C C . PRO B 1 257 ? -16.578 -1.598 11.906 1 86.25 257 PRO B C 1
ATOM 7272 O O . PRO B 1 257 ? -17.047 -1.011 10.93 1 86.25 257 PRO B O 1
ATOM 7275 N N . TYR B 1 258 ? -16.531 -1.197 13.156 1 83.5 258 TYR B N 1
ATOM 7276 C CA . TYR B 1 258 ? -17.062 0.125 13.469 1 83.5 258 TYR B CA 1
ATOM 7277 C C . TYR B 1 258 ? -16.016 1.207 13.203 1 83.5 258 TYR B C 1
ATOM 7279 O O . TYR B 1 258 ? -14.836 1.041 13.531 1 83.5 258 TYR B O 1
ATOM 7287 N N . LEU B 1 259 ? -16.469 2.268 12.562 1 82.88 259 LEU B N 1
ATOM 7288 C CA . LEU B 1 259 ? -15.609 3.43 12.383 1 82.88 259 LEU B CA 1
ATOM 7289 C C . LEU B 1 259 ? -15.875 4.48 13.453 1 82.88 259 LEU B C 1
ATOM 7291 O O . LEU B 1 259 ? -17.031 4.703 13.836 1 82.88 259 LEU B O 1
ATOM 7295 N N . PRO B 1 260 ? -14.828 5.102 13.93 1 83.56 260 PRO B N 1
ATOM 7296 C CA . PRO B 1 260 ? -15.031 6.168 14.914 1 83.56 260 PRO B CA 1
ATOM 7297 C C . PRO B 1 260 ? -15.844 7.336 14.352 1 83.56 260 PRO B C 1
ATOM 7299 O O . PRO B 1 260 ? -15.836 7.578 13.148 1 83.56 260 PRO B O 1
ATOM 7302 N N . LEU B 1 261 ? -16.469 8.07 15.266 1 84.06 261 LEU B N 1
ATOM 7303 C CA . LEU B 1 261 ? -17.312 9.203 14.891 1 84.06 261 LEU B CA 1
ATOM 7304 C C . LEU B 1 261 ? -16.453 10.414 14.523 1 84.06 261 LEU B C 1
ATOM 7306 O O . LEU B 1 261 ? -16.938 11.352 13.891 1 84.06 261 LEU B O 1
ATOM 7310 N N . GLU B 1 262 ? -15.289 10.477 14.992 1 86.19 262 GLU B N 1
ATOM 7311 C CA . GLU B 1 262 ? -14.297 11.492 14.648 1 86.19 262 GLU B CA 1
ATOM 7312 C C . GLU B 1 262 ? -13 10.844 14.164 1 86.19 262 GLU B C 1
ATOM 7314 O O . GLU B 1 262 ? -12.461 9.953 14.828 1 86.19 262 GLU B O 1
ATOM 7319 N N . TYR B 1 263 ? -12.586 11.281 13.016 1 87.94 263 TYR B N 1
ATOM 7320 C CA . TYR B 1 263 ? -11.312 10.719 12.578 1 87.94 263 TYR B CA 1
ATOM 7321 C C . TYR B 1 263 ? -10.656 11.617 11.531 1 87.94 263 TYR B C 1
ATOM 7323 O O . TYR B 1 263 ? -11.305 12.492 10.953 1 87.94 263 TYR B O 1
ATOM 7331 N N . PHE B 1 264 ? -9.477 11.484 11.43 1 89.75 264 PHE B N 1
ATOM 7332 C CA . PHE B 1 264 ? -8.609 12.047 10.398 1 89.75 264 PHE B CA 1
ATOM 7333 C C . PHE B 1 264 ? -7.969 10.938 9.57 1 89.75 264 PHE B C 1
ATOM 7335 O O . PHE B 1 264 ? -7.605 9.883 10.102 1 89.75 264 PHE B O 1
ATOM 7342 N N . VAL B 1 265 ? -7.922 11.148 8.219 1 90.69 265 VAL B N 1
ATOM 7343 C CA . VAL B 1 265 ? -7.289 10.148 7.371 1 90.69 265 VAL B CA 1
ATOM 7344 C C . VAL B 1 265 ? -6.656 10.828 6.156 1 90.69 265 VAL B C 1
ATOM 7346 O O . VAL B 1 265 ? -7.18 11.82 5.652 1 90.69 265 VAL B O 1
ATOM 7349 N N . THR B 1 266 ? -5.492 10.391 5.781 1 93.12 266 THR B N 1
ATOM 7350 C CA . THR B 1 266 ? -4.895 10.766 4.504 1 93.12 266 THR B CA 1
ATOM 7351 C C . THR B 1 266 ? -5.258 9.758 3.418 1 93.12 266 THR B C 1
ATOM 7353 O O . THR B 1 266 ? -5.129 8.547 3.619 1 93.12 266 THR B O 1
ATOM 7356 N N . ILE B 1 267 ? -5.719 10.234 2.254 1 91.38 267 ILE B N 1
ATOM 7357 C CA . ILE B 1 267 ? -6.199 9.367 1.183 1 91.38 267 ILE B CA 1
ATOM 7358 C C . ILE B 1 267 ? -5.281 9.492 -0.03 1 91.38 267 ILE B C 1
ATOM 7360 O O . ILE B 1 267 ? -5.012 10.594 -0.508 1 91.38 267 ILE B O 1
ATOM 7364 N N . GLU B 1 268 ? -4.789 8.422 -0.474 1 94.06 268 GLU B N 1
ATOM 7365 C CA . GLU B 1 268 ? -4.117 8.297 -1.764 1 94.06 268 GLU B CA 1
ATOM 7366 C C . GLU B 1 268 ? -5.039 7.68 -2.811 1 94.06 268 GLU B C 1
ATOM 7368 O O . GLU B 1 268 ? -5.398 6.504 -2.711 1 94.06 268 GLU B O 1
ATOM 7373 N N . PHE B 1 269 ? -5.441 8.492 -3.742 1 91 269 PHE B N 1
ATOM 7374 C CA . PHE B 1 269 ? -6.285 8.023 -4.832 1 91 269 PHE B CA 1
ATOM 7375 C C . PHE B 1 269 ? -5.438 7.598 -6.027 1 91 269 PHE B C 1
ATOM 7377 O O . PHE B 1 269 ? -4.676 8.398 -6.57 1 91 269 PHE B O 1
ATOM 7384 N N . VAL B 1 270 ? -5.543 6.391 -6.402 1 94.19 270 VAL B N 1
ATOM 7385 C CA . VAL B 1 270 ? -4.762 5.848 -7.512 1 94.19 270 VAL B CA 1
ATOM 7386 C C . VAL B 1 270 ? -5.684 5.52 -8.68 1 94.19 270 VAL B C 1
ATOM 7388 O O . VAL B 1 270 ? -6.652 4.773 -8.523 1 94.19 270 VAL B O 1
ATOM 7391 N N . ASP B 1 271 ? -5.379 6.078 -9.812 1 90.88 271 ASP B N 1
ATOM 7392 C CA . ASP B 1 271 ? -6.059 5.777 -11.062 1 90.88 271 ASP B CA 1
ATOM 7393 C C . ASP B 1 271 ? -5.094 5.168 -12.078 1 90.88 271 ASP B C 1
ATOM 7395 O O . ASP B 1 271 ? -4.41 5.895 -12.805 1 90.88 271 ASP B O 1
ATOM 7399 N N . PRO B 1 272 ? -5.109 3.893 -12.172 1 91.06 272 PRO B N 1
ATOM 7400 C CA . PRO B 1 272 ? -4.156 3.229 -13.062 1 91.06 272 PRO B CA 1
ATOM 7401 C C . PRO B 1 272 ? -4.375 3.59 -14.531 1 91.06 272 PRO B C 1
ATOM 7403 O O . PRO B 1 272 ? -3.432 3.557 -15.328 1 91.06 272 PRO B O 1
ATOM 7406 N N . ALA B 1 273 ? -5.59 3.912 -14.961 1 86.88 273 ALA B N 1
ATOM 7407 C CA . ALA B 1 273 ? -5.867 4.254 -16.359 1 86.88 273 ALA B CA 1
ATOM 7408 C C . ALA B 1 273 ? -5.207 5.578 -16.734 1 86.88 273 ALA B C 1
ATOM 7410 O O . ALA B 1 273 ? -4.789 5.762 -17.875 1 86.88 273 ALA B O 1
ATOM 7411 N N . GLU B 1 274 ? -5.082 6.426 -15.82 1 88.38 274 GLU B N 1
ATOM 7412 C CA . GLU B 1 274 ? -4.484 7.734 -16.062 1 88.38 274 GLU B CA 1
ATOM 7413 C C . GLU B 1 274 ? -3.051 7.793 -15.555 1 88.38 274 GLU B C 1
ATOM 7415 O O . GLU B 1 274 ? -2.359 8.797 -15.734 1 88.38 274 GLU B O 1
ATOM 7420 N N . ASN B 1 275 ? -2.594 6.762 -14.984 1 93.5 275 ASN B N 1
ATOM 7421 C CA . ASN B 1 275 ? -1.279 6.742 -14.352 1 93.5 275 ASN B CA 1
ATOM 7422 C C . ASN B 1 275 ? -1.091 7.934 -13.422 1 93.5 275 ASN B C 1
ATOM 7424 O O . ASN B 1 275 ? -0.11 8.672 -13.531 1 93.5 275 ASN B O 1
ATOM 7428 N N . SER B 1 276 ? -2.062 8.016 -12.5 1 92.31 276 SER B N 1
ATOM 7429 C CA . SER B 1 276 ? -2.012 9.18 -11.609 1 92.31 276 SER B CA 1
ATOM 7430 C C . SER B 1 276 ? -2.283 8.781 -10.164 1 92.31 276 SER B C 1
ATOM 7432 O O . SER B 1 276 ? -3.049 7.848 -9.906 1 92.31 276 SER B O 1
ATOM 7434 N N . VAL B 1 277 ? -1.612 9.438 -9.297 1 93.19 277 VAL B N 1
ATOM 7435 C CA . VAL B 1 277 ? -1.801 9.352 -7.855 1 93.19 277 VAL B CA 1
ATOM 7436 C C . VAL B 1 277 ? -2.15 10.727 -7.293 1 93.19 277 VAL B C 1
ATOM 7438 O O . VAL B 1 277 ? -1.445 11.703 -7.551 1 93.19 277 VAL B O 1
ATOM 7441 N N . LYS B 1 278 ? -3.238 10.828 -6.594 1 90.19 278 LYS B N 1
ATOM 7442 C CA . LYS B 1 278 ? -3.66 12.078 -5.965 1 90.19 278 LYS B CA 1
ATOM 7443 C C . LYS B 1 278 ? -3.748 11.922 -4.449 1 90.19 278 LYS B C 1
ATOM 7445 O O . LYS B 1 278 ? -4.188 10.883 -3.947 1 90.19 278 LYS B O 1
ATOM 7450 N N . ILE B 1 279 ? -3.318 12.977 -3.791 1 91.31 279 ILE B N 1
ATOM 7451 C CA . ILE B 1 279 ? -3.354 12.953 -2.332 1 91.31 279 ILE B CA 1
ATOM 7452 C C . ILE B 1 279 ? -4.441 13.906 -1.829 1 91.31 279 ILE B C 1
ATOM 7454 O O . ILE B 1 279 ? -4.602 15.008 -2.352 1 91.31 279 ILE B O 1
ATOM 7458 N N . SER B 1 280 ? -5.199 13.453 -0.89 1 89.56 280 SER B N 1
ATOM 7459 C CA . SER B 1 280 ? -6.152 14.297 -0.17 1 89.56 280 SER B CA 1
ATOM 7460 C C . SER B 1 280 ? -6.195 13.938 1.312 1 89.56 280 SER B C 1
ATOM 7462 O O . SER B 1 280 ? -5.766 12.852 1.706 1 89.56 280 SER B O 1
ATOM 7464 N N . LYS B 1 281 ? -6.617 14.836 2.08 1 91.5 281 LYS B N 1
ATOM 7465 C CA . LYS B 1 281 ? -6.805 14.617 3.512 1 91.5 281 LYS B CA 1
ATOM 7466 C C . LYS B 1 281 ? -8.242 14.906 3.928 1 91.5 281 LYS B C 1
ATOM 7468 O O . LYS B 1 281 ? -8.875 15.82 3.393 1 91.5 281 LYS B O 1
ATOM 7473 N N . LEU B 1 282 ? -8.695 14.094 4.863 1 89.31 282 LEU B N 1
ATOM 7474 C CA . LEU B 1 282 ? -10.094 14.188 5.285 1 89.31 282 LEU B CA 1
ATOM 7475 C C . LEU B 1 282 ? -10.195 14.203 6.809 1 89.31 282 LEU B C 1
ATOM 7477 O O . LEU B 1 282 ? -9.578 13.375 7.484 1 89.31 282 LEU B O 1
ATOM 7481 N N . TRP B 1 283 ? -10.844 15.211 7.375 1 89.62 283 TRP B N 1
ATOM 7482 C CA . TRP B 1 283 ? -11.266 15.266 8.773 1 89.62 283 TRP B CA 1
ATOM 7483 C C . TRP B 1 283 ? -12.781 15.148 8.891 1 89.62 283 TRP B C 1
ATOM 7485 O O . TRP B 1 283 ? -13.523 15.844 8.195 1 89.62 283 TRP B O 1
ATOM 7495 N N . VAL B 1 284 ? -13.203 14.258 9.734 1 86.12 284 VAL B N 1
ATOM 7496 C CA . VAL B 1 284 ? -14.633 14.094 10 1 86.12 284 VAL B CA 1
ATOM 7497 C C . VAL B 1 284 ? -14.898 14.203 11.5 1 86.12 284 VAL B C 1
ATOM 7499 O O . VAL B 1 284 ? -14.203 13.578 12.305 1 86.12 284 VAL B O 1
ATOM 7502 N N . SER B 1 285 ? -15.859 15.039 11.867 1 86.62 285 SER B N 1
ATOM 7503 C CA . SER B 1 285 ? -16.281 15.148 13.266 1 86.62 285 SER B CA 1
ATOM 7504 C C . SER B 1 285 ? -17.797 15.219 13.375 1 86.62 285 SER B C 1
ATOM 7506 O O . SER B 1 285 ? -18.406 16.234 13.008 1 86.62 285 SER B O 1
ATOM 7508 N N . GLU B 1 286 ? -18.344 14.195 13.914 1 82.06 286 GLU B N 1
ATOM 7509 C CA . GLU B 1 286 ? -19.781 14.219 14.172 1 82.06 286 GLU B CA 1
ATOM 7510 C C . GLU B 1 286 ? -20.125 15.188 15.305 1 82.06 286 GLU B C 1
ATOM 7512 O O . GLU B 1 286 ? -21.188 15.82 15.289 1 82.06 286 GLU B O 1
ATOM 7517 N N . LYS B 1 287 ? -19.234 15.305 16.219 1 80.62 287 LYS B N 1
ATOM 7518 C CA . LYS B 1 287 ? -19.438 16.203 17.359 1 80.62 287 LYS B CA 1
ATOM 7519 C C . LYS B 1 287 ? -19.609 17.656 16.891 1 80.62 287 LYS B C 1
ATOM 7521 O O . LYS B 1 287 ? -20.516 18.344 17.344 1 80.62 287 LYS B O 1
ATOM 7526 N N . TYR B 1 288 ? -18.781 18.031 15.945 1 82.25 288 TYR B N 1
ATOM 7527 C CA . TYR B 1 288 ? -18.844 19.406 15.445 1 82.25 288 TYR B CA 1
ATOM 7528 C C . TYR B 1 288 ? -19.734 19.5 14.211 1 82.25 288 TYR B C 1
ATOM 7530 O O . TYR B 1 288 ? -20.047 20.594 13.742 1 82.25 288 TYR B O 1
ATOM 7538 N N . GLN B 1 289 ? -20.094 18.359 13.656 1 83.44 289 GLN B N 1
ATOM 7539 C CA . GLN B 1 289 ? -20.875 18.266 12.43 1 83.44 289 GLN B CA 1
ATOM 7540 C C . GLN B 1 289 ? -20.172 18.984 11.273 1 83.44 289 GLN B C 1
ATOM 7542 O O . GLN B 1 289 ? -20.766 19.812 10.594 1 83.44 289 GLN B O 1
ATOM 7547 N N . MET B 1 290 ? -18.922 18.641 11.148 1 86.81 290 MET B N 1
ATOM 7548 C CA . MET B 1 290 ? -18.094 19.281 10.125 1 86.81 290 MET B CA 1
ATOM 7549 C C . MET B 1 290 ? -17.203 18.266 9.422 1 86.81 290 MET B C 1
ATOM 7551 O O . MET B 1 290 ? -16.828 17.266 10.023 1 86.81 290 MET B O 1
ATOM 7555 N N . VAL B 1 291 ? -16.938 18.516 8.18 1 88.06 291 VAL B N 1
ATOM 7556 C CA . VAL B 1 291 ? -15.984 17.766 7.375 1 88.06 291 VAL B CA 1
ATOM 7557 C C . VAL B 1 291 ? -15 18.719 6.703 1 88.06 291 VAL B C 1
ATOM 7559 O O . VAL B 1 291 ? -15.398 19.75 6.164 1 88.06 291 VAL B O 1
ATOM 7562 N N . ARG B 1 292 ? -13.766 18.484 6.883 1 89.19 292 ARG B N 1
ATOM 7563 C CA . ARG B 1 292 ? -12.727 19.219 6.176 1 89.19 292 ARG B CA 1
ATOM 7564 C C . ARG B 1 292 ? -12.023 18.344 5.148 1 89.19 292 ARG B C 1
ATOM 7566 O O . ARG B 1 292 ? -11.75 17.172 5.414 1 89.19 292 ARG B O 1
ATOM 7573 N N . ARG B 1 293 ? -11.766 18.906 4.027 1 88.56 293 ARG B N 1
ATOM 7574 C CA . ARG B 1 293 ? -11.016 18.219 2.975 1 88.56 293 ARG B CA 1
ATOM 7575 C C . ARG B 1 293 ? -9.906 19.125 2.43 1 88.56 293 ARG B C 1
ATOM 7577 O O . ARG B 1 293 ? -10.156 20.281 2.082 1 88.56 293 ARG B O 1
ATOM 7584 N N . ASP B 1 294 ? -8.75 18.656 2.396 1 89.12 294 ASP B N 1
ATOM 7585 C CA . ASP B 1 294 ? -7.621 19.281 1.712 1 89.12 294 ASP B CA 1
ATOM 7586 C C . ASP B 1 294 ? -7.258 18.516 0.44 1 89.12 294 ASP B C 1
ATOM 7588 O O . ASP B 1 294 ? -7.031 17.312 0.48 1 89.12 294 ASP B O 1
ATOM 7592 N N . PHE B 1 295 ? -7.281 19.141 -0.689 1 85.06 295 PHE B N 1
ATOM 7593 C CA . PHE B 1 295 ? -7.02 18.438 -1.94 1 85.06 295 PHE B CA 1
ATOM 7594 C C . PHE B 1 295 ? -6.605 19.406 -3.035 1 85.06 295 PHE B C 1
ATOM 7596 O O . PHE B 1 295 ? -6.609 20.625 -2.824 1 85.06 295 PHE B O 1
ATOM 7603 N N . HIS B 1 296 ? -6.059 18.812 -4.078 1 82.75 296 HIS B N 1
ATOM 7604 C CA . HIS B 1 296 ? -5.758 19.562 -5.301 1 82.75 296 HIS B CA 1
ATOM 7605 C C . HIS B 1 296 ? -6.812 19.297 -6.371 1 82.75 296 HIS B C 1
ATOM 7607 O O . HIS B 1 296 ? -6.863 18.219 -6.949 1 82.75 296 HIS B O 1
ATOM 7613 N N . PRO B 1 297 ? -7.723 20.281 -6.605 1 72.81 297 PRO B N 1
ATOM 7614 C CA . PRO B 1 297 ? -8.773 20.047 -7.602 1 72.81 297 PRO B CA 1
ATOM 7615 C C . PRO B 1 297 ? -8.227 19.969 -9.023 1 72.81 297 PRO B C 1
ATOM 7617 O O . PRO B 1 297 ? -7.199 20.578 -9.336 1 72.81 297 PRO B O 1
ATOM 7620 N N . ILE B 1 298 ? -8.719 19.031 -9.898 1 56.59 298 ILE B N 1
ATOM 7621 C CA . ILE B 1 298 ? -8.305 18.953 -11.297 1 56.59 298 ILE B CA 1
ATOM 7622 C C . ILE B 1 298 ? -8.781 20.188 -12.047 1 56.59 298 ILE B C 1
ATOM 7624 O O . ILE B 1 298 ? -8.055 20.734 -12.891 1 56.59 298 ILE B O 1
ATOM 7628 N N . SER B 1 299 ? -10.18 20.531 -12.086 1 49.28 299 SER B N 1
ATOM 7629 C CA . SER B 1 299 ? -10.797 21.562 -12.922 1 49.28 299 SER B CA 1
ATOM 7630 C C . SER B 1 299 ? -11.07 22.828 -12.125 1 49.28 299 SER B C 1
ATOM 7632 O O . SER B 1 299 ? -11.898 23.656 -12.531 1 49.28 299 SER B O 1
ATOM 7634 N N . TYR B 1 300 ? -10.828 22.922 -11.023 1 40.59 300 TYR B N 1
ATOM 7635 C CA . TYR B 1 300 ? -11.398 24.203 -10.625 1 40.59 300 TYR B CA 1
ATOM 7636 C C . TYR B 1 300 ? -11.086 25.281 -11.664 1 40.59 300 TYR B C 1
ATOM 7638 O O . TYR B 1 300 ? -10.016 25.266 -12.273 1 40.59 300 TYR B O 1
ATOM 7646 N N . ALA B 1 301 ? -12.141 25.781 -12.188 1 40.28 301 ALA B N 1
ATOM 7647 C CA . ALA B 1 301 ? -12.062 26.891 -13.148 1 40.28 301 ALA B CA 1
ATOM 7648 C C . ALA B 1 301 ? -10.711 27.594 -13.07 1 40.28 301 ALA B C 1
ATOM 7650 O O . ALA B 1 301 ? -10.156 28 -14.086 1 40.28 301 ALA B O 1
ATOM 7651 N N . ASP B 1 302 ? -10.391 28.422 -11.953 1 43.03 302 ASP B N 1
ATOM 7652 C CA . ASP B 1 302 ? -9.258 29.328 -12.125 1 43.03 302 ASP B CA 1
ATOM 7653 C C . ASP B 1 302 ? -7.93 28.578 -12.008 1 43.03 302 ASP B C 1
ATOM 7655 O O . ASP B 1 302 ? -7.27 28.312 -13.016 1 43.03 302 ASP B O 1
ATOM 7659 N N . ALA B 1 303 ? -7.148 28.578 -10.703 1 47.81 303 ALA B N 1
ATOM 7660 C CA . ALA B 1 303 ? -5.691 28.656 -10.594 1 47.81 303 ALA B CA 1
ATOM 7661 C C . ALA B 1 303 ? -5.086 27.281 -10.336 1 47.81 303 ALA B C 1
ATOM 7663 O O . ALA B 1 303 ? -3.863 27.125 -10.328 1 47.81 303 ALA B O 1
ATOM 7664 N N . GLY B 1 304 ? -5.996 25.984 -10.352 1 64.19 304 GLY B N 1
ATOM 7665 C CA . GLY B 1 304 ? -5.312 24.703 -10.172 1 64.19 304 GLY B CA 1
ATOM 7666 C C . GLY B 1 304 ? -4.469 24.656 -8.906 1 64.19 304 GLY B C 1
ATOM 7667 O O . GLY B 1 304 ? -3.387 24.078 -8.898 1 64.19 304 GLY B O 1
ATOM 7668 N N . HIS B 1 305 ? -4.98 25.312 -7.781 1 77.19 305 HIS B N 1
ATOM 7669 C CA . HIS B 1 305 ? -4.242 25.375 -6.527 1 77.19 305 HIS B CA 1
ATOM 7670 C C . HIS B 1 305 ? -4.797 24.375 -5.512 1 77.19 305 HIS B C 1
ATOM 7672 O O . HIS B 1 305 ? -5.969 24 -5.59 1 77.19 305 HIS B O 1
ATOM 7678 N N . PRO B 1 306 ? -3.926 23.906 -4.598 1 82.69 306 PRO B N 1
ATOM 7679 C CA . PRO B 1 306 ? -4.465 23.141 -3.471 1 82.69 306 PRO B CA 1
ATOM 7680 C C . PRO B 1 306 ? -5.473 23.938 -2.646 1 82.69 306 PRO B C 1
ATOM 7682 O O . PRO B 1 306 ? -5.285 25.141 -2.424 1 82.69 306 PRO B O 1
ATOM 7685 N N . VAL B 1 307 ? -6.547 23.281 -2.291 1 85.19 307 VAL B N 1
ATOM 7686 C CA . VAL B 1 307 ? -7.617 23.984 -1.585 1 85.19 307 VAL B CA 1
ATOM 7687 C C . VAL B 1 307 ? -7.992 23.203 -0.323 1 85.19 307 VAL B C 1
ATOM 7689 O O . VAL B 1 307 ? -7.77 22 -0.24 1 85.19 307 VAL B O 1
ATOM 7692 N N . THR B 1 308 ? -8.438 23.953 0.638 1 88.94 308 THR B N 1
ATOM 7693 C CA . THR B 1 308 ? -9.109 23.406 1.816 1 88.94 308 THR B CA 1
ATOM 7694 C C . THR B 1 308 ? -10.602 23.734 1.784 1 88.94 308 THR B C 1
ATOM 7696 O O . THR B 1 308 ? -10.984 24.891 1.663 1 88.94 308 THR B O 1
ATOM 7699 N N . GLU B 1 309 ? -11.422 22.734 1.871 1 88.75 309 GLU B N 1
ATOM 7700 C CA . GLU B 1 309 ? -12.859 22.922 1.993 1 88.75 309 GLU B CA 1
ATOM 7701 C C . GLU B 1 309 ? -13.367 22.438 3.352 1 88.75 309 GLU B C 1
ATOM 7703 O O . GLU B 1 309 ? -13.023 21.344 3.797 1 88.75 309 GLU B O 1
ATOM 7708 N N . ILE B 1 310 ? -14.062 23.266 4.004 1 89.38 310 ILE B N 1
ATOM 7709 C CA . ILE B 1 310 ? -14.68 22.906 5.277 1 89.38 310 ILE B CA 1
ATOM 7710 C C . ILE B 1 310 ? -16.203 22.953 5.141 1 89.38 310 ILE B C 1
ATOM 7712 O O . ILE B 1 310 ? -16.781 24 4.883 1 89.38 310 ILE B O 1
ATOM 7716 N N . TYR B 1 311 ? -16.797 21.812 5.309 1 86.62 311 TYR B N 1
ATOM 7717 C CA . TYR B 1 311 ? -18.25 21.672 5.258 1 86.62 311 TYR B CA 1
ATOM 7718 C C . TYR B 1 311 ? -18.859 21.766 6.652 1 86.62 311 TYR B C 1
ATOM 7720 O O . TYR B 1 311 ? -18.578 20.922 7.516 1 86.62 311 TYR B O 1
ATOM 7728 N N . ASN B 1 312 ? -19.641 22.766 6.824 1 86.38 312 ASN B N 1
ATOM 7729 C CA . ASN B 1 312 ? -20.359 22.938 8.078 1 86.38 312 ASN B CA 1
ATOM 7730 C C . ASN B 1 312 ? -21.828 22.547 7.941 1 86.38 312 ASN B C 1
ATOM 7732 O O . ASN B 1 312 ? -22.641 23.328 7.434 1 86.38 312 ASN B O 1
ATOM 7736 N N . TYR B 1 313 ? -22.125 21.484 8.547 1 83.81 313 TYR B N 1
ATOM 7737 C CA . TYR B 1 313 ? -23.469 20.938 8.367 1 83.81 313 TYR B CA 1
ATOM 7738 C C . TYR B 1 313 ? -24.438 21.531 9.383 1 83.81 313 TYR B C 1
ATOM 7740 O O . TYR B 1 313 ? -25.656 21.312 9.297 1 83.81 313 TYR B O 1
ATOM 7748 N N . LEU B 1 314 ? -23.984 22.266 10.266 1 81.25 314 LEU B N 1
ATOM 7749 C CA . LEU B 1 314 ? -24.875 22.969 11.203 1 81.25 314 LEU B CA 1
ATOM 7750 C C . LEU B 1 314 ? -25.453 24.219 10.555 1 81.25 314 LEU B C 1
ATOM 7752 O O . LEU B 1 314 ? -26.609 24.578 10.82 1 81.25 314 LEU B O 1
ATOM 7756 N N . THR B 1 315 ? -24.672 24.844 9.742 1 79.75 315 THR B N 1
ATOM 7757 C CA . THR B 1 315 ? -25.094 26.094 9.148 1 79.75 315 THR B CA 1
ATOM 7758 C C . THR B 1 315 ? -25.422 25.922 7.672 1 79.75 315 THR B C 1
ATOM 7760 O O . THR B 1 315 ? -26.078 26.766 7.066 1 79.75 315 THR B O 1
ATOM 7763 N N . GLY B 1 316 ? -24.938 24.828 7.098 1 80 316 GLY B N 1
ATOM 7764 C CA . GLY B 1 316 ? -25.141 24.625 5.672 1 80 316 GLY B CA 1
ATOM 7765 C C . GLY B 1 316 ? -24.188 25.438 4.812 1 80 316 GLY B C 1
ATOM 7766 O O . GLY B 1 316 ? -24.516 25.812 3.684 1 80 316 GLY B O 1
ATOM 7767 N N . THR B 1 317 ? -23.062 25.766 5.324 1 84.44 317 THR B N 1
ATOM 7768 C CA . THR B 1 317 ? -22.094 26.594 4.629 1 84.44 317 THR B CA 1
ATOM 7769 C C . THR B 1 317 ? -20.828 25.797 4.301 1 84.44 317 THR B C 1
ATOM 7771 O O . THR B 1 317 ? -20.375 24.984 5.109 1 84.44 317 THR B O 1
ATOM 7774 N N . VAL B 1 318 ? -20.281 26.031 3.135 1 87.94 318 VAL B N 1
ATOM 7775 C CA . VAL B 1 318 ? -18.984 25.469 2.752 1 87.94 318 VAL B CA 1
ATOM 7776 C C . VAL B 1 318 ? -17.953 26.594 2.621 1 87.94 318 VAL B C 1
ATOM 7778 O O . VAL B 1 318 ? -18.172 27.562 1.893 1 87.94 318 VAL B O 1
ATOM 7781 N N . TYR B 1 319 ? -16.969 26.5 3.395 1 88.5 319 TYR B N 1
ATOM 7782 C CA . TYR B 1 319 ? -15.852 27.438 3.301 1 88.5 319 TYR B CA 1
ATOM 7783 C C . TYR B 1 319 ? -14.734 26.859 2.43 1 88.5 319 TYR B C 1
ATOM 7785 O O . TYR B 1 319 ? -14.336 25.719 2.604 1 88.5 319 TYR B O 1
ATOM 7793 N N . THR B 1 320 ? -14.25 27.625 1.461 1 87.56 320 THR B N 1
ATOM 7794 C CA . THR B 1 320 ? -13.172 27.203 0.576 1 87.56 320 THR B CA 1
ATOM 7795 C C . THR B 1 320 ? -11.984 28.156 0.674 1 87.56 320 THR B C 1
ATOM 7797 O O . THR B 1 320 ? -12.117 29.344 0.369 1 87.56 320 THR B O 1
ATOM 7800 N N . ARG B 1 321 ? -10.891 27.609 1.094 1 86.19 321 ARG B N 1
ATOM 7801 C CA . ARG B 1 321 ? -9.672 28.391 1.191 1 86.19 321 ARG B CA 1
ATOM 7802 C C . ARG B 1 321 ? -8.656 27.984 0.126 1 86.19 321 ARG B C 1
ATOM 7804 O O . ARG B 1 321 ? -8.336 26.797 -0.002 1 86.19 321 ARG B O 1
ATOM 7811 N N . ASP B 1 322 ? -8.141 28.891 -0.61 1 80.5 322 ASP B N 1
ATOM 7812 C CA . ASP B 1 322 ? -7.008 28.672 -1.506 1 80.5 322 ASP B CA 1
ATOM 7813 C C . ASP B 1 322 ? -5.695 28.641 -0.731 1 80.5 322 ASP B C 1
ATOM 7815 O O . ASP B 1 322 ? -5.281 29.672 -0.173 1 80.5 322 ASP B O 1
ATOM 7819 N N . ASN B 1 323 ? -5.027 27.594 -0.748 1 79.44 323 ASN B N 1
ATOM 7820 C CA . ASN B 1 323 ? -3.871 27.422 0.126 1 79.44 323 ASN B CA 1
ATOM 7821 C C . ASN B 1 323 ? -2.617 28.062 -0.468 1 79.44 323 ASN B C 1
ATOM 7823 O O . ASN B 1 323 ? -1.594 28.172 0.209 1 79.44 323 ASN B O 1
ATOM 7827 N N . LEU B 1 324 ? -2.734 28.406 -1.675 1 72.44 324 LEU B N 1
ATOM 7828 C CA . LEU B 1 324 ? -1.619 29.125 -2.281 1 72.44 324 LEU B CA 1
ATOM 7829 C C . LEU B 1 324 ? -1.816 30.625 -2.166 1 72.44 324 LEU B C 1
ATOM 7831 O O . LEU B 1 324 ? -0.902 31.344 -1.761 1 72.44 324 LEU B O 1
ATOM 7835 N N . MET B 1 325 ? -3.074 31.078 -2.545 1 69.19 325 MET B N 1
ATOM 7836 C CA . MET B 1 325 ? -3.361 32.5 -2.551 1 69.19 325 MET B CA 1
ATOM 7837 C C . MET B 1 325 ? -3.922 32.969 -1.205 1 69.19 325 MET B C 1
ATOM 7839 O O . MET B 1 325 ? -3.959 34.156 -0.91 1 69.19 325 MET B O 1
ATOM 7843 N N . LEU B 1 326 ? -4.359 32.031 -0.391 1 69 326 LEU B N 1
ATOM 7844 C CA . LEU B 1 326 ? -4.84 32.219 0.974 1 69 326 LEU B CA 1
ATOM 7845 C C . LEU B 1 326 ? -6.168 32.969 0.982 1 69 326 LEU B C 1
ATOM 7847 O O . LEU B 1 326 ? -6.617 33.438 2.031 1 69 326 LEU B O 1
ATOM 7851 N N . ASN B 1 327 ? -6.746 33.125 -0.219 1 71.75 327 ASN B N 1
ATOM 7852 C CA . ASN B 1 327 ? -8.094 33.688 -0.258 1 71.75 327 ASN B CA 1
ATOM 7853 C C . ASN B 1 327 ? -9.133 32.656 0.171 1 71.75 327 ASN B C 1
ATOM 7855 O O . ASN B 1 327 ? -8.891 31.453 0.09 1 71.75 327 ASN B O 1
ATOM 7859 N N . CYS B 1 328 ? -10.172 33.156 0.786 1 81 328 CYS B N 1
ATOM 7860 C CA . CYS B 1 328 ? -11.227 32.312 1.288 1 81 328 CYS B CA 1
ATOM 7861 C C . CYS B 1 328 ? -12.594 32.75 0.769 1 81 328 CYS B C 1
ATOM 7863 O O . CYS B 1 328 ? -12.867 33.938 0.671 1 81 328 CYS B O 1
ATOM 7865 N N . SER B 1 329 ? -13.305 31.828 0.259 1 83.06 329 SER B N 1
ATOM 7866 C CA . SER B 1 329 ? -14.68 32.062 -0.179 1 83.06 329 SER B CA 1
ATOM 7867 C C . SER B 1 329 ? -15.656 31.141 0.561 1 83.06 329 SER B C 1
ATOM 7869 O O . SER B 1 329 ? -15.234 30.219 1.271 1 83.06 329 SER B O 1
ATOM 7871 N N . TYR B 1 330 ? -16.891 31.516 0.562 1 84.25 330 TYR B N 1
ATOM 7872 C CA . TYR B 1 330 ? -17.922 30.672 1.153 1 84.25 330 TYR B CA 1
ATOM 7873 C C . TYR B 1 330 ? -19.062 30.453 0.172 1 84.25 330 TYR B C 1
ATOM 7875 O O . TYR B 1 330 ? -19.359 31.312 -0.657 1 84.25 330 TYR B O 1
ATOM 7883 N N . ASN B 1 331 ? -19.609 29.25 0.221 1 84.12 331 ASN B N 1
ATOM 7884 C CA . ASN B 1 331 ? -20.766 28.859 -0.583 1 84.12 331 ASN B CA 1
ATOM 7885 C C . ASN B 1 331 ? -21.766 28.047 0.229 1 84.12 331 ASN B C 1
ATOM 7887 O O . ASN B 1 331 ? -21.438 27.578 1.327 1 84.12 331 ASN B O 1
ATOM 7891 N N . THR B 1 332 ? -22.969 27.953 -0.344 1 83.44 332 THR B N 1
ATOM 7892 C CA . THR B 1 332 ? -23.969 27.094 0.262 1 83.44 332 THR B CA 1
ATOM 7893 C C . THR B 1 332 ? -23.641 25.625 0.012 1 83.44 332 THR B C 1
ATOM 7895 O O . THR B 1 332 ? -23.156 25.266 -1.062 1 83.44 332 THR B O 1
ATOM 7898 N N . LEU B 1 333 ? -23.938 24.859 1.029 1 81.75 333 LEU B N 1
ATOM 7899 C CA . LEU B 1 333 ? -23.781 23.422 0.886 1 81.75 333 LEU B CA 1
ATOM 7900 C C . LEU B 1 333 ? -24.656 22.891 -0.248 1 81.75 333 LEU B C 1
ATOM 7902 O O . LEU B 1 333 ? -25.828 23.25 -0.366 1 81.75 333 LEU B O 1
ATOM 7906 N N . GLN B 1 334 ? -24.031 22.109 -1.112 1 74 334 GLN B N 1
ATOM 7907 C CA . GLN B 1 334 ? -24.75 21.5 -2.223 1 74 334 GLN B CA 1
ATOM 7908 C C . GLN B 1 334 ? -24.641 19.969 -2.184 1 74 334 GLN B C 1
ATOM 7910 O O . GLN B 1 334 ? -23.625 19.438 -1.718 1 74 334 GLN B O 1
ATOM 7915 N N . ASN B 1 335 ? -25.688 19.312 -2.596 1 68.69 335 ASN B N 1
ATOM 7916 C CA . ASN B 1 335 ? -25.609 17.875 -2.756 1 68.69 335 ASN B CA 1
ATOM 7917 C C . ASN B 1 335 ? -24.766 17.484 -3.963 1 68.69 335 ASN B C 1
ATOM 7919 O O . ASN B 1 335 ? -24.594 18.266 -4.891 1 68.69 335 ASN B O 1
ATOM 7923 N N . ALA B 1 336 ? -24.125 16.297 -3.77 1 62.91 336 ALA B N 1
ATOM 7924 C CA . ALA B 1 336 ? -23.406 15.766 -4.926 1 62.91 336 ALA B CA 1
ATOM 7925 C C . ALA B 1 336 ? -24.297 15.711 -6.156 1 62.91 336 ALA B C 1
ATOM 7927 O O . ALA B 1 336 ? -25.484 15.375 -6.055 1 62.91 336 ALA B O 1
ATOM 7928 N N . ASP B 1 337 ? -23.75 16.438 -7.262 1 55.84 337 ASP B N 1
ATOM 7929 C CA . ASP B 1 337 ? -24.531 16.469 -8.5 1 55.84 337 ASP B CA 1
ATOM 7930 C C . ASP B 1 337 ? -24.703 15.062 -9.078 1 55.84 337 ASP B C 1
ATOM 7932 O O . ASP B 1 337 ? -23.734 14.32 -9.219 1 55.84 337 ASP B O 1
ATOM 7936 N N . THR B 1 338 ? -25.812 14.5 -9.023 1 52.62 338 THR B N 1
ATOM 7937 C CA . THR B 1 338 ? -26.125 13.227 -9.664 1 52.62 338 THR B CA 1
ATOM 7938 C C . THR B 1 338 ? -26.031 13.352 -11.18 1 52.62 338 THR B C 1
ATOM 7940 O O . THR B 1 338 ? -26.094 12.344 -11.898 1 52.62 338 THR B O 1
ATOM 7943 N N . ASN B 1 339 ? -26.047 14.5 -11.703 1 49.28 339 ASN B N 1
ATOM 7944 C CA . ASN B 1 339 ? -26.188 14.656 -13.148 1 49.28 339 ASN B CA 1
ATOM 7945 C C . ASN B 1 339 ? -24.906 14.305 -13.883 1 49.28 339 ASN B C 1
ATOM 7947 O O . ASN B 1 339 ? -24.844 14.344 -15.109 1 49.28 339 ASN B O 1
ATOM 7951 N N . ASP B 1 340 ? -23.891 14.305 -13.148 1 46.34 340 ASP B N 1
ATOM 7952 C CA . ASP B 1 340 ? -22.719 14.117 -14 1 46.34 340 ASP B CA 1
ATOM 7953 C C . ASP B 1 340 ? -22.594 12.664 -14.453 1 46.34 340 ASP B C 1
ATOM 7955 O O . ASP B 1 340 ? -22.906 11.742 -13.688 1 46.34 340 ASP B O 1
ATOM 7959 N N . ASP B 1 341 ? -22.641 12.469 -15.719 1 49.94 341 ASP B N 1
ATOM 7960 C CA . ASP B 1 341 ? -22.391 11.203 -16.406 1 49.94 341 ASP B CA 1
ATOM 7961 C C . ASP B 1 341 ? -21.172 10.492 -15.828 1 49.94 341 ASP B C 1
ATOM 7963 O O . ASP B 1 341 ? -20.875 9.359 -16.219 1 49.94 341 ASP B O 1
ATOM 7967 N N . ASP B 1 342 ? -20.625 11.148 -14.828 1 55.84 342 ASP B N 1
ATOM 7968 C CA . ASP B 1 342 ? -19.391 10.523 -14.32 1 55.84 342 ASP B CA 1
ATOM 7969 C C . ASP B 1 342 ? -19.625 9.922 -12.938 1 55.84 342 ASP B C 1
ATOM 7971 O O . ASP B 1 342 ? -19.562 10.625 -11.93 1 55.84 342 ASP B O 1
ATOM 7975 N N . ILE B 1 343 ? -20.047 8.703 -12.969 1 58.12 343 ILE B N 1
ATOM 7976 C CA . ILE B 1 343 ? -20.312 7.914 -11.766 1 58.12 343 ILE B CA 1
ATOM 7977 C C . ILE B 1 343 ? -19.156 8.094 -10.773 1 58.12 343 ILE B C 1
ATOM 7979 O O . ILE B 1 343 ? -19.375 8.219 -9.57 1 58.12 343 ILE B O 1
ATOM 7983 N N . LEU B 1 344 ? -18.125 8.156 -11.32 1 62.16 344 LEU B N 1
ATOM 7984 C CA . LEU B 1 344 ? -16.953 8.297 -10.461 1 62.16 344 LEU B CA 1
ATOM 7985 C C . LEU B 1 344 ? -16.969 9.648 -9.75 1 62.16 344 LEU B C 1
ATOM 7987 O O . LEU B 1 344 ? -16.703 9.719 -8.547 1 62.16 344 LEU B O 1
ATOM 7991 N N . GLN B 1 345 ? -17.312 10.555 -10.43 1 64.94 345 GLN B N 1
ATOM 7992 C CA . GLN B 1 345 ? -17.328 11.891 -9.828 1 64.94 345 GLN B CA 1
ATOM 7993 C C . GLN B 1 345 ? -18.375 11.977 -8.719 1 64.94 345 GLN B C 1
ATOM 7995 O O . GLN B 1 345 ? -18.125 12.578 -7.668 1 64.94 345 GLN B O 1
ATOM 8000 N N . HIS B 1 346 ? -19.453 11.352 -9 1 62.69 346 HIS B N 1
ATOM 8001 C CA . HIS B 1 346 ? -20.484 11.336 -7.973 1 62.69 346 HIS B CA 1
ATOM 8002 C C . HIS B 1 346 ? -20 10.664 -6.695 1 62.69 346 HIS B C 1
ATOM 8004 O O . HIS B 1 346 ? -20.141 11.219 -5.602 1 62.69 346 HIS B O 1
ATOM 8010 N N . ILE B 1 347 ? -19.469 9.539 -6.863 1 62.38 347 ILE B N 1
ATOM 8011 C CA . ILE B 1 347 ? -18.953 8.797 -5.719 1 62.38 347 ILE B CA 1
ATOM 8012 C C . ILE B 1 347 ? -17.906 9.625 -4.988 1 62.38 347 ILE B C 1
ATOM 8014 O O . ILE B 1 347 ? -17.938 9.742 -3.762 1 62.38 347 ILE B O 1
ATOM 8018 N N . LEU B 1 348 ? -17.156 10.227 -5.816 1 63.59 348 LEU B N 1
ATOM 8019 C CA . LEU B 1 348 ? -16.094 11.031 -5.242 1 63.59 348 LEU B CA 1
ATOM 8020 C C . LEU B 1 348 ? -16.656 12.234 -4.492 1 63.59 348 LEU B C 1
ATOM 8022 O O . LEU B 1 348 ? -16.172 12.57 -3.406 1 63.59 348 LEU B O 1
ATOM 8026 N N . ASP B 1 349 ? -17.641 12.781 -5.039 1 64.12 349 ASP B N 1
ATOM 8027 C CA . ASP B 1 349 ? -18.266 13.945 -4.41 1 64.12 349 ASP B CA 1
ATOM 8028 C C . ASP B 1 349 ? -18.875 13.57 -3.061 1 64.12 349 ASP B C 1
ATOM 8030 O O . ASP B 1 349 ? -18.719 14.305 -2.08 1 64.12 349 ASP B O 1
ATOM 8034 N N . VAL B 1 350 ? -19.422 12.461 -3.078 1 58.5 350 VAL B N 1
ATOM 8035 C CA . VAL B 1 350 ? -20.031 11.992 -1.834 1 58.5 350 VAL B CA 1
ATOM 8036 C C . VAL B 1 350 ? -18.938 11.695 -0.81 1 58.5 350 VAL B C 1
ATOM 8038 O O . VAL B 1 350 ? -19.031 12.125 0.343 1 58.5 350 VAL B O 1
ATOM 8041 N N . MET B 1 351 ? -17.984 11.078 -1.315 1 60.56 351 MET B N 1
ATOM 8042 C CA . MET B 1 351 ? -16.891 10.695 -0.436 1 60.56 351 MET B CA 1
ATOM 8043 C C . MET B 1 351 ? -16.156 11.922 0.089 1 60.56 351 MET B C 1
ATOM 8045 O O . MET B 1 351 ? -15.57 11.883 1.174 1 60.56 351 MET B O 1
ATOM 8049 N N . ASN B 1 352 ? -16.297 12.898 -0.695 1 59.25 352 ASN B N 1
ATOM 8050 C CA . ASN B 1 352 ? -15.617 14.133 -0.33 1 59.25 352 ASN B CA 1
ATOM 8051 C C . ASN B 1 352 ? -16.531 15.055 0.479 1 59.25 352 ASN B C 1
ATOM 8053 O O . ASN B 1 352 ? -16.203 16.234 0.679 1 59.25 352 ASN B O 1
ATOM 8057 N N . GLY B 1 353 ? -17.688 14.562 0.873 1 54.66 353 GLY B N 1
ATOM 8058 C CA . GLY B 1 353 ? -18.531 15.281 1.812 1 54.66 353 GLY B CA 1
ATOM 8059 C C . GLY B 1 353 ? -19.625 16.078 1.135 1 54.66 353 GLY B C 1
ATOM 8060 O O . GLY B 1 353 ? -20.406 16.766 1.801 1 54.66 353 GLY B O 1
ATOM 8061 N N . LYS B 1 354 ? -19.656 16.031 -0.183 1 58.25 354 LYS B N 1
ATOM 8062 C CA . LYS B 1 354 ? -20.688 16.812 -0.844 1 58.25 354 LYS B CA 1
ATOM 8063 C C . LYS B 1 354 ? -22.062 16.203 -0.606 1 58.25 354 LYS B C 1
ATOM 8065 O O . LYS B 1 354 ? -22.531 15.367 -1.388 1 58.25 354 LYS B O 1
ATOM 8070 N N . ALA B 1 355 ? -22.609 16.625 0.529 1 56.22 355 ALA B N 1
ATOM 8071 C CA . ALA B 1 355 ? -23.953 16.203 0.919 1 56.22 355 ALA B CA 1
ATOM 8072 C C . ALA B 1 355 ? -24.625 17.266 1.794 1 56.22 355 ALA B C 1
ATOM 8074 O O . ALA B 1 355 ? -23.953 18.016 2.488 1 56.22 355 ALA B O 1
ATOM 8075 N N . THR B 1 356 ? -25.891 17.359 1.661 1 52.91 356 THR B N 1
ATOM 8076 C CA . THR B 1 356 ? -26.625 18.344 2.451 1 52.91 356 THR B CA 1
ATOM 8077 C C . THR B 1 356 ? -26.75 17.891 3.902 1 52.91 356 THR B C 1
ATOM 8079 O O . THR B 1 356 ? -27.078 18.688 4.785 1 52.91 356 THR B O 1
ATOM 8082 N N . ARG B 1 357 ? -26.531 16.625 4.09 1 58.56 357 ARG B N 1
ATOM 8083 C CA . ARG B 1 357 ? -26.438 16.125 5.457 1 58.56 357 ARG B CA 1
ATOM 8084 C C . ARG B 1 357 ? -25.094 15.453 5.707 1 58.56 357 ARG B C 1
ATOM 8086 O O . ARG B 1 357 ? -24.484 14.914 4.785 1 58.56 357 ARG B O 1
ATOM 8093 N N . MET B 1 358 ? -24.766 15.75 6.945 1 63.06 358 MET B N 1
ATOM 8094 C CA . MET B 1 358 ? -23.484 15.125 7.27 1 63.06 358 MET B CA 1
ATOM 8095 C C . MET B 1 358 ? -23.547 13.609 7.055 1 63.06 358 MET B C 1
ATOM 8097 O O . MET B 1 358 ? -24.484 12.961 7.508 1 63.06 358 MET B O 1
ATOM 8101 N N . VAL B 1 359 ? -22.875 13.141 6.117 1 60 359 VAL B N 1
ATOM 8102 C CA . VAL B 1 359 ? -22.797 11.711 5.859 1 60 359 VAL B CA 1
ATOM 8103 C C . VAL B 1 359 ? -21.938 11.031 6.926 1 60 359 VAL B C 1
ATOM 8105 O O . VAL B 1 359 ? -20.953 11.609 7.391 1 60 359 VAL B O 1
ATOM 8108 N N . ASP B 1 360 ? -22.609 10.047 7.555 1 62.47 360 ASP B N 1
ATOM 8109 C CA . ASP B 1 360 ? -21.844 9.289 8.531 1 62.47 360 ASP B CA 1
ATOM 8110 C C . ASP B 1 360 ? -20.578 8.703 7.906 1 62.47 360 ASP B C 1
ATOM 8112 O O . ASP B 1 360 ? -20.422 8.727 6.684 1 62.47 360 ASP B O 1
ATOM 8116 N N . THR B 1 361 ? -19.703 8.352 8.75 1 62.81 361 THR B N 1
ATOM 8117 C CA . THR B 1 361 ? -18.391 7.867 8.344 1 62.81 361 THR B CA 1
ATOM 8118 C C . THR B 1 361 ? -18.516 6.684 7.391 1 62.81 361 THR B C 1
ATOM 8120 O O . THR B 1 361 ? -17.734 6.551 6.449 1 62.81 361 THR B O 1
ATOM 8123 N N . LEU B 1 362 ? -19.531 5.918 7.578 1 65.06 362 LEU B N 1
ATOM 8124 C CA . LEU B 1 362 ? -19.734 4.754 6.719 1 65.06 362 LEU B CA 1
ATOM 8125 C C . LEU B 1 362 ? -20.219 5.18 5.34 1 65.06 362 LEU B C 1
ATOM 8127 O O . LEU B 1 362 ? -19.797 4.609 4.328 1 65.06 362 LEU B O 1
ATOM 8131 N N . GLN B 1 363 ? -20.984 6.191 5.387 1 66.38 363 GLN B N 1
ATOM 8132 C CA . GLN B 1 363 ? -21.531 6.656 4.125 1 66.38 363 GLN B CA 1
ATOM 8133 C C . GLN B 1 363 ? -20.469 7.344 3.271 1 66.38 363 GLN B C 1
ATOM 8135 O O . GLN B 1 363 ? -20.5 7.25 2.041 1 66.38 363 GLN B O 1
ATOM 8140 N N . ILE B 1 364 ? -19.578 7.883 3.953 1 67.38 364 ILE B N 1
ATOM 8141 C CA . ILE B 1 364 ? -18.484 8.523 3.232 1 67.38 364 ILE B CA 1
ATOM 8142 C C . ILE B 1 364 ? -17.719 7.477 2.441 1 67.38 364 ILE B C 1
ATOM 8144 O O . ILE B 1 364 ? -17.281 7.73 1.312 1 67.38 364 ILE B O 1
ATOM 8148 N N . LEU B 1 365 ? -17.703 6.27 3.012 1 69.75 365 LEU B N 1
ATOM 8149 C CA . LEU B 1 365 ? -17 5.176 2.344 1 69.75 365 LEU B CA 1
ATOM 8150 C C . LEU B 1 365 ? -17.969 4.359 1.487 1 69.75 365 LEU B C 1
ATOM 8152 O O . LEU B 1 365 ? -17.578 3.334 0.921 1 69.75 365 LEU B O 1
ATOM 8156 N N . GLN B 1 366 ? -19.219 4.816 1.362 1 68.75 366 GLN B N 1
ATOM 8157 C CA . GLN B 1 366 ? -20.234 4.121 0.585 1 68.75 366 GLN B CA 1
ATOM 8158 C C . GLN B 1 366 ? -20.5 2.732 1.155 1 68.75 366 GLN B C 1
ATOM 8160 O O . GLN B 1 366 ? -20.797 1.797 0.408 1 68.75 366 GLN B O 1
ATOM 8165 N N . LEU B 1 367 ? -20.266 2.602 2.363 1 75.12 367 LEU B N 1
ATOM 8166 C CA . LEU B 1 367 ? -20.469 1.326 3.039 1 75.12 367 LEU B CA 1
ATOM 8167 C C . LEU B 1 367 ? -21.938 1.183 3.473 1 75.12 367 LEU B C 1
ATOM 8169 O O . LEU B 1 367 ? -22.516 2.125 4.004 1 75.12 367 LEU B O 1
ATOM 8173 N N . ASP B 1 368 ? -22.578 0.11 2.943 1 74.38 368 ASP B N 1
ATOM 8174 C CA . ASP B 1 368 ? -23.891 -0.292 3.402 1 74.38 368 ASP B CA 1
ATOM 8175 C C . ASP B 1 368 ? -23.844 -1.644 4.113 1 74.38 368 ASP B C 1
ATOM 8177 O O . ASP B 1 368 ? -23.5 -2.658 3.502 1 74.38 368 ASP B O 1
ATOM 8181 N N . ARG B 1 369 ? -24.203 -1.674 5.371 1 74.62 369 ARG B N 1
ATOM 8182 C CA . ARG B 1 369 ? -24.078 -2.887 6.172 1 74.62 369 ARG B CA 1
ATOM 8183 C C . ARG B 1 369 ? -24.969 -3.996 5.641 1 74.62 369 ARG B C 1
ATOM 8185 O O . ARG B 1 369 ? -24.656 -5.18 5.77 1 74.62 369 ARG B O 1
ATOM 8192 N N . GLU B 1 370 ? -26.062 -3.609 5.051 1 74.5 370 GLU B N 1
ATOM 8193 C CA . GLU B 1 370 ? -27.047 -4.605 4.633 1 74.5 370 GLU B CA 1
ATOM 8194 C C . GLU B 1 370 ? -26.578 -5.348 3.385 1 74.5 370 GLU B C 1
ATOM 8196 O O . GLU B 1 370 ? -26.844 -6.539 3.227 1 74.5 370 GLU B O 1
ATOM 8201 N N . ASN B 1 371 ? -25.812 -4.73 2.562 1 78.81 371 ASN B N 1
ATOM 8202 C CA . ASN B 1 371 ? -25.438 -5.328 1.285 1 78.81 371 ASN B CA 1
ATOM 8203 C C . ASN B 1 371 ? -23.938 -5.52 1.177 1 78.81 371 ASN B C 1
ATOM 8205 O O . ASN B 1 371 ? -23.391 -5.617 0.073 1 78.81 371 ASN B O 1
ATOM 8209 N N . THR B 1 372 ? -23.312 -5.516 2.26 1 88.06 372 THR B N 1
ATOM 8210 C CA . THR B 1 372 ? -21.875 -5.738 2.285 1 88.06 372 THR B CA 1
ATOM 8211 C C . THR B 1 372 ? -21.547 -7.09 2.914 1 88.06 372 THR B C 1
ATOM 8213 O O . THR B 1 372 ? -22.047 -7.414 3.992 1 88.06 372 THR B O 1
ATOM 8216 N N . PHE B 1 373 ? -20.719 -7.887 2.205 1 87.88 373 PHE B N 1
ATOM 8217 C CA . PHE B 1 373 ? -20.391 -9.234 2.65 1 87.88 373 PHE B CA 1
ATOM 8218 C C . PHE B 1 373 ? -18.906 -9.383 2.904 1 87.88 373 PHE B C 1
ATOM 8220 O O . PHE B 1 373 ? -18.094 -8.75 2.234 1 87.88 373 PHE B O 1
ATOM 8227 N N . TYR B 1 374 ? -18.641 -10.258 3.809 1 89.69 374 TYR B N 1
ATOM 8228 C CA . TYR B 1 374 ? -17.266 -10.617 4.086 1 89.69 374 TYR B CA 1
ATOM 8229 C C . TYR B 1 374 ? -16.672 -11.445 2.951 1 89.69 374 TYR B C 1
ATOM 8231 O O . TYR B 1 374 ? -17.297 -12.414 2.5 1 89.69 374 TYR B O 1
ATOM 8239 N N . ASN B 1 375 ? -15.5 -11.062 2.498 1 89.62 375 ASN B N 1
ATOM 8240 C CA . ASN B 1 375 ? -14.891 -11.688 1.331 1 89.62 375 ASN B CA 1
ATOM 8241 C C . ASN B 1 375 ? -13.516 -12.258 1.66 1 89.62 375 ASN B C 1
ATOM 8243 O O . ASN B 1 375 ? -12.633 -12.305 0.799 1 89.62 375 ASN B O 1
ATOM 8247 N N . GLY B 1 376 ? -13.234 -12.555 2.916 1 88 376 GLY B N 1
ATOM 8248 C CA . GLY B 1 376 ? -12.008 -13.219 3.326 1 88 376 GLY B CA 1
ATOM 8249 C C . GLY B 1 376 ? -10.922 -12.242 3.75 1 88 376 GLY B C 1
ATOM 8250 O O . GLY B 1 376 ? -11.211 -11.102 4.109 1 88 376 GLY B O 1
ATOM 8251 N N . GLN B 1 377 ? -9.68 -12.82 3.877 1 90.12 377 GLN B N 1
ATOM 8252 C CA . GLN B 1 377 ? -8.531 -12.016 4.285 1 90.12 377 GLN B CA 1
ATOM 8253 C C . GLN B 1 377 ? -7.527 -11.875 3.143 1 90.12 377 GLN B C 1
ATOM 8255 O O . GLN B 1 377 ? -7.359 -12.797 2.338 1 90.12 377 GLN B O 1
ATOM 8260 N N . ARG B 1 378 ? -6.941 -10.766 3.055 1 94.12 378 ARG B N 1
ATOM 8261 C CA . ARG B 1 378 ? -5.895 -10.484 2.078 1 94.12 378 ARG B CA 1
ATOM 8262 C C . ARG B 1 378 ? -4.805 -9.602 2.68 1 94.12 378 ARG B C 1
ATOM 8264 O O . ARG B 1 378 ? -5.047 -8.883 3.656 1 94.12 378 ARG B O 1
ATOM 8271 N N . SER B 1 379 ? -3.695 -9.711 2.064 1 93.25 379 SER B N 1
ATOM 8272 C CA . SER B 1 379 ? -2.598 -8.844 2.479 1 93.25 379 SER B CA 1
ATOM 8273 C C . SER B 1 379 ? -2.576 -7.555 1.665 1 93.25 379 SER B C 1
ATOM 8275 O O . SER B 1 379 ? -2.746 -7.578 0.445 1 93.25 379 SER B O 1
ATOM 8277 N N . LEU B 1 380 ? -2.52 -6.488 2.342 1 95.88 380 LEU B N 1
ATOM 8278 C CA . LEU B 1 380 ? -2.354 -5.172 1.738 1 95.88 380 LEU B CA 1
ATOM 8279 C C . LEU B 1 380 ? -1.216 -4.406 2.406 1 95.88 380 LEU B C 1
ATOM 8281 O O . LEU B 1 380 ? -1.231 -4.199 3.621 1 95.88 380 LEU B O 1
ATOM 8285 N N . ARG B 1 381 ? -0.264 -3.953 1.643 1 94.38 381 ARG B N 1
ATOM 8286 C CA . ARG B 1 381 ? 0.905 -3.268 2.184 1 94.38 381 ARG B CA 1
ATOM 8287 C C . ARG B 1 381 ? 1.54 -4.074 3.311 1 94.38 381 ARG B C 1
ATOM 8289 O O . ARG B 1 381 ? 1.93 -3.518 4.34 1 94.38 381 ARG B O 1
ATOM 8296 N N . ASN B 1 382 ? 1.454 -5.391 3.184 1 92.81 382 ASN B N 1
ATOM 8297 C CA . ASN B 1 382 ? 2.035 -6.371 4.098 1 92.81 382 ASN B CA 1
ATOM 8298 C C . ASN B 1 382 ? 1.312 -6.383 5.441 1 92.81 382 ASN B C 1
ATOM 8300 O O . ASN B 1 382 ? 1.888 -6.773 6.457 1 92.81 382 ASN B O 1
ATOM 8304 N N . VAL B 1 383 ? 0.16 -5.871 5.477 1 96.06 383 VAL B N 1
ATOM 8305 C CA . VAL B 1 383 ? -0.747 -5.953 6.617 1 96.06 383 VAL B CA 1
ATOM 8306 C C . VAL B 1 383 ? -1.906 -6.891 6.293 1 96.06 383 VAL B C 1
ATOM 8308 O O . VAL B 1 383 ? -2.451 -6.852 5.188 1 96.06 383 VAL B O 1
ATOM 8311 N N . VAL B 1 384 ? -2.242 -7.723 7.211 1 95.06 384 VAL B N 1
ATOM 8312 C CA . VAL B 1 384 ? -3.375 -8.617 6.988 1 95.06 384 VAL B CA 1
ATOM 8313 C C . VAL B 1 384 ? -4.68 -7.852 7.184 1 95.06 384 VAL B C 1
ATOM 8315 O O . VAL B 1 384 ? -4.875 -7.191 8.203 1 95.06 384 VAL B O 1
ATOM 8318 N N . CYS B 1 385 ? -5.52 -7.93 6.199 1 96.31 385 CYS B N 1
ATOM 8319 C CA . CYS B 1 385 ? -6.773 -7.184 6.219 1 96.31 385 CYS B CA 1
ATOM 8320 C C . CYS B 1 385 ? -7.965 -8.117 6.062 1 96.31 385 CYS B C 1
ATOM 8322 O O . CYS B 1 385 ? -7.891 -9.109 5.336 1 96.31 385 CYS B O 1
ATOM 8324 N N . ASP B 1 386 ? -9.023 -7.812 6.73 1 93.88 386 ASP B N 1
ATOM 8325 C CA . ASP B 1 386 ? -10.344 -8.359 6.422 1 93.88 386 ASP B CA 1
ATOM 8326 C C . ASP B 1 386 ? -10.984 -7.605 5.258 1 93.88 386 ASP B C 1
ATOM 8328 O O . ASP B 1 386 ? -11.039 -6.375 5.258 1 93.88 386 ASP B O 1
ATOM 8332 N N . VAL B 1 387 ? -11.453 -8.375 4.309 1 94.44 387 VAL B N 1
ATOM 8333 C CA . VAL B 1 387 ? -11.977 -7.754 3.094 1 94.44 387 VAL B CA 1
ATOM 8334 C C . VAL B 1 387 ? -13.492 -7.918 3.041 1 94.44 387 VAL B C 1
ATOM 8336 O O . VAL B 1 387 ? -14.016 -9.008 3.285 1 94.44 387 VAL B O 1
ATOM 8339 N N . PHE B 1 388 ? -14.195 -6.824 2.791 1 92.69 388 PHE B N 1
ATOM 8340 C CA . PHE B 1 388 ? -15.641 -6.793 2.602 1 92.69 388 PHE B CA 1
ATOM 8341 C C . PHE B 1 388 ? -16 -6.285 1.209 1 92.69 388 PHE B C 1
ATOM 8343 O O . PHE B 1 388 ? -15.266 -5.48 0.631 1 92.69 388 PHE B O 1
ATOM 8350 N N . ILE B 1 389 ? -17.094 -6.781 0.652 1 92.19 389 ILE B N 1
ATOM 8351 C CA . ILE B 1 389 ? -17.438 -6.418 -0.719 1 92.19 389 ILE B CA 1
ATOM 8352 C C . ILE B 1 389 ? -18.922 -6.113 -0.819 1 92.19 389 ILE B C 1
ATOM 8354 O O . ILE B 1 389 ? -19.734 -6.738 -0.137 1 92.19 389 ILE B O 1
ATOM 8358 N N . SER B 1 390 ? -19.219 -5.078 -1.59 1 90.06 390 SER B N 1
ATOM 8359 C CA . SER B 1 390 ? -20.594 -4.715 -1.913 1 90.06 390 SER B CA 1
ATOM 8360 C C . SER B 1 390 ? -20.734 -4.332 -3.383 1 90.06 390 SER B C 1
ATOM 8362 O O . SER B 1 390 ? -19.75 -3.975 -4.035 1 90.06 390 SER B O 1
ATOM 8364 N N . MET B 1 391 ? -21.906 -4.547 -3.887 1 88.75 391 MET B N 1
ATOM 8365 C CA . MET B 1 391 ? -22.234 -4.137 -5.25 1 88.75 391 MET B CA 1
ATOM 8366 C C . MET B 1 391 ? -23.438 -3.199 -5.262 1 88.75 391 MET B C 1
ATOM 8368 O O . MET B 1 391 ? -24.438 -3.471 -4.613 1 88.75 391 MET B O 1
ATOM 8372 N N . LYS B 1 392 ? -23.25 -2.041 -5.852 1 83.06 392 LYS B N 1
ATOM 8373 C CA . LYS B 1 392 ? -24.328 -1.068 -5.973 1 83.06 392 LYS B CA 1
ATOM 8374 C C . LYS B 1 392 ? -24.594 -0.716 -7.434 1 83.06 392 LYS B C 1
ATOM 8376 O O . LYS B 1 392 ? -23.656 -0.596 -8.227 1 83.06 392 LYS B O 1
ATOM 8381 N N . THR B 1 393 ? -25.875 -0.626 -7.695 1 81.75 393 THR B N 1
ATOM 8382 C CA . THR B 1 393 ? -26.266 -0.144 -9.016 1 81.75 393 THR B CA 1
ATOM 8383 C C . THR B 1 393 ? -26.406 1.375 -9.016 1 81.75 393 THR B C 1
ATOM 8385 O O . THR B 1 393 ? -27.219 1.924 -8.266 1 81.75 393 THR B O 1
ATOM 8388 N N . ILE B 1 394 ? -25.562 1.98 -9.75 1 75.62 394 ILE B N 1
ATOM 8389 C CA . ILE B 1 394 ? -25.594 3.438 -9.828 1 75.62 394 ILE B CA 1
ATOM 8390 C C . ILE B 1 394 ? -26.188 3.865 -11.172 1 75.62 394 ILE B C 1
ATOM 8392 O O . ILE B 1 394 ? -25.812 3.344 -12.219 1 75.62 394 ILE B O 1
ATOM 8396 N N . GLN B 1 395 ? -27.219 4.668 -11.086 1 71.06 395 GLN B N 1
ATOM 8397 C CA . GLN B 1 395 ? -27.891 5.18 -12.281 1 71.06 395 GLN B CA 1
ATOM 8398 C C . GLN B 1 395 ? -27.297 6.516 -12.719 1 71.06 395 GLN B C 1
ATOM 8400 O O . GLN B 1 395 ? -27.125 7.426 -11.898 1 71.06 395 GLN B O 1
ATOM 8405 N N . THR B 1 396 ? -26.797 6.469 -13.906 1 61.81 396 THR B N 1
ATOM 8406 C CA . THR B 1 396 ? -26.297 7.723 -14.461 1 61.81 396 THR B CA 1
ATOM 8407 C C . THR B 1 396 ? -27.453 8.578 -14.984 1 61.81 396 THR B C 1
ATOM 8409 O O . THR B 1 396 ? -28.562 8.086 -15.133 1 61.81 396 THR B O 1
ATOM 8412 N N . ASP B 1 397 ? -27.188 9.828 -15.211 1 58.25 397 ASP B N 1
ATOM 8413 C CA . ASP B 1 397 ? -28.219 10.734 -15.711 1 58.25 397 ASP B CA 1
ATOM 8414 C C . ASP B 1 397 ? -28.719 10.273 -17.078 1 58.25 397 ASP B C 1
ATOM 8416 O O . ASP B 1 397 ? -29.859 10.578 -17.453 1 58.25 397 ASP B O 1
ATOM 8420 N N . SER B 1 398 ? -27.812 9.734 -17.672 1 60.88 398 SER B N 1
ATOM 8421 C CA . SER B 1 398 ? -28.219 9.281 -19 1 60.88 398 SER B CA 1
ATOM 8422 C C . SER B 1 398 ? -29.188 8.102 -18.906 1 60.88 398 SER B C 1
ATOM 8424 O O . SER B 1 398 ? -29.688 7.625 -19.922 1 60.88 398 SER B O 1
ATOM 8426 N N . GLY B 1 399 ? -29.484 7.719 -17.656 1 63.31 399 GLY B N 1
ATOM 8427 C CA . GLY B 1 399 ? -30.375 6.598 -17.469 1 63.31 399 GLY B CA 1
ATOM 8428 C C . GLY B 1 399 ? -29.672 5.258 -17.453 1 63.31 399 GLY B C 1
ATOM 8429 O O . GLY B 1 399 ? -30.281 4.223 -17.188 1 63.31 399 GLY B O 1
ATOM 8430 N N . ALA B 1 400 ? -28.406 5.348 -17.797 1 69 400 ALA B N 1
ATOM 8431 C CA . ALA B 1 400 ? -27.688 4.078 -17.812 1 69 400 ALA B CA 1
ATOM 8432 C C . ALA B 1 400 ? -27.391 3.607 -16.391 1 69 400 ALA B C 1
ATOM 8434 O O . ALA B 1 400 ? -27.125 4.422 -15.5 1 69 400 ALA B O 1
ATOM 8435 N N . SER B 1 401 ? -27.703 2.355 -16.172 1 75.19 401 SER B N 1
ATOM 8436 C CA . SER B 1 401 ? -27.391 1.745 -14.891 1 75.19 401 SER B CA 1
ATOM 8437 C C . SER B 1 401 ? -26.094 0.955 -14.945 1 75.19 401 SER B C 1
ATOM 8439 O O . SER B 1 401 ? -25.844 0.222 -15.906 1 75.19 401 SER B O 1
ATOM 8441 N N . LYS B 1 402 ? -25.188 1.269 -14.07 1 78.62 402 LYS B N 1
ATOM 8442 C CA . LYS B 1 402 ? -23.938 0.526 -13.977 1 78.62 402 LYS B CA 1
ATOM 8443 C C . LYS B 1 402 ? -23.797 -0.133 -12.609 1 78.62 402 LYS B C 1
ATOM 8445 O O . LYS B 1 402 ? -24.109 0.474 -11.586 1 78.62 402 LYS B O 1
ATOM 8450 N N . ASN B 1 403 ? -23.375 -1.386 -12.703 1 82.81 403 ASN B N 1
ATOM 8451 C CA . ASN B 1 403 ? -23.031 -2.072 -11.461 1 82.81 403 ASN B CA 1
ATOM 8452 C C . ASN B 1 403 ? -21.609 -1.755 -11.023 1 82.81 403 ASN B C 1
ATOM 8454 O O . ASN B 1 403 ? -20.656 -1.964 -11.789 1 82.81 403 ASN B O 1
ATOM 8458 N N . VAL B 1 404 ? -21.562 -1.17 -9.828 1 86 404 VAL B N 1
ATOM 8459 C CA . VAL B 1 404 ? -20.25 -0.811 -9.273 1 86 404 VAL B CA 1
ATOM 8460 C C . VAL B 1 404 ? -19.953 -1.678 -8.047 1 86 404 VAL B C 1
ATOM 8462 O O . VAL B 1 404 ? -20.812 -1.835 -7.172 1 86 404 VAL B O 1
ATOM 8465 N N . THR B 1 405 ? -18.781 -2.244 -8.07 1 89.19 405 THR B N 1
ATOM 8466 C CA . THR B 1 405 ? -18.344 -3.055 -6.938 1 89.19 405 THR B CA 1
ATOM 8467 C C . THR B 1 405 ? -17.422 -2.252 -6.02 1 89.19 405 THR B C 1
ATOM 8469 O O . THR B 1 405 ? -16.531 -1.555 -6.488 1 89.19 405 THR B O 1
ATOM 8472 N N . PHE B 1 406 ? -17.75 -2.297 -4.719 1 91.12 406 PHE B N 1
ATOM 8473 C CA . PHE B 1 406 ? -16.922 -1.684 -3.678 1 91.12 406 PHE B CA 1
ATOM 8474 C C . PHE B 1 406 ? -16.281 -2.75 -2.803 1 91.12 406 PHE B C 1
ATOM 8476 O O . PHE B 1 406 ? -16.969 -3.57 -2.199 1 91.12 406 PHE B O 1
ATOM 8483 N N . GLU B 1 407 ? -15 -2.768 -2.799 1 93.62 407 GLU B N 1
ATOM 8484 C CA . GLU B 1 407 ? -14.266 -3.689 -1.938 1 93.62 407 GLU B CA 1
ATOM 8485 C C . GLU B 1 407 ? -13.469 -2.938 -0.874 1 93.62 407 GLU B C 1
ATOM 8487 O O . GLU B 1 407 ? -12.641 -2.084 -1.198 1 93.62 407 GLU B O 1
ATOM 8492 N N . TYR B 1 408 ? -13.773 -3.295 0.392 1 93.31 408 TYR B N 1
ATOM 8493 C CA . TYR B 1 408 ? -13.195 -2.6 1.539 1 93.31 408 TYR B CA 1
ATOM 8494 C C . TYR B 1 408 ? -12.18 -3.48 2.258 1 93.31 408 TYR B C 1
ATOM 8496 O O . TYR B 1 408 ? -12.461 -4.645 2.555 1 93.31 408 TYR B O 1
ATOM 8504 N N . TYR B 1 409 ? -11.062 -2.951 2.531 1 95.5 409 TYR B N 1
ATOM 8505 C CA . TYR B 1 409 ? -10.031 -3.617 3.314 1 95.5 409 TYR B CA 1
ATOM 8506 C C . TYR B 1 409 ? -9.898 -2.988 4.695 1 95.5 409 TYR B C 1
ATOM 8508 O O . TYR B 1 409 ? -9.625 -1.791 4.816 1 95.5 409 TYR B O 1
ATOM 8516 N N . PHE B 1 410 ? -10.094 -3.77 5.754 1 95.06 410 PHE B N 1
ATOM 8517 C CA . PHE B 1 410 ? -9.898 -3.33 7.129 1 95.06 410 PHE B CA 1
ATOM 8518 C C . PHE B 1 410 ? -8.766 -4.105 7.793 1 95.06 410 PHE B C 1
ATOM 8520 O O . PHE B 1 410 ? -8.688 -5.328 7.66 1 95.06 410 PHE B O 1
ATOM 8527 N N . MET B 1 411 ? -7.902 -3.389 8.414 1 96.19 411 MET B N 1
ATOM 8528 C CA . MET B 1 411 ? -6.875 -4.051 9.211 1 96.19 411 MET B CA 1
ATOM 8529 C C . MET B 1 411 ? -7.496 -5.016 10.211 1 96.19 411 MET B C 1
ATOM 8531 O O . MET B 1 411 ? -8.5 -4.691 10.852 1 96.19 411 MET B O 1
ATOM 8535 N N . THR B 1 412 ? -6.949 -6.195 10.312 1 94.56 412 THR B N 1
ATOM 8536 C CA . THR B 1 412 ? -7.496 -7.176 11.25 1 94.56 412 THR B CA 1
ATOM 8537 C C . THR B 1 412 ? -7.266 -6.738 12.688 1 94.56 412 THR B C 1
ATOM 8539 O O . THR B 1 412 ? -6.445 -5.855 12.953 1 94.56 412 THR B O 1
ATOM 8542 N N . ASN B 1 413 ? -7.93 -7.395 13.617 1 92.69 413 ASN B N 1
ATOM 8543 C CA . ASN B 1 413 ? -7.891 -7.031 15.031 1 92.69 413 ASN B CA 1
ATOM 8544 C C . ASN B 1 413 ? -6.539 -7.363 15.656 1 92.69 413 ASN B C 1
ATOM 8546 O O . ASN B 1 413 ? -6.199 -6.84 16.719 1 92.69 413 ASN B O 1
ATOM 8550 N N . ASP B 1 414 ? -5.781 -8.219 15.047 1 92.69 414 ASP B N 1
ATOM 8551 C CA . ASP B 1 414 ? -4.48 -8.617 15.578 1 92.69 414 ASP B CA 1
ATOM 8552 C C . ASP B 1 414 ? -3.432 -7.539 15.328 1 92.69 414 ASP B C 1
ATOM 8554 O O . ASP B 1 414 ? -2.367 -7.543 15.945 1 92.69 414 ASP B O 1
ATOM 8558 N N . TRP B 1 415 ? -3.744 -6.727 14.414 1 94.81 415 TRP B N 1
ATOM 8559 C CA . TRP B 1 415 ? -2.828 -5.641 14.078 1 94.81 415 TRP B CA 1
ATOM 8560 C C . TRP B 1 415 ? -3.182 -4.371 14.844 1 94.81 415 TRP B C 1
ATOM 8562 O O . TRP B 1 415 ? -4.348 -4.141 15.172 1 94.81 415 TRP B O 1
ATOM 8572 N N . LYS B 1 416 ? -2.158 -3.547 15.148 1 93 416 LYS B N 1
ATOM 8573 C CA . LYS B 1 416 ? -2.35 -2.279 15.844 1 93 416 LYS B CA 1
ATOM 8574 C C . LYS B 1 416 ? -1.695 -1.129 15.086 1 93 416 LYS B C 1
ATOM 8576 O O . LYS B 1 416 ? -0.605 -1.285 14.531 1 93 416 LYS B O 1
ATOM 8581 N N . LEU B 1 417 ? -2.371 -0.02 15.055 1 93.19 417 LEU B N 1
ATOM 8582 C CA . LEU B 1 417 ? -1.841 1.224 14.508 1 93.19 417 LEU B CA 1
ATOM 8583 C C . LEU B 1 417 ? -1.437 2.18 15.625 1 93.19 417 LEU B C 1
ATOM 8585 O O . LEU B 1 417 ? -2.215 2.43 16.547 1 93.19 417 LEU B O 1
ATOM 8589 N N . ILE B 1 418 ? -0.25 2.646 15.594 1 88.19 418 ILE B N 1
ATOM 8590 C CA . ILE B 1 418 ? 0.253 3.703 16.469 1 88.19 418 ILE B CA 1
ATOM 8591 C C . ILE B 1 418 ? 0.366 5.008 15.68 1 88.19 418 ILE B C 1
ATOM 8593 O O . ILE B 1 418 ? 1.335 5.219 14.945 1 88.19 418 ILE B O 1
ATOM 8597 N N . PRO B 1 419 ? -0.604 5.875 15.828 1 88.38 419 PRO B N 1
ATOM 8598 C CA . PRO B 1 419 ? -0.591 7.129 15.07 1 88.38 419 PRO B CA 1
ATOM 8599 C C . PRO B 1 419 ? 0.446 8.117 15.594 1 88.38 419 PRO B C 1
ATOM 8601 O O . PRO B 1 419 ? 0.994 7.934 16.688 1 88.38 419 PRO B O 1
ATOM 8604 N N . ASP B 1 420 ? 0.746 9.195 14.836 1 84.62 420 ASP B N 1
ATOM 8605 C CA . ASP B 1 420 ? 1.658 10.25 15.25 1 84.62 420 ASP B CA 1
ATOM 8606 C C . ASP B 1 420 ? 0.917 11.344 16.016 1 84.62 420 ASP B C 1
ATOM 8608 O O . ASP B 1 420 ? 1.495 12.383 16.344 1 84.62 420 ASP B O 1
ATOM 8612 N N . ARG B 1 421 ? -0.32 11.109 16.203 1 78.88 421 ARG B N 1
ATOM 8613 C CA . ARG B 1 421 ? -1.134 12.039 16.969 1 78.88 421 ARG B CA 1
ATOM 8614 C C . ARG B 1 421 ? -1.902 11.312 18.062 1 78.88 421 ARG B C 1
ATOM 8616 O O . ARG B 1 421 ? -2.055 10.094 18.016 1 78.88 421 ARG B O 1
ATOM 8623 N N . GLY B 1 422 ? -2.283 12.016 19.031 1 69.19 422 GLY B N 1
ATOM 8624 C CA . GLY B 1 422 ? -3.102 11.469 20.109 1 69.19 422 GLY B CA 1
ATOM 8625 C C . GLY B 1 422 ? -2.293 11.039 21.312 1 69.19 422 GLY B C 1
ATOM 8626 O O . GLY B 1 422 ? -1.097 11.328 21.406 1 69.19 422 GLY B O 1
ATOM 8627 N N . GLY B 1 423 ? -2.977 10.508 22.328 1 63.44 423 GLY B N 1
ATOM 8628 C CA . GLY B 1 423 ? -2.352 10.07 23.562 1 63.44 423 GLY B CA 1
ATOM 8629 C C . GLY B 1 423 ? -1.814 8.656 23.484 1 63.44 423 GLY B C 1
ATOM 8630 O O . GLY B 1 423 ? -1.922 7.996 22.453 1 63.44 423 GLY B O 1
ATOM 8631 N N . PRO B 1 424 ? -1.078 8.344 24.422 1 59.53 424 PRO B N 1
ATOM 8632 C CA . PRO B 1 424 ? -0.5 7 24.484 1 59.53 424 PRO B CA 1
ATOM 8633 C C . PRO B 1 424 ? -1.538 5.902 24.281 1 59.53 424 PRO B C 1
ATOM 8635 O O . PRO B 1 424 ? -1.195 4.801 23.828 1 59.53 424 PRO B O 1
ATOM 8638 N N . GLU B 1 425 ? -2.695 6.246 24.562 1 62.72 425 GLU B N 1
ATOM 8639 C CA . GLU B 1 425 ? -3.768 5.262 24.422 1 62.72 425 GLU B CA 1
ATOM 8640 C C . GLU B 1 425 ? -4.285 5.195 22.984 1 62.72 425 GLU B C 1
ATOM 8642 O O . GLU B 1 425 ? -5.145 4.371 22.672 1 62.72 425 GLU B O 1
ATOM 8647 N N . SER B 1 426 ? -3.594 5.887 22.266 1 68.69 426 SER B N 1
ATOM 8648 C CA . SER B 1 426 ? -4.145 6 20.906 1 68.69 426 SER B CA 1
ATOM 8649 C C . SER B 1 426 ? -3.73 4.812 20.047 1 68.69 426 SER B C 1
ATOM 8651 O O . SER B 1 426 ? -3.477 4.969 18.859 1 68.69 426 SER B O 1
ATOM 8653 N N . VAL B 1 427 ? -3.689 3.664 20.578 1 79.69 427 VAL B N 1
ATOM 8654 C CA . VAL B 1 427 ? -3.516 2.459 19.766 1 79.69 427 VAL B CA 1
ATOM 8655 C C . VAL B 1 427 ? -4.863 2.014 19.203 1 79.69 427 VAL B C 1
ATOM 8657 O O . VAL B 1 427 ? -5.812 1.784 19.969 1 79.69 427 VAL B O 1
ATOM 8660 N N . ILE B 1 428 ? -4.887 2.02 17.859 1 88.38 428 ILE B N 1
ATOM 8661 C CA . ILE B 1 428 ? -6.152 1.794 17.172 1 88.38 428 ILE B CA 1
ATOM 8662 C C . ILE B 1 428 ? -6.09 0.49 16.391 1 88.38 428 ILE B C 1
ATOM 8664 O O . ILE B 1 428 ? -5.031 0.114 15.883 1 88.38 428 ILE B O 1
ATOM 8668 N N . THR B 1 429 ? -7.203 -0.204 16.359 1 91.31 429 THR B N 1
ATOM 8669 C CA . THR B 1 429 ? -7.336 -1.43 15.578 1 91.31 429 THR B CA 1
ATOM 8670 C C . THR B 1 429 ? -8.5 -1.326 14.594 1 91.31 429 THR B C 1
ATOM 8672 O O . THR B 1 429 ? -9.289 -0.376 14.656 1 91.31 429 THR B O 1
ATOM 8675 N N . GLN B 1 430 ? -8.547 -2.225 13.57 1 91.44 430 GLN B N 1
ATOM 8676 C CA . GLN B 1 430 ? -9.648 -2.377 12.625 1 91.44 430 GLN B CA 1
ATOM 8677 C C . GLN B 1 430 ? -9.898 -1.083 11.859 1 91.44 430 GLN B C 1
ATOM 867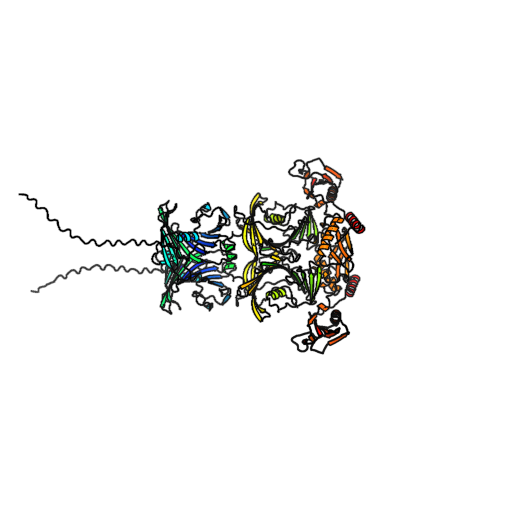9 O O . GLN B 1 430 ? -11.047 -0.645 11.734 1 91.44 430 GLN B O 1
ATOM 8684 N N . ILE B 1 431 ? -8.836 -0.484 11.43 1 92.38 431 ILE B N 1
ATOM 8685 C CA . ILE B 1 431 ? -8.953 0.748 10.656 1 92.38 431 ILE B CA 1
ATOM 8686 C C . ILE B 1 431 ? -9.125 0.412 9.172 1 92.38 431 ILE B C 1
ATOM 8688 O O . ILE B 1 431 ? -8.664 -0.633 8.711 1 92.38 431 ILE B O 1
ATOM 8692 N N . PRO B 1 432 ? -9.797 1.297 8.43 1 92.81 432 PRO B N 1
ATOM 8693 C CA . PRO B 1 432 ? -9.812 1.113 6.973 1 92.81 432 PRO B CA 1
ATOM 8694 C C . PRO B 1 432 ? -8.438 1.323 6.34 1 92.81 432 PRO B C 1
ATOM 8696 O O . PRO B 1 432 ? -7.73 2.273 6.691 1 92.81 432 PRO B O 1
ATOM 8699 N N . MET B 1 433 ? -8.102 0.478 5.391 1 95.56 433 MET B N 1
ATOM 8700 C CA . MET B 1 433 ? -6.785 0.566 4.758 1 95.56 433 MET B CA 1
ATOM 8701 C C . MET B 1 433 ? -6.918 0.898 3.275 1 95.56 433 MET B C 1
ATOM 8703 O O . MET B 1 433 ? -6.051 1.559 2.703 1 95.56 433 MET B O 1
ATOM 8707 N N . MET B 1 434 ? -7.957 0.369 2.662 1 94.81 434 MET B N 1
ATOM 8708 C CA . MET B 1 434 ? -8.125 0.623 1.234 1 94.81 434 MET B CA 1
ATOM 8709 C C . MET B 1 434 ? -9.57 0.385 0.804 1 94.81 434 MET B C 1
ATOM 8711 O O . MET B 1 434 ? -10.266 -0.452 1.383 1 94.81 434 MET B O 1
ATOM 8715 N N . LEU B 1 435 ? -10.031 1.153 -0.149 1 92.5 435 LEU B N 1
ATOM 8716 C CA . LEU B 1 435 ? -11.266 0.945 -0.901 1 92.5 435 LEU B CA 1
ATOM 8717 C C . LEU B 1 435 ? -10.977 0.802 -2.391 1 92.5 435 LEU B C 1
ATOM 8719 O O . LEU B 1 435 ? -10.359 1.681 -2.996 1 92.5 435 LEU B O 1
ATOM 8723 N N . GLU B 1 436 ? -11.312 -0.302 -2.92 1 92.94 436 GLU B N 1
ATOM 8724 C CA . GLU B 1 436 ? -11.234 -0.517 -4.363 1 92.94 436 GLU B CA 1
ATOM 8725 C C . GLU B 1 436 ? -12.617 -0.402 -5.008 1 92.94 436 GLU B C 1
ATOM 8727 O O . GLU B 1 436 ? -13.57 -1.041 -4.562 1 92.94 436 GLU B O 1
ATOM 8732 N N . ILE B 1 437 ? -12.727 0.441 -5.98 1 90 437 ILE B N 1
ATOM 8733 C CA . ILE B 1 437 ? -13.953 0.601 -6.758 1 90 437 ILE B CA 1
ATOM 8734 C C . ILE B 1 437 ? -13.734 0.078 -8.18 1 90 437 ILE B C 1
ATOM 8736 O O . ILE B 1 437 ? -12.773 0.466 -8.844 1 90 437 ILE B O 1
ATOM 8740 N N . SER B 1 438 ? -14.562 -0.799 -8.562 1 89.19 438 SER B N 1
ATOM 8741 C CA . SER B 1 438 ? -14.414 -1.362 -9.898 1 89.19 438 SER B CA 1
ATOM 8742 C C . SER B 1 438 ? -15.75 -1.398 -10.633 1 89.19 438 SER B C 1
ATOM 8744 O O . SER B 1 438 ? -16.797 -1.619 -10.023 1 89.19 438 SER B O 1
ATOM 8746 N N . TYR B 1 439 ? -15.758 -1.141 -11.906 1 83.94 439 TYR B N 1
ATOM 8747 C CA . TYR B 1 439 ? -16.938 -1.286 -12.766 1 83.94 439 TYR B CA 1
ATOM 8748 C C . TYR B 1 439 ? -16.516 -1.542 -14.211 1 83.94 439 TYR B C 1
ATOM 8750 O O . TYR B 1 439 ? -15.367 -1.317 -14.586 1 83.94 439 TYR B O 1
ATOM 8758 N N . SER B 1 440 ? -17.391 -2.154 -14.898 1 80.31 440 SER B N 1
ATOM 8759 C CA . SER B 1 440 ? -17.141 -2.406 -16.312 1 80.31 440 SER B CA 1
ATOM 8760 C C . SER B 1 440 ? -17.516 -1.197 -17.172 1 80.31 440 SER B C 1
ATOM 8762 O O . SER B 1 440 ? -18.594 -0.635 -17.016 1 80.31 440 SER B O 1
ATOM 8764 N N . HIS B 1 441 ? -16.562 -0.672 -17.891 1 75.94 441 HIS B N 1
ATOM 8765 C CA . HIS B 1 441 ? -16.781 0.419 -18.844 1 75.94 441 HIS B CA 1
ATOM 8766 C C . HIS B 1 441 ? -16.344 0.03 -20.25 1 75.94 441 HIS B C 1
ATOM 8768 O O . HIS B 1 441 ? -15.156 -0.205 -20.484 1 75.94 441 HIS B O 1
ATOM 8774 N N . LYS B 1 442 ? -17.281 0.044 -21.172 1 72.75 442 LYS B N 1
ATOM 8775 C CA . LYS B 1 442 ? -17.031 -0.286 -22.578 1 72.75 442 LYS B CA 1
ATOM 8776 C C . LYS B 1 442 ? -16.281 -1.604 -22.703 1 72.75 442 LYS B C 1
ATOM 8778 O O . LYS B 1 442 ? -15.273 -1.684 -23.422 1 72.75 442 LYS B O 1
ATOM 8783 N N . GLY B 1 443 ? -16.609 -2.555 -21.891 1 71.25 443 GLY B N 1
ATOM 8784 C CA . GLY B 1 443 ? -16.047 -3.891 -22 1 71.25 443 GLY B CA 1
ATOM 8785 C C . GLY B 1 443 ? -14.758 -4.055 -21.234 1 71.25 443 GLY B C 1
ATOM 8786 O O . GLY B 1 443 ? -14.188 -5.148 -21.188 1 71.25 443 GLY B O 1
ATOM 8787 N N . HIS B 1 444 ? -14.305 -2.975 -20.625 1 80.38 444 HIS B N 1
ATOM 8788 C CA . HIS B 1 444 ? -13.078 -3.066 -19.844 1 80.38 444 HIS B CA 1
ATOM 8789 C C . HIS B 1 444 ? -13.344 -2.795 -18.359 1 80.38 444 HIS B C 1
ATOM 8791 O O . HIS B 1 444 ? -14.195 -1.974 -18.016 1 80.38 444 HIS B O 1
ATOM 8797 N N . LYS B 1 445 ? -12.633 -3.52 -17.656 1 82.06 445 LYS B N 1
ATOM 8798 C CA . LYS B 1 445 ? -12.719 -3.295 -16.219 1 82.06 445 LYS B CA 1
ATOM 8799 C C . LYS B 1 445 ? -11.906 -2.076 -15.797 1 82.06 445 LYS B C 1
ATOM 8801 O O . LYS B 1 445 ? -10.734 -1.952 -16.156 1 82.06 445 LYS B O 1
ATOM 8806 N N . ARG B 1 446 ? -12.609 -1.174 -15.156 1 85.19 446 ARG B N 1
ATOM 8807 C CA . ARG B 1 446 ? -11.953 0.002 -14.586 1 85.19 446 ARG B CA 1
ATOM 8808 C C . ARG B 1 446 ? -11.867 -0.096 -13.07 1 85.19 446 ARG B C 1
ATOM 8810 O O . ARG B 1 446 ? -12.844 -0.475 -12.414 1 85.19 446 ARG B O 1
ATOM 8817 N N . ASN B 1 447 ? -10.625 0.152 -12.617 1 89.31 447 ASN B N 1
ATOM 8818 C CA . ASN B 1 447 ? -10.406 0.098 -11.172 1 89.31 447 ASN B CA 1
ATOM 8819 C C . ASN B 1 447 ? -9.836 1.411 -10.641 1 89.31 447 ASN B C 1
ATOM 8821 O O . ASN B 1 447 ? -9.031 2.059 -11.312 1 89.31 447 ASN B O 1
ATOM 8825 N N . PHE B 1 448 ? -10.383 1.779 -9.492 1 89.94 448 PHE B N 1
ATOM 8826 C CA . PHE B 1 448 ? -9.859 2.898 -8.719 1 89.94 448 PHE B CA 1
ATOM 8827 C C . PHE B 1 448 ? -9.516 2.459 -7.297 1 89.94 448 PHE B C 1
ATOM 8829 O O . PHE B 1 448 ? -10.219 1.639 -6.707 1 89.94 448 PHE B O 1
ATOM 8836 N N . PHE B 1 449 ? -8.484 3.051 -6.836 1 92.75 449 PHE B N 1
ATOM 8837 C CA . PHE B 1 449 ? -8.039 2.635 -5.508 1 92.75 449 PHE B CA 1
ATOM 8838 C C . PHE B 1 449 ? -7.91 3.838 -4.582 1 92.75 449 PHE B C 1
ATOM 8840 O O . PHE B 1 449 ? -7.273 4.832 -4.934 1 92.75 449 PHE B O 1
ATOM 8847 N N . TYR B 1 450 ? -8.547 3.773 -3.438 1 92.12 450 TYR B N 1
ATOM 8848 C CA . TYR B 1 450 ? -8.391 4.715 -2.334 1 92.12 450 TYR B CA 1
ATOM 8849 C C . TYR B 1 450 ? -7.609 4.086 -1.188 1 92.12 450 TYR B C 1
ATOM 8851 O O . TYR B 1 450 ? -8.164 3.318 -0.396 1 92.12 450 TYR B O 1
ATOM 8859 N N . ASN B 1 451 ? -6.367 4.41 -1.122 1 94.94 451 ASN B N 1
ATOM 8860 C CA . ASN B 1 451 ? -5.562 3.963 0.009 1 94.94 451 ASN B CA 1
ATOM 8861 C C . ASN B 1 451 ? -5.688 4.91 1.197 1 94.94 451 ASN B C 1
ATOM 8863 O O . ASN B 1 451 ? -5.523 6.125 1.05 1 94.94 451 ASN B O 1
ATOM 8867 N N . PHE B 1 452 ? -5.961 4.383 2.322 1 93.25 452 PHE B N 1
ATOM 8868 C CA . PHE B 1 452 ? -6.098 5.176 3.539 1 93.25 452 PHE B CA 1
ATOM 8869 C C . PHE B 1 452 ? -4.859 5.035 4.418 1 93.25 452 PHE B C 1
ATOM 8871 O O . PHE B 1 452 ? -4.461 3.924 4.766 1 93.25 452 PHE B O 1
ATOM 8878 N N . PHE B 1 453 ? -4.25 6.133 4.672 1 93.12 453 PHE B N 1
ATOM 8879 C CA . PHE B 1 453 ? -3.072 6.199 5.527 1 93.12 453 PHE B CA 1
ATOM 8880 C C . PHE B 1 453 ? -3.293 7.18 6.676 1 93.12 453 PHE B C 1
ATOM 8882 O O . PHE B 1 453 ? -4.242 7.965 6.652 1 93.12 453 PHE B O 1
ATOM 8889 N N . ASP B 1 454 ? -2.443 7.105 7.719 1 93.19 454 ASP B N 1
ATOM 8890 C CA . ASP B 1 454 ? -2.375 8.109 8.773 1 93.19 454 ASP B CA 1
ATOM 8891 C C . ASP B 1 454 ? -3.732 8.297 9.445 1 93.19 454 ASP B C 1
ATOM 8893 O O . ASP B 1 454 ? -4.223 9.422 9.57 1 93.19 454 ASP B O 1
ATOM 8897 N N . PHE B 1 455 ? -4.352 7.176 9.719 1 90.88 455 PHE B N 1
ATOM 8898 C CA . PHE B 1 455 ? -5.652 7.215 10.383 1 90.88 455 PHE B CA 1
ATOM 8899 C C . PHE B 1 455 ? -5.504 7.621 11.844 1 90.88 455 PHE B C 1
ATOM 8901 O O . PHE B 1 455 ? -4.578 7.184 12.523 1 90.88 455 PHE B O 1
ATOM 8908 N N . SER B 1 456 ? -6.332 8.516 12.281 1 89.25 456 SER B N 1
ATOM 8909 C CA . SER B 1 456 ? -6.387 8.93 13.68 1 89.25 456 SER B CA 1
ATOM 8910 C C . SER B 1 456 ? -7.82 9.195 14.125 1 89.25 456 SER B C 1
ATOM 8912 O O . SER B 1 456 ? -8.625 9.719 13.352 1 89.25 456 SER B O 1
ATOM 8914 N N . ASP B 1 457 ? -8.031 8.828 15.383 1 86.5 457 ASP B N 1
ATOM 8915 C CA . ASP B 1 457 ? -9.367 9.078 15.914 1 86.5 457 ASP B CA 1
ATOM 8916 C C . ASP B 1 457 ? -9.406 10.383 16.703 1 86.5 457 ASP B C 1
ATOM 8918 O O . ASP B 1 457 ? -10.359 10.633 17.438 1 86.5 457 ASP B O 1
ATOM 8922 N N . VAL B 1 458 ? -8.359 11.148 16.562 1 83.19 458 VAL B N 1
ATOM 8923 C CA . VAL B 1 458 ? -8.289 12.422 17.266 1 83.19 458 VAL B CA 1
ATOM 8924 C C . VAL B 1 458 ? -8.461 13.57 16.281 1 83.19 458 VAL B C 1
ATOM 8926 O O . VAL B 1 458 ? -7.652 13.742 15.367 1 83.19 458 VAL B O 1
ATOM 8929 N N . VAL B 1 459 ? -9.5 14.289 16.453 1 86.12 459 VAL B N 1
ATOM 8930 C CA . VAL B 1 459 ? -9.781 15.492 15.68 1 86.12 459 VAL B CA 1
ATOM 8931 C C . VAL B 1 459 ? -10.031 16.672 16.625 1 86.12 459 VAL B C 1
ATOM 8933 O O . VAL B 1 459 ? -10.688 16.516 17.656 1 86.12 459 VAL B O 1
ATOM 8936 N N . SER B 1 460 ? -9.422 17.828 16.328 1 83.5 460 SER B N 1
ATOM 8937 C CA . SER B 1 460 ? -9.547 19.016 17.141 1 83.5 460 SER B CA 1
ATOM 8938 C C . SER B 1 460 ? -10.391 20.078 16.438 1 83.5 460 SER B C 1
ATOM 8940 O O . SER B 1 460 ? -10.539 20.062 15.219 1 83.5 460 SER B O 1
ATOM 8942 N N . TYR B 1 461 ? -10.922 20.984 17.281 1 84.56 461 TYR B N 1
ATOM 8943 C CA . TYR B 1 461 ? -11.641 22.125 16.703 1 84.56 461 TYR B CA 1
ATOM 8944 C C . TYR B 1 461 ? -10.719 22.969 15.836 1 84.56 461 TYR B C 1
ATOM 8946 O O . TYR B 1 461 ? -11.172 23.625 14.898 1 84.56 461 TYR B O 1
ATOM 8954 N N . LYS B 1 462 ? -9.453 22.922 16.078 1 84.25 462 LYS B N 1
ATOM 8955 C CA . LYS B 1 462 ? -8.461 23.719 15.359 1 84.25 462 LYS B CA 1
ATOM 8956 C C . LYS B 1 462 ? -8.32 23.25 13.914 1 84.25 462 LYS B C 1
ATOM 8958 O O . LYS B 1 462 ? -7.836 23.984 13.055 1 84.25 462 LYS B O 1
ATOM 8963 N N . ASP B 1 463 ? -8.719 22.047 13.727 1 89.88 463 ASP B N 1
ATOM 8964 C CA . ASP B 1 463 ? -8.633 21.5 12.383 1 89.88 463 ASP B CA 1
ATOM 8965 C C . ASP B 1 463 ? -9.656 22.156 11.453 1 89.88 463 ASP B C 1
ATOM 8967 O O . ASP B 1 463 ? -9.531 22.062 10.227 1 89.88 463 ASP B O 1
ATOM 8971 N N . PHE B 1 464 ? -10.625 22.766 12.031 1 90.12 464 PHE B N 1
ATOM 8972 C CA . PHE B 1 464 ? -11.688 23.391 11.258 1 90.12 464 PHE B CA 1
ATOM 8973 C C . PHE B 1 464 ? -11.602 24.922 11.352 1 90.12 464 PHE B C 1
ATOM 8975 O O . PHE B 1 464 ? -12.594 25.578 11.656 1 90.12 464 PHE B O 1
ATOM 8982 N N . ASP B 1 465 ? -10.469 25.453 10.977 1 86.06 465 ASP B N 1
ATOM 8983 C CA . ASP B 1 465 ? -10.234 26.891 11.055 1 86.06 465 ASP B CA 1
ATOM 8984 C C . ASP B 1 465 ? -10.789 27.609 9.828 1 86.06 465 ASP B C 1
ATOM 8986 O O . ASP B 1 465 ? -10.344 27.359 8.703 1 86.06 465 ASP B O 1
ATOM 8990 N N . THR B 1 466 ? -11.688 28.5 9.992 1 84.5 466 THR B N 1
ATOM 8991 C CA . THR B 1 466 ? -12.281 29.266 8.906 1 84.5 466 THR B CA 1
ATOM 8992 C C . THR B 1 466 ? -12.008 30.75 9.078 1 84.5 466 THR B C 1
ATOM 8994 O O . THR B 1 466 ? -12.664 31.594 8.453 1 84.5 466 THR B O 1
ATOM 8997 N N . SER B 1 467 ? -11.102 31.094 9.891 1 77.25 467 SER B N 1
ATOM 8998 C CA . SER B 1 467 ? -10.859 32.469 10.25 1 77.25 467 SER B CA 1
ATOM 8999 C C . SER B 1 467 ? -10.453 33.312 9.031 1 77.25 467 SER B C 1
ATOM 9001 O O . SER B 1 467 ? -10.766 34.5 8.945 1 77.25 467 SER B O 1
ATOM 9003 N N . ALA B 1 468 ? -9.883 32.625 8.109 1 74.75 468 ALA B N 1
ATOM 9004 C CA . ALA B 1 468 ? -9.406 33.344 6.918 1 74.75 468 ALA B CA 1
ATOM 9005 C C . ALA B 1 468 ? -10.578 33.812 6.062 1 74.75 468 ALA B C 1
ATOM 9007 O O . ALA B 1 468 ? -10.406 34.719 5.23 1 74.75 468 ALA B O 1
ATOM 9008 N N . CYS B 1 469 ? -11.703 33.281 6.273 1 78.88 469 CYS B N 1
ATOM 9009 C CA . CYS B 1 469 ? -12.852 33.594 5.426 1 78.88 469 CYS B CA 1
ATOM 9010 C C . CYS B 1 469 ? -13.625 34.781 5.973 1 78.88 469 CYS B C 1
ATOM 9012 O O . CYS B 1 469 ? -14.555 35.281 5.328 1 78.88 469 CYS B O 1
ATOM 9014 N N . TYR B 1 470 ? -13.281 35.188 7.059 1 74.38 470 TYR B N 1
ATOM 9015 C CA . TYR B 1 470 ? -14.031 36.281 7.676 1 74.38 470 TYR B CA 1
ATOM 9016 C C . TYR B 1 470 ? -13.18 37.562 7.773 1 74.38 470 TYR B C 1
ATOM 9018 O O . TYR B 1 470 ? -11.945 37.469 7.73 1 74.38 470 TYR B O 1
ATOM 9026 N N . ASN B 1 471 ? -13.953 38.562 7.703 1 59.22 471 ASN B N 1
ATOM 9027 C CA . ASN B 1 471 ? -13.297 39.844 7.809 1 59.22 471 ASN B CA 1
ATOM 9028 C C . ASN B 1 471 ? -12.641 40.031 9.172 1 59.22 471 ASN B C 1
ATOM 9030 O O . ASN B 1 471 ? -13.328 40.094 10.195 1 59.22 471 ASN B O 1
ATOM 9034 N N . GLN B 1 472 ? -11.422 40.062 9.172 1 59.38 472 GLN B N 1
ATOM 9035 C CA . GLN B 1 472 ? -10.617 40.125 10.398 1 59.38 472 GLN B CA 1
ATOM 9036 C C . GLN B 1 472 ? -10.867 41.406 11.172 1 59.38 472 GLN B C 1
ATOM 9038 O O . GLN B 1 472 ? -10.672 41.438 12.391 1 59.38 472 GLN B O 1
ATOM 9043 N N . THR B 1 473 ? -11.328 42.375 10.484 1 52.28 473 THR B N 1
ATOM 9044 C CA . THR B 1 473 ? -11.547 43.625 11.188 1 52.28 473 THR B CA 1
ATOM 9045 C C . THR B 1 473 ? -12.742 43.531 12.133 1 52.28 473 THR B C 1
ATOM 9047 O O . THR B 1 473 ? -12.906 44.344 13.031 1 52.28 473 THR B O 1
ATOM 9050 N N . ARG B 1 474 ? -13.477 42.531 11.953 1 59.53 474 ARG B N 1
ATOM 9051 C CA . ARG B 1 474 ? -14.672 42.406 12.773 1 59.53 474 ARG B CA 1
ATOM 9052 C C . ARG B 1 474 ? -14.5 41.312 13.836 1 59.53 474 ARG B C 1
ATOM 9054 O O . ARG B 1 474 ? -15.414 41.062 14.617 1 59.53 474 ARG B O 1
ATOM 9061 N N . GLU B 1 475 ? -13.398 40.812 13.859 1 69.88 475 GLU B N 1
ATOM 9062 C CA . GLU B 1 475 ? -13.141 39.781 14.859 1 69.88 475 GLU B CA 1
ATOM 9063 C C . GLU B 1 475 ? -12.859 40.406 16.234 1 69.88 475 GLU B C 1
ATOM 9065 O O . GLU B 1 475 ? -12.32 41.5 16.312 1 69.88 475 GLU B O 1
ATOM 9070 N N . ILE B 1 476 ? -13.391 39.719 17.219 1 75.38 476 ILE B N 1
ATOM 9071 C CA . ILE B 1 476 ? -13.039 40.062 18.594 1 75.38 476 ILE B CA 1
ATOM 9072 C C . ILE B 1 476 ? -11.883 39.188 19.062 1 75.38 476 ILE B C 1
ATOM 9074 O O . ILE B 1 476 ? -11.992 37.969 19.094 1 75.38 476 ILE B O 1
ATOM 9078 N N . VAL B 1 477 ? -10.812 39.844 19.312 1 78.75 477 VAL B N 1
ATOM 9079 C CA . VAL B 1 477 ? -9.68 39.156 19.906 1 78.75 477 VAL B CA 1
ATOM 9080 C C . VAL B 1 477 ? -9.594 39.5 21.406 1 78.75 477 VAL B C 1
ATOM 9082 O O . VAL B 1 477 ? -9.68 40.656 21.781 1 78.75 477 VAL B O 1
ATOM 9085 N N . PHE B 1 478 ? -9.539 38.469 22.172 1 80.5 478 PHE B N 1
ATOM 9086 C CA . PHE B 1 478 ? -9.516 38.75 23.609 1 80.5 478 PHE B CA 1
ATOM 9087 C C . PHE B 1 478 ? -8.531 37.812 24.312 1 80.5 478 PHE B C 1
ATOM 9089 O O . PHE B 1 478 ? -8.047 36.844 23.734 1 80.5 478 PHE B O 1
ATOM 9096 N N . LYS B 1 479 ? -8.203 38.188 25.469 1 82.31 479 LYS B N 1
ATOM 9097 C CA . LYS B 1 479 ? -7.324 37.469 26.391 1 82.31 479 LYS B CA 1
ATOM 9098 C C . LYS B 1 479 ? -7.973 37.281 27.75 1 82.31 479 LYS B C 1
ATOM 9100 O O . LYS B 1 479 ? -8.516 38.25 28.312 1 82.31 479 LYS B O 1
ATOM 9105 N N . ILE B 1 480 ? -8.023 36.031 28.219 1 83 480 ILE B N 1
ATOM 9106 C CA . ILE B 1 480 ? -8.508 35.75 29.578 1 83 480 ILE B CA 1
ATOM 9107 C C . ILE B 1 480 ? -7.352 35.25 30.438 1 83 480 ILE B C 1
ATOM 9109 O O . ILE B 1 480 ? -6.609 34.375 30.031 1 83 480 ILE B O 1
ATOM 9113 N N . ALA B 1 481 ? -7.254 35.844 31.594 1 83.38 481 ALA B N 1
ATOM 9114 C CA . ALA B 1 481 ? -6.223 35.438 32.531 1 83.38 481 ALA B CA 1
ATOM 9115 C C . ALA B 1 481 ? -6.82 34.625 33.688 1 83.38 481 ALA B C 1
ATOM 9117 O O . ALA B 1 481 ? -7.797 35.031 34.312 1 83.38 481 ALA B O 1
ATOM 9118 N N . PHE B 1 482 ? -6.266 33.469 33.812 1 82.56 482 PHE B N 1
ATOM 9119 C CA . PHE B 1 482 ? -6.648 32.594 34.938 1 82.56 482 PHE B CA 1
ATOM 9120 C C . PHE B 1 482 ? -5.539 32.531 35.969 1 82.56 482 PHE B C 1
ATOM 9122 O O . PHE B 1 482 ? -4.395 32.219 35.656 1 82.56 482 PHE B O 1
ATOM 9129 N N . LYS B 1 483 ? -5.914 32.875 37.156 1 80.38 483 LYS B N 1
ATOM 9130 C CA . LYS B 1 483 ? -4.926 32.781 38.219 1 80.38 483 LYS B CA 1
ATOM 9131 C C . LYS B 1 483 ? -4.668 31.312 38.594 1 80.38 483 LYS B C 1
ATOM 9133 O O . LYS B 1 483 ? -5.605 30.516 38.688 1 80.38 483 LYS B O 1
ATOM 9138 N N . GLY B 1 484 ? -3.488 30.891 38.625 1 75.75 484 GLY B N 1
ATOM 9139 C CA . GLY B 1 484 ? -3.1 29.531 39 1 75.75 484 GLY B CA 1
ATOM 9140 C C . GLY B 1 484 ? -1.792 29.109 38.344 1 75.75 484 GLY B C 1
ATOM 9141 O O . GLY B 1 484 ? -1.211 29.844 37.562 1 75.75 484 GLY B O 1
ATOM 9142 N N . GLN B 1 485 ? -1.316 27.844 38.875 1 72.12 485 GLN B N 1
ATOM 9143 C CA . GLN B 1 485 ? -0.056 27.297 38.375 1 72.12 485 GLN B CA 1
ATOM 9144 C C . GLN B 1 485 ? -0.279 26.438 37.156 1 72.12 485 GLN B C 1
ATOM 9146 O O . GLN B 1 485 ? -1.265 25.703 37.062 1 72.12 485 GLN B O 1
ATOM 9151 N N . TYR B 1 486 ? 0.561 26.734 36.188 1 68.75 486 TYR B N 1
ATOM 9152 C CA . TYR B 1 486 ? 0.564 25.938 34.938 1 68.75 486 TYR B CA 1
ATOM 9153 C C . TYR B 1 486 ? 0.954 24.5 35.219 1 68.75 486 TYR B C 1
ATOM 9155 O O . TYR B 1 486 ? 2.006 24.234 35.812 1 68.75 486 TYR B O 1
ATOM 9163 N N . ILE B 1 487 ? -0.065 23.547 35.031 1 67.62 487 ILE B N 1
ATOM 9164 C CA . ILE B 1 487 ? 0.22 22.125 35.125 1 67.62 487 ILE B CA 1
ATOM 9165 C C . ILE B 1 487 ? 0.293 21.531 33.719 1 67.62 487 ILE B C 1
ATOM 9167 O O . ILE B 1 487 ? -0.736 21.312 33.062 1 67.62 487 ILE B O 1
ATOM 9171 N N . PRO B 1 488 ? 1.476 21.172 33.25 1 65.19 488 PRO B N 1
ATOM 9172 C CA . PRO B 1 488 ? 1.688 20.75 31.844 1 65.19 488 PRO B CA 1
ATOM 9173 C C . PRO B 1 488 ? 0.822 19.562 31.453 1 65.19 488 PRO B C 1
ATOM 9175 O O . PRO B 1 488 ? 0.293 19.516 30.344 1 65.19 488 PRO B O 1
ATOM 9178 N N . SER B 1 489 ? 0.527 18.578 32.312 1 64.25 489 SER B N 1
ATOM 9179 C CA . SER B 1 489 ? -0.19 17.344 31.984 1 64.25 489 SER B CA 1
ATOM 9180 C C . SER B 1 489 ? -1.67 17.625 31.734 1 64.25 489 SER B C 1
ATOM 9182 O O . SER B 1 489 ? -2.371 16.781 31.156 1 64.25 489 SER B O 1
ATOM 9184 N N . LEU B 1 490 ? -2.096 18.828 32.062 1 69.38 490 LEU B N 1
ATOM 9185 C CA . LEU B 1 490 ? -3.525 19.094 32 1 69.38 490 LEU B CA 1
ATOM 9186 C C . LEU B 1 490 ? -3.818 20.156 30.938 1 69.38 490 LEU B C 1
ATOM 9188 O O . LEU B 1 490 ? -4.969 20.562 30.766 1 69.38 490 LEU B O 1
ATOM 9192 N N . ILE B 1 491 ? -2.871 20.531 30.203 1 68.94 491 ILE B N 1
ATOM 9193 C CA . ILE B 1 491 ? -2.998 21.703 29.359 1 68.94 491 ILE B CA 1
ATOM 9194 C C . ILE B 1 491 ? -3.975 21.406 28.219 1 68.94 491 ILE B C 1
ATOM 9196 O O . ILE B 1 491 ? -4.77 22.281 27.828 1 68.94 491 ILE B O 1
ATOM 9200 N N . ASN B 1 492 ? -3.947 20.219 27.75 1 69.75 492 ASN B N 1
ATOM 9201 C CA . ASN B 1 492 ? -4.867 19.875 26.672 1 69.75 492 ASN B CA 1
ATOM 9202 C C . ASN B 1 492 ? -6.312 19.844 27.156 1 69.75 492 ASN B C 1
ATOM 9204 O O . ASN B 1 492 ? -7.215 20.312 26.469 1 69.75 492 ASN B O 1
ATOM 9208 N N . ALA B 1 493 ? -6.398 19.234 28.266 1 74.75 493 ALA B N 1
ATOM 9209 C CA . ALA B 1 493 ? -7.738 19.188 28.844 1 74.75 493 ALA B CA 1
ATOM 9210 C C . ALA B 1 493 ? -8.234 20.594 29.172 1 74.75 493 ALA B C 1
ATOM 9212 O O . ALA B 1 493 ? -9.414 20.906 28.984 1 74.75 493 ALA B O 1
ATOM 9213 N N . PHE B 1 494 ? -7.363 21.391 29.625 1 81.38 494 PHE B N 1
ATOM 9214 C CA . PHE B 1 494 ? -7.715 22.766 29.938 1 81.38 494 PHE B CA 1
ATOM 9215 C C . PHE B 1 494 ? -8.133 23.531 28.688 1 81.38 494 PHE B C 1
ATOM 9217 O O . PHE B 1 494 ? -9.133 24.234 28.703 1 81.38 494 PHE B O 1
ATOM 9224 N N . GLU B 1 495 ? -7.367 23.391 27.656 1 82.19 495 GLU B N 1
ATOM 9225 C CA . GLU B 1 495 ? -7.676 24.094 26.406 1 82.19 495 GLU B CA 1
ATOM 9226 C C . GLU B 1 495 ? -9.047 23.703 25.875 1 82.19 495 GLU B C 1
ATOM 9228 O O . GLU B 1 495 ? -9.844 24.562 25.484 1 82.19 495 GLU B O 1
ATOM 9233 N N . LYS B 1 496 ? -9.289 22.438 25.891 1 81.56 496 LYS B N 1
ATOM 9234 C CA . LYS B 1 496 ? -10.57 21.953 25.391 1 81.56 496 LYS B CA 1
ATOM 9235 C C . LYS B 1 496 ? -11.727 22.469 26.25 1 81.56 496 LYS B C 1
ATOM 9237 O O . LYS B 1 496 ? -12.766 22.875 25.703 1 81.56 496 LYS B O 1
ATOM 9242 N N . LYS B 1 497 ? -11.516 22.406 27.5 1 83.88 497 LYS B N 1
ATOM 9243 C CA . LYS B 1 497 ? -12.547 22.891 28.406 1 83.88 497 LYS B CA 1
ATOM 9244 C C . LYS B 1 497 ? -12.75 24.406 28.25 1 83.88 497 LYS B C 1
ATOM 9246 O O . LYS B 1 497 ? -13.875 24.891 28.266 1 83.88 497 LYS B O 1
ATOM 9251 N N . ALA B 1 498 ? -11.625 25.062 28.203 1 87.31 498 ALA B N 1
ATOM 9252 C CA . ALA B 1 498 ? -11.711 26.516 28.016 1 87.31 498 ALA B CA 1
ATOM 9253 C C . ALA B 1 498 ? -12.453 26.859 26.734 1 87.31 498 ALA B C 1
ATOM 9255 O O . ALA B 1 498 ? -13.289 27.766 26.719 1 87.31 498 ALA B O 1
ATOM 9256 N N . HIS B 1 499 ? -12.141 26.188 25.719 1 88.94 499 HIS B N 1
ATOM 9257 C CA . HIS B 1 499 ? -12.805 26.406 24.438 1 88.94 499 HIS B CA 1
ATOM 9258 C C . HIS B 1 499 ? -14.312 26.219 24.547 1 88.94 499 HIS B C 1
ATOM 9260 O O . HIS B 1 499 ? -15.086 27.047 24.094 1 88.94 499 HIS B O 1
ATOM 9266 N N . SER B 1 500 ? -14.703 25.172 25.203 1 87.56 500 SER B N 1
ATOM 9267 C CA . SER B 1 500 ? -16.125 24.859 25.375 1 87.56 500 SER B CA 1
ATOM 9268 C C . SER B 1 500 ? -16.812 25.906 26.25 1 87.56 500 SER B C 1
ATOM 9270 O O . SER B 1 500 ? -17.953 26.297 25.969 1 87.56 500 SER B O 1
ATOM 9272 N N . GLN B 1 501 ? -16.125 26.281 27.234 1 88.69 501 GLN B N 1
ATOM 9273 C CA . GLN B 1 501 ? -16.719 27.266 28.156 1 88.69 501 GLN B CA 1
ATOM 9274 C C . GLN B 1 501 ? -16.875 28.625 27.469 1 88.69 501 GLN B C 1
ATOM 9276 O O . GLN B 1 501 ? -17.859 29.328 27.688 1 88.69 501 GLN B O 1
ATOM 9281 N N . ILE B 1 502 ? -15.898 28.953 26.688 1 89.94 502 ILE B N 1
ATOM 9282 C CA . ILE B 1 502 ? -15.992 30.219 25.969 1 89.94 502 ILE B CA 1
ATOM 9283 C C . ILE B 1 502 ? -17.203 30.188 25.031 1 89.94 502 ILE B C 1
ATOM 9285 O O . ILE B 1 502 ? -17.969 31.156 24.969 1 89.94 502 ILE B O 1
ATOM 9289 N N . ALA B 1 503 ? -17.359 29.156 24.391 1 88.88 503 ALA B N 1
ATOM 9290 C CA . ALA B 1 503 ? -18.5 29 23.5 1 88.88 503 ALA B CA 1
ATOM 9291 C C . ALA B 1 503 ? -19.828 29.031 24.281 1 88.88 503 ALA B C 1
ATOM 9293 O O . ALA B 1 503 ? -20.781 29.688 23.859 1 88.88 503 ALA B O 1
ATOM 9294 N N . ASP B 1 504 ? -19.875 28.375 25.391 1 88.44 504 ASP B N 1
ATOM 9295 C CA . ASP B 1 504 ? -21.078 28.266 26.188 1 88.44 504 ASP B CA 1
ATOM 9296 C C . ASP B 1 504 ? -21.469 29.609 26.797 1 88.44 504 ASP B C 1
ATOM 9298 O O . ASP B 1 504 ? -22.625 30.031 26.734 1 88.44 504 ASP B O 1
ATOM 9302 N N . TYR B 1 505 ? -20.453 30.219 27.359 1 89.81 505 TYR B N 1
ATOM 9303 C CA . TYR B 1 505 ? -20.734 31.5 28.016 1 89.81 505 TYR B CA 1
ATOM 9304 C C . TYR B 1 505 ? -21.016 32.594 27 1 89.81 505 TYR B C 1
ATOM 9306 O O . TYR B 1 505 ? -21.797 33.5 27.281 1 89.81 505 TYR B O 1
ATOM 9314 N N . GLY B 1 506 ? -20.344 32.5 25.906 1 88.06 506 GLY B N 1
ATOM 9315 C CA . GLY B 1 506 ? -20.641 33.438 24.828 1 88.06 506 GLY B CA 1
ATOM 9316 C C . GLY B 1 506 ? -21.938 33.094 24.094 1 88.06 506 GLY B C 1
ATOM 9317 O O . GLY B 1 506 ? -22.453 33.938 23.344 1 88.06 506 GLY B O 1
ATOM 9318 N N . LYS B 1 507 ? -22.469 31.906 24.297 1 86.75 507 LYS B N 1
ATOM 9319 C CA . LYS B 1 507 ? -23.672 31.406 23.656 1 86.75 507 LYS B CA 1
ATOM 9320 C C . LYS B 1 507 ? -23.516 31.359 22.141 1 86.75 507 LYS B C 1
ATOM 9322 O O . LYS B 1 507 ? -24.391 31.844 21.406 1 86.75 507 LYS B O 1
ATOM 9327 N N . VAL B 1 508 ? -22.453 30.938 21.766 1 87 508 VAL B N 1
ATOM 9328 C CA . VAL B 1 508 ? -22.172 30.797 20.344 1 87 508 VAL B CA 1
ATOM 9329 C C . VAL B 1 508 ? -21.766 29.359 20.031 1 87 508 VAL B C 1
ATOM 9331 O O . VAL B 1 508 ? -21.406 28.609 20.953 1 87 508 VAL B O 1
ATOM 9334 N N . ASN B 1 509 ? -21.891 29.016 18.781 1 83.31 509 ASN B N 1
ATOM 9335 C CA . ASN B 1 509 ? -21.344 27.734 18.344 1 83.31 509 ASN B CA 1
ATOM 9336 C C . ASN B 1 509 ? -19.828 27.672 18.531 1 83.31 509 ASN B C 1
ATOM 9338 O O . ASN B 1 509 ? -19.125 28.641 18.266 1 83.31 509 ASN B O 1
ATOM 9342 N N . PRO B 1 510 ? -19.375 26.578 19.016 1 84.31 510 PRO B N 1
ATOM 9343 C CA . PRO B 1 510 ? -17.938 26.438 19.25 1 84.31 510 PRO B CA 1
ATOM 9344 C C . PRO B 1 510 ? -17.109 26.766 18.016 1 84.31 510 PRO B C 1
ATOM 9346 O O . PRO B 1 510 ? -15.953 27.203 18.141 1 84.31 510 PRO B O 1
ATOM 9349 N N . PHE B 1 511 ? -17.688 26.719 16.938 1 84.94 511 PHE B N 1
ATOM 9350 C CA . PHE B 1 511 ? -16.953 26.953 15.695 1 84.94 511 PHE B CA 1
ATOM 9351 C C . PHE B 1 511 ? -16.578 28.422 15.562 1 84.94 511 PHE B C 1
ATOM 9353 O O . PHE B 1 511 ? -15.633 28.766 14.844 1 84.94 511 PHE B O 1
ATOM 9360 N N . ARG B 1 512 ? -17.234 29.234 16.203 1 87.44 512 ARG B N 1
ATOM 9361 C CA . ARG B 1 512 ? -16.969 30.672 16.109 1 87.44 512 ARG B CA 1
ATOM 9362 C C . ARG B 1 512 ? -15.789 31.062 16.984 1 87.44 512 ARG B C 1
ATOM 9364 O O . ARG B 1 512 ? -15.258 32.188 16.859 1 87.44 512 ARG B O 1
ATOM 9371 N N . VAL B 1 513 ? -15.461 30.156 17.906 1 88.38 513 VAL B N 1
ATOM 9372 C CA . VAL B 1 513 ? -14.289 30.391 18.734 1 88.38 513 VAL B CA 1
ATOM 9373 C C . VAL B 1 513 ? -13.039 29.891 18.016 1 88.38 513 VAL B C 1
ATOM 9375 O O . VAL B 1 513 ? -12.867 28.688 17.828 1 88.38 513 VAL B O 1
ATOM 9378 N N . GLN B 1 514 ? -12.211 30.766 17.641 1 84.75 514 GLN B N 1
ATOM 9379 C CA . GLN B 1 514 ? -11.055 30.391 16.828 1 84.75 514 GLN B CA 1
ATOM 9380 C C . GLN B 1 514 ? -9.766 30.984 17.406 1 84.75 514 GLN B C 1
ATOM 9382 O O . GLN B 1 514 ? -9.797 31.703 18.406 1 84.75 514 GLN B O 1
ATOM 9387 N N . ASN B 1 515 ? -8.547 30.531 16.875 1 75.75 515 ASN B N 1
ATOM 9388 C CA . ASN B 1 515 ? -7.211 31.047 17.172 1 75.75 515 ASN B CA 1
ATOM 9389 C C . ASN B 1 515 ? -6.891 30.953 18.656 1 75.75 515 ASN B C 1
ATOM 9391 O O . ASN B 1 515 ? -6.348 31.906 19.234 1 75.75 515 ASN B O 1
ATOM 9395 N N . MET B 1 516 ? -7.324 29.875 19.188 1 80.5 516 MET B N 1
ATOM 9396 C CA . MET B 1 516 ? -7.066 29.719 20.609 1 80.5 516 MET B CA 1
ATOM 9397 C C . MET B 1 516 ? -5.637 29.266 20.859 1 80.5 516 MET B C 1
ATOM 9399 O O . MET B 1 516 ? -5.145 28.359 20.172 1 80.5 516 MET B O 1
ATOM 9403 N N . HIS B 1 517 ? -4.961 29.875 21.703 1 75.31 517 HIS B N 1
ATOM 9404 C CA . HIS B 1 517 ? -3.656 29.422 22.172 1 75.31 517 HIS B CA 1
ATOM 9405 C C . HIS B 1 517 ? -3.439 29.812 23.641 1 75.31 517 HIS B C 1
ATOM 9407 O O . HIS B 1 517 ? -4.086 30.734 24.141 1 75.31 517 HIS B O 1
ATOM 9413 N N . LEU B 1 518 ? -2.609 29.031 24.297 1 76.31 518 LEU B N 1
ATOM 9414 C CA . LEU B 1 518 ? -2.359 29.219 25.734 1 76.31 518 LEU B CA 1
ATOM 9415 C C . LEU B 1 518 ? -0.922 29.672 25.969 1 76.31 518 LEU B C 1
ATOM 9417 O O . LEU B 1 518 ? 0.001 29.203 25.297 1 76.31 518 LEU B O 1
ATOM 9421 N N . THR B 1 519 ? -0.837 30.609 26.844 1 70.62 519 THR B N 1
ATOM 9422 C CA . THR B 1 519 ? 0.458 30.984 27.406 1 70.62 519 THR B CA 1
ATOM 9423 C C . THR B 1 519 ? 0.406 31.016 28.938 1 70.62 519 THR B C 1
ATOM 9425 O O . THR B 1 519 ? -0.673 30.938 29.516 1 70.62 519 THR B O 1
ATOM 9428 N N . TYR B 1 520 ? 1.576 30.844 29.562 1 72.69 520 TYR B N 1
ATOM 9429 C CA . TYR B 1 520 ? 1.56 30.812 31.016 1 72.69 520 TYR B CA 1
ATOM 9430 C C . TYR B 1 520 ? 2.801 31.484 31.594 1 72.69 520 TYR B C 1
ATOM 9432 O O . TYR B 1 520 ? 3.82 31.609 30.906 1 72.69 520 TYR B O 1
ATOM 9440 N N . ASP B 1 521 ? 2.607 32.125 32.656 1 73.31 521 ASP B N 1
ATOM 9441 C CA . ASP B 1 521 ? 3.721 32.531 33.5 1 73.31 521 ASP B CA 1
ATOM 9442 C C . ASP B 1 521 ? 3.629 31.906 34.906 1 73.31 521 ASP B C 1
ATOM 9444 O O . ASP B 1 521 ? 2.943 30.891 35.094 1 73.31 521 ASP B O 1
ATOM 9448 N N . ASP B 1 522 ? 4.453 32.375 35.844 1 73.44 522 ASP B N 1
ATOM 9449 C CA . ASP B 1 522 ? 4.551 31.734 37.156 1 73.44 522 ASP B CA 1
ATOM 9450 C C . ASP B 1 522 ? 3.225 31.812 37.906 1 73.44 522 ASP B C 1
ATOM 9452 O O . ASP B 1 522 ? 2.9 30.938 38.719 1 73.44 522 ASP B O 1
ATOM 9456 N N . ASP B 1 523 ? 2.404 32.875 37.562 1 79 523 ASP B N 1
ATOM 9457 C CA . ASP B 1 523 ? 1.245 33.125 38.438 1 79 523 ASP B CA 1
ATOM 9458 C C . ASP B 1 523 ? -0.056 32.938 37.656 1 79 523 ASP B C 1
ATOM 9460 O O . ASP B 1 523 ? -1.125 32.781 38.25 1 79 523 ASP B O 1
ATOM 9464 N N . TYR B 1 524 ? 0.063 33 36.281 1 78.12 524 TYR B N 1
ATOM 9465 C CA . TYR B 1 524 ? -1.172 33.031 35.5 1 78.12 524 TYR B CA 1
ATOM 9466 C C . TYR B 1 524 ? -1.081 32.156 34.281 1 78.12 524 TYR B C 1
ATOM 9468 O O . TYR B 1 524 ? 0.002 31.953 33.719 1 78.12 524 TYR B O 1
ATOM 9476 N N . VAL B 1 525 ? -2.314 31.578 33.906 1 80.81 525 VAL B N 1
ATOM 9477 C CA . VAL B 1 525 ? -2.516 30.969 32.594 1 80.81 525 VAL B CA 1
ATOM 9478 C C . VAL B 1 525 ? -3.379 31.891 31.75 1 80.81 525 VAL B C 1
ATOM 9480 O O . VAL B 1 525 ? -4.449 32.312 32.156 1 80.81 525 VAL B O 1
ATOM 9483 N N . PHE B 1 526 ? -2.887 32.219 30.609 1 78.25 526 PHE B N 1
ATOM 9484 C CA . PHE B 1 526 ? -3.582 33.125 29.703 1 78.25 526 PHE B CA 1
ATOM 9485 C C . PHE B 1 526 ? -4.172 32.344 28.516 1 78.25 526 PHE B C 1
ATOM 9487 O O . PHE B 1 526 ? -3.482 31.547 27.891 1 78.25 526 PHE B O 1
ATOM 9494 N N . VAL B 1 527 ? -5.453 32.594 28.297 1 83.94 527 VAL B N 1
ATOM 9495 C CA . VAL B 1 527 ? -6.129 32.031 27.125 1 83.94 527 VAL B CA 1
ATOM 9496 C C . VAL B 1 527 ? -6.41 33.125 26.109 1 83.94 527 VAL B C 1
ATOM 9498 O O . VAL B 1 527 ? -7.066 34.125 26.438 1 83.94 527 VAL B O 1
ATOM 9501 N N . PHE B 1 528 ? -5.812 32.969 24.953 1 79.5 528 PHE B N 1
ATOM 9502 C CA . PHE B 1 528 ? -6.129 33.844 23.844 1 79.5 528 PHE B CA 1
ATOM 9503 C C . PHE B 1 528 ? -7.125 33.156 22.891 1 79.5 528 PHE B C 1
ATOM 9505 O O . PHE B 1 528 ? -7.031 31.969 22.625 1 79.5 528 PHE B O 1
ATOM 9512 N N . ALA B 1 529 ? -8.109 33.906 22.391 1 84.56 529 ALA B N 1
ATOM 9513 C CA . ALA B 1 529 ? -9.062 33.406 21.422 1 84.56 529 ALA B CA 1
ATOM 9514 C C . ALA B 1 529 ? -9.711 34.531 20.625 1 84.56 529 ALA B C 1
ATOM 9516 O O . ALA B 1 529 ? -9.57 35.719 20.984 1 84.56 529 ALA B O 1
ATOM 9517 N N . SER B 1 530 ? -10.219 34.219 19.594 1 83.62 530 SER B N 1
ATOM 9518 C CA . SER B 1 530 ? -11.008 35.125 18.797 1 83.62 530 SER B CA 1
ATOM 9519 C C . SER B 1 530 ? -12.406 34.594 18.531 1 83.62 530 SER B C 1
ATOM 9521 O O . SER B 1 530 ? -12.617 33.375 18.516 1 83.62 530 SER B O 1
ATOM 9523 N N . ILE B 1 531 ? -13.305 35.469 18.453 1 87.56 531 ILE B N 1
ATOM 9524 C CA . ILE B 1 531 ? -14.648 35.156 18 1 87.56 531 ILE B CA 1
ATOM 9525 C C . ILE B 1 531 ? -14.859 35.688 16.594 1 87.56 531 ILE B C 1
ATOM 9527 O O . ILE B 1 531 ? -14.766 36.875 16.359 1 87.56 531 ILE B O 1
ATOM 9531 N N . ILE B 1 532 ? -15.18 34.75 15.734 1 85.62 532 ILE B N 1
ATOM 9532 C CA . ILE B 1 532 ? -15.391 35.156 14.352 1 85.62 532 ILE B CA 1
ATOM 9533 C C . ILE B 1 532 ? -16.875 35.438 14.117 1 85.62 532 ILE B C 1
ATOM 9535 O O . ILE B 1 532 ? -17.719 35.031 14.93 1 85.62 532 ILE B O 1
ATOM 9539 N N . ASP B 1 533 ? -17.109 36.062 13 1 82.5 533 ASP B N 1
ATOM 9540 C CA . ASP B 1 533 ? -18.484 36.375 12.625 1 82.5 533 ASP B CA 1
ATOM 9541 C C . ASP B 1 533 ? -19.281 35.094 12.359 1 82.5 533 ASP B C 1
ATOM 9543 O O . ASP B 1 533 ? -18.688 34.062 12.008 1 82.5 533 ASP B O 1
ATOM 9547 N N . PRO B 1 534 ? -20.562 35.188 12.648 1 80.19 534 PRO B N 1
ATOM 9548 C CA . PRO B 1 534 ? -21.375 34.062 12.211 1 80.19 534 PRO B CA 1
ATOM 9549 C C . PRO B 1 534 ? -21.312 33.844 10.703 1 80.19 534 PRO B C 1
ATOM 9551 O O . PRO B 1 534 ? -20.859 34.719 9.961 1 80.19 534 PRO B O 1
ATOM 9554 N N . ALA B 1 535 ? -21.812 32.656 10.328 1 82.38 535 ALA B N 1
ATOM 9555 C CA . ALA B 1 535 ? -21.875 32.344 8.898 1 82.38 535 ALA B CA 1
ATOM 9556 C C . ALA B 1 535 ? -22.688 33.406 8.141 1 82.38 535 ALA B C 1
ATOM 9558 O O . ALA B 1 535 ? -23.703 33.875 8.641 1 82.38 535 ALA B O 1
ATOM 9559 N N . PRO B 1 536 ? -22.203 33.719 6.992 1 82.31 536 PRO B N 1
ATOM 9560 C CA . PRO B 1 536 ? -23.016 34.656 6.207 1 82.31 536 PRO B CA 1
ATOM 9561 C C . PRO B 1 536 ? -24.453 34.156 5.996 1 82.31 536 PRO B C 1
ATOM 9563 O O . PRO B 1 536 ? -24.656 33.031 5.598 1 82.31 536 PRO B O 1
ATOM 9566 N N . PRO B 1 537 ? -25.344 35.031 6.242 1 82.75 537 PRO B N 1
ATOM 9567 C CA . PRO B 1 537 ? -26.734 34.562 6.242 1 82.75 537 PRO B CA 1
ATOM 9568 C C . PRO B 1 537 ? -27.156 34 4.895 1 82.75 537 PRO B C 1
ATOM 9570 O O . PRO B 1 537 ? -27.984 33.062 4.848 1 82.75 537 PRO B O 1
ATOM 9573 N N . GLU B 1 538 ? -26.688 34.469 3.852 1 84.94 538 GLU B N 1
ATOM 9574 C CA . GLU B 1 538 ? -27.094 34 2.533 1 84.94 538 GLU B CA 1
ATOM 9575 C C . GLU B 1 538 ? -26.703 32.562 2.314 1 84.94 538 GLU B C 1
ATOM 9577 O O . GLU B 1 538 ? -27.344 31.844 1.541 1 84.94 538 GLU B O 1
ATOM 9582 N N . THR B 1 539 ? -25.719 32.094 2.984 1 84.44 539 THR B N 1
ATOM 9583 C CA . THR B 1 539 ? -25.219 30.734 2.785 1 84.44 539 THR B CA 1
ATOM 9584 C C . THR B 1 539 ? -26.125 29.719 3.49 1 84.44 539 THR B C 1
ATOM 9586 O O . THR B 1 539 ? -26.031 28.516 3.225 1 84.44 539 THR B O 1
ATOM 9589 N N . LEU B 1 540 ? -26.953 30.188 4.273 1 85.31 540 LEU B N 1
ATOM 9590 C CA . LEU B 1 540 ? -27.859 29.312 5.008 1 85.31 540 LEU B CA 1
ATOM 9591 C C . LEU B 1 540 ? -29 28.844 4.121 1 85.31 540 LEU B C 1
ATOM 9593 O O . LEU B 1 540 ? -29.797 27.984 4.516 1 85.31 540 LEU B O 1
ATOM 9597 N N . PHE B 1 541 ? -29.078 29.375 3.004 1 84.88 541 PHE B N 1
ATOM 9598 C CA . PHE B 1 541 ? -30.234 29.125 2.148 1 84.88 541 PHE B CA 1
ATOM 9599 C C . PHE B 1 541 ? -29.797 28.594 0.786 1 84.88 541 PHE B C 1
ATOM 9601 O O . PHE B 1 541 ? -28.781 29.047 0.246 1 84.88 541 PHE B O 1
ATOM 9608 N N . THR B 1 542 ? -30.562 27.656 0.288 1 85.38 542 THR B N 1
ATOM 9609 C CA . THR B 1 542 ? -30.359 27.125 -1.057 1 85.38 542 THR B CA 1
ATOM 9610 C C . THR B 1 542 ? -31.234 27.859 -2.068 1 85.38 542 THR B C 1
ATOM 9612 O O . THR B 1 542 ? -32.438 28.016 -1.861 1 85.38 542 THR B O 1
ATOM 9615 N N . LEU B 1 543 ? -30.609 28.219 -3.133 1 87.75 543 LEU B N 1
ATOM 9616 C CA . LEU B 1 543 ? -31.312 28.969 -4.18 1 87.75 543 LEU B CA 1
ATOM 9617 C C . LEU B 1 543 ? -32.094 28.031 -5.074 1 87.75 543 LEU B C 1
ATOM 9619 O O . LEU B 1 543 ? -31.578 27.016 -5.547 1 87.75 543 LEU B O 1
ATOM 9623 N N . HIS B 1 544 ? -33.344 28.266 -5.145 1 86.62 544 HIS B N 1
ATOM 9624 C CA . HIS B 1 544 ? -34.188 27.719 -6.184 1 86.62 544 HIS B CA 1
ATOM 9625 C C . HIS B 1 544 ? -34.594 28.812 -7.18 1 86.62 544 HIS B C 1
ATOM 9627 O O . HIS B 1 544 ? -35.531 29.594 -6.914 1 86.62 544 HIS B O 1
ATOM 9633 N N . GLU B 1 545 ? -34 28.703 -8.305 1 89.38 545 GLU B N 1
ATOM 9634 C CA . GLU B 1 545 ? -34.156 29.781 -9.281 1 89.38 545 GLU B CA 1
ATOM 9635 C C . GLU B 1 545 ? -35.531 29.797 -9.898 1 89.38 545 GLU B C 1
ATOM 9637 O O . GLU B 1 545 ? -36.062 28.734 -10.258 1 89.38 545 GLU B O 1
ATOM 9642 N N . ASN B 1 546 ? -36.156 30.938 -9.984 1 91.81 546 ASN B N 1
ATOM 9643 C CA . ASN B 1 546 ? -37.438 31.172 -10.633 1 91.81 546 ASN B CA 1
ATOM 9644 C C . ASN B 1 546 ? -38.531 30.328 -10.016 1 91.81 546 ASN B C 1
ATOM 9646 O O . ASN B 1 546 ? -39.344 29.719 -10.742 1 91.81 546 ASN B O 1
ATOM 9650 N N . LYS B 1 547 ? -38.406 30.281 -8.695 1 90.12 547 LYS B N 1
ATOM 9651 C CA . LYS B 1 547 ? -39.438 29.5 -7.973 1 90.12 547 LYS B CA 1
ATOM 9652 C C . LYS B 1 547 ? -40.031 30.312 -6.82 1 90.12 547 LYS B C 1
ATOM 9654 O O . LYS B 1 547 ? -39.375 31.188 -6.273 1 90.12 547 LYS B O 1
ATOM 9659 N N . MET B 1 548 ? -41.312 30 -6.539 1 87.88 548 MET B N 1
ATOM 9660 C CA . MET B 1 548 ? -41.969 30.547 -5.367 1 87.88 548 MET B CA 1
ATOM 9661 C C . MET B 1 548 ? -42.812 29.484 -4.668 1 87.88 548 MET B C 1
ATOM 9663 O O . MET B 1 548 ? -43.156 28.484 -5.277 1 87.88 548 MET B O 1
ATOM 9667 N N . ILE B 1 549 ? -42.938 29.656 -3.447 1 86.38 549 ILE B N 1
ATOM 9668 C CA . ILE B 1 549 ? -43.75 28.688 -2.701 1 86.38 549 ILE B CA 1
ATOM 9669 C C . ILE B 1 549 ? -45.219 28.828 -3.088 1 86.38 549 ILE B C 1
ATOM 9671 O O . ILE B 1 549 ? -45.688 29.953 -3.283 1 86.38 549 ILE B O 1
ATOM 9675 N N . LYS B 1 550 ? -45.875 27.719 -3.203 1 81.94 550 LYS B N 1
ATOM 9676 C CA . LYS B 1 550 ? -47.281 27.688 -3.641 1 81.94 550 LYS B CA 1
ATOM 9677 C C . LYS B 1 550 ? -48.188 28.266 -2.568 1 81.94 550 LYS B C 1
ATOM 9679 O O . LYS B 1 550 ? -49.156 28.969 -2.881 1 81.94 550 LYS B O 1
ATOM 9684 N N . SER B 1 551 ? -47.812 27.859 -1.339 1 77.81 551 SER B N 1
ATOM 9685 C CA . SER B 1 551 ? -48.719 28.297 -0.256 1 77.81 551 SER B CA 1
ATOM 9686 C C . SER B 1 551 ? -48.688 29.812 -0.094 1 77.81 551 SER B C 1
ATOM 9688 O O . SER B 1 551 ? -47.625 30.438 -0.126 1 77.81 551 SER B O 1
ATOM 9690 N N . LYS B 1 552 ? -49.875 30.344 -0.014 1 72 552 LYS B N 1
ATOM 9691 C CA . LYS B 1 552 ? -50 31.797 0.212 1 72 552 LYS B CA 1
ATOM 9692 C C . LYS B 1 552 ? -50.156 32.094 1.695 1 72 552 LYS B C 1
ATOM 9694 O O . LYS B 1 552 ? -50.188 33.281 2.092 1 72 552 LYS B O 1
ATOM 9699 N N . THR B 1 553 ? -50.188 31 2.465 1 74.44 553 THR B N 1
ATOM 9700 C CA . THR B 1 553 ? -50.344 31.172 3.906 1 74.44 553 THR B CA 1
ATOM 9701 C C . THR B 1 553 ? -48.969 31.156 4.586 1 74.44 553 THR B C 1
ATOM 9703 O O . THR B 1 553 ? -48 30.672 4.008 1 74.44 553 THR B O 1
ATOM 9706 N N . ASN B 1 554 ? -48.75 32.062 5.652 1 76.38 554 ASN B N 1
ATOM 9707 C CA . ASN B 1 554 ? -47.562 32.031 6.5 1 76.38 554 ASN B CA 1
ATOM 9708 C C . ASN B 1 554 ? -46.406 32.75 5.84 1 76.38 554 ASN B C 1
ATOM 9710 O O . ASN B 1 554 ? -45.281 32.281 5.875 1 76.38 554 ASN B O 1
ATOM 9714 N N . ARG B 1 555 ? -46.844 33.594 4.941 1 84.06 555 ARG B N 1
ATOM 9715 C CA . ARG B 1 555 ? -45.875 34.5 4.281 1 84.06 555 ARG B CA 1
ATOM 9716 C C . ARG B 1 555 ? -45.906 35.875 4.883 1 84.06 555 ARG B C 1
ATOM 9718 O O . ARG B 1 555 ? -47 36.375 5.234 1 84.06 555 ARG B O 1
ATOM 9725 N N . ASN B 1 556 ? -44.75 36.406 5.191 1 82.94 556 ASN B N 1
ATOM 9726 C CA . ASN B 1 556 ? -44.625 37.75 5.699 1 82.94 556 ASN B CA 1
ATOM 9727 C C . ASN B 1 556 ? -43.844 38.656 4.734 1 82.94 556 ASN B C 1
ATOM 9729 O O . ASN B 1 556 ? -42.688 38.406 4.473 1 82.94 556 ASN B O 1
ATOM 9733 N N . LEU B 1 557 ? -44.625 39.531 4.168 1 76.25 557 LEU B N 1
ATOM 9734 C CA . LEU B 1 557 ? -44 40.5 3.279 1 76.25 557 LEU B CA 1
ATOM 9735 C C . LEU B 1 557 ? -43.125 41.5 4.07 1 76.25 557 LEU B C 1
ATOM 9737 O O . LEU B 1 557 ? -43.594 42.094 5.031 1 76.25 557 LEU B O 1
ATOM 9741 N N . MET B 1 558 ? -41.969 41.344 3.82 1 72.75 558 MET B N 1
ATOM 9742 C CA . MET B 1 558 ? -41.062 42.312 4.488 1 72.75 558 MET B CA 1
ATOM 9743 C C . MET B 1 558 ? -41 43.594 3.709 1 72.75 558 MET B C 1
ATOM 9745 O O . MET B 1 558 ? -41.844 43.875 2.857 1 72.75 558 MET B O 1
ATOM 9749 N N . PHE B 1 559 ? -39.594 44.438 3.66 1 69.69 559 PHE B N 1
ATOM 9750 C CA . PHE B 1 559 ? -39.406 45.781 3.119 1 69.69 559 PHE B CA 1
ATOM 9751 C C . PHE B 1 559 ? -39.062 45.719 1.632 1 69.69 559 PHE B C 1
ATOM 9753 O O . PHE B 1 559 ? -38.75 44.656 1.108 1 69.69 559 PHE B O 1
ATOM 9760 N N . LYS B 1 560 ? -39.344 46.875 0.828 1 70.94 560 LYS B N 1
ATOM 9761 C CA . LYS B 1 560 ? -39 47.125 -0.568 1 70.94 560 LYS B CA 1
ATOM 9762 C C . LYS B 1 560 ? -37.531 47.5 -0.701 1 70.94 560 LYS B C 1
ATOM 9764 O O . LYS B 1 560 ? -36.938 48.062 0.229 1 70.94 560 LYS B O 1
ATOM 9769 N N . LYS B 1 561 ? -36.656 46.969 -1.804 1 81 561 LYS B N 1
ATOM 9770 C CA . LYS B 1 561 ? -35.281 47.219 -2.248 1 81 561 LYS B CA 1
ATOM 9771 C C . LYS B 1 561 ? -34.281 46.438 -1.396 1 81 561 LYS B C 1
ATOM 9773 O O . LYS B 1 561 ? -33.312 47 -0.924 1 81 561 LYS B O 1
ATOM 9778 N N . MET B 1 562 ? -34.688 45.219 -1.129 1 84.25 562 MET B N 1
ATOM 9779 C CA . MET B 1 562 ? -33.812 44.344 -0.318 1 84.25 562 MET B CA 1
ATOM 9780 C C . MET B 1 562 ? -32.781 43.656 -1.187 1 84.25 562 MET B C 1
ATOM 9782 O O . MET B 1 562 ? -33.062 43.281 -2.332 1 84.25 562 MET B O 1
ATOM 9786 N N . THR B 1 563 ? -31.531 43.688 -0.68 1 90.19 563 THR B N 1
ATOM 9787 C CA . THR B 1 563 ? -30.516 42.844 -1.253 1 90.19 563 THR B CA 1
ATOM 9788 C C . THR B 1 563 ? -30.656 41.406 -0.727 1 90.19 563 THR B C 1
ATOM 9790 O O . THR B 1 563 ? -31.391 41.156 0.227 1 90.19 563 THR B O 1
ATOM 9793 N N . LEU B 1 564 ? -30.047 40.5 -1.445 1 90.62 564 LEU B N 1
ATOM 9794 C CA . LEU B 1 564 ? -30.062 39.125 -1.009 1 90.62 564 LEU B CA 1
ATOM 9795 C C . LEU B 1 564 ? -29.609 39 0.443 1 90.62 564 LEU B C 1
ATOM 9797 O O . LEU B 1 564 ? -30.25 38.281 1.237 1 90.62 564 LEU B O 1
ATOM 9801 N N . ASN B 1 565 ? -28.547 39.688 0.792 1 87.19 565 ASN B N 1
ATOM 9802 C CA . ASN B 1 565 ? -28 39.594 2.141 1 87.19 565 ASN B CA 1
ATOM 9803 C C . ASN B 1 565 ? -28.984 40.125 3.178 1 87.19 565 ASN B C 1
ATOM 9805 O O . ASN B 1 565 ? -29.203 39.469 4.211 1 87.19 565 ASN B O 1
ATOM 9809 N N . LEU B 1 566 ? -29.594 41.188 2.896 1 88.88 566 LEU B N 1
ATOM 9810 C CA . LEU B 1 566 ? -30.516 41.781 3.844 1 88.88 566 LEU B CA 1
ATOM 9811 C C . LEU B 1 566 ? -31.766 40.938 4.023 1 88.88 566 LEU B C 1
ATOM 9813 O O . LEU B 1 566 ? -32.281 40.812 5.129 1 88.88 566 LEU B O 1
ATOM 9817 N N . CYS B 1 567 ? -32.219 40.406 2.926 1 91.25 567 CYS B N 1
ATOM 9818 C CA . CYS B 1 567 ? -33.375 39.531 3.025 1 91.25 567 CYS B CA 1
ATOM 9819 C C . CYS B 1 567 ? -33.031 38.281 3.855 1 91.25 567 CYS B C 1
ATOM 9821 O O . CYS B 1 567 ? -33.844 37.844 4.676 1 91.25 567 CYS B O 1
ATOM 9823 N N . ALA B 1 568 ? -31.891 37.75 3.613 1 89.75 568 ALA B N 1
ATOM 9824 C CA . ALA B 1 568 ? -31.438 36.594 4.367 1 89.75 568 ALA B CA 1
ATOM 9825 C C . ALA B 1 568 ? -31.328 36.906 5.855 1 89.75 568 ALA B C 1
ATOM 9827 O O . ALA B 1 568 ? -31.734 36.094 6.699 1 89.75 568 ALA B O 1
ATOM 9828 N N . VAL B 1 569 ? -30.812 38.031 6.156 1 85.31 569 VAL B N 1
ATOM 9829 C CA . VAL B 1 569 ? -30.688 38.469 7.547 1 85.31 569 VAL B CA 1
ATOM 9830 C C . VAL B 1 569 ? -32.062 38.531 8.195 1 85.31 569 VAL B C 1
ATOM 9832 O O . VAL B 1 569 ? -32.25 38.094 9.328 1 85.31 569 VAL B O 1
ATOM 9835 N N . ASN B 1 570 ? -32.969 39.125 7.484 1 86.75 570 ASN B N 1
ATOM 9836 C CA . ASN B 1 570 ? -34.344 39.25 8.008 1 86.75 570 ASN B CA 1
ATOM 9837 C C . ASN B 1 570 ? -34.938 37.906 8.289 1 86.75 570 ASN B C 1
ATOM 9839 O O . ASN B 1 570 ? -35.688 37.719 9.273 1 86.75 570 ASN B O 1
ATOM 9843 N N . CYS B 1 571 ? -34.688 37.062 7.461 1 88.75 571 CYS B N 1
ATOM 9844 C CA . CYS B 1 571 ? -35.219 35.719 7.664 1 88.75 571 CYS B CA 1
ATOM 9845 C C . CYS B 1 571 ? -34.562 35.062 8.883 1 88.75 571 CYS B C 1
ATOM 9847 O O . CYS B 1 571 ? -35.25 34.375 9.656 1 88.75 571 CYS B O 1
ATOM 9849 N N . VAL B 1 572 ? -33.312 35.156 9.023 1 85.38 572 VAL B N 1
ATOM 9850 C CA . VAL B 1 572 ? -32.562 34.531 10.125 1 85.38 572 VAL B CA 1
ATOM 9851 C C . VAL B 1 572 ? -33.062 35.125 11.453 1 85.38 572 VAL B C 1
ATOM 9853 O O . VAL B 1 572 ? -33.156 34.406 12.453 1 85.38 572 VAL B O 1
ATOM 9856 N N . GLU B 1 573 ? -33.344 36.344 11.438 1 81.56 573 GLU B N 1
ATOM 9857 C CA . GLU B 1 573 ? -33.781 37.031 12.656 1 81.56 573 GLU B CA 1
ATOM 9858 C C . GLU B 1 573 ? -35.25 36.75 12.969 1 81.56 573 GLU B C 1
ATOM 9860 O O . GLU B 1 573 ? -35.656 36.844 14.125 1 81.56 573 GLU B O 1
ATOM 9865 N N . TYR B 1 574 ? -35.938 36.438 11.93 1 83.06 574 TYR B N 1
ATOM 9866 C CA . TYR B 1 574 ? -37.344 36.125 12.117 1 83.06 574 TYR B CA 1
ATOM 9867 C C . TYR B 1 574 ? -37.531 34.719 12.602 1 83.06 574 TYR B C 1
ATOM 9869 O O . TYR B 1 574 ? -37.188 33.75 11.883 1 83.06 574 TYR B O 1
ATOM 9877 N N . SER B 1 575 ? -38.031 34.562 13.82 1 79.12 575 SER B N 1
ATOM 9878 C CA . SER B 1 575 ? -38.219 33.25 14.398 1 79.12 575 SER B CA 1
ATOM 9879 C C . SER B 1 575 ? -39.156 32.406 13.539 1 79.12 575 SER B C 1
ATOM 9881 O O . SER B 1 575 ? -40.25 32.844 13.195 1 79.12 575 SER B O 1
ATOM 9883 N N . GLY B 1 576 ? -38.688 31.266 13.156 1 79.44 576 GLY B N 1
ATOM 9884 C CA . GLY B 1 576 ? -39.531 30.328 12.43 1 79.44 576 GLY B CA 1
ATOM 9885 C C . GLY B 1 576 ? -39.406 30.469 10.922 1 79.44 576 GLY B C 1
ATOM 9886 O O . GLY B 1 576 ? -40.156 29.812 10.18 1 79.44 576 GLY B O 1
ATOM 9887 N N . CYS B 1 577 ? -38.562 31.297 10.5 1 87.44 577 CYS B N 1
ATOM 9888 C CA . CYS B 1 577 ? -38.375 31.469 9.062 1 87.44 577 CYS B CA 1
ATOM 9889 C C . CYS B 1 577 ? -37.656 30.281 8.453 1 87.44 577 CYS B C 1
ATOM 9891 O O . CYS B 1 577 ? -36.562 29.922 8.891 1 87.44 577 CYS B O 1
ATOM 9893 N N . TYR B 1 578 ? -38.281 29.688 7.395 1 89.06 578 TYR B N 1
ATOM 9894 C CA . TYR B 1 578 ? -37.688 28.531 6.734 1 89.06 578 TYR B CA 1
ATOM 9895 C C . TYR B 1 578 ? -37.281 28.859 5.301 1 89.06 578 TYR B C 1
ATOM 9897 O O . TYR B 1 578 ? -36.719 28.031 4.594 1 89.06 578 TYR B O 1
ATOM 9905 N N . GLY B 1 579 ? -37.562 30.094 4.895 1 89.75 579 GLY B N 1
ATOM 9906 C CA . GLY B 1 579 ? -37.188 30.531 3.568 1 89.75 579 GLY B CA 1
ATOM 9907 C C . GLY B 1 579 ? -37.719 31.922 3.217 1 89.75 579 GLY B C 1
ATOM 9908 O O . GLY B 1 579 ? -38.438 32.531 3.996 1 89.75 579 GLY B O 1
ATOM 9909 N N . PHE B 1 580 ? -37.219 32.406 2.082 1 91.38 580 PHE B N 1
ATOM 9910 C CA . PHE B 1 580 ? -37.719 33.719 1.626 1 91.38 580 PHE B CA 1
ATOM 9911 C C . PHE B 1 580 ? -37.719 33.781 0.104 1 91.38 580 PHE B C 1
ATOM 9913 O O . PHE B 1 580 ? -37.031 33 -0.56 1 91.38 580 PHE B O 1
ATOM 9920 N N . GLU B 1 581 ? -38.5 34.625 -0.369 1 92.38 581 GLU B N 1
ATOM 9921 C CA . GLU B 1 581 ? -38.594 34.969 -1.782 1 92.38 581 GLU B CA 1
ATOM 9922 C C . GLU B 1 581 ? -38 36.344 -2.035 1 92.38 581 GLU B C 1
ATOM 9924 O O . GLU B 1 581 ? -38.219 37.281 -1.246 1 92.38 581 GLU B O 1
ATOM 9929 N N . LEU B 1 582 ? -37.188 36.344 -3.041 1 93.5 582 LEU B N 1
ATOM 9930 C CA . LEU B 1 582 ? -36.656 37.625 -3.459 1 93.5 582 LEU B CA 1
ATOM 9931 C C . LEU B 1 582 ? -36.906 37.875 -4.941 1 93.5 582 LEU B C 1
ATOM 9933 O O . LEU B 1 582 ? -36.5 37.094 -5.785 1 93.5 582 LEU B O 1
ATOM 9937 N N . THR B 1 583 ? -37.562 38.969 -5.211 1 91 583 THR B N 1
ATOM 9938 C CA . THR B 1 583 ? -37.875 39.312 -6.594 1 91 583 THR B CA 1
ATOM 9939 C C . THR B 1 583 ? -36.75 40.188 -7.184 1 91 583 THR B C 1
ATOM 9941 O O . THR B 1 583 ? -35.938 40.75 -6.449 1 91 583 THR B O 1
ATOM 9944 N N . ALA B 1 584 ? -36.75 40.25 -8.5 1 88 584 ALA B N 1
ATOM 9945 C CA . ALA B 1 584 ? -35.75 41.031 -9.219 1 88 584 ALA B CA 1
ATOM 9946 C C . ALA B 1 584 ? -35.781 42.5 -8.789 1 88 584 ALA B C 1
ATOM 9948 O O . ALA B 1 584 ? -34.75 43.156 -8.781 1 88 584 ALA B O 1
ATOM 9949 N N . ASP B 1 585 ? -36.969 43.031 -8.336 1 83.94 585 ASP B N 1
ATOM 9950 C CA . ASP B 1 585 ? -37.156 44.438 -7.926 1 83.94 585 ASP B CA 1
ATOM 9951 C C . ASP B 1 585 ? -36.812 44.625 -6.449 1 83.94 585 ASP B C 1
ATOM 9953 O O . ASP B 1 585 ? -36.969 45.719 -5.902 1 83.94 585 ASP B O 1
ATOM 9957 N N . GLY B 1 586 ? -36.406 43.5 -5.754 1 88.88 586 GLY B N 1
ATOM 9958 C CA . GLY B 1 586 ? -35.938 43.594 -4.391 1 88.88 586 GLY B CA 1
ATOM 9959 C C . GLY B 1 586 ? -37 43.406 -3.348 1 88.88 586 GLY B C 1
ATOM 9960 O O . GLY B 1 586 ? -36.875 43.875 -2.213 1 88.88 586 GLY B O 1
ATOM 9961 N N . VAL B 1 587 ? -38.156 42.875 -3.76 1 90.19 587 VAL B N 1
ATOM 9962 C CA . VAL B 1 587 ? -39.219 42.594 -2.779 1 90.19 587 VAL B CA 1
ATOM 9963 C C . VAL B 1 587 ? -38.875 41.281 -2.066 1 90.19 587 VAL B C 1
ATOM 9965 O O . VAL B 1 587 ? -38.75 40.219 -2.707 1 90.19 587 VAL B O 1
ATOM 9968 N N . CYS B 1 588 ? -38.75 41.344 -0.751 1 93.94 588 CYS B N 1
ATOM 9969 C CA . CYS B 1 588 ? -38.438 40.188 0.088 1 93.94 588 CYS B CA 1
ATOM 9970 C C . CYS B 1 588 ? -39.688 39.719 0.826 1 93.94 588 CYS B C 1
ATOM 9972 O O . CYS B 1 588 ? -40.344 40.469 1.516 1 93.94 588 CYS B O 1
ATOM 9974 N N . THR B 1 589 ? -40 38.438 0.607 1 91.44 589 THR B N 1
ATOM 9975 C CA . THR B 1 589 ? -41.094 37.812 1.335 1 91.44 589 THR B CA 1
ATOM 9976 C C . THR B 1 589 ? -40.594 36.594 2.102 1 91.44 589 THR B C 1
ATOM 9978 O O . THR B 1 589 ? -40.094 35.625 1.503 1 91.44 589 THR B O 1
ATOM 9981 N N . ILE B 1 590 ? -40.75 36.594 3.385 1 91.94 590 ILE B N 1
ATOM 9982 C CA . ILE B 1 590 ? -40.312 35.5 4.234 1 91.94 590 ILE B CA 1
ATOM 9983 C C . ILE B 1 590 ? -41.438 34.5 4.398 1 91.94 590 ILE B C 1
ATOM 9985 O O . ILE B 1 590 ? -42.625 34.844 4.398 1 91.94 590 ILE B O 1
ATOM 9989 N N . THR B 1 591 ? -41 33.25 4.48 1 89.69 591 THR B N 1
ATOM 9990 C CA . THR B 1 591 ? -42 32.188 4.688 1 89.69 591 THR B CA 1
ATOM 9991 C C . THR B 1 591 ? -41.656 31.359 5.91 1 89.69 591 THR B C 1
ATOM 9993 O O . THR B 1 591 ? -40.469 31.078 6.16 1 89.69 591 THR B O 1
ATOM 9996 N N . THR B 1 592 ? -42.625 30.922 6.695 1 87 592 THR B N 1
ATOM 9997 C CA . THR B 1 592 ? -42.469 30.047 7.855 1 87 592 THR B CA 1
ATOM 9998 C C . THR B 1 592 ? -42.812 28.609 7.508 1 87 592 THR B C 1
ATOM 10000 O O . THR B 1 592 ? -42.781 27.734 8.367 1 87 592 THR B O 1
ATOM 10003 N N . MET B 1 593 ? -43.031 28.406 6.238 1 82.06 593 MET B N 1
ATOM 10004 C CA . MET B 1 593 ? -43.344 27.062 5.777 1 82.06 593 MET B CA 1
ATOM 10005 C C . MET B 1 593 ? -42.094 26.328 5.316 1 82.06 593 MET B C 1
ATOM 10007 O O . MET B 1 593 ? -41.281 26.875 4.586 1 82.06 593 MET B O 1
ATOM 10011 N N . VAL B 1 594 ? -42.062 25.062 5.855 1 80 594 VAL B N 1
ATOM 10012 C CA . VAL B 1 594 ? -40.938 24.203 5.43 1 80 594 VAL B CA 1
ATOM 10013 C C . VAL B 1 594 ? -41.219 23.688 4.02 1 80 594 VAL B C 1
ATOM 10015 O O . VAL B 1 594 ? -42.281 23.141 3.746 1 80 594 VAL B O 1
ATOM 10018 N N . PHE B 1 595 ? -40.219 23.969 3.205 1 75.69 595 PHE B N 1
ATOM 10019 C CA . PHE B 1 595 ? -40.281 23.422 1.853 1 75.69 595 PHE B CA 1
ATOM 10020 C C . PHE B 1 595 ? -40.281 21.906 1.881 1 75.69 595 PHE B C 1
ATOM 10022 O O . PHE B 1 595 ? -39.531 21.281 2.621 1 75.69 595 PHE B O 1
ATOM 10029 N N . SER B 1 596 ? -41.312 21.234 1.322 1 70 596 SER B N 1
ATOM 10030 C CA . SER B 1 596 ? -41.375 19.797 1.126 1 70 596 SER B CA 1
ATOM 10031 C C . SER B 1 596 ? -41.844 19.453 -0.284 1 70 596 SER B C 1
ATOM 10033 O O . SER B 1 596 ? -42.844 20 -0.765 1 70 596 SER B O 1
ATOM 10035 N N . GLU B 1 597 ? -41.156 18.625 -0.904 1 65.5 597 GLU B N 1
ATOM 10036 C CA . GLU B 1 597 ? -41.594 18.172 -2.225 1 65.5 597 GLU B CA 1
ATOM 10037 C C . GLU B 1 597 ? -42.844 17.297 -2.133 1 65.5 597 GLU B C 1
ATOM 10039 O O . GLU B 1 597 ? -43.562 17.156 -3.113 1 65.5 597 GLU B O 1
ATOM 10044 N N . GLN B 1 598 ? -42.969 16.766 -0.998 1 62.03 598 GLN B N 1
ATOM 10045 C CA . GLN B 1 598 ? -44.031 15.781 -0.842 1 62.03 598 GLN B CA 1
ATOM 10046 C C . GLN B 1 598 ? -45.375 16.453 -0.497 1 62.03 598 GLN B C 1
ATOM 10048 O O . GLN B 1 598 ? -46.438 15.945 -0.831 1 62.03 598 GLN B O 1
ATOM 10053 N N . LYS B 1 599 ? -45.312 17.516 0.172 1 67.31 599 LYS B N 1
ATOM 10054 C CA . LYS B 1 599 ? -46.562 18.156 0.599 1 67.31 599 LYS B CA 1
ATOM 10055 C C . LYS B 1 599 ? -47 19.234 -0.393 1 67.31 599 LYS B C 1
ATOM 10057 O O . LYS B 1 599 ? -46.219 20.156 -0.678 1 67.31 599 LYS B O 1
ATOM 10062 N N . SER B 1 600 ? -48.062 19.156 -0.894 1 65.12 600 SER B N 1
ATOM 10063 C CA . SER B 1 600 ? -48.594 19.969 -1.988 1 65.12 600 SER B CA 1
ATOM 10064 C C . SER B 1 600 ? -48.469 21.453 -1.686 1 65.12 600 SER B C 1
ATOM 10066 O O . SER B 1 600 ? -48.062 22.234 -2.545 1 65.12 600 SER B O 1
ATOM 10068 N N . ASP B 1 601 ? -48.844 21.891 -0.489 1 66.88 601 ASP B N 1
ATOM 10069 C CA . ASP B 1 601 ? -48.844 23.312 -0.173 1 66.88 601 ASP B CA 1
ATOM 10070 C C . ASP B 1 601 ? -47.438 23.844 0.048 1 66.88 601 ASP B C 1
ATOM 10072 O O . ASP B 1 601 ? -47.188 25.047 -0.022 1 66.88 601 ASP B O 1
ATOM 10076 N N . SER B 1 602 ? -46.562 22.969 0.196 1 75.06 602 SER B N 1
ATOM 10077 C CA . SER B 1 602 ? -45.188 23.359 0.52 1 75.06 602 SER B CA 1
ATOM 10078 C C . SER B 1 602 ? -44.25 23.109 -0.661 1 75.06 602 SER B C 1
ATOM 10080 O O . SER B 1 602 ? -43.031 23.219 -0.525 1 75.06 602 SER B O 1
ATOM 10082 N N . GLN B 1 603 ? -44.938 22.969 -1.806 1 81.38 603 GLN B N 1
ATOM 10083 C CA . GLN B 1 603 ? -44.156 22.75 -3.02 1 81.38 603 GLN B CA 1
ATOM 10084 C C . GLN B 1 603 ? -43.781 24.094 -3.67 1 81.38 603 GLN B C 1
ATOM 10086 O O . GLN B 1 603 ? -44.375 25.125 -3.354 1 81.38 603 GLN B O 1
ATOM 10091 N N . LEU B 1 604 ? -42.812 24.016 -4.52 1 86.69 604 LEU B N 1
ATOM 10092 C CA . LEU B 1 604 ? -42.406 25.203 -5.254 1 86.69 604 LEU B CA 1
ATOM 10093 C C . LEU B 1 604 ? -43.094 25.266 -6.613 1 86.69 604 LEU B C 1
ATOM 10095 O O . LEU B 1 604 ? -43.375 24.234 -7.227 1 86.69 604 LEU B O 1
ATOM 10099 N N . GLN B 1 605 ? -43.594 26.422 -6.977 1 85.69 605 GLN B N 1
ATOM 10100 C CA . GLN B 1 605 ? -44.156 26.672 -8.305 1 85.69 605 GLN B CA 1
ATOM 10101 C C . GLN B 1 605 ? -43.281 27.641 -9.094 1 85.69 605 GLN B C 1
ATOM 10103 O O . GLN B 1 605 ? -42.5 28.391 -8.5 1 85.69 605 GLN B O 1
ATOM 10108 N N . ASP B 1 606 ? -43.406 27.531 -10.398 1 89.25 606 ASP B N 1
ATOM 10109 C CA . ASP B 1 606 ? -42.625 28.391 -11.273 1 89.25 606 ASP B CA 1
ATOM 10110 C C . ASP B 1 606 ? -43.062 29.859 -11.148 1 89.25 606 ASP B C 1
ATOM 10112 O O . ASP B 1 606 ? -44.25 30.141 -11.039 1 89.25 606 ASP B O 1
ATOM 10116 N N . SER B 1 607 ? -42.094 30.719 -10.93 1 88.69 607 SER B N 1
ATOM 10117 C CA . SER B 1 607 ? -42.344 32.156 -10.875 1 88.69 607 SER B CA 1
ATOM 10118 C C . SER B 1 607 ? -41.219 32.938 -11.539 1 88.69 607 SER B C 1
ATOM 10120 O O . SER B 1 607 ? -40.125 33 -11.023 1 88.69 607 SER B O 1
ATOM 10122 N N . GLN B 1 608 ? -41.625 33.531 -12.68 1 86.25 608 GLN B N 1
ATOM 10123 C CA . GLN B 1 608 ? -40.625 34.281 -13.422 1 86.25 608 GLN B CA 1
ATOM 10124 C C . GLN B 1 608 ? -40.156 35.5 -12.641 1 86.25 608 GLN B C 1
ATOM 10126 O O . GLN B 1 608 ? -40.969 36.312 -12.188 1 86.25 608 GLN B O 1
ATOM 10131 N N . GLY B 1 609 ? -38.906 35.688 -12.406 1 87.81 609 GLY B N 1
ATOM 10132 C CA . GLY B 1 609 ? -38.312 36.844 -11.789 1 87.81 609 GLY B CA 1
ATOM 10133 C C . GLY B 1 609 ? -38.219 36.75 -10.281 1 87.81 609 GLY B C 1
ATOM 10134 O O . GLY B 1 609 ? -37.781 37.688 -9.609 1 87.81 609 GLY B O 1
ATOM 10135 N N . THR B 1 610 ? -38.75 35.719 -9.711 1 91.19 610 THR B N 1
ATOM 10136 C CA . THR B 1 610 ? -38.688 35.5 -8.273 1 91.19 610 THR B CA 1
ATOM 10137 C C . THR B 1 610 ? -37.875 34.25 -7.957 1 91.19 610 THR B C 1
ATOM 10139 O O . THR B 1 610 ? -38.062 33.188 -8.578 1 91.19 610 THR B O 1
ATOM 10142 N N . ASN B 1 611 ? -36.938 34.469 -7.09 1 92.75 611 ASN B N 1
ATOM 10143 C CA . ASN B 1 611 ? -36.156 33.312 -6.605 1 92.75 611 ASN B CA 1
ATOM 10144 C C . ASN B 1 611 ? -36.562 32.938 -5.191 1 92.75 611 ASN B C 1
ATOM 10146 O O . ASN B 1 611 ? -36.906 33.781 -4.363 1 92.75 611 ASN B O 1
ATOM 10150 N N . PHE B 1 612 ? -36.594 31.719 -4.992 1 90.88 612 PHE B N 1
ATOM 10151 C CA . PHE B 1 612 ? -36.875 31.203 -3.658 1 90.88 612 PHE B CA 1
ATOM 10152 C C . PHE B 1 612 ? -35.625 30.656 -3.016 1 90.88 612 PHE B C 1
ATOM 10154 O O . PHE B 1 612 ? -34.844 29.938 -3.658 1 90.88 612 PHE B O 1
ATOM 10161 N N . TYR B 1 613 ? -35.406 31.109 -1.847 1 90.12 613 TYR B N 1
ATOM 10162 C CA . TYR B 1 613 ? -34.281 30.625 -1.03 1 90.12 613 TYR B CA 1
ATOM 10163 C C . TYR B 1 613 ? -34.781 29.812 0.157 1 90.12 613 TYR B C 1
ATOM 10165 O O . TYR B 1 613 ? -35.406 30.375 1.077 1 90.12 613 TYR B O 1
ATOM 10173 N N . ALA B 1 614 ? -34.531 28.5 0.119 1 87.31 614 ALA B N 1
ATOM 10174 C CA . ALA B 1 614 ? -34.969 27.609 1.19 1 87.31 614 ALA B CA 1
ATOM 10175 C C . ALA B 1 614 ? -33.844 27.359 2.184 1 87.31 614 ALA B C 1
ATOM 10177 O O . ALA B 1 614 ? -32.688 27.188 1.789 1 87.31 614 ALA B O 1
ATOM 10178 N N . ARG B 1 615 ? -34.156 27.359 3.381 1 84.56 615 ARG B N 1
ATOM 10179 C CA . ARG B 1 615 ? -33.156 27.016 4.387 1 84.56 615 ARG B CA 1
ATOM 10180 C C . ARG B 1 615 ? -32.531 25.641 4.121 1 84.56 615 ARG B C 1
ATOM 10182 O O . ARG B 1 615 ? -33.281 24.672 3.934 1 84.56 615 ARG B O 1
ATOM 10189 N N . THR B 1 616 ? -31.266 25.625 4.121 1 77.19 616 THR B N 1
ATOM 10190 C CA . THR B 1 616 ? -30.547 24.391 3.785 1 77.19 616 THR B CA 1
ATOM 10191 C C . THR B 1 616 ? -30.672 23.375 4.918 1 77.19 616 THR B C 1
ATOM 10193 O O . THR B 1 616 ? -30.891 22.188 4.672 1 77.19 616 THR B O 1
ATOM 10196 N N . ILE B 1 617 ? -30.391 23.875 6.086 1 76.94 617 ILE B N 1
ATOM 10197 C CA . ILE B 1 617 ? -30.516 23.031 7.277 1 76.94 617 ILE B CA 1
ATOM 10198 C C . ILE B 1 617 ? -31.672 23.547 8.141 1 76.94 617 ILE B C 1
ATOM 10200 O O . ILE B 1 617 ? -31.781 24.75 8.375 1 76.94 617 ILE B O 1
ATOM 10204 N N . MET B 1 618 ? -32.469 22.625 8.625 1 71.81 618 MET B N 1
ATOM 10205 C CA . MET B 1 618 ? -33.719 23 9.305 1 71.81 618 MET B CA 1
ATOM 10206 C C . MET B 1 618 ? -33.438 23.406 10.75 1 71.81 618 MET B C 1
ATOM 10208 O O . MET B 1 618 ? -34.312 23.938 11.43 1 71.81 618 MET B O 1
ATOM 10212 N N . HIS B 1 619 ? -32.188 23.297 11.102 1 66.19 619 HIS B N 1
ATOM 10213 C CA . HIS B 1 619 ? -31.891 23.703 12.469 1 66.19 619 HIS B CA 1
ATOM 10214 C C . HIS B 1 619 ? -31.625 25.203 12.555 1 66.19 619 HIS B C 1
ATOM 10216 O O . HIS B 1 619 ? -30.859 25.75 11.758 1 66.19 619 HIS B O 1
ATOM 10222 N N . HIS B 1 620 ? -32.5 25.891 13.422 1 65.69 620 HIS B N 1
ATOM 10223 C CA . HIS B 1 620 ? -32.344 27.344 13.609 1 65.69 620 HIS B CA 1
ATOM 10224 C C . HIS B 1 620 ? -31.172 27.656 14.539 1 65.69 620 HIS B C 1
ATOM 10226 O O . HIS B 1 620 ? -31.125 27.172 15.68 1 65.69 620 HIS B O 1
ATOM 10232 N N . ILE B 1 621 ? -30.156 28.141 13.945 1 63.88 621 ILE B N 1
ATOM 10233 C CA . ILE B 1 621 ? -29.031 28.578 14.773 1 63.88 621 ILE B CA 1
ATOM 10234 C C . ILE B 1 621 ? -29.156 30.062 15.07 1 63.88 621 ILE B C 1
ATOM 10236 O O . ILE B 1 621 ? -29.469 30.859 14.18 1 63.88 621 ILE B O 1
ATOM 10240 N N . LYS B 1 622 ? -29.156 30.312 16.344 1 62.66 622 LYS B N 1
ATOM 10241 C CA . LYS B 1 622 ? -29.234 31.719 16.734 1 62.66 622 LYS B CA 1
ATOM 10242 C C . LYS B 1 622 ? -28 32.469 16.266 1 62.66 622 LYS B C 1
ATOM 10244 O O . LYS B 1 622 ? -26.875 32.031 16.453 1 62.66 622 LYS B O 1
ATOM 10249 N N . TRP B 1 623 ? -28.297 33.5 15.602 1 70.12 623 TRP B N 1
ATOM 10250 C CA . TRP B 1 623 ? -27.266 34.438 15.125 1 70.12 623 TRP B CA 1
ATOM 10251 C C . TRP B 1 623 ? -26.906 35.469 16.188 1 70.12 623 TRP B C 1
ATOM 10253 O O . TRP B 1 623 ? -27.734 36.312 16.516 1 70.12 623 TRP B O 1
ATOM 10263 N N . GLU B 1 624 ? -25.891 35.25 16.969 1 77.12 624 GLU B N 1
ATOM 10264 C CA . GLU B 1 624 ? -25.438 36.219 17.953 1 77.12 624 GLU B CA 1
ATOM 10265 C C . GLU B 1 624 ? -24.359 37.156 17.391 1 77.12 624 GLU B C 1
ATOM 10267 O O . GLU B 1 624 ? -23.344 36.656 16.859 1 77.12 624 GLU B O 1
ATOM 10272 N N . SER B 1 625 ? -24.641 38.438 17.469 1 79.38 625 SER B N 1
ATOM 10273 C CA . SER B 1 625 ? -23.625 39.375 17.016 1 79.38 625 SER B CA 1
ATOM 10274 C C . SER B 1 625 ? -22.375 39.312 17.891 1 79.38 625 SER B C 1
ATOM 10276 O O . SER B 1 625 ? -22.469 38.938 19.062 1 79.38 625 SER B O 1
ATOM 10278 N N . ASN B 1 626 ? -21.25 39.719 17.312 1 85.69 626 ASN B N 1
ATOM 10279 C CA . ASN B 1 626 ? -20 39.688 18.062 1 85.69 626 ASN B CA 1
ATOM 10280 C C . ASN B 1 626 ? -20.062 40.625 19.281 1 85.69 626 ASN B C 1
ATOM 10282 O O . ASN B 1 626 ? -19.484 40.312 20.328 1 85.69 626 ASN B O 1
ATOM 10286 N N . SER B 1 627 ? -20.766 41.719 19.125 1 84.5 627 SER B N 1
ATOM 10287 C CA . SER B 1 627 ? -20.922 42.656 20.25 1 84.5 627 SER B CA 1
ATOM 10288 C C . SER B 1 627 ? -21.656 41.969 21.406 1 84.5 627 SER B C 1
ATOM 10290 O O . SER B 1 627 ? -21.281 42.156 22.578 1 84.5 627 SER B O 1
ATOM 10292 N N . ASN B 1 628 ? -22.656 41.281 21.062 1 86.88 628 ASN B N 1
ATOM 10293 C CA . ASN B 1 628 ? -23.422 40.562 22.094 1 86.88 628 ASN B CA 1
ATOM 10294 C C . ASN B 1 628 ? -22.578 39.469 22.75 1 86.88 628 ASN B C 1
ATOM 10296 O O . ASN B 1 628 ? -22.672 39.25 23.969 1 86.88 628 ASN B O 1
ATOM 10300 N N . VAL B 1 629 ? -21.875 38.781 21.953 1 89.25 629 VAL B N 1
ATOM 10301 C CA . VAL B 1 629 ? -21.016 37.719 22.469 1 89.25 629 VAL B CA 1
ATOM 10302 C C . VAL B 1 629 ? -19.984 38.312 23.438 1 89.25 629 VAL B C 1
ATOM 10304 O O . VAL B 1 629 ? -19.75 37.75 24.516 1 89.25 629 VAL B O 1
ATOM 10307 N N . TRP B 1 630 ? -19.453 39.438 23.016 1 88.69 630 TRP B N 1
ATOM 10308 C CA . TRP B 1 630 ? -18.469 40.125 23.859 1 88.69 630 TRP B CA 1
ATOM 10309 C C . TRP B 1 630 ? -19.078 40.5 25.203 1 88.69 630 TRP B C 1
ATOM 10311 O O . TRP B 1 630 ? -18.469 40.281 26.25 1 88.69 630 TRP B O 1
ATOM 10321 N N . ASN B 1 631 ? -20.219 41 25.172 1 88.94 631 ASN B N 1
ATOM 10322 C CA . ASN B 1 631 ? -20.875 41.438 26.406 1 88.94 631 ASN B CA 1
ATOM 10323 C C . ASN B 1 631 ? -21.156 40.25 27.312 1 88.94 631 ASN B C 1
ATOM 10325 O O . ASN B 1 631 ? -21.016 40.344 28.531 1 88.94 631 ASN B O 1
ATOM 10329 N N . LYS B 1 632 ? -21.469 39.25 26.734 1 91.31 632 LYS B N 1
ATOM 10330 C CA . LYS B 1 632 ? -21.734 38.062 27.516 1 91.31 632 LYS B CA 1
ATOM 10331 C C . LYS B 1 632 ? -20.453 37.5 28.141 1 91.31 632 LYS B C 1
ATOM 10333 O O . LYS B 1 632 ? -20.453 37.094 29.312 1 91.31 632 LYS B O 1
ATOM 10338 N N . LEU B 1 633 ? -19.438 37.406 27.406 1 90.56 633 LEU B N 1
ATOM 10339 C CA . LEU B 1 633 ? -18.156 36.906 27.906 1 90.56 633 LEU B CA 1
ATOM 10340 C C . LEU B 1 633 ? -17.625 37.844 29 1 90.56 633 LEU B C 1
ATOM 10342 O O . LEU B 1 633 ? -17.141 37.375 30.031 1 90.56 633 LEU B O 1
ATOM 10346 N N . PHE B 1 634 ? -17.766 39.156 28.75 1 89.25 634 PHE B N 1
ATOM 10347 C CA . PHE B 1 634 ? -17.312 40.125 29.734 1 89.25 634 PHE B CA 1
ATOM 10348 C C . PHE B 1 634 ? -18.094 39.969 31.047 1 89.25 634 PHE B C 1
ATOM 10350 O O . PHE B 1 634 ? -17.5 39.969 32.125 1 89.25 634 PHE B O 1
ATOM 10357 N N . SER B 1 635 ? -19.328 39.781 30.922 1 88.31 635 SER B N 1
ATOM 10358 C CA . SER B 1 635 ? -20.172 39.594 32.094 1 88.31 635 SER B CA 1
ATOM 10359 C C . SER B 1 635 ? -19.812 38.312 32.844 1 88.31 635 SER B C 1
ATOM 10361 O O . SER B 1 635 ? -19.844 38.281 34.094 1 88.31 635 SER B O 1
ATOM 10363 N N . SER B 1 636 ? -19.484 37.375 32.094 1 89.31 636 SER B N 1
ATOM 10364 C CA . SER B 1 636 ? -19.141 36.125 32.719 1 89.31 636 SER B CA 1
ATOM 10365 C C . SER B 1 636 ? -17.844 36.219 33.5 1 89.31 636 SER B C 1
ATOM 10367 O O . SER B 1 636 ? -17.688 35.594 34.562 1 89.31 636 SER B O 1
ATOM 10369 N N . VAL B 1 637 ? -16.875 36.875 33.062 1 85 637 VAL B N 1
ATOM 10370 C CA . VAL B 1 637 ? -15.617 37.094 33.75 1 85 637 VAL B CA 1
ATOM 10371 C C . VAL B 1 637 ? -15.844 37.969 34.969 1 85 637 VAL B C 1
ATOM 10373 O O . VAL B 1 637 ? -15.32 37.688 36.062 1 85 637 VAL B O 1
ATOM 10376 N N . TYR B 1 638 ? -16.625 38.969 34.75 1 81.5 638 TYR B N 1
ATOM 10377 C CA . TYR B 1 638 ? -16.938 39.875 35.844 1 81.5 638 TYR B CA 1
ATOM 10378 C C . TYR B 1 638 ? -17.625 39.156 37 1 81.5 638 TYR B C 1
ATOM 10380 O O . TYR B 1 638 ? -17.375 39.438 38.156 1 81.5 638 TYR B O 1
ATOM 10388 N N . ASN B 1 639 ? -18.469 38.25 36.594 1 81.44 639 ASN B N 1
ATOM 10389 C CA . ASN B 1 639 ? -19.234 37.5 37.594 1 81.44 639 ASN B CA 1
ATOM 10390 C C . ASN B 1 639 ? -18.438 36.312 38.125 1 81.44 639 ASN B C 1
ATOM 10392 O O . ASN B 1 639 ? -18.953 35.531 38.969 1 81.44 639 ASN B O 1
ATOM 10396 N N . ARG B 1 640 ? -17.266 36.094 37.719 1 72.81 640 ARG B N 1
ATOM 10397 C CA . ARG B 1 640 ? -16.312 35.094 38.219 1 72.81 640 ARG B CA 1
ATOM 10398 C C . ARG B 1 640 ? -16.891 33.688 38.062 1 72.81 640 ARG B C 1
ATOM 10400 O O . ARG B 1 640 ? -16.859 32.875 39 1 72.81 640 ARG B O 1
ATOM 10407 N N . ILE B 1 641 ? -17.438 33.438 36.969 1 71.12 641 ILE B N 1
ATOM 10408 C CA . ILE B 1 641 ? -18.125 32.188 36.781 1 71.12 641 ILE B CA 1
ATOM 10409 C C . ILE B 1 641 ? -17.188 31.156 36.156 1 71.12 641 ILE B C 1
ATOM 10411 O O . ILE B 1 641 ? -17.484 29.953 36.156 1 71.12 641 ILE B O 1
ATOM 10415 N N . TRP B 1 642 ? -16.109 31.609 35.75 1 73.81 642 TRP B N 1
ATOM 10416 C CA . TRP B 1 642 ? -15.148 30.703 35.125 1 73.81 642 TRP B CA 1
ATOM 10417 C C . TRP B 1 642 ? -14.391 29.891 36.156 1 73.81 642 TRP B C 1
ATOM 10419 O O . TRP B 1 642 ? -13.727 30.438 37.031 1 73.81 642 TRP B O 1
ATOM 10429 N N . ILE B 1 643 ? -14.719 28.625 36.281 1 62.94 643 ILE B N 1
ATOM 10430 C CA . ILE B 1 643 ? -14.016 27.734 37.219 1 62.94 643 ILE B CA 1
ATOM 10431 C C . ILE B 1 643 ? -13.336 26.609 36.438 1 62.94 643 ILE B C 1
ATOM 10433 O O . ILE B 1 643 ? -13.969 25.938 35.625 1 62.94 643 ILE B O 1
ATOM 10437 N N . PHE B 1 644 ? -12.016 26.625 36.406 1 62.5 644 PHE B N 1
ATOM 10438 C CA . PHE B 1 644 ? -11.281 25.484 35.875 1 62.5 644 PHE B CA 1
ATOM 10439 C C . PHE B 1 644 ? -10.703 24.641 37.031 1 62.5 644 PHE B C 1
ATOM 10441 O O . PHE B 1 644 ? -10.102 25.172 37.938 1 62.5 644 PHE B O 1
ATOM 10448 N N . THR B 1 645 ? -11.242 23.422 37.406 1 52.5 645 THR B N 1
ATOM 10449 C CA . THR B 1 645 ? -10.625 22.5 38.344 1 52.5 645 THR B CA 1
ATOM 10450 C C . THR B 1 645 ? -9.664 21.562 37.625 1 52.5 645 THR B C 1
ATOM 10452 O O . THR B 1 645 ? -9.977 21.047 36.562 1 52.5 645 THR B O 1
#

Foldseek 3Di:
DCPCPDDPDPDPPPPPPPPPPPPPPPPLQLPLLLPPPQLDLQFWKWWWKWKAWVVVRFIKIKIKTWDHLPDPPRWTKIKIWIDGPNWIWIWIATPVQQWIWIAGPLETEIDHHDDQQAQQPVPPVPCPVRRGDHHVSNVSVCSRPFRWHWDPWDDDPNFIWTKIKTFDDDDPFWDRKIKIWTKGDQCDQAPAGRGGIDTAKIWIWTATPVPRDTIIMMMGTNDMDRHDPDDPQNCCVTNFDDPPRDYPPDDADDFADDDFQWKKWKKWKQFPVVRDIWIKIWTGHPPQQKIKMWGQDPPDPDDSAIWIWMARLQQQKIWIAGPVVRAIDMAGQAAQPLADQDPVSSLCCLLRQRHLGRDGPCVNLPHDRVFKHWGAWDADPNAIWTKIKGWDWRQHNVRDTWIKMKMWTWGAQVDWDDAPDDDPPFIDGRHTAKIWIWTDDPNDITIMMIGIDRMGRDDDLQVRDRQSHADPVQKDKDKDKDWDADDPVCVVVVQVVVLVVLCVLLVHRSNQWYPWDWDDDGTIIMIITMGTADDQLLNQWDKDPQKDQQAPPQKDWDDWQADSSRLSVVQLPDPQFFKWKAFQRGTIITGNDAQDCVDPRNHIDGHPRMMIIGGSDPDRDRGDRPVSSVVSSVVCVVVVVDDDD/DPCPCVPDDDDPPPPPPPPPPPPPPPPLQQDLQLPPVQLDLQFWKWWWKWKAWVVVRFIKIKIKTWDALPDPPSWTKIKIWIAGPNWIWIWIATPVQQWIWIAGPLETEIDHHDDQQAQQPPPDPPDVVRHGDRHPSNVSVCSSVFRWGWDPWDDDPNFIWTKIKTFDDDDPFWDRKIKIWTKGDQCDQAPAGNGGIDTAKIWIWTATPVPRDTIIMMMGTNDMDRHDPDDPQNCCVTNFRDPPRDYPPDDADDFQDDDFQWKKWKKWKQFVVVRDIWIKIWTGHPPQQKIKMWGQDPCPPPDSAIWIWMAGLQQQKIWIAGPVVRAIDMAGQAAQPLADLDPPSSLVCLLRQRHLGRDGPCVNLPHDRVFKHWGAWDADPNAIWTKIKGWDWRAYNVRDTWIKMKMWTWGAQVDWDDAPDDDPPFIDGRHTAKIWIWTDDPNDITIMMIGIDRMGRDDDLQVRDRQSHADPVQKDKDKDKDWDADDPVCVVVVQVVVLVVLCVLLVHRSNQKYPWDWDDDGTIIMIITMGTADDQLLNQWDKDPQKDQQAPPQKDWDDWQADSSRLSVVQLPDPQFFKWKAFQRGTIITGNDAQDCVDPRNHIDGHPRMMIIGGSHPDRDRRDRPVSSVVSSVVCVVVVVDDDD

InterPro domains:
  IPR058831 LolA-like domain 2 [PF25898] (242-470)

Solvent-accessible surface area (backbone atoms only — not comparable to full-atom values): 68723 Å² total; per-residue (Å²): 135,84,74,75,77,77,77,82,70,76,79,74,75,73,68,76,76,69,73,73,71,68,71,68,71,67,74,67,72,52,43,42,58,41,65,54,76,80,69,52,76,79,46,26,31,40,36,33,30,40,40,26,35,51,79,71,37,33,33,30,34,36,38,37,39,39,38,42,41,84,52,83,92,60,44,28,38,32,22,39,38,36,29,44,56,61,40,60,37,38,37,31,34,34,63,72,79,29,35,28,40,39,34,45,89,73,40,38,46,60,39,82,54,63,76,69,83,29,65,30,64,80,74,64,80,83,44,68,92,64,48,8,54,81,45,70,59,50,51,43,46,47,35,51,69,33,56,13,43,81,47,75,69,44,68,57,86,73,40,56,19,43,27,30,38,32,69,51,78,66,55,96,57,38,33,78,31,36,37,39,39,32,29,37,38,65,82,36,30,32,32,47,36,51,70,56,60,40,70,39,34,39,37,47,31,31,24,32,56,91,76,62,46,71,39,52,31,36,38,36,38,77,40,64,33,61,74,58,80,76,46,71,68,52,43,36,68,56,65,33,69,58,89,88,48,64,53,64,86,60,76,75,81,55,80,81,73,76,74,68,67,29,27,28,36,34,35,40,37,34,32,62,90,72,32,35,35,37,29,34,36,41,38,38,28,63,89,74,33,33,38,35,38,35,27,47,56,89,65,62,90,66,88,42,41,14,29,38,36,37,39,32,47,64,53,18,32,28,37,40,31,33,70,59,48,60,48,42,48,75,40,49,52,47,57,44,59,62,66,48,79,41,65,63,56,36,53,47,30,37,46,69,56,31,35,69,50,81,63,52,68,48,49,36,69,68,54,47,81,89,62,45,35,50,51,47,61,44,74,54,95,76,36,61,18,40,27,33,37,29,72,44,76,46,66,34,58,84,65,48,73,41,64,34,33,41,36,38,29,24,36,31,78,81,32,38,34,40,32,42,56,56,55,60,75,42,64,42,58,40,44,70,40,35,39,38,39,37,35,73,52,96,90,34,82,43,61,36,36,38,37,40,42,73,56,38,70,65,70,60,77,77,75,66,71,59,67,70,58,43,69,67,88,65,42,47,74,51,74,46,77,39,83,41,73,77,54,54,90,44,44,52,60,46,51,55,48,49,50,50,47,52,16,58,57,30,62,46,62,56,78,32,57,36,80,66,48,76,49,69,51,86,58,32,36,34,42,33,36,26,40,50,71,69,78,61,51,53,26,29,29,41,81,37,79,39,18,35,67,58,44,81,67,63,58,45,75,62,60,80,70,39,50,71,57,56,42,28,45,52,32,69,70,37,87,64,45,30,26,36,34,42,32,82,78,13,42,28,32,33,23,54,54,63,77,32,87,81,43,77,60,33,18,74,35,83,28,91,61,23,28,22,29,38,44,58,37,91,62,85,70,83,85,64,52,68,67,57,26,47,53,36,41,51,50,38,58,73,65,61,65,79,78,86,132,137,78,79,79,77,77,76,80,74,80,82,76,77,74,71,76,75,71,74,73,73,69,73,67,73,66,74,68,70,53,43,44,57,38,62,54,75,76,68,54,77,80,47,27,30,38,37,34,30,38,39,28,35,48,80,71,37,35,32,32,36,36,38,38,39,39,39,40,41,88,49,84,91,61,45,28,37,32,22,38,38,36,28,45,54,61,40,62,36,38,37,32,34,33,63,72,79,29,35,28,40,40,33,44,89,72,39,39,47,61,39,82,54,64,78,74,82,33,66,29,72,78,75,64,85,82,44,68,93,61,54,16,58,78,44,69,59,49,53,47,47,48,36,47,71,30,58,11,40,81,47,75,69,46,69,58,87,72,41,55,19,44,28,30,39,32,66,50,78,66,55,96,57,40,34,78,31,37,37,39,40,30,29,37,38,65,80,37,31,32,32,47,35,51,71,56,57,40,69,40,35,40,38,48,31,30,24,34,56,91,77,61,47,70,40,53,32,36,36,38,36,77,40,64,34,61,75,58,79,76,46,70,70,51,43,37,68,54,64,32,67,57,91,88,48,63,53,65,85,61,76,73,80,58,79,81,72,78,76,66,67,29,28,28,35,35,36,40,37,34,32,60,90,72,29,38,34,37,29,34,37,41,38,38,29,61,91,75,35,34,37,35,38,36,26,46,52,86,67,55,83,80,79,39,41,14,32,38,37,37,39,32,47,65,55,18,31,26,39,40,32,33,71,58,48,60,47,41,49,75,41,48,53,47,56,45,59,62,65,48,76,40,63,64,55,32,54,47,30,37,46,68,59,32,36,68,50,80,64,51,70,48,49,36,69,68,55,48,81,89,59,44,34,50,51,49,61,44,74,52,95,74,36,60,18,41,28,33,36,30,71,46,77,46,67,32,59,84,65,48,71,43,64,35,33,41,35,37,30,26,36,31,78,80,33,36,35,40,34,44,56,54,56,60,75,42,63,42,58,40,44,70,40,34,39,38,40,34,34,74,54,97,90,35,81,43,60,37,37,39,36,45,40,74,58,35,72,64,70,58,76,76,75,66,72,59,67,70,58,43,66,67,87,69,41,47,72,49,75,46,80,40,83,40,72,77,54,53,90,45,44,52,61,46,51,54,49,49,49,51,47,51,17,57,56,31,64,45,61,58,80,32,58,36,78,66,49,76,50,69,50,86,57,32,35,35,42,35,35,28,40,51,70,70,77,62,50,50,27,28,30,41,82,36,80,39,20,34,64,59,44,81,69,63,56,45,76,59,64,82,68,39,49,72,57,56,42,30,43,52,29,70,69,36,86,64,46,31,25,36,34,40,32,81,80,11,45,28,32,33,23,53,55,64,77,31,88,83,42,74,60,34,20,74,37,84,28,90,62,24,29,23,31,37,46,56,36,91,61,86,69,83,84,61,53,68,69,58,27,48,52,35,41,51,49,38,58,73,65,62,64,78,77,86,133